Protein 9O40 (pdb70)

Secondary structure (P-SEA, 3-state):
caaaaaaaccaaaaaaaaaaaaaaaaaaaaaaaaaaaaaaaaaaaaaaaaaaaccccaaaaaaaaaaaccccccaaaaaaaaaaaaaaaaacccccaaaaaaaaaaaaaaaaaaaaaaaacccaaaaaaaacaaaaaaaaaaaaaaaaaaaaacccccccccaaaaaaaaaaaaaaaaaaccaaaaaaaaaaaaaaaaaaaaaaaaaaaaaaaaaaaac/caaaaaaaccaaaaaaaaaaaaaaaaaaaaaaaaaaaaaaaaaaaaaaaaaaaccccaaaaaaaaaccccccccaaaaaaaaaaaaaaaaccccccccaaaaaaaaaaaaaaaaaaaaaccccaaaaaaaaccaaaaaaaaaaaaaaaaaaaaaccccccccaaaaaaaaaaaaaaaaaacaaaaaaaaaaaaaaaaaaaaaaaaaaaaaaaaaaaaac/caaaaaaaccaaaaaaaaaaaaaaaaaaaaaaaaaaaaaaaaaaaaaaaaaaaccccaaaaaaaaaaaccccccaaaaaaaaaaaaaaaaaccccaaaaaaaaaaaaaaaaaaaaaaaaacccaaaaaaaaccaaaaaaaaaaaaaaaaaaaacccccccccaaaaaaaaaaaaaaaaaaccaaaaaaaaaaaaaaaaaaaaaaaaaaaaaaaaaaaac/caaaaaaaccaaaaaaaaaaaaaaaaaaaaaaaaaaaaaaaaaaaaaaaaaaaccccaaaaaaaaaaaccccccaaaaaaaaaaaaaaaaacccccaaaaaaaaaaacaaaaaaaaaaaccaaaaaaaaaaccaaaaaaaaaaaaaaaaaaaaaccccccccaaaaaaaaaaaaaaaaaacaaaaaaaaaaaaaaaaaaaaaaaaaaaaaaaaaaaacc/caaaaaaaccaaaaaaaaaaaaaaaaaaaaaaaaaaaaaaaaaaaaaaaaaaaccccaaaaaaaaaaaccccccaaaaaaaaaaaaaaaaacccccccaaaaaaaaaaaaaaaaaaaaaccaaaaaaaaaaccaaaaaaaaaaaaaaaaaaaaaccccccccaaaaaaaaaaaaaaaaaaccaaaaaaaaaaaaaaaaaaaaaaaaaaaaaaaaaaacc/ccccccaaaaaaaaaaaaaaaccc/cccccaaaaaaaaaaaaaaaaacc

Foldseek 3Di:
DVVVLQVPDDDVLVVLLVVLVVLLVVLVVVLVVQPVVLVVQVVVLVVVVCVVVVDDDVVVLQVVLCVVPQPDAALSNLSNQLVVQLVVCCVPVVPDLPVSLVRSLVRNVVVLVVRLVVNPPPQCSLVVLLVPLQVSLVVQLVVLVVVLVVVVVPDPDDDVPVSVSSVVSSVVSNVSSCVSNPVSVVSNVVSVVSSVVSSVSSVVVSVVVSVVSSVVSPD/DLVVLLVPADPLLVVLLVVLVVLLVVLVVVLVVLVVVLVVVVVVLVVVVCVVPVDDDVVVVLVVLCVVPQPDAAPSNLVNQLVVQLVVVCVPCLPDLCVSLVRSLVSSVVSRVVRLVVSDPPLVSLVVLLVPLQVSLVVQLVVQLVVLVVVVVVDPPDDCVSSVSSNVSSNVSNVSSVVSNPVSVVSNVVSVVSSVVSVVSRVVSSVVVSVVSSVVSVD/DLVVLVVPADDLLVVLLVVLVVLLVVLVVVLVVLVVVLVVQVVVLVVVVCVVPVDDDPVVLQVVLVVPPPPDAAVSQLSNQLVVQLVVVCVVPNDDLVVSLVSSLVRSVVVLVVRLCVSVDPQVSLVVLLVPLQVSLVVQLVVLVVCLVVQPVPDPPDDCVSSPSSVSRNPVSNVSSVVSNPPSVVSNVVSVVSSVVSSVSSVVVSVVVSVVSVVVRPD/DLVVLLVPFDPVLVVLVVVLVVLLVVLVVVLVVLVVVLVVQVVVLVVVVCVVPVDDPVVVVLVVLVVCPPNDDDVSVLVNQLVVQLVVVCVPDPPDLVVSLVRSLVSRVVRLVVNLVVSDPDLVSLVCLLVPLQVSLVVQLVVLVVVLVVVQVVDPDDDCPVSVSSNVSSNVSNVSSVVSNPVSVVSSVVSVVSSVVSSVSSVVVSVVVSVVVSVVSDD/DVVVLLVVDDPLLVVLLVVLVVLLVVLVVVLVVQPVVLVVQVVVLVVVVCVVVVDDDPVVVLVVVVVCVPPDAAVSQLVNQQVVQLVPVCVPDLPDLPPSLVSSLVSSVVRLVVRLVVSDDPLVSLVVLLVCLQVSLVVQLVVLQVVLVVVCVVDPDNDCVSSVSSNVSSCVSNVSSVVSNPVSVVSSVVVVVSSVVSVVSSVVVSVVVSVVSSVVSVD/DDDDPVCVVVVVVVVVVVCVPPHD/DDDDCVVVVVVVVVVVVVVVVVPD

Radius of gyration: 34.77 Å; Cα contacts (8 Å, |Δi|>4): 1020; chains: 7; bounding box: 71×73×99 Å

B-factor: mean 61.87, std 20.73, range [17.81, 142.49]

Organism: Escherichia coli (strain K12) (NCBI:txid83333)

Nearest PDB structures (foldseek):
  8odt-assembly1_E  TM=9.140E-01  e=1.100E-24  Escherichia coli K-12
  6ye4-assembly1_C  TM=8.495E-01  e=7.935E-09  Serratia marcescens
  6tyi-assembly1_D  TM=8.245E-01  e=1.891E-08  Escherichia coli K-12
  5sv0-assembly2_J  TM=8.328E-01  e=2.919E-08  Escherichia coli DH1
  5sv0-assembly1_B  TM=7.413E-01  e=1.559E-08  Escherichia coli DH1

Sequence (1143 aa):
NILDLFLKASLLVKLIMLILIGFSIASWAIIIQRTRILNAAAREAEAFEDKFWSGIELSRLYQESQGKRDNLTGSEQIFYSGFKEFVRLHRANSHAPEAVVEGASRAMRISMNRELENLETHIPFLGTVGSISPYIGLFGTVWGIMHAFIALGAVKQATLQMVAPGIAEALIATAIGLFAAIPAVMAYNRLNQRVNKLELNYDNFMEEFTAILHRQAFTNILDLFLKASLLVKLIMLILIGFSIASWAIIIQRTRILNAAAREAEAFEDKFWSGIELSRLYQESQGKRDNLTGSEQIFYSGFKEFVRLHRANSHAPEAVVEGASRAMRISMNRELENLETHIPFLGTVGSISPYIGLFGTVWGIMHAFIALGAVKQATLQMVAPGIAEALIATAIGLFAAIPAVMAYNRLNQRVNKLELNYDNFMEEFTAILHRQAFTNILDLFLKASLLVKLIMLILIGFSIASWAIIIQRTRILNAAAREAEAFEDKFWSGIELSRLYQESQGKRDNLTGSEQIFYSGFKEFVRLHRANSHAPEAVVEGASRAMRISMNRELENLETHIPFLGTVGSISPYIGLFGTVWGIMHAFIALGAVKQATLQMVAPGIAEALIATAIGLFAAIPAVMAYNRLNQRVNKLELNYDNFMEEFTAILHRQAFTNILDLFLKASLLVKLIMLILIGFSIASWAIIIQRTRILNAAAREAEAFEDKFWSGIELSRLYQESQGKRDNLTGSEQIFYSGFKEFVRLHRANSHAPEAVVEGASRAMRISMNRELENLETHIPFLGTVGSISPYIGLFGTVWGIMHAFIALGAVKQATLQMVAPGIAEALIATAIGLFAAIPAVMAYNRLNQRVNKLELNYDNFMEEFTAILHRQAFTNILDLFLKASLLVKLIMLILIGFSIASWAIIIQRTRILNAAAREAEAFEDKFWSGIELSRLYQESQGKRDNLTGSEQIFYSGFKEFVRLHRANSHAPEAVVEGASRAMRISMNRELENLETHIPFLGTVGSISPYIGLFGTVWGIMHAFIALGAVKQATLQMVAPGIAEALIATAIGLFAAIPAVMAYNRLNQRVNKLELNYDNFMEEFTAILHRQAFTSEINIVPLLDVLLVLLLIFMATAPSEINIVPLLDVLLVLLLIFMATAP

InterPro domains:
  IPR002898 MotA/TolQ/ExbB proton channel [PF01618] (79-207)
  IPR014163 Tol-Pal system, TolQ [MF_02202] (4-224)
  IPR014163 Tol-Pal system, TolQ [TIGR02796] (5-219)
  IPR050790 ExbB/TolQ Biopolymer Transport [PTHR30625] (3-225)

Solvent-accessible surface area: 56725 Å² total; per-residue (Å²): 102,78,136,70,31,79,131,154,14,63,138,73,26,67,110,20,8,98,70,1,77,36,58,16,117,37,7,123,58,25,29,105,94,14,56,165,74,1,62,62,22,33,175,58,4,118,63,10,31,107,105,15,154,72,70,85,124,59,68,144,9,50,116,110,8,73,59,144,164,119,126,29,96,9,0,37,43,2,0,30,21,0,38,99,32,25,69,81,12,112,191,61,6,80,127,33,57,124,12,5,18,86,6,2,26,40,20,0,121,18,11,24,63,130,31,24,51,111,18,75,63,104,10,62,72,0,22,59,3,8,73,11,0,11,30,26,2,6,38,11,0,6,73,23,4,12,98,24,10,50,60,30,27,91,88,174,130,6,58,17,47,114,21,18,77,14,3,8,65,4,0,17,4,6,8,44,1,3,132,3,0,36,39,2,28,81,13,73,37,95,9,52,70,91,17,74,134,16,60,65,58,6,50,62,7,32,40,47,1,14,24,56,10,16,102,116,26,26,111,102,68,138,83,30,71,118,164,16,51,141,64,11,69,88,17,13,115,70,0,86,34,52,19,114,35,6,128,57,27,26,93,92,18,45,172,75,5,53,59,20,43,173,61,6,91,63,14,70,92,94,20,154,74,73,65,100,67,69,128,9,35,103,89,1,73,55,143,171,80,134,33,86,3,8,33,19,1,0,23,13,0,42,98,22,30,59,158,9,94,187,77,14,63,132,17,66,80,10,5,15,87,7,0,19,41,22,0,98,12,1,18,64,115,31,30,59,102,21,80,54,105,11,43,52,0,7,5,1,0,25,5,0,8,7,22,0,1,39,3,0,0,89,15,1,9,110,27,13,66,59,18,27,77,76,150,155,17,71,37,29,110,8,0,60,12,0,1,47,5,10,10,0,7,2,43,0,3,117,3,0,15,30,1,19,78,16,61,59,102,8,46,66,85,6,81,134,16,70,78,61,8,39,17,17,27,53,39,2,12,26,51,13,24,95,122,31,27,106,122,47,130,74,64,53,119,180,27,43,127,60,0,51,86,8,10,113,86,1,93,36,46,21,115,38,6,127,58,27,18,102,80,14,33,147,68,4,65,50,20,50,158,66,7,116,62,14,50,95,99,20,140,81,70,88,120,75,68,136,8,35,83,96,4,72,63,148,140,120,93,28,82,2,3,35,50,0,1,23,24,0,38,94,30,23,62,150,9,76,193,52,41,78,114,40,46,115,17,9,17,109,4,1,19,59,22,0,110,20,16,13,60,113,28,32,69,108,16,94,58,93,11,43,57,0,19,36,3,9,81,13,0,26,48,17,2,8,22,0,1,10,38,0,9,2,50,2,0,51,28,17,15,69,83,139,154,9,73,59,138,75,8,36,79,4,10,15,14,0,8,20,1,27,9,35,1,8,116,5,6,24,24,0,45,84,3,77,56,97,0,45,70,71,4,78,117,11,71,59,82,6,47,21,10,25,52,55,8,12,26,64,12,15,70,101,30,42,106,113,104,119,74,11,63,115,138,20,52,142,60,13,67,99,10,22,117,76,1,85,37,47,19,117,34,2,132,59,27,12,102,85,21,36,163,71,6,78,63,17,27,152,69,13,93,66,14,49,106,104,19,145,84,57,101,109,48,48,161,17,41,118,92,13,66,66,97,124,137,113,24,78,11,9,34,56,0,3,23,25,0,33,94,20,29,79,120,11,100,218,76,21,82,162,32,52,110,12,11,21,74,6,2,19,31,22,0,106,28,10,17,58,128,26,29,58,112,21,90,54,89,7,46,74,0,27,32,3,6,59,4,0,5,52,24,0,4,36,1,5,7,67,14,2,14,69,17,32,61,70,26,43,92,83,202,108,72,54,16,99,85,9,0,39,17,4,1,31,8,14,19,3,2,6,38,0,0,130,3,0,29,31,0,29,92,4,84,42,103,1,38,73,76,11,74,110,13,62,61,76,6,43,34,10,25,39,61,3,14,22,77,16,11,74,114,28,41,133,97,82,121,80,13,59,111,135,21,52,145,75,20,69,98,15,10,107,84,0,81,37,50,15,115,34,2,120,58,27,28,108,83,17,60,163,68,5,63,50,19,17,153,100,12,110,71,15,54,104,95,15,146,76,66,64,111,56,68,140,8,35,98,102,13,67,59,104,160,122,109,19,82,9,6,48,50,0,2,27,20,0,37,93,49,25,70,174,20,91,176,82,32,61,165,29,60,121,10,7,28,99,3,2,22,34,18,0,99,26,14,15,66,127,36,35,63,107,21,77,47,111,12,56,74,0,8,23,2,0,30,4,0,11,24,23,1,4,40,3,12,1,57,16,6,21,88,10,8,53,51,17,22,89,56,179,93,55,46,45,94,70,3,13,42,19,6,4,27,5,27,17,1,20,8,37,1,20,106,2,0,18,16,0,28,71,10,59,86,135,8,50,64,81,1,63,104,8,51,72,76,8,60,21,5,29,62,30,2,17,26,49,13,21,84,108,25,44,103,77,123,21,67,19,4,4,8,10,1,1,10,7,0,4,7,7,8,6,15,6,88,24,40,58,128,31,78,31,32,6,28,10,20,15,27,7,20,14,1,6,4,12,1,10,15,15,100

Structure (mmCIF, N/CA/C/O backbone):
data_9O40
#
_entry.id   9O40
#
_cell.length_a   1.00
_cell.length_b   1.00
_cell.length_c   1.00
_cell.angle_alpha   90.00
_cell.angle_beta   90.00
_cell.angle_gamma   90.00
#
_symmetry.space_group_name_H-M   'P 1'
#
loop_
_entity.id
_entity.type
_entity.pdbx_description
1 polymer 'Tol-Pal system protein TolQ'
2 polymer 'Tol-Pal system protein TolR'
#
loop_
_atom_site.group_PDB
_atom_site.id
_atom_site.type_symbol
_atom_site.label_atom_id
_atom_site.label_alt_id
_atom_site.label_comp_id
_atom_site.label_asym_id
_atom_site.label_entity_id
_atom_site.label_seq_id
_atom_site.pdbx_PDB_ins_code
_atom_site.Cartn_x
_atom_site.Cartn_y
_atom_site.Cartn_z
_atom_site.occupancy
_atom_site.B_iso_or_equiv
_atom_site.auth_seq_id
_atom_site.auth_comp_id
_atom_site.auth_asym_id
_atom_site.auth_atom_id
_atom_site.pdbx_PDB_model_num
ATOM 1 N N . ASN A 1 5 ? 96.472 139.608 85.710 1.00 128.78 5 ASN A N 1
ATOM 2 C CA . ASN A 1 5 ? 97.837 139.099 85.667 1.00 130.71 5 ASN A CA 1
ATOM 3 C C . ASN A 1 5 ? 98.033 137.977 86.681 1.00 130.98 5 ASN A C 1
ATOM 4 O O . ASN A 1 5 ? 97.966 136.798 86.336 1.00 129.64 5 ASN A O 1
ATOM 9 N N . ILE A 1 6 ? 98.277 138.356 87.938 1.00 133.13 6 ILE A N 1
ATOM 10 C CA . ILE A 1 6 ? 98.471 137.364 88.991 1.00 133.65 6 ILE A CA 1
ATOM 11 C C . ILE A 1 6 ? 97.176 136.605 89.255 1.00 133.31 6 ILE A C 1
ATOM 12 O O . ILE A 1 6 ? 97.192 135.397 89.523 1.00 132.00 6 ILE A O 1
ATOM 17 N N . LEU A 1 7 ? 96.036 137.297 89.185 1.00 133.14 7 LEU A N 1
ATOM 18 C CA . LEU A 1 7 ? 94.753 136.642 89.417 1.00 132.10 7 LEU A CA 1
ATOM 19 C C . LEU A 1 7 ? 94.472 135.580 88.361 1.00 131.21 7 LEU A C 1
ATOM 20 O O . LEU A 1 7 ? 93.936 134.510 88.673 1.00 129.90 7 LEU A O 1
ATOM 25 N N . ASP A 1 8 ? 94.820 135.859 87.102 1.00 131.30 8 ASP A N 1
ATOM 26 C CA . ASP A 1 8 ? 94.635 134.867 86.049 1.00 131.02 8 ASP A CA 1
ATOM 27 C C . ASP A 1 8 ? 95.485 133.628 86.303 1.00 130.63 8 ASP A C 1
ATOM 28 O O . ASP A 1 8 ? 95.018 132.497 86.124 1.00 129.21 8 ASP A O 1
ATOM 33 N N . LEU A 1 9 ? 96.739 133.822 86.721 1.00 127.44 9 LEU A N 1
ATOM 34 C CA . LEU A 1 9 ? 97.599 132.687 87.043 1.00 125.44 9 LEU A CA 1
ATOM 35 C C . LEU A 1 9 ? 97.046 131.895 88.220 1.00 125.48 9 LEU A C 1
ATOM 36 O O . LEU A 1 9 ? 97.098 130.659 88.226 1.00 125.36 9 LEU A O 1
ATOM 41 N N . PHE A 1 10 ? 96.523 132.591 89.232 1.00 126.44 10 PHE A N 1
ATOM 42 C CA . PHE A 1 10 ? 95.920 131.906 90.371 1.00 126.69 10 PHE A CA 1
ATOM 43 C C . PHE A 1 10 ? 94.717 131.078 89.941 1.00 125.61 10 PHE A C 1
ATOM 44 O O . PHE A 1 10 ? 94.538 129.943 90.397 1.00 125.46 10 PHE A O 1
ATOM 52 N N . LEU A 1 11 ? 93.876 131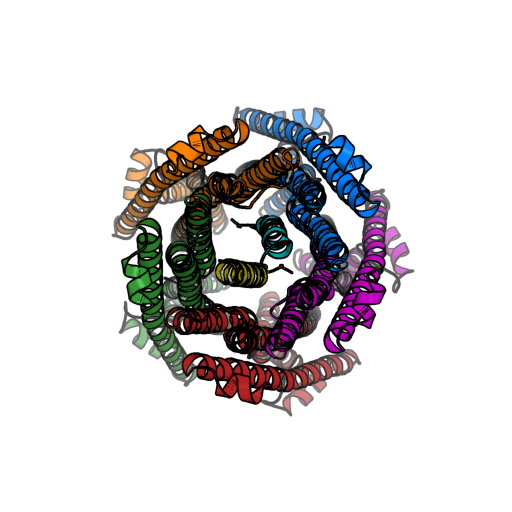.635 89.068 1.00 123.65 11 LEU A N 1
ATOM 53 C CA . LEU A 1 11 ? 92.713 130.898 88.584 1.00 124.74 11 LEU A CA 1
ATOM 54 C C . LEU A 1 11 ? 93.128 129.689 87.753 1.00 125.29 11 LEU A C 1
ATOM 55 O O . LEU A 1 11 ? 92.520 128.618 87.858 1.00 123.86 11 LEU A O 1
ATOM 60 N N . LYS A 1 12 ? 94.162 129.840 86.923 1.00 123.62 12 LYS A N 1
ATOM 61 C CA . LYS A 1 12 ? 94.597 128.759 86.046 1.00 122.39 12 LYS A CA 1
ATOM 62 C C . LYS A 1 12 ? 95.313 127.637 86.787 1.00 121.16 12 LYS A C 1
ATOM 63 O O . LYS A 1 12 ? 95.575 126.592 86.183 1.00 122.62 12 LYS A O 1
ATOM 69 N N . ALA A 1 13 ? 95.637 127.823 88.064 1.00 112.59 13 ALA A N 1
ATOM 70 C CA . ALA A 1 13 ? 96.384 126.817 88.802 1.00 113.58 13 ALA A CA 1
ATOM 71 C C . ALA A 1 13 ? 95.511 125.601 89.106 1.00 111.09 13 ALA A C 1
ATOM 72 O O . ALA A 1 13 ? 94.279 125.670 89.126 1.00 108.92 13 ALA A O 1
ATOM 74 N N . SER A 1 14 ? 96.175 124.473 89.344 1.00 105.15 14 SER A N 1
ATOM 75 C CA . SER A 1 14 ? 95.497 123.234 89.700 1.00 104.20 14 SER A CA 1
ATOM 76 C C . SER A 1 14 ? 95.117 123.268 91.180 1.00 105.90 14 SER A C 1
ATOM 77 O O . SER A 1 14 ? 95.282 124.280 91.868 1.00 109.51 14 SER A O 1
ATOM 80 N N . LEU A 1 15 ? 94.599 122.149 91.692 1.00 98.13 15 LEU A N 1
ATOM 81 C CA . LEU A 1 15 ? 94.111 122.123 93.067 1.00 100.30 15 LEU A CA 1
ATOM 82 C C . LEU A 1 15 ? 95.257 122.154 94.071 1.00 100.25 15 LEU A C 1
ATOM 83 O O . LEU A 1 15 ? 95.172 122.841 95.100 1.00 103.39 15 LEU A O 1
ATOM 88 N N . LEU A 1 16 ? 96.332 121.413 93.793 1.00 90.57 16 LEU A N 1
ATOM 89 C CA . LEU A 1 16 ? 97.443 121.334 94.736 1.00 96.68 16 LEU A CA 1
ATOM 90 C C . LEU A 1 16 ? 98.077 122.702 94.962 1.00 96.81 16 LEU A C 1
ATOM 91 O O . LEU A 1 16 ? 98.376 123.077 96.103 1.00 95.77 16 LEU A O 1
ATOM 96 N N . VAL A 1 17 ? 98.277 123.466 93.886 1.00 92.36 17 VAL A N 1
ATOM 97 C CA . VAL A 1 17 ? 98.889 124.785 94.012 1.00 90.90 17 VAL A CA 1
ATOM 98 C C . VAL A 1 17 ? 97.976 125.728 94.788 1.00 93.78 17 VAL A C 1
ATOM 99 O O . VAL A 1 17 ? 98.439 126.529 95.612 1.00 96.99 17 VAL A O 1
ATOM 103 N N . LYS A 1 18 ? 96.667 125.648 94.545 1.00 91.78 18 LYS A N 1
ATOM 104 C CA . LYS A 1 18 ? 95.738 126.499 95.280 1.00 92.74 18 LYS A CA 1
ATOM 105 C C . LYS A 1 18 ? 95.769 126.188 96.771 1.00 95.84 18 LYS A C 1
ATOM 106 O O . LYS A 1 18 ? 95.806 127.103 97.607 1.00 99.44 18 LYS A O 1
ATOM 112 N N . LEU A 1 19 ? 95.776 124.901 97.125 1.00 91.46 19 LEU A N 1
ATOM 113 C CA . LEU A 1 19 ? 95.842 124.524 98.534 1.00 94.32 19 LEU A CA 1
ATOM 114 C C . LEU A 1 19 ? 97.147 124.993 99.167 1.00 95.20 19 LEU A C 1
ATOM 115 O O . LEU A 1 19 ? 97.160 125.518 100.293 1.00 96.34 19 LEU A O 1
ATOM 120 N N . ILE A 1 20 ? 98.261 124.822 98.448 1.00 85.72 20 ILE A N 1
ATOM 121 C CA . ILE A 1 20 ? 99.561 125.147 99.015 1.00 84.32 20 ILE A CA 1
ATOM 122 C C . ILE A 1 20 ? 99.759 126.656 99.112 1.00 84.63 20 ILE A C 1
ATOM 123 O O . ILE A 1 20 ? 100.599 127.118 99.893 1.00 86.92 20 ILE A O 1
ATOM 128 N N . MET A 1 21 ? 98.999 127.444 98.346 1.00 78.06 21 MET A N 1
ATOM 129 C CA . MET A 1 21 ? 99.019 128.892 98.538 1.00 80.68 21 MET A CA 1
ATOM 130 C C . MET A 1 21 ? 98.125 129.322 99.698 1.00 85.15 21 MET A C 1
ATOM 131 O O . MET A 1 21 ? 98.491 130.222 100.473 1.00 87.20 21 MET A O 1
ATOM 136 N N . LEU A 1 22 ? 96.948 128.702 99.827 1.00 79.04 22 LEU A N 1
ATOM 137 C CA . LEU A 1 22 ? 96.051 129.057 100.923 1.00 78.23 22 LEU A CA 1
ATOM 138 C C . LEU A 1 22 ? 96.679 128.760 102.279 1.00 80.11 22 LEU A C 1
ATOM 139 O O . LEU A 1 22 ? 96.481 129.525 103.237 1.00 84.53 22 LEU A O 1
ATOM 144 N N . ILE A 1 23 ? 97.443 127.668 102.376 1.00 74.76 23 ILE A N 1
ATOM 145 C CA . ILE A 1 23 ? 98.123 127.352 103.631 1.00 74.32 23 ILE A CA 1
ATOM 146 C C . ILE A 1 23 ? 99.042 128.499 104.045 1.00 76.88 23 ILE A C 1
ATOM 147 O O . ILE A 1 23 ? 99.033 128.947 105.201 1.00 79.09 23 ILE A O 1
ATOM 152 N N . LEU A 1 24 ? 99.842 129.000 103.100 1.00 69.62 24 LEU A N 1
ATOM 153 C CA . LEU A 1 24 ? 100.790 130.066 103.413 1.00 65.53 24 LEU A CA 1
ATOM 154 C C . LEU A 1 24 ? 100.076 131.366 103.763 1.00 68.30 24 LEU A C 1
ATOM 155 O O . LEU A 1 24 ? 100.520 132.105 104.653 1.00 76.59 24 LEU A O 1
ATOM 160 N N . ILE A 1 25 ? 98.974 131.669 103.072 1.00 61.79 25 ILE A N 1
ATOM 161 C CA . ILE A 1 25 ? 98.222 132.880 103.405 1.00 62.54 25 ILE A CA 1
ATOM 162 C C . ILE A 1 25 ? 97.704 132.810 104.839 1.00 64.59 25 ILE A C 1
ATOM 163 O O . ILE A 1 25 ? 97.812 133.781 105.610 1.00 69.59 25 ILE A O 1
ATOM 168 N N . GLY A 1 26 ? 97.140 131.661 105.223 1.00 63.72 26 GLY A N 1
ATOM 169 C CA . GLY A 1 26 ? 96.684 131.502 106.595 1.00 64.14 26 GLY A CA 1
ATOM 170 C C . GLY A 1 26 ? 97.811 131.628 107.603 1.00 63.50 26 GLY A C 1
ATOM 171 O O . GLY A 1 26 ? 97.646 132.243 108.666 1.00 69.52 26 GLY A O 1
ATOM 172 N N . PHE A 1 27 ? 98.972 131.049 107.284 1.00 60.59 27 PHE A N 1
ATOM 173 C CA . PHE A 1 27 ? 100.126 131.170 108.169 1.00 64.11 27 PHE A CA 1
ATOM 174 C C . PHE A 1 27 ? 100.508 132.630 108.385 1.00 69.15 27 PHE A C 1
ATOM 175 O O . PHE A 1 27 ? 100.774 133.053 109.520 1.00 71.28 27 PHE A O 1
ATOM 183 N N . SER A 1 28 ? 100.538 133.414 107.305 1.00 61.41 28 SER A N 1
ATOM 184 C CA . SER A 1 28 ? 100.900 134.824 107.424 1.00 58.93 28 SER A CA 1
ATOM 185 C C . SER A 1 28 ? 99.905 135.583 108.294 1.00 58.65 28 SER A C 1
ATOM 186 O O . SER A 1 28 ? 100.300 136.397 109.146 1.00 64.17 28 SER A O 1
ATOM 189 N N . ILE A 1 29 ? 98.608 135.329 108.096 1.00 58.14 29 ILE A N 1
ATOM 190 C CA . ILE A 1 29 ? 97.600 136.021 108.900 1.00 57.75 29 ILE A CA 1
ATOM 191 C C . ILE A 1 29 ? 97.777 135.695 110.380 1.00 62.51 29 ILE A C 1
ATOM 192 O O . ILE A 1 29 ? 97.746 136.591 111.242 1.00 69.17 29 ILE A O 1
ATOM 197 N N . ALA A 1 30 ? 97.982 134.413 110.696 1.00 60.25 30 ALA A N 1
ATOM 198 C CA . ALA A 1 30 ? 98.165 134.021 112.091 1.00 61.19 30 ALA A CA 1
ATOM 199 C C . ALA A 1 30 ? 99.394 134.687 112.701 1.00 65.17 30 ALA A C 1
ATOM 200 O O . ALA A 1 30 ? 99.352 135.158 113.848 1.00 66.28 30 ALA A O 1
ATOM 202 N N . SER A 1 31 ? 100.499 134.733 111.951 1.00 64.92 31 SER A N 1
ATOM 203 C CA . SER A 1 31 ? 101.715 135.350 112.473 1.00 62.59 31 SER A CA 1
ATOM 204 C C . SER A 1 31 ? 101.499 136.826 112.789 1.00 62.72 31 SER A C 1
ATOM 205 O O . SER A 1 31 ? 101.915 137.312 113.854 1.00 66.64 31 SER A O 1
ATOM 208 N N . TRP A 1 32 ? 100.848 137.554 111.878 1.00 54.47 32 TRP A N 1
ATOM 209 C CA . TRP A 1 32 ? 100.611 138.974 112.125 1.00 52.08 32 TRP A CA 1
ATOM 210 C C . TRP A 1 32 ? 99.732 139.183 113.352 1.00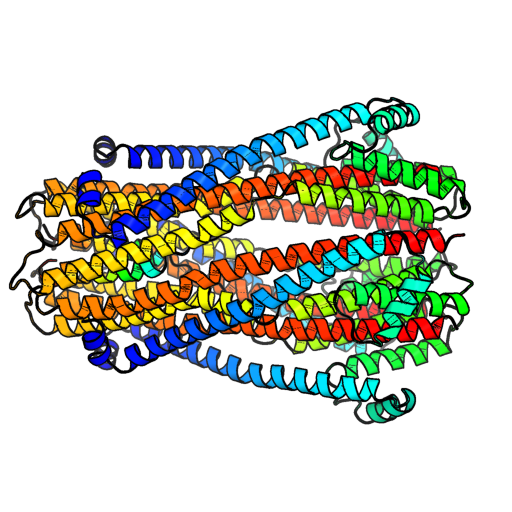 58.50 32 TRP A C 1
ATOM 211 O O . TRP A 1 32 ? 99.996 140.075 114.177 1.00 64.38 32 TRP A O 1
ATOM 222 N N . ALA A 1 33 ? 98.688 138.361 113.498 1.00 59.82 33 ALA A N 1
ATOM 223 C CA . ALA A 1 33 ? 97.823 138.485 114.667 1.00 56.01 33 ALA A CA 1
ATOM 224 C C . ALA A 1 33 ? 98.600 138.254 115.958 1.00 56.87 33 ALA A C 1
ATOM 225 O O . ALA A 1 33 ? 98.427 138.992 116.939 1.00 61.14 33 ALA A O 1
ATOM 227 N N . ILE A 1 34 ? 99.468 137.239 115.973 1.00 54.80 34 ILE A N 1
ATOM 228 C CA . ILE A 1 34 ? 100.241 136.944 117.179 1.00 53.76 34 ILE A CA 1
ATOM 229 C C . ILE A 1 34 ? 101.154 138.112 117.534 1.00 56.91 34 ILE A C 1
ATOM 230 O O . ILE A 1 34 ? 101.267 138.498 118.708 1.00 60.64 34 ILE A O 1
ATOM 235 N N . ILE A 1 35 ? 101.827 138.688 116.533 1.00 56.39 35 ILE A N 1
ATOM 236 C CA . ILE A 1 35 ? 102.726 139.814 116.796 1.00 51.67 35 ILE A CA 1
ATOM 237 C C . ILE A 1 35 ? 101.959 140.974 117.420 1.00 53.24 35 ILE A C 1
ATOM 238 O O . ILE A 1 35 ? 102.373 141.553 118.444 1.00 60.27 35 ILE A O 1
ATOM 243 N N . ILE A 1 36 ? 100.827 141.333 116.804 1.00 52.30 36 ILE A N 1
ATOM 244 C CA . ILE A 1 36 ? 100.047 142.466 117.289 1.00 50.92 36 ILE A CA 1
ATOM 245 C C . ILE A 1 36 ? 99.567 142.217 118.713 1.00 57.60 36 ILE A C 1
ATOM 246 O O . ILE A 1 36 ? 99.571 143.126 119.551 1.00 57.74 36 ILE A O 1
ATOM 251 N N . GLN A 1 37 ? 99.146 140.985 119.014 1.00 63.40 37 GLN A N 1
ATOM 252 C CA . GLN A 1 37 ? 98.694 140.686 120.369 1.00 58.56 37 GLN A CA 1
ATOM 253 C C . GLN A 1 37 ? 99.826 140.800 121.385 1.00 60.10 37 GLN A C 1
ATOM 254 O O . GLN A 1 37 ? 99.634 141.353 122.473 1.00 64.69 37 GLN A O 1
ATOM 260 N N . ARG A 1 38 ? 101.013 140.285 121.054 1.00 53.67 38 ARG A N 1
ATOM 261 C CA . ARG A 1 38 ? 102.060 140.151 122.065 1.00 47.69 38 ARG A CA 1
ATOM 262 C C . ARG A 1 38 ? 102.753 141.476 122.385 1.00 55.17 38 ARG A C 1
ATOM 263 O O . ARG A 1 38 ? 103.211 141.677 123.528 1.00 61.59 38 ARG A O 1
ATOM 271 N N . THR A 1 39 ? 102.849 142.379 121.401 1.00 54.21 39 THR A N 1
ATOM 272 C CA . THR A 1 39 ? 103.603 143.616 121.616 1.00 47.31 39 THR A CA 1
ATOM 273 C C . THR A 1 39 ? 103.038 144.434 122.778 1.00 53.82 39 THR A C 1
ATOM 274 O O . THR A 1 39 ? 103.790 144.923 123.636 1.00 61.85 39 THR A O 1
ATOM 278 N N . ARG A 1 40 ? 101.713 144.598 122.817 1.00 55.46 40 ARG A N 1
ATOM 279 C CA . ARG A 1 40 ? 101.094 145.434 123.843 1.00 53.82 40 ARG A CA 1
ATOM 280 C C . ARG A 1 40 ? 101.320 144.866 125.238 1.00 58.23 40 ARG A C 1
ATOM 281 O O . ARG A 1 40 ? 101.591 145.614 126.189 1.00 63.05 40 ARG A O 1
ATOM 289 N N . ILE A 1 41 ? 101.204 143.544 125.381 1.00 54.84 41 ILE A N 1
ATOM 290 C CA . ILE A 1 41 ? 101.432 142.909 126.674 1.00 52.30 41 ILE A CA 1
ATOM 291 C C . ILE A 1 41 ? 102.855 143.164 127.146 1.00 56.55 41 ILE A C 1
ATOM 292 O O . ILE A 1 41 ? 103.086 143.516 128.313 1.00 57.04 41 ILE A O 1
ATOM 297 N N . LEU A 1 42 ? 103.834 143.000 126.248 1.00 54.87 42 LEU A N 1
ATOM 298 C CA . LEU A 1 42 ? 105.219 143.222 126.661 1.00 47.21 42 LEU A CA 1
ATOM 299 C C . LEU A 1 42 ? 105.450 144.673 127.082 1.00 52.54 42 LEU A C 1
ATOM 300 O O . LEU A 1 42 ? 106.121 144.939 128.094 1.00 55.82 42 LEU A O 1
ATOM 305 N N . ASN A 1 43 ? 104.884 145.625 126.334 1.00 50.28 43 ASN A N 1
ATOM 306 C CA . ASN A 1 43 ? 105.057 147.036 126.680 1.00 50.75 43 ASN A CA 1
ATOM 307 C C . ASN A 1 43 ? 104.461 147.350 128.050 1.00 54.72 43 ASN A C 1
ATOM 308 O O . ASN A 1 43 ? 105.084 148.037 128.877 1.00 63.10 43 ASN A O 1
ATOM 313 N N . ALA A 1 44 ? 103.247 146.854 128.306 1.00 51.04 44 ALA A N 1
ATOM 314 C CA . ALA A 1 44 ? 102.602 147.110 129.589 1.00 52.44 44 ALA A CA 1
ATOM 315 C C . ALA A 1 44 ? 103.400 146.509 130.738 1.00 53.24 44 ALA A C 1
ATOM 316 O O . ALA A 1 44 ? 103.544 147.132 131.800 1.00 57.60 44 ALA A O 1
ATOM 318 N N . ALA A 1 45 ? 103.928 145.296 130.545 1.00 56.45 45 ALA A N 1
ATOM 319 C CA . ALA A 1 45 ? 104.736 144.678 131.589 1.00 57.46 45 ALA A CA 1
ATOM 320 C C . ALA A 1 45 ? 105.971 145.514 131.897 1.00 61.10 45 ALA A C 1
ATOM 321 O O . ALA A 1 45 ? 106.314 145.720 133.070 1.00 65.77 45 ALA A O 1
ATOM 323 N N . ALA A 1 46 ? 106.648 146.011 130.858 1.00 53.94 46 ALA A N 1
ATOM 324 C CA . ALA A 1 46 ? 107.841 146.825 131.085 1.00 51.83 46 ALA A CA 1
ATOM 325 C C . ALA A 1 46 ? 107.508 148.087 131.875 1.00 53.00 46 ALA A C 1
ATOM 326 O O . ALA A 1 46 ? 108.210 148.444 132.836 1.00 58.50 46 ALA A O 1
ATOM 328 N N . ARG A 1 47 ? 106.429 148.773 131.487 1.00 58.84 47 ARG A N 1
ATOM 329 C CA . ARG A 1 47 ? 106.065 150.006 132.182 1.00 55.25 47 ARG A CA 1
ATOM 330 C C . ARG A 1 47 ? 105.719 149.742 133.643 1.00 58.39 47 ARG A C 1
ATOM 331 O O . ARG A 1 47 ? 106.149 150.486 134.538 1.00 66.07 47 ARG A O 1
ATOM 339 N N . GLU A 1 48 ? 104.949 148.682 133.908 1.00 60.24 48 GLU A N 1
ATOM 340 C CA . GLU A 1 48 ? 104.582 148.371 135.287 1.00 59.76 48 GLU A CA 1
ATOM 341 C C . GLU A 1 48 ? 105.810 148.034 136.123 1.00 59.06 48 GLU A C 1
ATOM 342 O O . GLU A 1 48 ? 105.914 148.451 137.285 1.00 62.35 48 GLU A O 1
ATOM 348 N N . ALA A 1 49 ? 106.750 147.276 135.550 1.00 61.49 49 ALA A N 1
ATOM 349 C CA . ALA A 1 49 ? 107.961 146.926 136.285 1.00 62.30 49 ALA A CA 1
ATOM 350 C C . ALA A 1 49 ? 108.753 148.170 136.662 1.00 63.94 49 ALA A C 1
ATOM 351 O O . ALA A 1 49 ? 109.204 148.310 137.808 1.00 65.77 49 ALA A O 1
ATOM 353 N N . GLU A 1 50 ? 108.922 149.096 135.713 1.00 68.04 50 GLU A N 1
ATOM 354 C CA . GLU A 1 50 ? 109.666 150.316 136.022 1.00 63.92 50 GLU A CA 1
ATOM 355 C C . GLU A 1 50 ? 108.972 151.130 137.109 1.00 62.11 50 GLU A C 1
ATOM 356 O O . GLU A 1 50 ? 109.623 151.624 138.045 1.00 64.15 50 GLU A O 1
ATOM 362 N N . ALA A 1 51 ? 107.646 151.268 137.011 1.00 63.78 51 ALA A N 1
ATOM 363 C CA . ALA A 1 51 ? 106.913 152.048 138.002 1.00 61.53 51 ALA A CA 1
ATOM 364 C C . ALA A 1 51 ? 107.062 151.448 139.395 1.00 61.14 51 ALA A C 1
ATOM 365 O O . ALA A 1 51 ? 107.307 152.168 140.373 1.00 65.58 51 ALA A O 1
ATOM 367 N N . PHE A 1 52 ? 106.935 150.123 139.505 1.00 65.22 52 PHE A N 1
ATOM 368 C CA . PHE A 1 52 ? 107.037 149.509 140.824 1.00 64.93 52 PHE A CA 1
ATOM 369 C C . PHE A 1 52 ? 108.454 149.590 141.375 1.00 64.25 52 PHE A C 1
ATOM 370 O O . PHE A 1 52 ? 108.638 149.737 142.586 1.00 64.00 52 PHE A O 1
ATOM 378 N N . GLU A 1 53 ? 109.471 149.464 140.517 1.00 68.58 53 GLU A N 1
ATOM 379 C CA . GLU A 1 53 ? 110.838 149.604 141.011 1.00 67.57 53 GLU A CA 1
ATOM 380 C C . GLU A 1 53 ? 111.067 150.994 141.590 1.00 67.22 53 GLU A C 1
ATOM 381 O O . GLU A 1 53 ? 111.653 151.140 142.674 1.00 68.02 53 GLU A O 1
ATOM 387 N N . ASP A 1 54 ? 110.592 152.028 140.888 1.00 68.82 54 ASP A N 1
ATOM 388 C CA . ASP A 1 54 ? 110.719 153.382 141.420 1.00 65.59 54 ASP A CA 1
ATOM 389 C C . ASP A 1 54 ? 109.982 153.524 142.748 1.00 63.05 54 ASP A C 1
ATOM 390 O O . ASP A 1 54 ? 110.509 154.110 143.702 1.00 59.25 54 ASP A O 1
ATOM 395 N N . LYS A 1 55 ? 108.765 152.977 142.834 1.00 70.40 55 LYS A N 1
ATOM 396 C CA . LYS A 1 55 ? 108.000 153.087 144.073 1.00 66.74 55 LYS A CA 1
ATOM 397 C C . LYS A 1 55 ? 108.702 152.381 145.228 1.00 69.24 55 LYS A C 1
ATOM 398 O O . LYS A 1 55 ? 108.739 152.897 146.350 1.00 70.85 55 LYS A O 1
ATOM 404 N N . PHE A 1 56 ? 109.259 151.194 144.974 1.00 73.19 56 PHE A N 1
ATOM 405 C CA . PHE A 1 56 ? 109.940 150.448 146.028 1.00 67.26 56 PHE A CA 1
ATOM 406 C C . PHE A 1 56 ? 111.182 151.178 146.511 1.00 65.10 56 PHE A C 1
ATOM 407 O O . PHE A 1 56 ? 111.461 151.212 147.715 1.00 58.40 56 PHE A O 1
ATOM 415 N N . TRP A 1 57 ? 111.947 151.766 145.593 1.00 76.17 57 TRP A N 1
ATOM 416 C CA . TRP A 1 57 ? 113.144 152.484 146.012 1.00 68.32 57 TRP A CA 1
ATOM 417 C C . TRP A 1 57 ? 112.857 153.912 146.461 1.00 70.81 57 TRP A C 1
ATOM 418 O O . TRP A 1 57 ? 113.797 154.624 146.830 1.00 70.29 57 TRP A O 1
ATOM 429 N N . SER A 1 58 ? 111.592 154.344 146.438 1.00 76.63 58 SER A N 1
ATOM 430 C CA . SER A 1 58 ? 111.258 155.692 146.892 1.00 72.40 58 SER A CA 1
ATOM 431 C C . SER A 1 58 ? 111.661 155.915 148.346 1.00 71.00 58 SER A C 1
ATOM 432 O O . SER A 1 58 ? 112.204 156.972 148.689 1.00 72.16 58 SER A O 1
ATOM 435 N N . GLY A 1 59 ? 111.407 154.940 149.216 1.00 78.41 59 GLY A N 1
ATOM 436 C CA . GLY A 1 59 ? 111.803 155.075 150.606 1.00 79.05 59 GLY A CA 1
ATOM 437 C C . GLY A 1 59 ? 110.674 155.057 151.618 1.00 77.85 59 GLY A C 1
ATOM 438 O O . GLY A 1 59 ? 110.762 155.709 152.662 1.00 74.13 59 GLY A O 1
ATOM 439 N N . ILE A 1 60 ? 109.610 154.317 151.325 1.00 76.87 60 ILE A N 1
ATOM 440 C CA . ILE A 1 60 ? 108.487 154.152 152.240 1.00 72.15 60 ILE A CA 1
ATOM 441 C C . ILE A 1 60 ? 108.677 152.850 153.006 1.00 76.06 60 ILE A C 1
ATOM 442 O O . ILE A 1 60 ? 109.355 151.926 152.541 1.00 78.75 60 ILE A O 1
ATOM 447 N N . GLU A 1 61 ? 108.083 152.775 154.196 1.00 76.03 61 GLU A N 1
ATOM 448 C CA . GLU A 1 61 ? 108.202 151.582 155.022 1.00 73.46 61 GLU A CA 1
ATOM 449 C C . GLU A 1 61 ? 107.565 150.380 154.332 1.00 76.99 61 GLU A C 1
ATOM 450 O O . GLU A 1 61 ? 106.605 150.509 153.567 1.00 83.58 61 GLU A O 1
ATOM 456 N N . LEU A 1 62 ? 108.118 149.196 154.608 1.00 63.80 62 LEU A N 1
ATOM 457 C CA . LEU A 1 62 ? 107.656 147.985 153.936 1.00 64.66 62 LEU A CA 1
ATOM 458 C C . LEU A 1 62 ? 106.271 147.560 154.407 1.00 66.91 62 LEU A C 1
ATOM 459 O O . LEU A 1 62 ? 105.522 146.941 153.641 1.00 71.93 62 LEU A O 1
ATOM 464 N N . SER A 1 63 ? 105.913 147.875 155.654 1.00 66.00 63 SER A N 1
ATOM 465 C CA . SER A 1 63 ? 104.583 147.535 156.147 1.00 70.63 63 SER A CA 1
ATOM 466 C C . SER A 1 63 ? 103.500 148.259 155.356 1.00 74.53 63 SER A C 1
ATOM 467 O O . SER A 1 63 ? 102.455 147.676 155.038 1.00 77.01 63 SER A O 1
ATOM 470 N N . ARG A 1 64 ? 103.731 149.533 155.031 1.00 73.46 64 ARG A N 1
ATOM 471 C CA . ARG A 1 64 ? 102.771 150.276 154.222 1.00 73.47 64 ARG A CA 1
ATOM 472 C C . ARG A 1 64 ? 102.623 149.661 152.836 1.00 70.61 64 ARG A C 1
ATOM 473 O O . ARG A 1 64 ? 101.510 149.569 152.305 1.00 74.11 64 ARG A O 1
ATOM 481 N N . LEU A 1 65 ? 103.737 149.243 152.230 1.00 59.88 65 LEU A N 1
ATOM 482 C CA . LEU A 1 65 ? 103.664 148.600 150.923 1.00 63.36 65 LEU A CA 1
ATOM 483 C C . LEU A 1 65 ? 102.890 147.291 150.994 1.00 68.08 65 LEU A C 1
ATOM 484 O O . LEU A 1 65 ? 102.098 146.982 150.096 1.00 74.10 65 LEU A O 1
ATOM 489 N N . TYR A 1 66 ? 103.108 146.505 152.050 1.00 63.19 66 TYR A N 1
ATOM 490 C CA . TYR A 1 66 ? 102.353 145.265 152.203 1.00 62.54 66 TYR A CA 1
ATOM 491 C C . TYR A 1 66 ? 100.866 145.543 152.374 1.00 66.48 66 TYR A C 1
ATOM 492 O O . TYR A 1 66 ? 100.027 144.825 151.819 1.00 69.91 66 TYR A O 1
ATOM 501 N N . GLN A 1 67 ? 100.521 146.576 153.145 1.00 74.80 67 GLN A N 1
ATOM 502 C CA . GLN A 1 67 ? 99.116 146.937 153.308 1.00 73.76 67 GLN A CA 1
ATOM 503 C C . GLN A 1 67 ? 98.494 147.347 151.978 1.00 73.66 67 GLN A C 1
ATOM 504 O O . GLN A 1 67 ? 97.380 146.923 151.645 1.00 75.29 67 GLN A O 1
ATOM 510 N N . GLU A 1 68 ? 99.206 148.162 151.198 1.00 72.65 68 GLU A N 1
ATOM 511 C CA . GLU A 1 68 ? 98.688 148.581 149.900 1.00 68.72 68 GLU A CA 1
ATOM 512 C C . GLU A 1 68 ? 98.516 147.392 148.963 1.00 69.07 68 GLU A C 1
ATOM 513 O O . GLU A 1 68 ? 97.523 147.309 148.231 1.00 71.50 68 GLU A O 1
ATOM 519 N N . SER A 1 69 ? 99.475 146.464 148.967 1.00 72.05 69 SER A N 1
ATOM 520 C CA . SER A 1 69 ? 99.363 145.281 148.120 1.00 74.23 69 SER A CA 1
ATOM 521 C C . SER A 1 69 ? 98.187 144.407 148.539 1.00 76.77 69 SER A C 1
ATOM 522 O O . SER A 1 69 ? 97.452 143.897 147.687 1.00 80.30 69 SER A O 1
ATOM 525 N N . GLN A 1 70 ? 97.997 144.219 149.848 1.00 77.38 70 GLN A N 1
ATOM 526 C CA . GLN A 1 70 ? 96.864 143.435 150.326 1.00 77.91 70 GLN A CA 1
ATOM 527 C C . GLN A 1 70 ? 95.542 144.113 149.996 1.00 77.12 70 GLN A C 1
ATOM 528 O O . GLN A 1 70 ? 94.524 143.436 149.814 1.00 76.66 70 GLN A O 1
ATOM 534 N N . GLY A 1 71 ? 95.538 145.444 149.907 1.00 77.33 71 GLY A N 1
ATOM 535 C CA . GLY A 1 71 ? 94.337 146.154 149.504 1.00 74.53 71 GLY A CA 1
ATOM 536 C C . GLY A 1 71 ? 93.852 145.800 148.113 1.00 74.71 71 GLY A C 1
ATOM 537 O O . GLY A 1 71 ? 92.683 146.043 147.793 1.00 76.75 71 GLY A O 1
ATOM 538 N N . LYS A 1 72 ? 94.720 145.235 147.276 1.00 70.50 72 LYS A N 1
ATOM 539 C CA . LYS A 1 72 ? 94.350 144.767 145.948 1.00 70.50 72 LYS A CA 1
ATOM 540 C C . LYS A 1 72 ? 94.092 143.267 145.913 1.00 73.71 72 LYS A C 1
ATOM 541 O O . LYS A 1 72 ? 93.971 142.694 144.826 1.00 69.94 72 LYS A O 1
ATOM 547 N N . ARG A 1 73 ? 94.016 142.626 147.074 1.00 90.88 73 ARG A N 1
ATOM 548 C CA . ARG A 1 73 ? 93.752 141.183 147.217 1.00 92.76 73 ARG A CA 1
ATOM 549 C C . ARG A 1 73 ? 94.872 140.427 146.494 1.00 89.73 73 ARG A C 1
ATOM 550 O O . ARG A 1 73 ? 96.045 140.813 146.604 1.00 88.34 73 ARG A O 1
ATOM 558 N N . ASP A 1 74 ? 94.558 139.358 145.766 1.00 94.30 74 ASP A N 1
ATOM 559 C CA . ASP A 1 74 ? 95.561 138.531 145.111 1.00 96.96 74 ASP A CA 1
ATOM 560 C C . ASP A 1 74 ? 95.755 138.884 143.642 1.00 99.09 74 ASP A C 1
ATOM 561 O O . ASP A 1 74 ? 96.533 138.215 142.953 1.00 99.65 74 ASP A O 1
ATOM 566 N N . ASN A 1 75 ? 95.072 139.914 143.147 1.00 87.49 75 ASN A N 1
ATOM 567 C CA . ASN A 1 75 ? 95.164 140.306 141.741 1.00 86.27 75 ASN A CA 1
ATOM 568 C C . ASN A 1 75 ? 96.408 141.166 141.560 1.00 86.48 75 ASN A C 1
ATOM 569 O O . ASN A 1 75 ? 96.333 142.389 141.433 1.00 82.44 75 ASN A O 1
ATOM 574 N N . LEU A 1 76 ? 97.570 140.516 141.546 1.00 75.38 76 LEU A N 1
ATOM 575 C CA . LEU A 1 76 ? 98.849 141.194 141.398 1.00 72.41 76 LEU A CA 1
ATOM 576 C C . LEU A 1 76 ? 99.599 140.607 140.212 1.00 72.06 76 LEU A C 1
ATOM 577 O O . LEU A 1 76 ? 99.463 139.423 139.895 1.00 73.59 76 LEU A O 1
ATOM 582 N N . THR A 1 77 ? 100.394 141.450 139.556 1.00 70.66 77 THR A N 1
ATOM 583 C CA . THR A 1 77 ? 101.158 141.042 138.388 1.00 72.22 77 THR A CA 1
ATOM 584 C C . THR A 1 77 ? 102.581 141.567 138.497 1.00 72.70 77 THR A C 1
ATOM 585 O O . THR A 1 77 ? 102.828 142.620 139.089 1.00 74.56 77 THR A O 1
ATOM 589 N N . GLY A 1 78 ? 103.516 140.820 137.911 1.00 66.37 78 GLY A N 1
ATOM 590 C CA . GLY A 1 78 ? 104.894 141.263 137.861 1.00 64.18 78 GLY A CA 1
ATOM 591 C C . GLY A 1 78 ? 10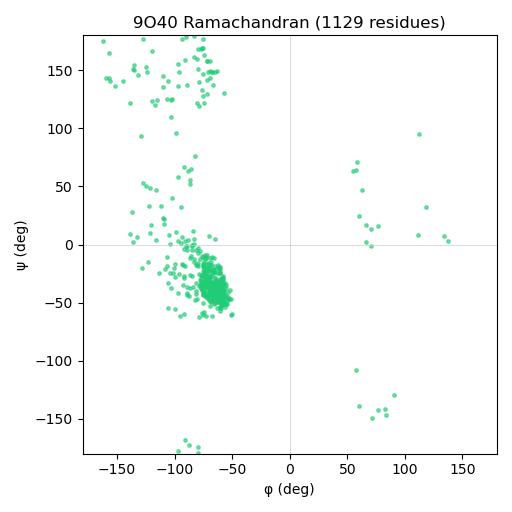5.587 141.203 139.213 1.00 65.76 78 GLY A C 1
ATOM 592 O O . GLY A 1 78 ? 105.290 140.359 140.065 1.00 72.57 78 GLY A O 1
ATOM 593 N N . SER A 1 79 ? 106.531 142.129 139.405 1.00 58.75 79 SER A N 1
ATOM 594 C CA . SER A 1 79 ? 107.338 142.141 140.621 1.00 60.83 79 SER A CA 1
ATOM 595 C C . SER A 1 79 ? 106.483 142.296 141.870 1.00 64.18 79 SER A C 1
ATOM 596 O O . SER A 1 79 ? 106.841 141.775 142.933 1.00 69.70 79 SER A O 1
ATOM 599 N N . GLU A 1 80 ? 105.352 143.000 141.762 1.00 58.15 80 GLU A N 1
ATOM 600 C CA . GLU A 1 80 ? 104.425 143.110 142.883 1.00 55.73 80 GLU A CA 1
ATOM 601 C C . GLU A 1 80 ? 104.065 141.747 143.453 1.00 57.66 80 GLU A C 1
ATOM 602 O O . GLU A 1 80 ? 103.936 141.602 144.673 1.00 61.17 80 GLU A O 1
ATOM 608 N N . GLN A 1 81 ? 103.887 140.744 142.593 1.00 51.95 81 GLN A N 1
ATOM 609 C CA . GLN A 1 81 ? 103.590 139.403 143.081 1.00 49.07 81 GLN A CA 1
ATOM 610 C C . GLN A 1 81 ? 104.744 138.858 143.912 1.00 55.40 81 GLN A C 1
ATOM 611 O O . GLN A 1 81 ? 104.535 138.317 145.005 1.00 63.71 81 GLN A O 1
ATOM 617 N N . ILE A 1 82 ? 105.976 139.024 143.423 1.00 53.78 82 ILE A N 1
ATOM 618 C CA . ILE A 1 82 ? 107.133 138.442 144.100 1.00 45.67 82 ILE A CA 1
ATOM 619 C C . ILE A 1 82 ? 107.274 139.021 145.501 1.00 45.44 82 ILE A C 1
ATOM 620 O O . ILE A 1 82 ? 107.392 138.284 146.488 1.00 54.11 82 ILE A O 1
ATOM 625 N N . PHE A 1 83 ? 107.222 140.350 145.611 1.00 40.95 83 PHE A N 1
ATOM 626 C CA . PHE A 1 83 ? 107.285 140.993 146.918 1.00 43.38 83 PHE A CA 1
ATOM 627 C C . PHE A 1 83 ? 106.159 140.523 147.826 1.00 48.74 83 PHE A C 1
ATOM 628 O O . PHE A 1 83 ? 106.320 140.496 149.051 1.00 55.49 83 PHE A O 1
ATOM 636 N N . TYR A 1 84 ? 105.018 140.146 147.250 1.00 46.80 84 TYR A N 1
ATOM 637 C CA . TYR A 1 84 ? 103.922 139.629 148.057 1.00 39.20 84 TYR A CA 1
ATOM 638 C C . TYR A 1 84 ? 104.167 138.192 148.491 1.00 40.10 84 TYR A C 1
ATOM 639 O O . TYR A 1 84 ? 103.738 137.797 149.579 1.00 46.37 84 TYR A O 1
ATOM 648 N N . SER A 1 85 ? 104.847 137.398 147.661 1.00 44.61 85 SER A N 1
ATOM 649 C CA . SER A 1 85 ? 105.021 135.985 147.977 1.00 49.26 85 SER A CA 1
ATOM 650 C C . SER A 1 85 ? 106.050 135.779 149.080 1.00 50.42 85 SER A C 1
ATOM 651 O O . SER A 1 85 ? 105.836 134.971 149.992 1.00 57.16 85 SER A O 1
ATOM 654 N N . GLY A 1 86 ? 107.175 136.492 149.015 1.00 44.68 86 GLY A N 1
ATOM 655 C CA . GLY A 1 86 ? 108.210 136.305 150.017 1.00 44.54 86 GLY A CA 1
ATOM 656 C C . GLY A 1 86 ? 107.799 136.817 151.384 1.00 45.67 86 GLY A C 1
ATOM 657 O O . GLY A 1 86 ? 107.846 136.083 152.376 1.00 58.42 86 GLY A O 1
ATOM 658 N N . PHE A 1 87 ? 107.366 138.077 151.448 1.00 32.57 87 PHE A N 1
ATOM 659 C CA . PHE A 1 87 ? 107.023 138.694 152.724 1.00 33.18 87 PHE A CA 1
ATOM 660 C C . PHE A 1 87 ? 105.933 137.921 153.452 1.00 44.14 87 PHE A C 1
ATOM 661 O O . PHE A 1 87 ? 105.925 137.875 154.687 1.00 47.22 87 PHE A O 1
ATOM 669 N N . LYS A 1 88 ? 105.004 137.314 152.712 1.00 49.04 88 LYS A N 1
ATOM 670 C CA . LYS A 1 88 ? 103.970 136.506 153.347 1.00 44.96 88 LYS A CA 1
ATOM 671 C C . LYS A 1 88 ? 104.563 135.278 154.024 1.00 48.85 88 LYS A C 1
ATOM 672 O O . LYS A 1 88 ? 104.170 134.931 155.144 1.00 54.96 88 LYS A O 1
ATOM 678 N N . GLU A 1 89 ? 105.509 134.607 153.365 1.00 50.91 89 GLU A N 1
ATOM 679 C CA . GLU A 1 89 ? 106.080 133.392 153.935 1.00 51.73 89 GLU A CA 1
ATOM 680 C C . GLU A 1 89 ? 106.998 133.713 155.105 1.00 55.01 89 GLU A C 1
ATOM 681 O O . GLU A 1 89 ? 106.922 133.073 156.161 1.00 61.61 89 GLU A O 1
ATOM 687 N N . PHE A 1 90 ? 107.862 134.717 154.934 1.00 49.46 90 PHE A N 1
ATOM 688 C CA . PHE A 1 90 ? 108.808 135.110 155.974 1.00 43.20 90 PHE A CA 1
ATOM 689 C C . PHE A 1 90 ? 108.107 135.300 157.313 1.00 42.44 90 PHE A C 1
ATOM 690 O O . PHE A 1 90 ? 108.391 134.588 158.285 1.00 54.23 90 PHE A O 1
ATOM 698 N N . VAL A 1 91 ? 107.141 136.220 157.361 1.00 37.56 91 VAL A N 1
ATOM 699 C CA . VAL A 1 91 ? 106.434 136.512 158.604 1.00 41.68 91 VAL A CA 1
ATOM 700 C C . VAL A 1 91 ? 105.762 135.264 159.157 1.00 44.92 91 VAL A C 1
ATOM 701 O O . VAL A 1 91 ? 105.629 135.108 160.377 1.00 44.03 91 VAL A O 1
ATOM 705 N N . ARG A 1 92 ? 105.341 134.349 158.282 1.00 57.36 92 ARG A N 1
ATOM 706 C CA . ARG A 1 92 ? 104.703 133.128 158.760 1.00 55.60 92 ARG A CA 1
ATOM 707 C C . ARG A 1 92 ? 105.696 132.233 159.492 1.00 56.08 92 ARG A C 1
ATOM 708 O O . ARG A 1 92 ? 105.364 131.651 160.531 1.00 60.40 92 ARG A O 1
ATOM 716 N N . LEU A 1 93 ? 106.920 132.115 158.975 1.00 53.57 93 LEU A N 1
ATOM 717 C CA . LEU A 1 93 ? 107.886 131.213 159.594 1.00 44.45 93 LEU A CA 1
ATOM 718 C C . LEU A 1 93 ? 108.468 131.805 160.870 1.00 48.72 93 LEU A C 1
ATOM 719 O O . LEU A 1 93 ? 108.657 131.088 161.860 1.00 57.04 93 LEU A O 1
ATOM 724 N N . HIS A 1 94 ? 108.730 133.114 160.870 1.00 46.33 94 HIS A N 1
ATOM 725 C CA . HIS A 1 94 ? 109.374 133.759 162.010 1.00 40.67 94 HIS A CA 1
ATOM 726 C C . HIS A 1 94 ? 108.590 133.564 163.299 1.00 45.17 94 HIS A C 1
ATOM 727 O O . HIS A 1 94 ? 109.180 133.555 164.386 1.00 57.16 94 HIS A O 1
ATOM 734 N N . ARG A 1 95 ? 107.268 133.415 163.209 1.00 59.42 95 ARG A N 1
ATOM 735 C CA . ARG A 1 95 ? 106.477 133.190 164.414 1.00 60.43 95 ARG A CA 1
ATOM 736 C C . ARG A 1 95 ? 106.760 131.821 165.022 1.00 61.38 95 ARG A C 1
ATOM 737 O O . ARG A 1 95 ? 106.861 131.692 166.247 1.00 62.73 95 ARG A O 1
ATOM 745 N N . ALA A 1 96 ? 106.893 130.788 164.189 1.00 60.71 96 ALA A N 1
ATOM 746 C CA . ALA A 1 96 ? 107.044 129.425 164.687 1.00 62.36 96 ALA A CA 1
ATOM 747 C C . ALA A 1 96 ? 108.505 128.997 164.789 1.00 63.96 96 ALA A C 1
ATOM 748 O O . ALA A 1 96 ? 108.995 128.701 165.882 1.00 55.05 96 ALA A O 1
ATOM 750 N N . ASN A 1 97 ? 109.217 128.974 163.664 1.00 83.00 97 ASN A N 1
ATOM 751 C CA . ASN A 1 97 ? 110.589 128.464 163.627 1.00 82.47 97 ASN A CA 1
ATOM 752 C C . ASN A 1 97 ? 111.564 129.581 163.999 1.00 82.19 97 ASN A C 1
ATOM 753 O O . ASN A 1 97 ? 112.395 130.029 163.207 1.00 83.94 97 ASN A O 1
ATOM 758 N N . SER A 1 98 ? 111.445 130.029 165.247 1.00 77.50 98 SER A N 1
ATOM 759 C CA . SER A 1 98 ? 112.342 131.051 165.768 1.00 81.99 98 SER A CA 1
ATOM 760 C C . SER A 1 98 ? 113.732 130.513 166.078 1.00 83.09 98 SER A C 1
ATOM 761 O O . SER A 1 98 ? 114.662 131.308 166.251 1.00 81.92 98 SER A O 1
ATOM 764 N N . HIS A 1 99 ? 113.893 129.190 166.151 1.00 90.43 99 HIS A N 1
ATOM 765 C CA . HIS A 1 99 ? 115.183 128.616 166.517 1.00 90.50 99 HIS A CA 1
ATOM 766 C C . HIS A 1 99 ? 116.200 128.756 165.391 1.00 88.08 99 HIS A C 1
ATOM 767 O O . HIS A 1 99 ? 117.355 129.123 165.635 1.00 91.61 99 HIS A O 1
ATOM 774 N N . ALA A 1 100 ? 115.794 128.471 164.157 1.00 67.24 100 ALA A N 1
ATOM 775 C CA . ALA A 1 100 ? 116.722 128.442 163.034 1.00 67.87 100 ALA A CA 1
ATOM 776 C C . ALA A 1 100 ? 116.572 129.702 162.198 1.00 69.21 100 ALA A C 1
ATOM 777 O O . ALA A 1 100 ? 115.550 129.867 161.514 1.00 75.07 100 ALA A O 1
ATOM 779 N N . PRO A 1 101 ? 117.548 130.612 162.213 1.00 55.61 101 PRO A N 1
ATOM 780 C CA . PRO A 1 1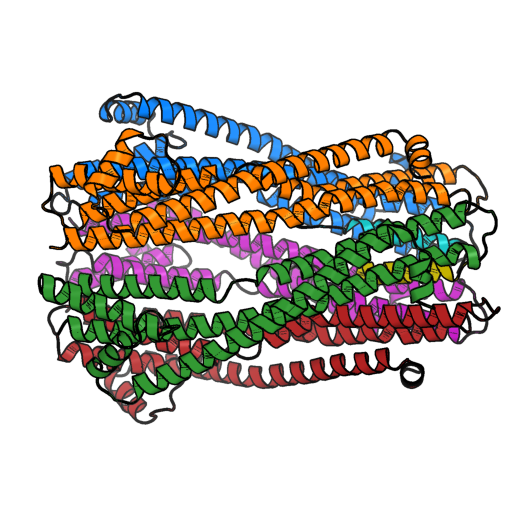01 ? 117.450 131.826 161.397 1.00 54.89 101 PRO A CA 1
ATOM 781 C C . PRO A 1 101 ? 117.807 131.626 159.935 1.00 55.62 101 PRO A C 1
ATOM 782 O O . PRO A 1 101 ? 117.700 132.579 159.157 1.00 63.87 101 PRO A O 1
ATOM 786 N N . GLU A 1 102 ? 118.229 130.428 159.536 1.00 56.90 102 GLU A N 1
ATOM 787 C CA . GLU A 1 102 ? 118.601 130.179 158.151 1.00 60.18 102 GLU A CA 1
ATOM 788 C C . GLU A 1 102 ? 117.473 129.576 157.326 1.00 65.85 102 GLU A C 1
ATOM 789 O O . GLU A 1 102 ? 117.459 129.752 156.102 1.00 72.43 102 GLU A O 1
ATOM 795 N N . ALA A 1 103 ? 116.530 128.875 157.960 1.00 68.46 103 ALA A N 1
ATOM 796 C CA . ALA A 1 103 ? 115.441 128.257 157.212 1.00 72.39 103 ALA A CA 1
ATOM 797 C C . ALA A 1 103 ? 114.484 129.295 156.639 1.00 75.35 103 ALA A C 1
ATOM 798 O O . ALA A 1 103 ? 113.860 129.054 155.597 1.00 78.98 103 ALA A O 1
ATOM 800 N N . VAL A 1 104 ? 114.355 130.449 157.298 1.00 54.41 104 VAL A N 1
ATOM 801 C CA . VAL A 1 104 ? 113.421 131.471 156.834 1.00 47.58 104 VAL A CA 1
ATOM 802 C C . VAL A 1 104 ? 113.851 132.016 155.476 1.00 55.36 104 VAL A C 1
ATOM 803 O O . VAL A 1 104 ? 113.015 132.272 154.598 1.00 63.77 104 VAL A O 1
ATOM 807 N N . VAL A 1 105 ? 115.158 132.192 155.276 1.00 49.06 105 VAL A N 1
ATOM 808 C CA . VAL A 1 105 ? 115.654 132.699 154.002 1.00 51.89 105 VAL A CA 1
ATOM 809 C C . VAL A 1 105 ? 115.398 131.689 152.892 1.00 55.77 105 VAL A C 1
ATOM 810 O O . VAL A 1 105 ? 115.006 132.055 151.775 1.00 66.62 105 VAL A O 1
ATOM 814 N N . GLU A 1 106 ? 115.609 130.403 153.181 1.00 54.43 106 GLU A N 1
ATOM 815 C CA . GLU A 1 106 ? 115.316 129.365 152.201 1.00 63.89 106 GLU A CA 1
ATOM 816 C C . GLU A 1 106 ? 113.837 129.357 151.840 1.00 67.98 106 GLU A C 1
ATOM 817 O O . GLU A 1 106 ? 113.478 129.234 150.662 1.00 71.26 106 GLU A O 1
ATOM 823 N N . GLY A 1 107 ? 112.963 129.496 152.839 1.00 59.48 107 GLY A N 1
ATOM 824 C CA . GLY A 1 107 ? 111.537 129.554 152.555 1.00 59.89 107 GLY A CA 1
ATOM 825 C C . GLY A 1 107 ? 111.161 130.736 151.681 1.00 62.58 107 GLY A C 1
ATOM 826 O O . GLY A 1 107 ? 110.388 130.597 150.728 1.00 69.01 107 GLY A O 1
ATOM 827 N N . ALA A 1 108 ? 111.710 131.915 151.988 1.00 51.42 108 ALA A N 1
ATOM 828 C CA . ALA A 1 108 ? 111.412 133.098 151.187 1.00 50.04 108 ALA A CA 1
ATOM 829 C C . ALA A 1 108 ? 111.891 132.933 149.749 1.00 55.34 108 ALA A C 1
ATOM 830 O O . ALA A 1 108 ? 111.166 133.263 148.801 1.00 63.05 108 ALA A O 1
ATOM 832 N N . SER A 1 109 ? 113.109 132.416 149.566 1.00 48.77 109 SER A N 1
ATOM 833 C CA . SER A 1 109 ? 113.630 132.228 148.215 1.00 56.07 109 SER A CA 1
ATOM 834 C C . SER A 1 109 ? 112.802 131.211 147.439 1.00 62.87 109 SER A C 1
ATOM 835 O O . SER A 1 109 ? 112.520 131.403 146.246 1.00 70.15 109 SER A O 1
ATOM 838 N N . ARG A 1 110 ? 112.404 130.121 148.100 1.00 60.48 110 ARG A N 1
ATOM 839 C CA . ARG A 1 110 ? 111.577 129.116 147.444 1.00 59.21 110 ARG A CA 1
ATOM 840 C C . ARG A 1 110 ? 110.231 129.696 147.035 1.00 61.10 110 ARG A C 1
ATOM 841 O O . ARG A 1 110 ? 109.711 129.377 145.960 1.00 61.23 110 ARG A O 1
ATOM 849 N N . ALA A 1 111 ? 109.647 130.544 147.884 1.00 55.04 111 ALA A N 1
ATOM 850 C CA . ALA A 1 111 ? 108.386 131.183 147.522 1.00 50.11 111 ALA A CA 1
ATOM 851 C C . ALA A 1 111 ? 108.557 132.107 146.323 1.00 58.63 111 ALA A C 1
ATOM 852 O O . ALA A 1 111 ? 107.699 132.143 145.433 1.00 63.50 111 ALA A O 1
ATOM 854 N N . MET A 1 112 ? 109.654 132.867 146.283 1.00 58.62 112 MET A N 1
ATOM 855 C CA . MET A 1 112 ? 109.854 133.812 145.185 1.00 50.83 112 MET A CA 1
ATOM 856 C C . MET A 1 112 ? 110.074 133.097 143.856 1.00 55.19 112 MET A C 1
ATOM 857 O O . MET A 1 112 ? 109.590 133.551 142.806 1.00 67.10 112 MET A O 1
ATOM 862 N N . ARG A 1 113 ? 110.818 131.986 143.877 1.00 54.61 113 ARG A N 1
ATOM 863 C CA . ARG A 1 113 ? 111.182 131.315 142.632 1.00 58.90 113 ARG A CA 1
ATOM 864 C C . ARG A 1 113 ? 109.957 130.804 141.881 1.00 65.45 113 ARG A C 1
ATOM 865 O O . ARG A 1 113 ? 109.874 130.934 140.652 1.00 69.58 113 ARG A O 1
ATOM 873 N N . ILE A 1 114 ? 109.001 130.207 142.598 1.00 62.41 114 ILE A N 1
ATOM 874 C CA . ILE A 1 114 ? 107.816 129.646 141.950 1.00 61.08 114 ILE A CA 1
ATOM 875 C C . ILE A 1 114 ? 107.013 130.746 141.268 1.00 67.59 114 ILE A C 1
ATOM 876 O O . ILE A 1 114 ? 106.587 130.610 140.112 1.00 72.52 114 ILE A O 1
ATOM 881 N N . SER A 1 115 ? 106.804 131.861 141.974 1.00 56.62 115 SER A N 1
ATOM 882 C CA . SER A 1 115 ? 106.094 132.983 141.374 1.00 50.08 115 SER A CA 1
ATOM 883 C C . SER A 1 115 ? 106.796 133.455 140.112 1.00 55.34 115 SER A C 1
ATOM 884 O O . SER A 1 115 ? 106.168 133.541 139.047 1.00 65.75 115 SER A O 1
ATOM 887 N N . MET A 1 116 ? 108.108 133.705 140.200 1.00 51.78 116 MET A N 1
ATOM 888 C CA . MET A 1 116 ? 108.850 134.204 139.045 1.00 53.63 116 MET A CA 1
ATOM 889 C C . MET A 1 116 ? 108.723 133.266 137.854 1.00 53.09 116 MET A C 1
ATOM 890 O O . MET A 1 116 ? 108.515 133.715 136.716 1.00 64.41 116 MET A O 1
ATOM 895 N N . ASN A 1 117 ? 108.854 131.960 138.095 1.00 56.65 117 ASN A N 1
ATOM 896 C CA . ASN A 1 117 ? 108.652 130.990 137.027 1.00 63.55 117 ASN A CA 1
ATOM 897 C C . ASN A 1 117 ? 107.262 131.127 136.424 1.00 66.00 117 ASN A C 1
ATOM 898 O O . ASN A 1 117 ? 107.092 131.021 135.204 1.00 70.61 117 ASN A O 1
ATOM 903 N N . ARG A 1 118 ? 106.255 131.382 137.263 1.00 65.91 118 ARG A N 1
ATOM 904 C CA . ARG A 1 118 ? 104.893 131.499 136.751 1.00 67.06 118 ARG A CA 1
ATOM 905 C C . ARG A 1 118 ? 104.732 132.706 135.827 1.00 69.32 118 ARG A C 1
ATOM 906 O O . ARG A 1 118 ? 104.164 132.581 134.734 1.00 73.35 118 ARG A O 1
ATOM 914 N N . GLU A 1 119 ? 105.226 133.884 136.233 1.00 60.86 119 GLU A N 1
ATOM 915 C CA . GLU A 1 119 ? 105.086 135.031 135.326 1.00 58.87 119 GLU A CA 1
ATOM 916 C C . GLU A 1 119 ? 105.891 134.832 134.047 1.00 59.97 119 GLU A C 1
ATOM 917 O O . GLU A 1 119 ? 105.428 135.192 132.955 1.00 67.27 119 GLU A O 1
ATOM 923 N N . LEU A 1 120 ? 107.101 134.276 134.152 1.00 56.66 120 LEU A N 1
ATOM 924 C CA . LEU A 1 120 ? 107.890 134.080 132.941 1.00 57.34 120 LEU A CA 1
ATOM 925 C C . LEU A 1 120 ? 107.241 133.073 132.000 1.00 60.30 120 LEU A C 1
ATOM 926 O O . LEU A 1 120 ? 107.356 133.211 130.777 1.00 63.20 120 LEU A O 1
ATOM 931 N N . GLU A 1 121 ? 106.562 132.058 132.539 1.00 65.62 121 GLU A N 1
ATOM 932 C CA . GLU A 1 121 ? 105.788 131.162 131.685 1.00 62.91 121 GLU A CA 1
ATOM 933 C C . GLU A 1 121 ? 104.613 131.892 131.050 1.00 65.44 121 GLU A C 1
ATOM 934 O O . GLU A 1 121 ? 104.273 131.645 129.888 1.00 69.30 121 GLU A O 1
ATOM 940 N N . ASN A 1 122 ? 103.972 132.786 131.806 1.00 59.66 122 ASN A N 1
ATOM 941 C CA . ASN A 1 122 ? 102.819 133.510 131.282 1.00 54.21 122 ASN A CA 1
ATOM 942 C C . ASN A 1 122 ? 103.206 134.405 130.109 1.00 57.32 122 ASN A C 1
ATOM 943 O O . ASN A 1 122 ? 102.474 134.488 129.116 1.00 63.91 122 ASN A O 1
ATOM 948 N N . LEU A 1 123 ? 104.353 135.081 130.203 1.00 60.88 123 LEU A N 1
ATOM 949 C CA . LEU A 1 123 ? 104.691 136.103 129.212 1.00 54.87 123 LEU A CA 1
ATOM 950 C C . LEU A 1 123 ? 104.955 135.511 127.829 1.00 49.99 123 LEU A C 1
ATOM 951 O O . LEU A 1 123 ? 104.571 136.106 126.816 1.00 53.69 123 LEU A O 1
ATOM 956 N N . GLU A 1 124 ? 105.600 134.347 127.760 1.00 57.14 124 GLU A N 1
ATOM 957 C CA . GLU A 1 124 ? 106.178 133.845 126.519 1.00 61.28 124 GLU A CA 1
ATOM 958 C C . GLU A 1 124 ? 105.255 132.899 125.750 1.00 67.03 124 GLU A C 1
ATOM 959 O O . GLU A 1 124 ? 105.745 131.982 125.081 1.00 69.40 124 GLU A O 1
ATOM 965 N N . THR A 1 125 ? 103.944 133.101 125.818 1.00 67.16 125 THR A N 1
ATOM 966 C CA . THR A 1 125 ? 103.017 132.248 125.087 1.00 64.94 125 THR A CA 1
ATOM 967 C C . THR A 1 125 ? 103.017 132.583 123.596 1.00 68.47 125 THR A C 1
ATOM 968 O O . THR A 1 125 ? 103.218 133.733 123.194 1.00 70.07 125 THR A O 1
ATOM 972 N N . HIS A 1 126 ? 102.809 131.550 122.775 1.00 63.34 126 HIS A N 1
ATOM 973 C CA . HIS A 1 126 ? 102.553 131.628 121.336 1.00 57.03 126 HIS A CA 1
ATOM 974 C C . HIS A 1 126 ? 103.761 132.051 120.513 1.00 55.61 126 HIS A C 1
ATOM 975 O O . HIS A 1 126 ? 103.604 132.384 119.334 1.00 61.99 126 HIS A O 1
ATOM 982 N N . ILE A 1 127 ? 104.959 132.051 121.085 1.00 51.41 127 ILE A N 1
ATOM 983 C CA . ILE A 1 127 ? 106.141 132.540 120.376 1.00 54.77 127 ILE A CA 1
ATOM 984 C C . ILE A 1 127 ? 106.724 131.500 119.417 1.00 61.18 127 ILE A C 1
ATOM 985 O O . ILE A 1 127 ? 107.011 131.851 118.263 1.00 71.43 127 ILE A O 1
ATOM 990 N N . PRO A 1 128 ? 106.921 130.233 119.810 1.00 58.78 128 PRO A N 1
ATOM 991 C CA . PRO A 1 128 ? 107.598 129.289 118.897 1.00 63.08 128 PRO A CA 1
ATOM 992 C C . PRO A 1 128 ? 106.859 129.032 117.590 1.00 65.61 128 PRO A C 1
ATOM 993 O O . PRO A 1 128 ? 107.475 128.532 116.635 1.00 66.68 128 PRO A O 1
ATOM 997 N N . PHE A 1 129 ? 105.564 129.347 117.516 1.00 56.44 129 PHE A N 1
ATOM 998 C CA . PHE A 1 129 ? 104.832 129.196 116.263 1.00 53.44 129 PHE A CA 1
ATOM 999 C C . PHE A 1 129 ? 105.458 130.038 115.156 1.00 61.93 129 PHE A C 1
ATOM 1000 O O . PHE A 1 129 ? 105.520 129.610 113.995 1.00 65.92 129 PHE A O 1
ATOM 1008 N N . LEU A 1 130 ? 105.926 131.240 115.498 1.00 57.76 130 LEU A N 1
ATOM 1009 C CA . LEU A 1 130 ? 106.586 132.090 114.514 1.00 54.57 130 LEU A CA 1
ATOM 1010 C C . LEU A 1 130 ? 107.862 131.441 113.993 1.00 56.47 130 LEU A C 1
ATOM 1011 O O . LEU A 1 130 ? 108.148 131.488 112.788 1.00 63.52 130 LEU A O 1
ATOM 1016 N N . GLY A 1 131 ? 108.642 130.828 114.885 1.00 47.90 131 GLY A N 1
ATOM 1017 C CA . GLY A 1 131 ? 109.830 130.116 114.447 1.00 53.93 131 GLY A CA 1
ATOM 1018 C C . GLY A 1 131 ? 109.503 128.949 113.537 1.00 59.31 131 GLY A C 1
ATOM 1019 O O . GLY A 1 131 ? 110.192 128.712 112.541 1.00 58.29 131 GLY A O 1
ATOM 1020 N N . THR A 1 132 ? 108.439 128.209 113.862 1.00 56.43 132 THR A N 1
ATOM 1021 C CA . THR A 1 132 ? 108.016 127.115 112.992 1.00 51.98 132 THR A CA 1
ATOM 1022 C C . THR A 1 132 ? 107.645 127.626 111.605 1.00 54.63 132 THR A C 1
ATOM 1023 O O . THR A 1 132 ? 108.048 127.042 110.591 1.00 59.15 132 THR A O 1
ATOM 1027 N N . VAL A 1 133 ? 106.882 128.720 111.542 1.00 51.07 133 VAL A N 1
ATOM 1028 C CA . VAL A 1 133 ? 106.500 129.290 110.251 1.00 50.63 133 VAL A CA 1
ATOM 1029 C C . VAL A 1 133 ? 107.740 129.679 109.456 1.00 52.56 133 VAL A C 1
ATOM 1030 O O . VAL A 1 133 ? 107.899 129.306 108.282 1.00 58.03 133 VAL A O 1
ATOM 1034 N N . GLY A 1 134 ? 108.647 130.422 110.094 1.00 46.52 134 GLY A N 1
ATOM 1035 C CA . GLY A 1 134 ? 109.839 130.900 109.420 1.00 45.69 134 GLY A CA 1
ATOM 1036 C C . GLY A 1 134 ? 110.800 129.807 109.011 1.00 52.23 134 GLY A C 1
ATOM 1037 O O . GLY A 1 134 ? 111.604 130.016 108.098 1.00 55.76 134 GLY A O 1
ATOM 1038 N N . SER A 1 135 ? 110.744 128.651 109.668 1.00 60.55 135 SER A N 1
ATOM 1039 C CA . SER A 1 135 ? 111.602 127.540 109.285 1.00 59.50 135 SER A CA 1
ATOM 1040 C C . SER A 1 135 ? 110.949 126.579 108.300 1.00 59.18 135 SER A C 1
ATOM 1041 O O . SER A 1 135 ? 111.662 125.788 107.672 1.00 58.98 135 SER A O 1
ATOM 1044 N N . ILE A 1 136 ? 109.629 126.618 108.144 1.00 51.60 136 ILE A N 1
ATOM 1045 C CA . ILE A 1 136 ? 108.932 125.640 107.318 1.00 47.44 136 ILE A CA 1
ATOM 1046 C C . ILE A 1 136 ? 108.523 126.208 105.962 1.00 53.67 136 ILE A C 1
ATOM 1047 O O . ILE A 1 136 ? 108.594 125.499 104.958 1.00 63.99 136 ILE A O 1
ATOM 1052 N N . SER A 1 137 ? 108.103 127.475 105.896 1.00 48.27 137 SER A N 1
ATOM 1053 C CA . SER A 1 137 ? 107.504 128.001 104.665 1.00 48.21 137 SER A CA 1
ATOM 1054 C C . SER A 1 137 ? 108.348 127.814 103.401 1.00 52.39 137 SER A C 1
ATOM 1055 O O . SER A 1 137 ? 107.788 127.393 102.370 1.00 55.04 137 SER A O 1
ATOM 1058 N N . PRO A 1 138 ? 109.658 128.110 103.390 1.00 47.22 138 PRO A N 1
ATOM 1059 C CA . PRO A 1 138 ? 110.414 127.974 102.132 1.00 49.81 138 PRO A CA 1
ATOM 1060 C C . PRO A 1 138 ? 110.402 126.574 101.544 1.00 58.68 138 PRO A C 1
ATOM 1061 O O . PRO A 1 138 ? 110.377 126.427 100.317 1.00 59.41 138 PRO A O 1
ATOM 1065 N N . TYR A 1 139 ? 110.424 125.535 102.382 1.00 56.11 139 TYR A N 1
ATOM 1066 C CA . TYR A 1 139 ? 110.390 124.172 101.860 1.00 47.71 139 TYR A CA 1
ATOM 1067 C C . TYR A 1 139 ? 109.061 123.877 101.180 1.00 50.21 139 TYR A C 1
ATOM 1068 O O . TYR A 1 139 ? 109.016 123.184 100.156 1.00 58.63 139 TYR A O 1
ATOM 1077 N N . ILE A 1 140 ? 107.969 124.396 101.739 1.00 39.87 140 ILE A N 1
ATOM 1078 C CA . ILE A 1 140 ? 106.657 124.252 101.117 1.00 39.77 140 ILE A CA 1
ATOM 1079 C C . ILE A 1 140 ? 106.649 124.910 99.741 1.00 50.65 140 ILE A C 1
ATOM 1080 O O . ILE A 1 140 ? 106.192 124.321 98.744 1.00 59.10 140 ILE A O 1
ATOM 1085 N N . GLY A 1 141 ? 107.171 126.136 99.661 1.00 48.16 141 GLY A N 1
ATOM 1086 C CA . GLY A 1 141 ? 107.250 126.798 98.367 1.00 46.44 141 GLY A CA 1
ATOM 1087 C C . GLY A 1 141 ? 108.100 126.032 97.369 1.00 47.94 141 GLY A C 1
ATOM 1088 O O . GLY A 1 141 ? 107.752 125.926 96.188 1.00 53.84 141 GLY A O 1
ATOM 1089 N N . LEU A 1 142 ? 109.227 125.488 97.833 1.00 46.54 142 LEU A N 1
ATOM 1090 C CA . LEU A 1 142 ? 110.112 124.725 96.959 1.00 43.43 142 LEU A CA 1
ATOM 1091 C C . LEU A 1 142 ? 109.423 123.475 96.429 1.00 50.83 142 LEU A C 1
ATOM 1092 O O . LEU A 1 142 ? 109.577 123.127 95.252 1.00 57.02 142 LEU A O 1
ATOM 1097 N N . PHE A 1 143 ? 108.665 122.783 97.282 1.00 51.38 143 PHE A N 1
ATOM 1098 C CA . PHE A 1 143 ? 107.938 121.602 96.827 1.00 48.59 143 PHE A CA 1
ATOM 1099 C C . PHE A 1 143 ? 106.914 121.966 95.758 1.00 45.48 143 PHE A C 1
ATOM 1100 O O . PHE A 1 143 ? 106.795 121.271 94.738 1.00 54.42 143 PHE A O 1
ATOM 1108 N N . GLY A 1 144 ? 106.169 123.053 95.970 1.00 43.43 144 GLY A N 1
ATOM 1109 C CA . GLY A 1 144 ? 105.216 123.477 94.953 1.00 45.63 144 GLY A CA 1
ATOM 1110 C C . GLY A 1 144 ? 105.883 123.803 93.628 1.00 46.57 144 GLY A C 1
ATOM 1111 O O . GLY A 1 144 ? 105.414 123.389 92.558 1.00 48.16 144 GLY A O 1
ATOM 1112 N N . THR A 1 145 ? 107.000 124.533 93.683 1.00 55.87 145 THR A N 1
ATOM 1113 C CA . THR A 1 145 ? 107.720 124.877 92.461 1.00 53.76 145 THR A CA 1
ATOM 1114 C C . THR A 1 145 ? 108.239 123.632 91.752 1.00 55.68 145 THR A C 1
ATOM 1115 O O . THR A 1 145 ? 108.174 123.540 90.521 1.00 56.99 145 THR A O 1
ATOM 1119 N N . VAL A 1 146 ? 108.766 122.667 92.510 1.00 59.46 146 VAL A N 1
ATOM 1120 C CA . VAL A 1 146 ? 109.293 121.447 91.904 1.00 56.28 146 VAL A CA 1
ATOM 1121 C C . VAL A 1 146 ? 108.183 120.677 91.205 1.00 52.72 146 VAL A C 1
ATOM 1122 O O . VAL A 1 146 ? 108.363 120.175 90.088 1.00 57.20 146 VAL A O 1
ATOM 1126 N N . TRP A 1 147 ? 107.020 120.567 91.850 1.00 56.02 147 TRP A N 1
ATOM 1127 C CA . TRP A 1 147 ? 105.882 119.913 91.210 1.00 53.88 147 TRP A CA 1
ATOM 1128 C C . TRP A 1 147 ? 105.532 120.593 89.891 1.00 59.67 147 TRP A C 1
ATOM 1129 O O . TRP A 1 147 ? 105.369 119.929 88.854 1.00 69.68 147 TRP A O 1
ATOM 1140 N N . GLY A 1 148 ? 105.425 121.924 89.908 1.00 57.17 148 GLY A N 1
ATOM 1141 C CA . GLY A 1 148 ? 105.077 122.638 88.688 1.00 56.12 148 GLY A CA 1
ATOM 1142 C C . GLY A 1 148 ? 106.092 122.444 87.575 1.00 57.99 148 GLY A C 1
ATOM 1143 O O . GLY A 1 148 ? 105.727 122.210 86.419 1.00 54.80 148 GLY A O 1
ATOM 1144 N N . ILE A 1 149 ? 107.381 122.528 87.908 1.00 65.32 149 ILE A N 1
ATOM 1145 C CA . ILE A 1 149 ? 108.422 122.414 86.890 1.00 57.49 149 ILE A CA 1
ATOM 1146 C C . ILE A 1 149 ? 108.482 120.997 86.331 1.00 62.60 149 ILE A C 1
ATOM 1147 O O . ILE A 1 149 ? 108.733 120.799 85.136 1.00 66.08 149 ILE A O 1
ATOM 1152 N N . MET A 1 150 ? 108.269 119.986 87.180 1.00 74.18 150 MET A N 1
ATOM 1153 C CA . MET A 1 150 ? 108.223 118.613 86.684 1.00 70.21 150 MET A CA 1
ATOM 1154 C C . MET A 1 150 ? 107.062 118.419 85.717 1.00 67.56 150 MET A C 1
ATOM 1155 O O . MET A 1 150 ? 107.216 117.779 84.666 1.00 72.26 150 MET A O 1
ATOM 1160 N N . HIS A 1 151 ? 105.892 118.971 86.051 1.00 62.92 151 HIS A N 1
ATOM 1161 C CA . HIS A 1 151 ? 104.772 118.914 85.117 1.00 64.57 151 HIS A CA 1
ATOM 1162 C C . HIS A 1 151 ? 105.119 119.603 83.802 1.00 71.11 151 HIS A C 1
ATOM 1163 O O . HIS A 1 151 ? 104.765 119.116 82.721 1.00 70.71 151 HIS A O 1
ATOM 1170 N N . ALA A 1 152 ? 105.810 120.744 83.878 1.00 73.34 152 ALA A N 1
ATOM 1171 C CA . ALA A 1 152 ? 106.200 121.455 82.664 1.00 68.29 152 ALA A CA 1
ATOM 1172 C C . ALA A 1 152 ? 107.143 120.620 81.805 1.00 64.08 152 ALA A C 1
ATOM 1173 O O . ALA A 1 152 ? 106.993 120.569 80.579 1.00 61.31 152 ALA A O 1
ATOM 1175 N N . PHE A 1 153 ? 108.125 119.964 82.430 1.00 72.06 153 PHE A N 1
ATOM 1176 C CA . PHE A 1 153 ? 109.034 119.094 81.686 1.00 66.63 153 PHE A CA 1
ATOM 1177 C C . PHE A 1 153 ? 108.282 117.959 81.007 1.00 70.09 153 PHE A C 1
ATOM 1178 O O . PHE A 1 153 ? 108.543 117.639 79.839 1.00 71.45 153 PHE A O 1
ATOM 1186 N N . ILE A 1 154 ? 107.352 117.328 81.730 1.00 80.88 154 ILE A N 1
ATOM 1187 C CA . ILE A 1 154 ? 106.596 116.220 81.150 1.00 74.31 154 ILE A CA 1
ATOM 1188 C C . ILE A 1 154 ? 105.776 116.700 79.961 1.00 70.13 154 ILE A C 1
ATOM 1189 O O . ILE A 1 154 ? 105.724 116.039 78.917 1.00 71.54 154 ILE A O 1
ATOM 1194 N N . ALA A 1 155 ? 105.128 117.858 80.096 1.00 74.67 155 ALA A N 1
ATOM 1195 C CA . ALA A 1 155 ? 104.333 118.389 78.993 1.00 75.43 155 ALA A CA 1
ATOM 1196 C C . ALA A 1 155 ? 105.207 118.743 77.795 1.00 74.53 155 ALA A C 1
ATOM 1197 O O . ALA A 1 155 ? 104.818 118.512 76.644 1.00 73.96 155 ALA A O 1
ATOM 1199 N N . LEU A 1 156 ? 106.390 119.310 78.044 1.00 87.14 156 LEU A N 1
ATOM 1200 C CA . LEU A 1 156 ? 107.269 119.710 76.949 1.00 85.76 156 LEU A CA 1
ATOM 1201 C C . LEU A 1 156 ? 107.851 118.508 76.217 1.00 85.68 156 LEU A C 1
ATOM 1202 O O . LEU A 1 156 ? 108.038 118.561 74.997 1.00 86.04 156 LEU A O 1
ATOM 1207 N N . GLY A 1 157 ? 108.133 117.419 76.934 1.00 89.90 157 GLY A N 1
ATOM 1208 C CA . GLY A 1 157 ? 108.770 116.268 76.314 1.00 87.58 157 GLY A CA 1
ATOM 1209 C C . GLY A 1 157 ? 107.930 115.564 75.265 1.00 91.59 157 GLY A C 1
ATOM 1210 O O . GLY A 1 157 ? 108.462 114.711 74.545 1.00 92.48 157 GLY A O 1
ATOM 1211 N N . ALA A 1 158 ? 106.640 115.892 75.160 1.00 102.56 158 ALA A N 1
ATOM 1212 C CA . ALA A 1 158 ? 105.773 115.208 74.205 1.00 101.33 158 ALA A CA 1
ATOM 1213 C C . ALA A 1 158 ? 106.142 115.555 72.766 1.00 103.06 158 ALA A C 1
ATOM 1214 O O . ALA A 1 158 ? 106.274 114.665 71.918 1.00 102.90 158 ALA A O 1
ATOM 1216 N N . VAL A 1 159 ? 106.311 116.841 72.470 1.00 109.80 159 VAL A N 1
ATOM 1217 C CA . VAL A 1 159 ? 106.597 117.281 71.112 1.00 109.16 159 VAL A CA 1
ATOM 1218 C C . VAL A 1 159 ? 108.105 117.333 70.902 1.00 110.83 159 VAL A C 1
ATOM 1219 O O . VAL A 1 159 ? 108.892 117.421 71.849 1.00 109.48 159 VAL A O 1
ATOM 1223 N N . LYS A 1 160 ? 108.514 117.278 69.634 1.00 118.92 160 LYS A N 1
ATOM 1224 C CA . LYS A 1 160 ? 109.928 117.286 69.284 1.00 119.73 160 LYS A CA 1
ATOM 1225 C C . LYS A 1 160 ? 110.529 118.684 69.233 1.00 118.26 160 LYS A C 1
ATOM 1226 O O . LYS A 1 160 ? 111.759 118.811 69.224 1.00 116.88 160 LYS A O 1
ATOM 1232 N N . GLN A 1 161 ? 109.705 119.729 69.200 1.00 109.43 161 GLN A N 1
ATOM 1233 C CA . GLN A 1 161 ? 110.220 121.088 69.128 1.00 107.07 161 GLN A CA 1
ATOM 1234 C C . GLN A 1 161 ? 109.184 122.052 69.686 1.00 108.81 161 GLN A C 1
ATOM 1235 O O . GLN A 1 161 ? 107.985 121.890 69.447 1.00 108.86 161 GLN A O 1
ATOM 1241 N N . ALA A 1 162 ? 109.660 123.050 70.428 1.00 101.50 162 ALA A N 1
ATOM 1242 C CA . ALA A 1 162 ? 108.803 124.081 70.994 1.00 98.30 162 ALA A CA 1
ATOM 1243 C C . ALA A 1 162 ? 109.661 125.292 71.326 1.00 95.19 162 ALA A C 1
ATOM 1244 O O . ALA A 1 162 ? 110.806 125.145 71.761 1.00 97.84 162 ALA A O 1
ATOM 1246 N N . THR A 1 163 ? 109.106 126.480 71.118 1.00 86.82 163 THR A N 1
ATOM 1247 C CA . THR A 1 163 ? 109.831 127.716 71.362 1.00 90.34 163 THR A CA 1
ATOM 1248 C C . THR A 1 163 ? 109.595 128.175 72.800 1.00 92.46 163 THR A C 1
ATOM 1249 O O . THR A 1 163 ? 109.070 127.434 73.636 1.00 93.89 163 THR A O 1
ATOM 1253 N N . LEU A 1 164 ? 109.995 129.408 73.108 1.00 87.91 164 LEU A N 1
ATOM 1254 C CA . LEU A 1 164 ? 109.776 129.955 74.439 1.00 87.54 164 LEU A CA 1
ATOM 1255 C C . LEU A 1 164 ? 108.327 130.359 74.677 1.00 88.83 164 LEU A C 1
ATOM 1256 O O . LEU A 1 164 ? 107.927 130.527 75.835 1.00 91.90 164 LEU A O 1
ATOM 1261 N N . GLN A 1 165 ? 107.537 130.509 73.611 1.00 89.91 165 GLN A N 1
ATOM 1262 C CA . GLN A 1 165 ? 106.166 130.985 73.760 1.00 92.53 165 GLN A CA 1
ATOM 1263 C C . GLN A 1 165 ? 105.321 130.015 74.576 1.00 92.38 165 GLN A C 1
ATOM 1264 O O . GLN A 1 165 ? 104.559 130.434 75.456 1.00 96.03 165 GLN A O 1
ATOM 1270 N N . MET A 1 166 ? 105.439 128.718 74.305 1.00 89.25 166 MET A N 1
ATOM 1271 C CA . MET A 1 166 ? 104.625 127.714 74.974 1.00 90.93 166 MET A CA 1
ATOM 1272 C C . MET A 1 166 ? 105.251 127.186 76.258 1.00 90.15 166 MET A C 1
ATOM 1273 O O . MET A 1 166 ? 104.640 126.349 76.928 1.00 93.10 166 MET A O 1
ATOM 1278 N N . VAL A 1 167 ? 106.451 127.646 76.618 1.00 86.57 167 VAL A N 1
ATOM 1279 C CA . VAL A 1 167 ? 107.023 127.334 77.925 1.00 87.36 167 VAL A CA 1
ATOM 1280 C C . VAL A 1 167 ? 107.003 128.531 78.863 1.00 89.68 167 VAL A C 1
ATOM 1281 O O . VAL A 1 167 ? 107.282 128.367 80.062 1.00 90.53 167 VAL A O 1
ATOM 1285 N N . ALA A 1 168 ? 106.693 129.726 78.360 1.00 86.73 168 ALA A N 1
ATOM 1286 C CA . ALA A 1 168 ? 106.594 130.903 79.221 1.00 83.16 168 ALA A CA 1
ATOM 1287 C C . ALA A 1 168 ? 105.556 130.772 80.331 1.00 83.98 168 ALA A C 1
ATOM 1288 O O . ALA A 1 168 ? 105.864 131.153 81.473 1.00 90.97 168 ALA A O 1
ATOM 1290 N N . PRO A 1 169 ? 104.332 130.279 80.090 1.00 83.61 169 PRO A N 1
ATOM 1291 C CA . PRO A 1 169 ? 103.322 130.302 81.164 1.00 86.35 169 PRO A CA 1
ATOM 1292 C C . PRO A 1 169 ? 103.708 129.523 82.411 1.00 85.01 169 PRO A C 1
ATOM 1293 O O . PRO A 1 169 ? 103.273 129.890 83.510 1.00 87.44 169 PRO A O 1
ATOM 1297 N N . GLY A 1 170 ? 104.501 128.460 82.281 1.00 72.56 170 GLY A N 1
ATOM 1298 C CA . GLY A 1 170 ? 104.855 127.671 83.451 1.00 72.81 170 GLY A CA 1
ATOM 1299 C C . GLY A 1 170 ? 105.696 128.436 84.457 1.00 75.64 170 GLY A C 1
ATOM 1300 O O . GLY A 1 170 ? 105.557 128.245 85.669 1.00 82.94 170 GLY A O 1
ATOM 1301 N N . ILE A 1 171 ? 106.572 129.317 83.970 1.00 70.84 171 ILE A N 1
ATOM 1302 C CA . ILE A 1 171 ? 107.547 129.972 84.839 1.00 74.55 171 ILE A CA 1
ATOM 1303 C C . ILE A 1 171 ? 106.857 130.866 85.864 1.00 80.74 171 ILE A C 1
ATOM 1304 O O . ILE A 1 171 ? 107.206 130.858 87.053 1.00 84.49 171 ILE A O 1
ATOM 1309 N N . ALA A 1 172 ? 105.879 131.660 85.423 1.00 77.69 172 ALA A N 1
ATOM 1310 C CA . ALA A 1 172 ? 105.234 132.608 86.326 1.00 82.12 172 ALA A CA 1
ATOM 1311 C C . ALA A 1 172 ? 104.459 131.888 87.422 1.00 79.73 172 ALA A C 1
ATOM 1312 O O . ALA A 1 172 ? 104.565 132.234 88.608 1.00 84.37 172 ALA A O 1
ATOM 1314 N N . GLU A 1 173 ? 103.665 130.885 87.041 1.00 65.64 173 GLU A N 1
ATOM 1315 C CA . GLU A 1 173 ? 102.917 130.125 88.030 1.00 67.74 173 GLU A CA 1
ATOM 1316 C C . GLU A 1 173 ? 103.828 129.284 88.911 1.00 66.28 173 GLU A C 1
ATOM 1317 O O . GLU A 1 173 ? 103.421 128.903 90.013 1.00 74.66 173 GLU A O 1
ATOM 1323 N N . ALA A 1 174 ? 105.046 128.985 88.456 1.00 52.66 174 ALA A N 1
ATOM 1324 C CA . ALA A 1 174 ? 106.000 128.321 89.335 1.00 58.04 174 ALA A CA 1
ATOM 1325 C C . ALA A 1 174 ? 106.569 129.286 90.367 1.00 60.93 174 ALA A C 1
ATOM 1326 O O . ALA A 1 174 ? 106.722 128.929 91.540 1.00 67.09 174 ALA A O 1
ATOM 1328 N N . LEU A 1 175 ? 106.889 130.512 89.951 1.00 54.37 175 LEU A N 1
ATOM 1329 C CA . LEU A 1 175 ? 107.549 131.454 90.848 1.00 57.84 175 LEU A CA 1
ATOM 1330 C C . LEU A 1 175 ? 106.588 132.163 91.799 1.00 62.29 175 LEU A C 1
ATOM 1331 O O . LEU A 1 175 ? 107.037 132.727 92.810 1.00 68.73 175 LEU A O 1
ATOM 1336 N N . ILE A 1 176 ? 105.285 132.156 91.503 1.00 56.38 176 ILE A N 1
ATOM 1337 C CA . ILE A 1 176 ? 104.325 132.783 92.413 1.00 49.17 176 ILE A CA 1
ATOM 1338 C C . ILE A 1 176 ? 104.389 132.136 93.793 1.00 52.12 176 ILE A C 1
ATOM 1339 O O . ILE A 1 176 ? 104.339 132.824 94.826 1.00 63.80 176 ILE A O 1
ATOM 1344 N N . ALA A 1 177 ? 104.501 130.808 93.834 1.00 40.02 177 ALA A N 1
ATOM 1345 C CA . ALA A 1 177 ? 104.499 130.098 95.109 1.00 46.88 177 ALA A CA 1
ATOM 1346 C C . ALA A 1 177 ? 105.684 130.507 95.975 1.00 52.50 177 ALA A C 1
ATOM 1347 O O . ALA A 1 177 ? 105.530 130.771 97.174 1.00 57.55 177 ALA A O 1
ATOM 1349 N N . THR A 1 178 ? 106.881 130.579 95.384 1.00 48.86 178 THR A N 1
ATOM 1350 C CA . THR A 1 178 ? 108.048 130.948 96.178 1.00 50.05 178 THR A CA 1
ATOM 1351 C C . THR A 1 178 ? 108.013 132.417 96.580 1.00 56.61 178 THR A C 1
ATOM 1352 O O . THR A 1 178 ? 108.480 132.768 97.673 1.00 58.23 178 THR A O 1
ATOM 1356 N N . ALA A 1 179 ? 107.444 133.286 95.737 1.00 43.13 179 ALA A N 1
ATOM 1357 C CA . ALA A 1 179 ? 107.272 134.678 96.144 1.00 40.82 179 ALA A CA 1
ATOM 1358 C C . ALA A 1 179 ? 106.385 134.779 97.379 1.00 45.65 179 ALA A C 1
ATOM 1359 O O . ALA A 1 179 ? 106.718 135.478 98.348 1.00 54.82 179 ALA A O 1
ATOM 1361 N N . ILE A 1 180 ? 105.257 134.064 97.371 1.00 41.79 180 ILE A N 1
ATOM 1362 C CA . ILE A 1 180 ? 104.353 134.090 98.519 1.00 37.53 180 ILE A CA 1
ATOM 1363 C C . ILE A 1 180 ? 105.032 133.497 99.749 1.00 39.77 180 ILE A C 1
ATOM 1364 O O . ILE A 1 180 ? 104.864 133.996 100.870 1.00 44.42 180 ILE A O 1
ATOM 1369 N N . GLY A 1 181 ? 105.812 132.432 99.560 1.00 47.24 181 GLY A N 1
ATOM 1370 C CA . GLY A 1 181 ? 106.515 131.837 100.685 1.00 45.98 181 GLY A CA 1
ATOM 1371 C C . GLY A 1 181 ? 107.481 132.800 101.346 1.00 49.57 181 GLY A C 1
ATOM 1372 O O . GLY A 1 181 ? 107.509 132.927 102.573 1.00 51.14 181 GLY A O 1
ATOM 1373 N N . LEU A 1 182 ? 108.284 133.500 100.541 1.00 51.54 182 LEU A N 1
ATOM 1374 C CA . LEU A 1 182 ? 109.216 134.474 101.106 1.00 46.22 182 LEU A CA 1
ATOM 1375 C C . LEU A 1 182 ? 108.476 135.611 101.800 1.00 44.88 182 LEU A C 1
ATOM 1376 O O . LEU A 1 182 ? 108.888 136.070 102.878 1.00 47.11 182 LEU A O 1
ATOM 1381 N N . PHE A 1 183 ? 107.383 136.085 101.191 1.00 48.85 183 PHE A N 1
ATOM 1382 C CA . PHE A 1 183 ? 106.613 137.166 101.798 1.00 43.86 183 PHE A CA 1
ATOM 1383 C C . PHE A 1 183 ? 106.076 136.754 103.161 1.00 48.01 183 PHE A C 1
ATOM 1384 O O . PHE A 1 183 ? 106.082 137.550 104.106 1.00 57.61 183 PHE A O 1
ATOM 1392 N N . ALA A 1 184 ? 105.600 135.514 103.281 1.00 50.56 184 ALA A N 1
ATOM 1393 C CA . ALA A 1 184 ? 105.114 135.042 104.573 1.00 47.74 184 ALA A CA 1
ATOM 1394 C C . ALA A 1 184 ? 106.257 134.844 105.562 1.00 45.92 184 ALA A C 1
ATOM 1395 O O . ALA A 1 184 ? 106.091 135.077 106.765 1.00 50.49 184 ALA A O 1
ATOM 1397 N N . ALA A 1 185 ? 107.424 134.414 105.077 1.00 41.36 185 ALA A N 1
ATOM 1398 C CA . ALA A 1 185 ? 108.510 134.035 105.973 1.00 39.55 185 ALA A CA 1
ATOM 1399 C C . ALA A 1 185 ? 109.259 135.225 106.562 1.00 40.81 185 ALA A C 1
ATOM 1400 O O . ALA A 1 185 ? 109.784 135.117 107.675 1.00 40.93 185 ALA A O 1
ATOM 1402 N N . ILE A 1 186 ? 109.345 136.346 105.848 1.00 50.56 186 ILE A N 1
ATOM 1403 C CA . ILE A 1 186 ? 110.269 137.412 106.255 1.00 46.48 186 ILE A CA 1
ATOM 1404 C C . ILE A 1 186 ? 109.999 137.986 107.649 1.00 49.26 186 ILE A C 1
ATOM 1405 O O . ILE A 1 186 ? 110.924 137.994 108.475 1.00 60.69 186 ILE A O 1
ATOM 1410 N N . PRO A 1 187 ? 108.792 138.469 107.984 1.00 40.57 187 PRO A N 1
ATOM 1411 C CA . PRO A 1 187 ? 108.631 139.187 109.266 1.00 39.02 187 PRO A CA 1
ATOM 1412 C C . PRO A 1 187 ? 108.740 138.308 110.506 1.00 49.85 187 PRO A C 1
ATOM 1413 O O . PRO A 1 187 ? 109.000 138.835 111.604 1.00 59.11 187 PRO A O 1
ATOM 1417 N N . ALA A 1 188 ? 108.540 136.996 110.367 1.00 50.07 188 ALA A N 1
ATOM 1418 C CA . ALA A 1 188 ? 108.494 136.117 111.530 1.00 48.25 188 ALA A CA 1
ATOM 1419 C C . ALA A 1 188 ? 109.824 136.092 112.270 1.00 58.65 188 ALA A C 1
ATOM 1420 O O . ALA A 1 188 ? 109.852 136.087 113.506 1.00 64.46 188 ALA A O 1
ATOM 1422 N N . VAL A 1 189 ? 110.938 136.070 111.534 1.00 54.73 189 VAL A N 1
ATOM 1423 C CA . VAL A 1 189 ? 112.253 136.001 112.170 1.00 50.29 189 VAL A CA 1
ATOM 1424 C C . VAL A 1 189 ? 112.511 137.254 113.001 1.00 58.70 189 VAL A C 1
ATOM 1425 O O . VAL A 1 189 ? 112.991 137.182 114.142 1.00 65.35 189 VAL A O 1
ATOM 1429 N N . MET A 1 190 ? 112.200 138.422 112.434 1.00 52.94 190 MET A N 1
ATOM 1430 C CA . MET A 1 190 ? 112.394 139.672 113.160 1.00 56.21 190 MET A CA 1
ATOM 1431 C C . MET A 1 190 ? 111.542 139.713 114.419 1.00 62.87 190 MET A C 1
ATOM 1432 O O . MET A 1 190 ? 112.027 140.092 115.497 1.00 68.09 190 MET A O 1
ATOM 1437 N N . ALA A 1 191 ? 110.269 139.322 114.306 1.00 54.71 191 ALA A N 1
ATOM 1438 C CA . ALA A 1 191 ? 109.405 139.313 115.482 1.00 54.29 191 ALA A CA 1
ATOM 1439 C C . ALA A 1 191 ? 109.948 138.371 116.548 1.00 59.26 191 ALA A C 1
ATOM 1440 O O . ALA A 1 191 ? 110.000 138.717 117.736 1.00 67.41 191 ALA A O 1
ATOM 1442 N N . TYR A 1 192 ? 110.367 137.175 116.132 1.00 51.70 192 TYR A N 1
ATOM 1443 C CA . TYR A 1 192 ? 110.929 136.194 117.053 1.00 53.86 192 TYR A CA 1
ATOM 1444 C C . TYR A 1 192 ? 112.097 136.783 117.833 1.00 60.94 192 TYR A C 1
ATOM 1445 O O . TYR A 1 192 ? 112.124 136.739 119.072 1.00 66.01 192 TYR A O 1
ATOM 1454 N N . ASN A 1 193 ? 113.059 137.373 117.116 1.00 57.26 193 ASN A N 1
ATOM 1455 C CA . ASN A 1 193 ? 114.252 137.899 117.772 1.00 55.94 193 ASN A CA 1
ATOM 1456 C C . ASN A 1 193 ? 113.913 139.030 118.737 1.00 62.34 193 ASN A C 1
ATOM 1457 O O . ASN A 1 193 ? 114.390 139.043 119.883 1.00 65.77 193 ASN A O 1
ATOM 1462 N N . ARG A 1 194 ? 113.087 139.986 118.300 1.00 57.01 194 ARG A N 1
ATOM 1463 C CA . ARG A 1 194 ? 112.784 141.129 119.158 1.00 54.81 194 ARG A CA 1
ATOM 1464 C C . ARG A 1 194 ? 112.042 140.699 120.419 1.00 61.48 194 ARG A C 1
ATOM 1465 O O . ARG A 1 194 ? 112.358 141.158 121.530 1.00 68.76 194 ARG A O 1
ATOM 1473 N N . LEU A 1 195 ? 111.052 139.813 120.273 1.00 52.06 195 LEU A N 1
ATOM 1474 C CA . LEU A 1 195 ? 110.292 139.379 121.439 1.00 50.25 195 LEU A CA 1
ATOM 1475 C C . LEU A 1 195 ? 111.171 138.600 122.411 1.00 52.00 195 LEU A C 1
ATOM 1476 O O . LEU A 1 195 ? 111.056 138.768 123.635 1.00 62.61 195 LEU A O 1
ATOM 1481 N N . ASN A 1 196 ? 112.066 137.753 121.889 1.00 45.77 196 ASN A N 1
ATOM 1482 C CA . ASN A 1 196 ? 112.977 137.030 122.771 1.00 48.32 196 ASN A CA 1
ATOM 1483 C C . ASN A 1 196 ? 113.876 137.986 123.547 1.00 51.55 196 ASN A C 1
ATOM 1484 O O . ASN A 1 196 ? 114.102 137.801 124.752 1.00 55.75 196 ASN A O 1
ATOM 1489 N N . GLN A 1 197 ? 114.395 139.021 122.878 1.00 52.30 197 GLN A N 1
ATOM 1490 C CA . GLN A 1 197 ? 115.245 139.984 123.574 1.00 52.45 197 GLN A CA 1
ATOM 1491 C C . GLN A 1 197 ? 114.482 140.705 124.682 1.00 56.33 197 GLN A C 1
ATOM 1492 O O . GLN A 1 197 ? 115.009 140.900 125.790 1.00 64.61 197 GLN A O 1
ATOM 1498 N N . ARG A 1 198 ? 113.240 141.112 124.404 1.00 47.27 198 ARG A N 1
ATOM 1499 C CA . ARG A 1 198 ? 112.456 141.800 125.429 1.00 47.50 198 ARG A CA 1
ATOM 1500 C C . ARG A 1 198 ? 112.197 140.894 126.632 1.00 51.40 198 ARG A C 1
ATOM 1501 O O . ARG A 1 198 ? 112.313 141.329 127.792 1.00 58.78 198 ARG A O 1
ATOM 1509 N N . VAL A 1 199 ? 111.859 139.627 126.376 1.00 48.80 199 VAL A N 1
ATOM 1510 C CA . VAL A 1 199 ? 111.633 138.687 127.471 1.00 47.58 199 VAL A CA 1
ATOM 1511 C C . VAL A 1 199 ? 112.900 138.518 128.301 1.00 52.42 199 VAL A C 1
ATOM 1512 O O . VAL A 1 199 ? 112.847 138.453 129.538 1.00 57.14 199 VAL A O 1
ATOM 1516 N N . ASN A 1 200 ? 114.059 138.444 127.639 1.00 51.27 200 ASN A N 1
ATOM 1517 C CA . ASN A 1 200 ? 115.313 138.303 128.376 1.00 45.94 200 ASN A CA 1
ATOM 1518 C C . ASN A 1 200 ? 115.567 139.505 129.278 1.00 46.33 200 ASN A C 1
ATOM 1519 O O . ASN A 1 200 ? 115.972 139.347 130.439 1.00 54.17 200 ASN A O 1
ATOM 1524 N N . LYS A 1 201 ? 115.335 140.715 128.764 1.00 40.82 201 LYS A N 1
ATOM 1525 C CA . LYS A 1 201 ? 115.530 141.902 129.594 1.00 42.02 201 LYS A CA 1
ATOM 1526 C C . LYS A 1 201 ? 114.638 141.865 130.831 1.00 52.38 201 LYS A C 1
ATOM 1527 O O . LYS A 1 201 ? 115.095 142.146 131.952 1.00 60.55 201 LYS A O 1
ATOM 1533 N N . LEU A 1 202 ? 113.364 141.500 130.649 1.00 44.24 202 LEU A N 1
ATOM 1534 C CA . LEU A 1 202 ? 112.464 141.412 131.798 1.00 33.46 202 LEU A CA 1
ATOM 1535 C C . LEU A 1 202 ? 112.947 140.372 132.805 1.00 36.61 202 LEU A C 1
ATOM 1536 O O . LEU A 1 202 ? 112.886 140.596 134.024 1.00 46.82 202 LEU A O 1
ATOM 1541 N N . GLU A 1 203 ? 113.426 139.226 132.314 1.00 40.96 203 GLU A N 1
ATOM 1542 C CA . GLU A 1 203 ? 113.901 138.175 133.209 1.00 43.44 203 GLU A CA 1
ATOM 1543 C C . GLU A 1 203 ? 115.074 138.651 134.058 1.00 52.89 203 GLU A C 1
ATOM 1544 O O . GLU A 1 203 ? 115.114 138.406 135.272 1.00 58.17 203 GLU A O 1
ATOM 1550 N N . LEU A 1 204 ? 116.042 139.329 133.437 1.00 51.26 204 LEU A N 1
ATOM 1551 C CA . LEU A 1 204 ? 117.184 139.826 134.203 1.00 48.79 204 LEU A CA 1
ATOM 1552 C C . LEU A 1 204 ? 116.765 140.874 135.229 1.00 47.68 204 LEU A C 1
ATOM 1553 O O . LEU A 1 204 ? 117.290 140.895 136.353 1.00 54.27 204 LEU A O 1
ATOM 1558 N N . ASN A 1 205 ? 115.818 141.748 134.874 1.00 43.50 205 ASN A N 1
ATOM 1559 C CA . ASN A 1 205 ? 115.334 142.716 135.857 1.00 45.30 205 ASN A CA 1
ATOM 1560 C C . ASN A 1 205 ? 114.710 142.018 137.065 1.00 47.33 205 ASN A C 1
ATOM 1561 O O . ASN A 1 205 ? 114.984 142.382 138.223 1.00 53.60 205 ASN A O 1
ATOM 1566 N N . TYR A 1 206 ? 113.879 141.001 136.814 1.00 52.11 206 TYR A N 1
ATOM 1567 C CA . TYR A 1 206 ? 113.263 140.263 137.915 1.00 49.53 206 TYR A CA 1
ATOM 1568 C C . TYR A 1 206 ? 114.316 139.594 138.792 1.00 50.40 206 TYR A C 1
ATOM 1569 O O . TYR A 1 206 ? 114.213 139.617 140.027 1.00 54.79 206 TYR A O 1
ATOM 1578 N N . ASP A 1 207 ? 115.333 138.987 138.172 1.00 53.14 207 ASP A N 1
ATOM 1579 C CA . ASP A 1 207 ? 116.385 138.330 138.946 1.00 49.81 207 ASP A CA 1
ATOM 1580 C C . ASP A 1 207 ? 117.112 139.321 139.847 1.00 52.99 207 ASP A C 1
ATOM 1581 O O . ASP A 1 207 ? 117.380 139.028 141.022 1.00 60.45 207 ASP A O 1
ATOM 1586 N N . ASN A 1 208 ? 117.446 140.497 139.311 1.00 48.66 208 ASN A N 1
ATOM 1587 C CA . ASN A 1 208 ? 118.145 141.497 140.112 1.00 48.31 208 ASN A CA 1
ATOM 1588 C C . ASN A 1 208 ? 117.310 141.918 141.315 1.00 52.68 208 ASN A C 1
ATOM 1589 O O . ASN A 1 208 ? 117.818 142.002 142.446 1.00 58.37 208 ASN A O 1
ATOM 1594 N N . PHE A 1 209 ? 116.017 142.181 141.095 1.00 50.60 209 PHE A N 1
ATOM 1595 C CA . PHE A 1 209 ? 115.172 142.594 142.213 1.00 47.51 209 PHE A CA 1
ATOM 1596 C C . PHE A 1 209 ? 115.076 141.500 143.270 1.00 48.92 209 PHE A C 1
ATOM 1597 O O . PHE A 1 209 ? 115.136 141.778 144.479 1.00 54.58 209 PHE A O 1
ATOM 1605 N N . MET A 1 210 ? 114.920 140.247 142.832 1.00 55.43 210 MET A N 1
ATOM 1606 C CA . MET A 1 210 ? 114.820 139.143 143.779 1.00 54.19 210 MET A CA 1
ATOM 1607 C C . MET A 1 210 ? 116.079 139.027 144.626 1.00 57.87 210 MET A C 1
ATOM 1608 O O . MET A 1 210 ? 116.000 138.835 145.846 1.00 57.70 210 MET A O 1
ATOM 1613 N N . GLU A 1 211 ? 117.253 139.150 143.998 1.00 59.35 211 GLU A N 1
ATOM 1614 C CA . GLU A 1 211 ? 118.498 139.045 144.755 1.00 51.41 211 GLU A CA 1
ATOM 1615 C C . GLU A 1 211 ? 118.637 140.182 145.763 1.00 54.15 211 GLU A C 1
ATOM 1616 O O . GLU A 1 211 ? 119.068 139.960 146.903 1.00 58.74 211 GLU A O 1
ATOM 1622 N N . GLU A 1 212 ? 118.268 141.405 145.370 1.00 49.58 212 GLU A N 1
ATOM 1623 C CA . GLU A 1 212 ? 118.348 142.524 146.309 1.00 44.10 212 GLU A CA 1
ATOM 1624 C C . GLU A 1 212 ? 117.456 142.294 147.527 1.00 50.01 212 GLU A C 1
ATOM 1625 O O . GLU A 1 212 ? 117.884 142.483 148.679 1.00 56.38 212 GLU A O 1
ATOM 1631 N N . PHE A 1 213 ? 116.208 141.879 147.294 1.00 46.56 213 PHE A N 1
ATOM 1632 C CA . PHE A 1 213 ? 115.301 141.667 148.420 1.00 38.72 213 PHE A CA 1
ATOM 1633 C C . PHE A 1 213 ? 115.769 140.517 149.305 1.00 37.80 213 PHE A C 1
ATOM 1634 O O . PHE A 1 213 ? 115.645 140.582 150.537 1.00 37.20 213 PHE A O 1
ATOM 1642 N N . THR A 1 214 ? 116.308 139.455 148.700 1.00 48.22 214 THR A N 1
ATOM 1643 C CA . THR A 1 214 ? 116.830 138.348 149.493 1.00 42.78 214 THR A CA 1
ATOM 1644 C C . THR A 1 214 ? 117.992 138.802 150.365 1.00 43.71 214 THR A C 1
ATOM 1645 O O . THR A 1 214 ? 118.116 138.374 151.517 1.00 45.16 214 THR A O 1
ATOM 1649 N N . ALA A 1 215 ? 118.856 139.670 149.832 1.00 47.59 215 ALA A N 1
ATOM 1650 C CA . ALA A 1 215 ? 119.953 140.199 150.638 1.00 42.21 215 ALA A CA 1
ATOM 1651 C C . ALA A 1 215 ? 119.431 141.001 151.824 1.00 34.45 215 ALA A C 1
ATOM 1652 O O . ALA A 1 215 ? 119.949 140.880 152.944 1.00 45.25 215 ALA A O 1
ATOM 1654 N N . ILE A 1 216 ? 118.406 141.828 151.599 1.00 37.93 216 ILE A N 1
ATOM 1655 C CA . ILE A 1 216 ? 117.838 142.607 152.702 1.00 38.74 216 ILE A CA 1
ATOM 1656 C C . ILE A 1 216 ? 117.286 141.680 153.781 1.00 38.05 216 ILE A C 1
ATOM 1657 O O . ILE A 1 216 ? 117.527 141.875 154.981 1.00 31.28 216 ILE A O 1
ATOM 1662 N N . LEU A 1 217 ? 116.542 140.650 153.368 1.00 54.89 217 LEU A N 1
ATOM 1663 C CA . LEU A 1 217 ? 115.977 139.716 154.339 1.00 44.39 217 LEU A CA 1
ATOM 1664 C C . LEU A 1 217 ? 117.069 138.972 155.099 1.00 45.89 217 LEU A C 1
ATOM 1665 O O . LEU A 1 217 ? 116.952 138.752 156.310 1.00 42.56 217 LEU A O 1
ATOM 1670 N N . HIS A 1 218 ? 118.132 138.564 154.401 1.00 55.88 218 HIS A N 1
ATOM 1671 C CA . HIS A 1 218 ? 119.224 137.850 155.055 1.00 43.74 218 HIS A CA 1
ATOM 1672 C C . HIS A 1 218 ? 119.910 138.725 156.092 1.00 36.19 218 HIS A C 1
ATOM 1673 O O . HIS A 1 218 ? 120.264 138.252 157.176 1.00 39.09 218 HIS A O 1
ATOM 1680 N N . ARG A 1 219 ? 120.121 140.003 155.772 1.00 39.04 219 ARG A N 1
ATOM 1681 C CA . ARG A 1 219 ? 120.696 140.909 156.760 1.00 37.03 219 ARG A CA 1
ATOM 1682 C C . ARG A 1 219 ? 119.772 141.070 157.958 1.00 44.93 219 ARG A C 1
ATOM 1683 O O . ARG A 1 219 ? 120.232 141.123 159.104 1.00 48.32 219 ARG A O 1
ATOM 1691 N N . GLN A 1 220 ? 118.461 141.155 157.715 1.00 60.12 220 GLN A N 1
ATOM 1692 C CA . GLN A 1 220 ? 117.528 141.368 158.818 1.00 52.57 220 GLN A CA 1
ATOM 1693 C C . GLN A 1 220 ? 117.401 140.142 159.717 1.00 45.02 220 GLN A C 1
ATOM 1694 O O . GLN A 1 220 ? 117.192 140.285 160.927 1.00 35.87 220 GLN A O 1
ATOM 1700 N N . ALA A 1 221 ? 117.516 138.937 159.155 1.00 58.41 221 ALA A N 1
ATOM 1701 C CA . ALA A 1 221 ? 117.259 137.730 159.936 1.00 51.14 221 ALA A CA 1
ATOM 1702 C C . ALA A 1 221 ? 118.326 137.501 161.000 1.00 46.38 221 ALA A C 1
ATOM 1703 O O . ALA A 1 221 ? 118.006 137.140 162.137 1.00 44.66 221 ALA A O 1
ATOM 1705 N N . PHE A 1 222 ? 119.594 137.700 160.653 1.00 53.96 222 PHE A N 1
ATOM 1706 C CA . PHE A 1 222 ? 120.715 137.355 161.530 1.00 41.80 222 PHE A CA 1
ATOM 1707 C C . PHE A 1 222 ? 121.057 138.485 162.496 1.00 45.32 222 PHE A C 1
ATOM 1708 O O . PHE A 1 222 ? 122.194 138.948 162.553 1.00 50.84 222 PHE A O 1
ATOM 1716 N N . THR A 1 223 ? 120.079 138.938 163.271 1.00 54.47 223 THR A N 1
ATOM 1717 C CA . THR A 1 223 ? 120.327 139.976 164.266 1.00 52.03 223 THR A CA 1
ATOM 1718 C C . THR A 1 223 ? 119.603 139.672 165.571 1.00 47.98 223 THR A C 1
ATOM 1722 N N . ASN B 1 5 ? 128.648 148.980 83.295 1.00 120.46 5 ASN B N 1
ATOM 1723 C CA . ASN B 1 5 ? 128.322 147.576 83.514 1.00 121.58 5 ASN B CA 1
ATOM 1724 C C . ASN B 1 5 ? 127.277 147.423 84.614 1.00 121.44 5 ASN B C 1
ATOM 1725 O O . ASN B 1 5 ? 126.078 147.380 84.341 1.00 120.05 5 ASN B O 1
ATOM 1730 N N . ILE B 1 6 ? 127.745 147.339 85.860 1.00 120.14 6 ILE B N 1
ATOM 1731 C CA . ILE B 1 6 ? 126.833 147.193 86.991 1.00 122.05 6 ILE B CA 1
ATOM 1732 C C . ILE B 1 6 ? 125.990 148.451 87.163 1.00 122.06 6 ILE B C 1
ATOM 1733 O O . ILE B 1 6 ? 124.794 148.375 87.474 1.00 120.11 6 ILE B O 1
ATOM 1738 N N . LEU B 1 7 ? 126.596 149.625 86.967 1.00 123.69 7 LEU B N 1
ATOM 1739 C CA . LEU B 1 7 ? 125.857 150.875 87.111 1.00 123.57 7 LEU B CA 1
ATOM 1740 C C . LEU B 1 7 ? 124.737 150.978 86.083 1.00 122.66 7 LEU B C 1
ATOM 1741 O O . LEU B 1 7 ? 123.628 151.421 86.406 1.00 121.87 7 LEU B O 1
ATOM 1746 N N . ASP B 1 8 ? 125.008 150.578 84.838 1.00 123.18 8 ASP B N 1
ATOM 1747 C CA . ASP B 1 8 ? 123.972 150.609 83.810 1.00 123.88 8 ASP B CA 1
ATOM 1748 C C . ASP B 1 8 ? 122.830 149.659 84.149 1.00 122.95 8 ASP B C 1
ATOM 1749 O O . ASP B 1 8 ? 121.654 150.000 83.969 1.00 123.03 8 ASP B O 1
ATOM 1754 N N . LEU B 1 9 ? 123.157 148.460 84.638 1.00 114.80 9 LEU B N 1
ATOM 1755 C CA . LEU B 1 9 ? 122.118 147.510 85.024 1.00 113.51 9 LEU B CA 1
ATOM 1756 C C . LEU B 1 9 ? 121.280 148.049 86.176 1.00 113.01 9 LEU B C 1
ATOM 1757 O O . LEU B 1 9 ? 120.055 147.882 86.194 1.00 111.28 9 LEU B O 1
ATOM 1762 N N . PHE B 1 10 ? 121.925 148.691 87.153 1.00 112.61 10 PHE B N 1
ATOM 1763 C CA . PHE B 1 10 ? 121.184 149.295 88.255 1.00 113.47 10 PHE B CA 1
ATOM 1764 C C . PHE B 1 10 ? 120.275 150.413 87.761 1.00 112.30 10 PHE B C 1
ATOM 1765 O O . PHE B 1 10 ? 119.133 150.544 88.218 1.00 111.17 10 PHE B O 1
ATOM 1773 N N . LEU B 1 11 ? 120.766 151.234 86.830 1.00 114.21 11 LEU B N 1
ATOM 1774 C CA . LEU B 1 11 ? 119.956 152.324 86.295 1.00 115.23 11 LEU B CA 1
ATOM 1775 C C . LEU B 1 11 ? 118.757 151.798 85.513 1.00 115.72 11 LEU B C 1
ATOM 1776 O O . LEU B 1 11 ? 117.662 152.365 85.591 1.00 115.12 11 LEU B O 1
ATOM 1781 N N . LYS B 1 12 ? 118.943 150.717 84.756 1.00 115.35 12 LYS B N 1
ATOM 1782 C CA . LYS B 1 12 ? 117.880 150.183 83.912 1.00 113.79 12 LYS B CA 1
ATOM 1783 C C . LYS B 1 12 ? 116.931 149.250 84.655 1.00 114.54 12 LYS B C 1
ATOM 1784 O O . LYS B 1 12 ? 115.982 148.749 84.043 1.00 113.02 12 LYS B O 1
ATOM 1790 N N . ALA B 1 13 ? 117.156 149.004 85.942 1.00 103.42 13 ALA B N 1
ATOM 1791 C CA . ALA B 1 13 ? 116.298 148.112 86.705 1.00 100.77 13 ALA B CA 1
ATOM 1792 C C . ALA B 1 13 ? 114.982 148.802 87.061 1.00 99.69 13 ALA B C 1
ATOM 1793 O O . ALA B 1 13 ? 114.811 150.012 86.888 1.00 98.97 13 ALA B O 1
ATOM 1795 N N . SER B 1 14 ? 114.040 148.009 87.565 1.00 84.77 14 SER B N 1
ATOM 1796 C CA . SER B 1 14 ? 112.739 148.520 87.967 1.00 84.06 14 SER B CA 1
ATOM 1797 C C . SER B 1 14 ? 112.852 149.273 89.291 1.00 83.73 14 SER B C 1
ATOM 1798 O O . SER B 1 14 ? 113.918 149.350 89.908 1.00 87.75 14 SER B O 1
ATOM 1801 N N . LEU B 1 15 ? 111.730 149.839 89.736 1.00 73.98 15 LEU B N 1
ATOM 1802 C CA . LEU B 1 15 ? 111.736 150.634 90.959 1.00 75.01 15 LEU B CA 1
ATOM 1803 C C . LEU B 1 15 ? 111.989 149.764 92.185 1.00 80.07 15 LEU B C 1
ATOM 1804 O O . LEU B 1 15 ? 112.804 150.113 93.048 1.00 86.33 15 LEU B O 1
ATOM 1809 N N . LEU B 1 16 ? 111.296 148.628 92.281 1.00 70.45 16 LEU B N 1
ATOM 1810 C CA . LEU B 1 16 ? 111.441 147.772 93.455 1.00 71.16 16 LEU B CA 1
ATOM 1811 C C . LEU B 1 16 ? 112.849 147.200 93.557 1.00 72.66 16 LEU B C 1
ATOM 1812 O O . LEU B 1 16 ? 113.424 147.139 94.650 1.00 75.69 16 LEU B O 1
ATOM 1817 N N . VAL B 1 17 ? 113.422 146.775 92.429 1.00 65.79 17 VAL B N 1
ATOM 1818 C CA . VAL B 1 17 ? 114.766 146.205 92.450 1.00 63.52 17 VAL B CA 1
ATOM 1819 C C . VAL B 1 17 ? 115.786 147.256 92.868 1.00 68.18 17 VAL B C 1
ATOM 1820 O O . VAL B 1 17 ? 116.716 146.971 93.632 1.00 72.02 17 VAL B O 1
ATOM 1824 N N . LYS B 1 18 ? 115.637 148.484 92.369 1.00 76.51 18 LYS B N 1
ATOM 1825 C CA . LYS B 1 18 ? 116.543 149.553 92.775 1.00 76.06 18 LYS B CA 1
ATOM 1826 C C . LYS B 1 18 ? 116.388 149.876 94.254 1.00 77.60 18 LYS B C 1
ATOM 1827 O O . LYS B 1 18 ? 117.377 150.130 94.950 1.00 83.00 18 LYS B O 1
ATOM 1833 N N . LEU B 1 19 ? 115.151 149.872 94.754 1.00 65.07 19 LEU B N 1
ATOM 1834 C CA . LEU B 1 19 ? 114.921 150.214 96.153 1.00 64.55 19 LEU B CA 1
ATOM 1835 C C . LEU B 1 19 ? 115.397 149.116 97.094 1.00 69.95 19 LEU B C 1
ATOM 1836 O O . LEU B 1 19 ? 115.738 149.398 98.248 1.00 73.85 19 LEU B O 1
ATOM 1841 N N . ILE B 1 20 ? 115.434 147.866 96.626 1.00 67.31 20 ILE B N 1
ATOM 1842 C CA . ILE B 1 20 ? 115.699 146.756 97.535 1.00 64.51 20 ILE B CA 1
ATOM 1843 C C . ILE B 1 20 ? 117.178 146.684 97.906 1.00 61.55 20 ILE B C 1
ATOM 1844 O O . ILE B 1 20 ? 117.562 145.927 98.804 1.00 62.17 20 ILE B O 1
ATOM 1849 N N . MET B 1 21 ? 118.031 147.460 97.233 1.00 54.03 21 MET B N 1
ATOM 1850 C CA . MET B 1 21 ? 119.465 147.403 97.501 1.00 58.18 21 MET B CA 1
ATOM 1851 C C . MET B 1 21 ? 119.904 148.410 98.559 1.00 64.61 21 MET B C 1
ATOM 1852 O O . MET B 1 21 ? 120.895 148.174 99.269 1.00 72.58 21 MET B O 1
ATOM 1857 N N . LEU B 1 22 ? 119.191 149.533 98.674 1.00 56.12 22 LEU B N 1
ATOM 1858 C CA . LEU B 1 22 ? 119.550 150.543 99.664 1.00 56.97 22 LEU B CA 1
ATOM 1859 C C . LEU B 1 22 ? 119.422 149.995 101.078 1.00 59.51 22 LEU B C 1
ATOM 1860 O O . LEU B 1 22 ? 120.225 150.328 101.959 1.00 66.66 22 LEU B O 1
ATOM 1865 N N . ILE B 1 23 ? 118.415 149.151 101.313 1.00 41.94 23 ILE B N 1
ATOM 1866 C CA . ILE B 1 23 ? 118.231 148.550 102.631 1.00 44.66 23 ILE B CA 1
ATOM 1867 C C . ILE B 1 23 ? 119.448 147.712 103.003 1.00 56.54 23 ILE B C 1
ATOM 1868 O O . ILE B 1 23 ? 119.965 147.792 104.125 1.00 62.68 23 ILE B O 1
ATOM 1873 N N . LEU B 1 24 ? 119.927 146.901 102.060 1.00 47.28 24 LEU B N 1
ATOM 1874 C CA . LEU B 1 24 ? 121.076 146.045 102.328 1.00 44.68 24 LEU B CA 1
ATOM 1875 C C . LEU B 1 24 ? 122.342 146.866 102.539 1.00 48.89 24 LEU B C 1
ATOM 1876 O O . LEU B 1 24 ? 123.168 146.537 103.404 1.00 55.82 24 LEU B O 1
ATOM 1881 N N . ILE B 1 25 ? 122.512 147.942 101.767 1.00 36.99 25 ILE B N 1
ATOM 1882 C CA . ILE B 1 25 ? 123.674 148.808 101.964 1.00 36.63 25 ILE B CA 1
ATOM 1883 C C . ILE B 1 25 ? 123.650 149.434 103.356 1.00 46.78 25 ILE B C 1
ATOM 1884 O O . ILE B 1 25 ? 124.672 149.471 104.061 1.00 55.18 25 ILE B O 1
ATOM 1889 N N . GLY B 1 26 ? 122.484 149.932 103.777 1.00 41.28 26 GLY B N 1
ATOM 1890 C CA . GLY B 1 26 ? 122.371 150.490 105.115 1.00 40.83 26 GLY B CA 1
ATOM 1891 C C . GLY B 1 26 ? 122.650 149.466 106.198 1.00 42.08 26 GLY B C 1
ATOM 1892 O O . GLY B 1 26 ? 123.298 149.771 107.206 1.00 49.69 26 GLY B O 1
ATOM 1893 N N . PHE B 1 27 ? 122.165 148.237 106.005 1.00 33.57 27 PHE B N 1
ATOM 1894 C CA . PHE B 1 27 ? 122.443 147.175 106.966 1.00 39.36 27 PHE B CA 1
ATOM 1895 C C . PHE B 1 27 ? 123.939 146.916 107.084 1.00 44.16 27 PHE B C 1
ATOM 1896 O O . PHE B 1 27 ? 124.465 146.763 108.195 1.00 52.96 27 PHE B O 1
ATOM 1904 N N . SER B 1 28 ? 124.641 146.863 105.949 1.00 32.02 28 SER B N 1
ATOM 1905 C CA . SER B 1 28 ? 126.083 146.635 105.990 1.00 34.19 28 SER B CA 1
ATOM 1906 C C . SER B 1 28 ? 126.802 147.762 106.724 1.00 42.62 28 SER B C 1
ATOM 1907 O O . SER B 1 28 ? 127.706 147.512 107.538 1.00 51.28 28 SER B O 1
ATOM 1910 N N . ILE B 1 29 ? 126.407 149.010 106.456 1.00 43.24 29 ILE B N 1
ATOM 1911 C CA . ILE B 1 29 ? 127.042 150.149 107.119 1.00 39.67 29 ILE B CA 1
ATOM 1912 C C . ILE B 1 29 ? 126.842 150.068 108.629 1.00 45.26 29 ILE B C 1
ATOM 1913 O O . ILE B 1 29 ? 127.787 150.248 109.415 1.00 58.56 29 ILE B O 1
ATOM 1918 N N . ALA B 1 30 ? 125.609 149.784 109.057 1.00 29.52 30 ALA B N 1
ATOM 1919 C CA . ALA B 1 30 ? 125.329 149.695 110.486 1.00 35.05 30 ALA B CA 1
ATOM 1920 C C . ALA B 1 30 ? 126.120 148.568 111.137 1.00 41.32 30 ALA B C 1
ATOM 1921 O O . ALA B 1 30 ? 126.645 148.727 112.250 1.00 49.27 30 ALA B O 1
ATOM 1923 N N . SER B 1 31 ? 126.217 147.422 110.460 1.00 37.14 31 SER B N 1
ATOM 1924 C CA . SER B 1 31 ? 126.963 146.297 111.013 1.00 36.67 31 SER B CA 1
ATOM 1925 C C . SER B 1 31 ? 128.428 146.659 111.217 1.00 37.54 31 SER B C 1
ATOM 1926 O O . SER B 1 31 ? 129.016 146.367 112.271 1.00 45.49 31 SER B O 1
ATOM 1929 N N . TRP B 1 32 ? 129.036 147.302 110.217 1.00 26.46 32 TRP B N 1
ATOM 1930 C CA . TRP B 1 32 ? 130.442 147.672 110.343 1.00 32.32 32 TRP B CA 1
ATOM 1931 C C . TRP B 1 32 ? 130.650 148.668 111.477 1.00 39.30 32 TRP B C 1
ATOM 1932 O O . TRP B 1 32 ? 131.612 148.550 112.254 1.00 49.58 32 TRP B O 1
ATOM 1943 N N . ALA B 1 33 ? 129.748 149.647 111.600 1.00 33.94 33 ALA B N 1
ATOM 1944 C CA . ALA B 1 33 ? 129.864 150.619 112.683 1.00 36.72 33 ALA B CA 1
ATOM 1945 C C . ALA B 1 33 ? 129.795 149.937 114.045 1.00 37.98 33 ALA B C 1
ATOM 1946 O O . ALA B 1 33 ? 130.596 150.231 114.945 1.00 39.85 33 ALA B O 1
ATOM 1948 N N . ILE B 1 34 ? 128.848 149.009 114.210 1.00 43.60 34 ILE B N 1
ATOM 1949 C CA . ILE B 1 34 ? 128.695 148.328 115.494 1.00 37.77 34 ILE B CA 1
ATOM 1950 C C . ILE B 1 34 ? 129.938 147.513 115.827 1.00 43.85 34 ILE B C 1
ATOM 1951 O O . ILE B 1 34 ? 130.406 147.509 116.975 1.00 49.91 34 ILE B O 1
ATOM 1956 N N . ILE B 1 35 ? 130.489 146.802 114.839 1.00 41.78 35 ILE B N 1
ATOM 1957 C CA . ILE B 1 35 ? 131.679 145.988 115.091 1.00 35.34 35 ILE B CA 1
ATOM 1958 C C . ILE B 1 35 ? 132.840 146.866 115.545 1.00 39.54 35 ILE B C 1
ATOM 1959 O O . ILE B 1 35 ? 133.525 146.572 116.544 1.00 52.28 35 ILE B O 1
ATOM 1964 N N . ILE B 1 36 ? 133.073 147.965 114.819 1.00 37.41 36 ILE B N 1
ATOM 1965 C CA . ILE B 1 36 ? 134.181 148.854 115.156 1.00 38.01 36 ILE B CA 1
ATOM 1966 C C . ILE B 1 36 ? 133.999 149.427 116.555 1.00 45.53 36 ILE B C 1
ATOM 1967 O O . ILE B 1 36 ? 134.964 149.561 117.317 1.00 49.66 36 ILE B O 1
ATOM 1972 N N . GLN B 1 37 ? 132.760 149.761 116.925 1.00 51.27 37 GLN B N 1
ATOM 1973 C CA . GLN B 1 37 ? 132.531 150.330 118.250 1.00 45.36 37 GLN B CA 1
ATOM 1974 C C . GLN B 1 37 ? 132.757 149.302 119.356 1.00 47.03 37 GLN B C 1
ATOM 1975 O O . GLN B 1 37 ? 133.337 149.627 120.398 1.00 56.82 37 GLN B O 1
ATOM 1981 N N . ARG B 1 38 ? 132.304 148.061 119.156 1.00 38.28 38 ARG B N 1
ATOM 1982 C CA . ARG B 1 38 ? 132.400 147.062 120.222 1.00 40.13 38 ARG B CA 1
ATOM 1983 C C . ARG B 1 38 ? 133.840 146.624 120.479 1.00 50.22 38 ARG B C 1
ATOM 1984 O O . ARG B 1 38 ? 134.213 146.348 121.635 1.00 56.80 38 ARG B O 1
ATOM 1992 N N . THR B 1 39 ? 134.653 146.517 119.421 1.00 47.44 39 THR B N 1
ATOM 1993 C CA . THR B 1 39 ? 135.993 145.956 119.600 1.00 42.67 39 THR B CA 1
ATOM 1994 C C . THR B 1 39 ? 136.833 146.781 120.574 1.00 47.73 39 THR B C 1
ATOM 1995 O O . THR B 1 39 ? 137.517 146.222 121.445 1.00 60.25 39 THR B O 1
ATOM 1999 N N . ARG B 1 40 ? 136.795 148.109 120.442 1.00 43.18 40 ARG B N 1
ATOM 2000 C CA . ARG B 1 40 ? 137.616 148.962 121.298 1.00 48.29 40 ARG B CA 1
ATOM 2001 C C . ARG B 1 40 ? 137.224 148.825 122.763 1.00 56.27 40 ARG B C 1
ATOM 2002 O O . ARG B 1 40 ? 138.092 148.752 123.644 1.00 64.31 40 ARG B O 1
ATOM 2010 N N . ILE B 1 41 ? 135.919 148.798 123.044 1.00 46.71 41 ILE B N 1
ATOM 2011 C CA . ILE B 1 41 ? 135.456 148.684 124.423 1.00 43.32 41 ILE B CA 1
ATOM 2012 C C . ILE B 1 41 ? 135.894 147.358 125.026 1.00 47.45 41 ILE B C 1
ATOM 2013 O O . ILE B 1 41 ? 136.355 147.303 126.176 1.00 56.26 41 ILE B O 1
ATOM 2018 N N . LEU B 1 42 ? 135.767 146.268 124.264 1.00 40.71 42 LEU B N 1
ATOM 2019 C CA . LEU B 1 42 ? 136.190 144.975 124.799 1.00 42.03 42 LEU B CA 1
ATOM 2020 C C . LEU B 1 42 ? 137.692 144.952 125.080 1.00 47.31 42 LEU B C 1
ATOM 2021 O O . LEU B 1 42 ? 138.132 144.437 126.122 1.00 53.51 42 LEU B O 1
ATOM 2026 N N . ASN B 1 43 ? 138.495 145.521 124.175 1.00 44.92 43 ASN B N 1
ATOM 2027 C CA . ASN B 1 43 ? 139.939 145.569 124.403 1.00 42.63 43 ASN B CA 1
ATOM 2028 C C . ASN B 1 43 ? 140.281 146.373 125.653 1.00 48.29 43 ASN B C 1
ATOM 2029 O O . ASN B 1 43 ? 141.135 145.964 126.456 1.00 55.51 43 ASN B O 1
ATOM 2034 N N . ALA B 1 44 ? 139.627 147.523 125.833 1.00 39.72 44 ALA B N 1
ATOM 2035 C CA . ALA B 1 44 ? 139.891 148.347 127.009 1.00 38.21 44 ALA B CA 1
ATOM 2036 C C . ALA B 1 44 ? 139.524 147.612 128.291 1.00 40.63 44 ALA B C 1
ATOM 2037 O O . ALA B 1 44 ? 140.251 147.688 129.291 1.00 50.23 44 ALA B O 1
ATOM 2039 N N . ALA B 1 45 ? 138.397 146.896 128.282 1.00 44.65 45 ALA B N 1
ATOM 2040 C CA . ALA B 1 45 ? 138.006 146.129 129.460 1.00 49.57 45 ALA B CA 1
ATOM 2041 C C . ALA B 1 45 ? 139.045 145.068 129.798 1.00 49.21 45 ALA B C 1
ATOM 2042 O O . ALA B 1 45 ? 139.403 144.887 130.971 1.00 51.52 45 ALA B O 1
ATOM 2044 N N . ALA B 1 46 ? 139.546 144.360 128.781 1.00 47.62 46 ALA B N 1
ATOM 2045 C CA . ALA B 1 46 ? 140.559 143.337 129.031 1.00 46.89 46 ALA B CA 1
ATOM 2046 C C . ALA B 1 46 ? 141.820 143.945 129.639 1.00 48.89 46 ALA B C 1
ATOM 2047 O O . ALA B 1 46 ? 142.380 143.413 130.611 1.00 53.72 46 ALA B O 1
ATOM 2049 N N . ARG B 1 47 ? 142.278 145.070 129.081 1.00 50.18 47 ARG B N 1
ATOM 2050 C CA . ARG B 1 47 ? 143.487 145.703 129.603 1.00 49.72 47 ARG B CA 1
ATOM 2051 C C . ARG B 1 47 ? 143.300 146.151 131.047 1.00 50.89 47 ARG B C 1
ATOM 2052 O O . ARG B 1 47 ? 144.191 145.957 131.887 1.00 54.15 47 ARG B O 1
ATOM 2060 N N . GLU B 1 48 ? 142.148 146.753 131.356 1.00 56.20 48 GLU B N 1
ATOM 2061 C CA . GLU B 1 48 ? 141.899 147.210 132.720 1.00 54.21 48 GLU B CA 1
ATOM 2062 C C . GLU B 1 48 ? 141.871 146.041 133.696 1.00 54.02 48 GLU B C 1
ATOM 2063 O O . GLU B 1 48 ? 142.422 146.132 134.802 1.00 56.25 48 GLU B O 1
ATOM 2069 N N . ALA B 1 49 ? 141.231 144.934 133.308 1.00 54.48 49 ALA B N 1
ATOM 2070 C CA . ALA B 1 49 ? 141.178 143.771 134.188 1.00 54.72 49 ALA B CA 1
ATOM 2071 C C . ALA B 1 49 ? 142.575 143.234 134.474 1.00 58.13 49 ALA B C 1
ATOM 2072 O O . ALA B 1 49 ? 142.915 142.932 135.628 1.00 60.70 49 ALA B O 1
ATOM 2074 N N . GLU B 1 50 ? 143.405 143.118 133.433 1.00 66.56 50 GLU B N 1
ATOM 2075 C CA . GLU B 1 50 ? 144.761 142.612 133.639 1.00 63.10 50 GLU B CA 1
ATOM 2076 C C . GLU B 1 50 ? 145.565 143.533 134.551 1.00 62.47 50 GLU B C 1
ATOM 2077 O O . GLU B 1 50 ? 146.265 143.065 135.462 1.00 63.58 50 GLU B O 1
ATOM 2083 N N . ALA B 1 51 ? 145.470 144.847 134.328 1.00 58.85 51 ALA B N 1
ATOM 2084 C CA . ALA B 1 51 ? 146.220 145.787 135.156 1.00 56.00 51 ALA B CA 1
ATOM 2085 C C . ALA B 1 51 ? 145.782 145.716 136.613 1.00 58.42 51 ALA B C 1
ATOM 2086 O O . ALA B 1 51 ? 146.622 145.730 137.524 1.00 61.85 51 ALA B O 1
ATOM 2088 N N . PHE B 1 52 ? 144.470 145.636 136.859 1.00 60.47 52 PHE B N 1
ATOM 2089 C CA . PHE B 1 52 ? 144.007 145.572 138.241 1.00 57.89 52 PHE B CA 1
ATOM 2090 C C . PHE B 1 52 ? 144.435 144.279 138.917 1.00 54.25 52 PHE B C 1
ATOM 2091 O O . PHE B 1 52 ? 144.783 144.287 140.101 1.00 57.39 52 PHE B O 1
ATOM 2099 N N . GLU B 1 53 ? 144.389 143.152 138.202 1.00 62.67 53 GLU B N 1
ATOM 2100 C CA . GLU B 1 53 ? 144.849 141.905 138.807 1.00 63.33 53 GLU B CA 1
ATOM 2101 C C . GLU B 1 53 ? 146.325 141.990 139.177 1.00 66.56 53 GLU B C 1
ATOM 2102 O O . GLU B 1 53 ? 146.728 141.585 140.280 1.00 67.88 53 GLU B O 1
ATOM 2108 N N . ASP B 1 54 ? 147.142 142.543 138.273 1.00 74.78 54 ASP B N 1
ATOM 2109 C CA . ASP B 1 54 ? 148.565 142.690 138.557 1.00 72.18 54 ASP B CA 1
ATOM 2110 C C . ASP B 1 54 ? 148.796 143.575 139.775 1.00 68.74 54 ASP B C 1
ATOM 2111 O O . ASP B 1 54 ? 149.664 143.284 140.607 1.00 67.07 54 ASP B O 1
ATOM 2116 N N . LYS B 1 55 ? 148.035 144.665 139.896 1.00 68.70 55 LYS B N 1
ATOM 2117 C CA . LYS B 1 55 ? 148.174 145.525 141.069 1.00 65.85 55 LYS B CA 1
ATOM 2118 C C . LYS B 1 55 ? 147.727 144.814 142.342 1.00 63.96 55 LYS B C 1
ATOM 2119 O O . LYS B 1 55 ? 148.359 144.959 143.394 1.00 65.54 55 LYS B O 1
ATOM 2125 N N . PHE B 1 56 ? 146.636 144.049 142.267 1.00 66.83 56 PHE B N 1
ATOM 2126 C CA . PHE B 1 56 ? 146.073 143.421 143.458 1.00 64.83 56 PHE B CA 1
ATOM 2127 C C . PHE B 1 56 ? 147.004 142.362 144.028 1.00 65.80 56 PHE B C 1
ATOM 2128 O O . PHE B 1 56 ? 147.183 142.282 145.248 1.00 63.67 56 PHE B O 1
ATOM 2136 N N . TRP B 1 57 ? 147.607 141.541 143.170 1.00 71.75 57 TRP B N 1
ATOM 2137 C CA . TRP B 1 57 ? 148.459 140.472 143.679 1.00 64.23 57 TRP B CA 1
ATOM 2138 C C . TRP B 1 57 ? 149.885 140.929 143.979 1.00 65.86 57 TRP B C 1
ATOM 2139 O O . TRP B 1 57 ? 150.753 140.081 144.204 1.00 67.13 57 TRP B O 1
ATOM 2150 N N . SER B 1 58 ? 150.146 142.239 143.989 1.00 75.15 58 SER B N 1
ATOM 2151 C CA . SER B 1 58 ? 151.513 142.723 144.161 1.00 73.42 58 SER B CA 1
ATOM 2152 C C . SER B 1 58 ? 152.020 142.492 145.579 1.00 73.63 58 SER B C 1
ATOM 2153 O O . SER B 1 58 ? 153.138 142.000 145.770 1.00 78.68 58 SER B O 1
ATOM 2156 N N . GLY B 1 59 ? 151.221 142.840 146.584 1.00 72.46 59 GLY B N 1
ATOM 2157 C CA . GLY B 1 59 ? 151.649 142.702 147.962 1.00 73.18 59 GLY B CA 1
ATOM 2158 C C . GLY B 1 59 ? 151.276 143.879 148.839 1.00 75.67 59 GLY B C 1
ATOM 2159 O O . GLY B 1 59 ? 151.626 143.915 150.022 1.00 76.87 59 GLY B O 1
ATOM 2160 N N . ILE B 1 60 ? 150.564 144.851 148.268 1.00 81.98 60 ILE B N 1
ATOM 2161 C CA . ILE B 1 60 ? 150.073 145.982 149.045 1.00 79.94 60 ILE B CA 1
ATOM 2162 C C . ILE B 1 60 ? 148.941 145.517 149.951 1.00 80.97 60 ILE B C 1
ATOM 2163 O O . ILE B 1 60 ? 148.116 144.679 149.564 1.00 82.99 60 ILE B O 1
ATOM 2168 N N . GLU B 1 61 ? 148.901 146.053 151.169 1.00 79.55 61 GLU B N 1
ATOM 2169 C CA . GLU B 1 61 ? 147.862 145.669 152.115 1.00 80.46 61 GLU B CA 1
ATOM 2170 C C . GLU B 1 61 ? 146.488 146.094 151.606 1.00 83.37 61 GLU B C 1
ATOM 2171 O O . GLU B 1 61 ? 146.342 147.096 150.900 1.00 84.57 61 GLU B O 1
ATOM 2177 N N . LEU B 1 62 ? 145.472 145.308 151.969 1.00 77.22 62 LEU B N 1
ATOM 2178 C CA . LEU B 1 62 ? 144.140 145.499 151.403 1.00 77.03 62 LEU B CA 1
ATOM 2179 C C . LEU B 1 62 ? 143.483 146.788 151.881 1.00 77.19 62 LEU B C 1
ATOM 2180 O O . LEU B 1 62 ? 142.633 147.342 151.174 1.00 82.89 62 LEU B O 1
ATOM 2185 N N . SER B 1 63 ? 143.847 147.276 153.068 1.00 71.26 63 SER B N 1
ATOM 2186 C CA . SER B 1 63 ? 143.223 148.490 153.586 1.00 73.15 63 SER B CA 1
ATOM 2187 C C . SER B 1 63 ? 143.542 149.699 152.714 1.00 76.47 63 SER B C 1
ATOM 2188 O O . SER B 1 63 ? 142.653 150.500 152.399 1.00 79.57 63 SER B O 1
ATOM 2191 N N . ARG B 1 64 ? 144.807 149.849 152.315 1.00 74.24 64 ARG B N 1
ATOM 2192 C CA . ARG B 1 64 ? 145.182 150.973 151.463 1.00 76.48 64 ARG B CA 1
ATOM 2193 C C . ARG B 1 64 ? 144.506 150.882 150.102 1.00 79.57 64 ARG B C 1
ATOM 2194 O O . ARG B 1 64 ? 144.065 151.898 149.547 1.00 83.31 64 ARG B O 1
ATOM 2202 N N . LEU B 1 65 ? 144.417 149.672 149.549 1.00 69.33 65 LEU B N 1
ATOM 2203 C CA . LEU B 1 65 ? 143.745 149.493 148.269 1.00 69.01 65 LEU B CA 1
ATOM 2204 C C . LEU B 1 65 ? 142.268 149.853 148.373 1.00 71.05 65 LEU B C 1
ATOM 2205 O O . LEU B 1 65 ? 141.711 150.490 147.470 1.00 74.67 65 LEU B O 1
ATOM 2210 N N . TYR B 1 66 ? 141.618 149.466 149.473 1.00 75.03 66 TYR B N 1
ATOM 2211 C CA . TYR B 1 66 ? 140.218 149.830 149.665 1.00 75.90 66 TYR B CA 1
ATOM 2212 C C . TYR B 1 66 ? 140.049 151.336 149.812 1.00 75.13 66 TYR B C 1
ATOM 2213 O O . TYR B 1 66 ? 139.076 151.907 149.309 1.00 81.08 66 TYR B O 1
ATOM 2222 N N . GLN B 1 67 ? 140.967 151.992 150.523 1.00 77.19 67 GLN B N 1
ATOM 2223 C CA . GLN B 1 67 ? 140.897 153.446 150.644 1.00 80.40 67 GLN B CA 1
ATOM 2224 C C . GLN B 1 67 ? 141.017 154.110 149.277 1.00 81.96 67 GLN B C 1
ATOM 2225 O O . GLN B 1 67 ? 140.254 155.027 148.943 1.00 84.85 67 GLN B O 1
ATOM 2231 N N . GLU B 1 68 ? 141.965 153.641 148.463 1.00 81.34 68 GLU B N 1
ATOM 2232 C CA . GLU B 1 68 ? 142.122 154.191 147.121 1.00 83.38 68 GLU B CA 1
ATOM 2233 C C . GLU B 1 68 ? 140.866 153.974 146.287 1.00 84.96 68 GLU B C 1
ATOM 2234 O O . GLU B 1 68 ? 140.432 154.875 145.559 1.00 87.13 68 GLU B O 1
ATOM 2240 N N . SER B 1 69 ? 140.269 152.783 146.375 1.00 83.02 69 SER B N 1
ATOM 2241 C CA . SER B 1 69 ? 139.056 152.507 145.611 1.00 80.59 69 SER B CA 1
ATOM 2242 C C . SER B 1 69 ? 137.897 153.386 146.064 1.00 82.90 69 SER B C 1
ATOM 2243 O O . SER B 1 69 ? 137.150 153.913 145.231 1.00 86.44 69 SER B O 1
ATOM 2246 N N . GLN B 1 70 ? 137.727 153.557 147.377 1.00 84.37 70 GLN B N 1
ATOM 2247 C CA . GLN B 1 70 ? 136.643 154.391 147.884 1.00 83.82 70 GLN B CA 1
ATOM 2248 C C . GLN B 1 70 ? 136.885 155.867 147.617 1.00 84.65 70 GLN B C 1
ATOM 2249 O O . GLN B 1 70 ? 135.946 156.664 147.720 1.00 86.30 70 GLN B O 1
ATOM 2255 N N . GLY B 1 71 ? 138.121 156.248 147.292 1.00 82.71 71 GLY B N 1
ATOM 2256 C CA . GLY B 1 71 ? 138.366 157.618 146.869 1.00 83.82 71 GLY B CA 1
ATOM 2257 C C . GLY B 1 71 ? 137.529 158.017 145.668 1.00 85.69 71 GLY B C 1
ATOM 2258 O O . GLY B 1 71 ? 137.044 159.148 145.586 1.00 85.60 71 GLY B O 1
ATOM 2259 N N . LYS B 1 72 ? 137.349 157.098 144.721 1.00 89.44 72 LYS B N 1
ATOM 2260 C CA . LYS B 1 72 ? 136.540 157.337 143.533 1.00 90.41 72 LYS B CA 1
ATOM 2261 C C . LYS B 1 72 ? 135.096 156.872 143.695 1.00 89.91 72 LYS B C 1
ATOM 2262 O O . LYS B 1 72 ? 134.338 156.896 142.720 1.00 87.03 72 LYS B O 1
ATOM 2268 N N . ARG B 1 73 ? 134.711 156.443 144.898 1.00 102.50 73 ARG B N 1
ATOM 2269 C CA . ARG B 1 73 ? 133.353 156.012 145.217 1.00 102.93 73 ARG B CA 1
ATOM 2270 C C . ARG B 1 73 ? 132.894 154.872 144.311 1.00 104.05 73 ARG B C 1
ATOM 2271 O O . ARG B 1 73 ? 133.371 153.741 144.447 1.00 103.08 73 ARG B O 1
ATOM 2279 N N . ASP B 1 74 ? 131.974 155.152 143.388 1.00 103.88 74 ASP B N 1
ATOM 2280 C CA . ASP B 1 74 ? 131.318 154.115 142.601 1.00 101.97 74 ASP B CA 1
ATOM 2281 C C . ASP B 1 74 ? 131.511 154.285 141.099 1.00 103.05 74 ASP B C 1
ATOM 2282 O O . ASP B 1 74 ? 130.851 153.589 140.320 1.00 102.25 74 ASP B O 1
ATOM 2287 N N . ASN B 1 75 ? 132.391 155.185 140.670 1.00 97.28 75 ASN B N 1
ATOM 2288 C CA . ASN B 1 75 ? 132.656 155.375 139.244 1.00 92.88 75 ASN B CA 1
ATOM 2289 C C . ASN B 1 75 ? 133.734 154.417 138.748 1.00 91.02 75 ASN B C 1
ATOM 2290 O O . ASN B 1 75 ? 134.720 154.816 138.131 1.00 89.14 75 ASN B O 1
ATOM 2295 N N . LEU B 1 76 ? 133.539 153.130 139.019 1.00 80.39 76 LEU B N 1
ATOM 2296 C CA . LEU B 1 76 ? 134.501 152.089 138.698 1.00 78.12 76 LEU B CA 1
ATOM 2297 C C . LEU B 1 76 ? 133.877 151.081 137.743 1.00 78.06 76 LEU B C 1
ATOM 2298 O O . LEU B 1 76 ? 132.662 151.058 137.529 1.00 78.22 76 LEU B O 1
ATOM 2303 N N . THR B 1 77 ? 134.727 150.236 137.162 1.00 66.52 77 THR B N 1
ATOM 2304 C CA . THR B 1 77 ? 134.290 149.246 136.186 1.00 65.35 77 THR B CA 1
ATOM 2305 C C . THR B 1 77 ? 134.994 147.920 136.428 1.00 65.47 77 THR B C 1
ATOM 2306 O O . THR B 1 77 ? 136.226 147.854 136.403 1.00 66.32 77 THR B O 1
ATOM 2310 N N . GLY B 1 78 ? 134.211 146.873 136.657 1.00 63.60 78 GLY B N 1
ATOM 2311 C CA . GLY B 1 78 ? 134.750 145.522 136.610 1.00 59.09 78 GLY B CA 1
ATOM 2312 C C . GLY B 1 78 ? 135.253 145.031 137.951 1.00 62.93 78 GLY B C 1
ATOM 2313 O O . GLY B 1 78 ? 134.543 145.087 138.971 1.00 70.47 78 GLY B O 1
ATOM 2314 N N . SER B 1 79 ? 136.491 144.529 137.943 1.00 52.99 79 SER B N 1
ATOM 2315 C CA . SER B 1 79 ? 137.029 143.833 139.106 1.00 54.52 79 SER B CA 1
ATOM 2316 C C . SER B 1 79 ? 137.147 144.749 140.315 1.00 58.13 79 SER B C 1
ATOM 2317 O O . SER B 1 79 ? 136.922 144.309 141.449 1.00 68.21 79 SER B O 1
ATOM 2320 N N . GLU B 1 80 ? 137.500 146.018 140.104 1.00 54.41 80 GLU B N 1
ATOM 2321 C CA . GLU B 1 80 ? 137.592 146.936 141.232 1.00 54.47 80 GLU B CA 1
ATOM 2322 C C . GLU B 1 80 ? 136.221 147.189 141.845 1.00 60.47 80 GLU B C 1
ATOM 2323 O O . GLU B 1 80 ? 136.090 147.285 143.071 1.00 65.24 80 GLU B O 1
ATOM 2329 N N . GLN B 1 81 ? 135.184 147.282 141.009 1.00 56.89 81 GLN B N 1
ATOM 2330 C CA . GLN B 1 81 ? 133.825 147.400 141.527 1.00 56.73 81 GLN B CA 1
ATOM 2331 C C . GLN B 1 81 ? 133.440 146.173 142.344 1.00 59.21 81 GLN B C 1
ATOM 2332 O O . GLN B 1 81 ? 132.837 146.295 143.421 1.00 66.30 81 GLN B O 1
ATOM 2338 N N . ILE B 1 82 ? 133.784 144.982 141.848 1.00 49.15 82 ILE B N 1
ATOM 2339 C CA . ILE B 1 82 ? 133.469 143.753 142.576 1.00 48.60 82 ILE B CA 1
ATOM 2340 C C . ILE B 1 82 ? 134.158 143.750 143.935 1.00 51.14 82 ILE B C 1
ATOM 2341 O O . ILE B 1 82 ? 133.544 143.445 144.968 1.00 62.84 82 ILE B O 1
ATOM 2346 N N . PHE B 1 83 ? 135.446 144.100 143.953 1.00 38.25 83 PHE B N 1
ATOM 2347 C CA . PHE B 1 83 ? 136.202 144.114 145.200 1.00 37.20 83 PHE B CA 1
ATOM 2348 C C . PHE B 1 83 ? 135.633 145.134 146.177 1.00 47.50 83 PHE B C 1
ATOM 2349 O O . PHE B 1 83 ? 135.513 144.856 147.377 1.00 58.17 83 PHE B O 1
ATOM 2357 N N . TYR B 1 84 ? 135.265 146.317 145.678 1.00 47.47 84 TYR B N 1
ATOM 2358 C CA . TYR B 1 84 ? 134.696 147.351 146.535 1.00 47.22 84 TYR B CA 1
ATOM 2359 C C . TYR B 1 84 ? 133.397 146.881 147.176 1.00 56.11 84 TYR B C 1
ATOM 2360 O O . TYR B 1 84 ? 133.206 147.012 148.393 1.00 66.38 84 TYR B O 1
ATOM 2369 N N . SER B 1 85 ? 132.494 146.317 146.369 1.00 48.85 85 SER B N 1
ATOM 2370 C CA . SER B 1 85 ? 131.219 145.847 146.903 1.00 47.20 85 SER B CA 1
ATOM 2371 C C . SER B 1 85 ? 131.431 144.754 147.942 1.00 55.31 85 SER B C 1
ATOM 2372 O O . SER B 1 85 ? 130.829 144.782 149.026 1.00 59.94 85 SER B O 1
ATOM 2375 N N . GLY B 1 86 ? 132.298 143.787 147.632 1.00 52.13 86 GLY B N 1
ATOM 2376 C CA . GLY B 1 86 ? 132.536 142.699 148.565 1.00 39.79 86 GLY B CA 1
ATOM 2377 C C . GLY B 1 86 ? 133.103 143.179 149.886 1.00 45.06 86 GLY B C 1
ATOM 2378 O O . GLY B 1 86 ? 132.645 142.773 150.957 1.00 55.08 86 GLY B O 1
ATOM 2379 N N . PHE B 1 87 ? 134.107 144.059 149.829 1.00 45.14 87 PHE B N 1
ATOM 2380 C CA . PHE B 1 87 ? 134.726 144.551 151.055 1.00 47.00 87 PHE B CA 1
ATOM 2381 C C . PHE B 1 87 ? 133.741 145.354 151.894 1.00 55.45 87 PHE B C 1
ATOM 2382 O O . PHE B 1 87 ? 133.695 145.206 153.125 1.00 63.31 87 PHE B O 1
ATOM 2390 N N . LYS B 1 88 ? 132.950 146.220 151.251 1.00 57.77 88 LYS B N 1
ATOM 2391 C CA . LYS B 1 88 ? 131.997 147.030 152.001 1.00 51.65 88 LYS B CA 1
ATOM 2392 C C . LYS B 1 88 ? 130.956 146.153 152.683 1.00 51.50 88 LYS B C 1
ATOM 2393 O O . LYS B 1 88 ? 130.641 146.346 153.866 1.00 58.22 88 LYS B O 1
ATOM 2399 N N . GLU B 1 89 ? 130.423 145.164 151.959 1.00 52.56 89 GLU B N 1
ATOM 2400 C CA . GLU B 1 89 ? 129.461 144.260 152.579 1.00 54.19 89 GLU B CA 1
ATOM 2401 C C . GLU B 1 89 ? 130.088 143.483 153.727 1.00 54.86 89 GLU B C 1
ATOM 2402 O O . GLU B 1 89 ? 129.457 143.322 154.780 1.00 56.74 89 GLU B O 1
ATOM 2408 N N . PHE B 1 90 ? 131.324 143.008 153.549 1.00 57.11 90 PHE B N 1
ATOM 2409 C CA . PHE B 1 90 ? 131.995 142.250 154.600 1.00 53.82 90 PHE B CA 1
ATOM 2410 C C . PHE B 1 90 ? 132.121 143.072 155.873 1.00 47.99 90 PHE B C 1
ATOM 2411 O O . PHE B 1 90 ? 131.744 142.615 156.959 1.00 56.24 90 PHE B O 1
ATOM 2419 N N . VAL B 1 91 ? 132.655 144.291 155.763 1.00 47.81 91 VAL B N 1
ATOM 2420 C CA . VAL B 1 91 ? 132.870 145.095 156.964 1.00 50.82 91 VAL B CA 1
ATOM 2421 C C . VAL B 1 91 ? 131.537 145.460 157.610 1.00 60.17 91 VAL B C 1
ATOM 2422 O O . VAL B 1 91 ? 131.380 145.364 158.837 1.00 64.18 91 VAL B O 1
ATOM 2426 N N . ARG B 1 92 ? 130.545 145.847 156.799 1.00 70.09 92 ARG B N 1
ATOM 2427 C CA . ARG B 1 92 ? 129.257 146.247 157.356 1.00 65.42 92 ARG B CA 1
ATOM 2428 C C . ARG B 1 92 ? 128.599 145.096 158.107 1.00 62.95 92 ARG B C 1
ATOM 2429 O O . ARG B 1 92 ? 128.054 145.285 159.200 1.00 61.65 92 ARG B O 1
ATOM 2437 N N . LEU B 1 93 ? 128.645 143.889 157.540 1.00 64.83 93 LEU B N 1
ATOM 2438 C CA . LEU B 1 93 ? 127.975 142.764 158.183 1.00 63.01 93 LEU B CA 1
ATOM 2439 C C . LEU B 1 93 ? 128.748 142.278 159.403 1.00 62.44 93 LEU B C 1
ATOM 2440 O O . LEU B 1 93 ? 128.143 141.889 160.408 1.00 65.42 93 LEU B O 1
ATOM 2445 N N . HIS B 1 94 ? 130.082 142.295 159.344 1.00 69.10 94 HIS B N 1
ATOM 2446 C CA . HIS B 1 94 ? 130.877 141.860 160.486 1.00 66.21 94 HIS B CA 1
ATOM 2447 C C . HIS B 1 94 ? 130.832 142.853 161.639 1.00 64.24 94 HIS B C 1
ATOM 2448 O O . HIS B 1 94 ? 131.142 142.478 162.774 1.00 63.10 94 HIS B O 1
ATOM 2455 N N . ARG B 1 95 ? 130.455 144.108 161.378 1.00 66.26 95 ARG B N 1
ATOM 2456 C CA . ARG B 1 95 ? 130.412 145.094 162.453 1.00 68.86 95 ARG B CA 1
ATOM 2457 C C . ARG B 1 95 ? 129.365 144.756 163.512 1.00 72.87 95 ARG B C 1
ATOM 2458 O O . ARG B 1 95 ? 129.536 145.112 164.683 1.00 72.72 95 ARG B O 1
ATOM 2466 N N . ALA B 1 96 ? 128.288 144.065 163.135 1.00 75.39 96 ALA B N 1
ATOM 2467 C CA . ALA B 1 96 ? 127.126 143.917 164.009 1.00 68.88 96 ALA B CA 1
ATOM 2468 C C . ALA B 1 96 ? 126.987 142.530 164.630 1.00 65.04 96 ALA B C 1
ATOM 2469 O O . ALA B 1 96 ? 126.900 142.411 165.855 1.00 62.45 96 ALA B O 1
ATOM 2471 N N . ASN B 1 97 ? 126.969 141.477 163.816 1.00 74.18 97 ASN B N 1
ATOM 2472 C CA . ASN B 1 97 ? 126.554 140.157 164.282 1.00 76.51 97 ASN B CA 1
ATOM 2473 C C . ASN B 1 97 ? 127.611 139.092 164.014 1.00 76.01 97 ASN B C 1
ATOM 2474 O O . ASN B 1 97 ? 127.303 138.028 163.467 1.00 70.59 97 ASN B O 1
ATOM 2479 N N . SER B 1 98 ? 128.855 139.364 164.407 1.00 88.04 98 SER B N 1
ATOM 2480 C CA . SER B 1 98 ? 130.010 138.546 164.049 1.00 89.20 98 SER B CA 1
ATOM 2481 C C . SER B 1 98 ? 129.971 137.132 164.620 1.00 86.79 98 SER B C 1
ATOM 2482 O O . SER B 1 98 ? 130.952 136.400 164.451 1.00 83.71 98 SER B O 1
ATOM 2485 N N . HIS B 1 99 ? 128.890 136.728 165.290 1.00 96.54 99 HIS B N 1
ATOM 2486 C CA . HIS B 1 99 ? 128.820 135.375 165.833 1.00 98.25 99 HIS B CA 1
ATOM 2487 C C . HIS B 1 99 ? 128.864 134.323 164.728 1.00 95.52 99 HIS B C 1
ATOM 2488 O O . HIS B 1 99 ? 129.550 133.303 164.859 1.00 95.00 99 HIS B O 1
ATOM 2495 N N . ALA B 1 100 ? 128.143 134.550 163.637 1.00 87.49 100 ALA B N 1
ATOM 2496 C CA . ALA B 1 100 ? 128.061 133.561 162.568 1.00 85.79 100 ALA B CA 1
ATOM 2497 C C . ALA B 1 100 ? 129.343 133.564 161.742 1.00 85.40 100 ALA B C 1
ATOM 2498 O O . ALA B 1 100 ? 129.829 134.635 161.366 1.00 86.26 100 ALA B O 1
ATOM 2500 N N . PRO B 1 101 ? 129.925 132.398 161.454 1.00 82.04 101 PRO B N 1
ATOM 2501 C CA . PRO B 1 101 ? 131.120 132.358 160.604 1.00 78.64 101 PRO B CA 1
ATOM 2502 C C . PRO B 1 101 ? 130.812 132.291 159.115 1.00 80.26 101 PRO B C 1
ATOM 2503 O O . PRO B 1 101 ? 131.625 132.724 158.293 1.00 85.55 101 PRO B O 1
ATOM 2507 N N . GLU B 1 102 ? 129.647 131.751 158.752 1.00 79.30 102 GLU B N 1
ATOM 2508 C CA . GLU B 1 102 ? 129.314 131.514 157.352 1.00 82.39 102 GLU B CA 1
ATOM 2509 C C . GLU B 1 102 ? 128.380 132.559 156.758 1.00 84.41 102 GLU B C 1
ATOM 2510 O O . GLU B 1 102 ? 128.373 132.735 155.531 1.00 87.08 102 GLU B O 1
ATOM 2516 N N . ALA B 1 103 ? 127.592 133.243 157.590 1.00 81.87 103 ALA B N 1
ATOM 2517 C CA . ALA B 1 103 ? 126.663 134.243 157.076 1.00 85.68 103 ALA B CA 1
ATOM 2518 C C . ALA B 1 103 ? 127.404 135.383 156.392 1.00 86.74 103 ALA B C 1
ATOM 2519 O O . ALA B 1 103 ? 126.961 135.891 155.354 1.00 86.81 103 ALA B O 1
ATOM 2521 N N . VAL B 1 104 ? 128.537 135.798 156.962 1.00 66.73 104 VAL B N 1
ATOM 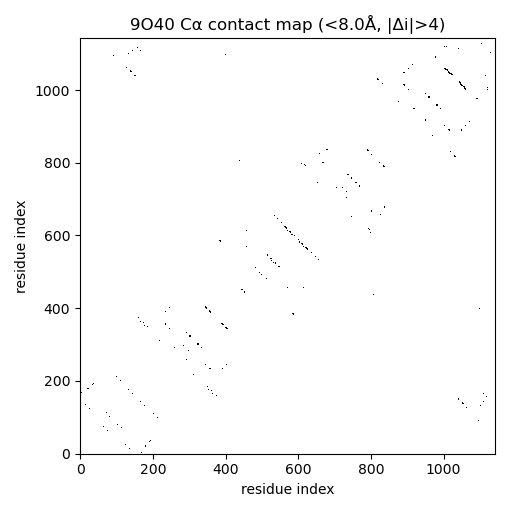2522 C CA . VAL B 1 104 ? 129.314 136.885 156.375 1.00 66.51 104 VAL B CA 1
ATOM 2523 C C . VAL B 1 104 ? 129.831 136.489 154.998 1.00 70.96 104 VAL B C 1
ATOM 2524 O O . VAL B 1 104 ? 129.759 137.270 154.038 1.00 78.01 104 VAL B O 1
ATOM 2528 N N . VAL B 1 105 ? 130.351 135.266 154.878 1.00 64.74 105 VAL B N 1
ATOM 2529 C CA . VAL B 1 105 ? 130.860 134.787 153.596 1.00 69.11 105 VAL B CA 1
ATOM 2530 C C . VAL B 1 105 ? 129.736 134.725 152.568 1.00 75.23 105 VAL B C 1
ATOM 2531 O O . VAL B 1 105 ? 129.905 135.127 151.408 1.00 79.87 105 VAL B O 1
ATOM 2535 N N . GLU B 1 106 ? 128.570 134.217 152.980 1.00 73.48 106 GLU B N 1
ATOM 2536 C CA . GLU B 1 106 ? 127.443 134.126 152.055 1.00 75.15 106 GLU B CA 1
ATOM 2537 C C . GLU B 1 106 ? 127.001 135.505 151.578 1.00 76.54 106 GLU B C 1
ATOM 2538 O O . GLU B 1 106 ? 126.735 135.703 150.384 1.00 81.00 106 GLU B O 1
ATOM 2544 N N . GLY B 1 107 ? 126.923 136.473 152.495 1.00 57.37 107 GLY B N 1
ATOM 2545 C CA . GLY B 1 107 ? 126.544 137.820 152.099 1.00 61.38 107 GLY B CA 1
ATOM 2546 C C . GLY B 1 107 ? 127.537 138.449 151.142 1.00 66.46 107 GLY B C 1
ATOM 2547 O O . GLY B 1 107 ? 127.150 139.093 150.159 1.00 70.69 107 GLY B O 1
ATOM 2548 N N . ALA B 1 108 ? 128.834 138.268 151.410 1.00 52.94 108 ALA B N 1
ATOM 2549 C CA . ALA B 1 108 ? 129.849 138.803 150.510 1.00 48.73 108 ALA B CA 1
ATOM 2550 C C . ALA B 1 108 ? 129.734 138.190 149.120 1.00 54.27 108 ALA B C 1
ATOM 2551 O O . ALA B 1 108 ? 129.801 138.904 148.109 1.00 66.56 108 ALA B O 1
ATOM 2553 N N . SER B 1 109 ? 129.546 136.870 149.049 1.00 48.14 109 SER B N 1
ATOM 2554 C CA . SER B 1 109 ? 129.417 136.218 147.749 1.00 51.57 109 SER B CA 1
ATOM 2555 C C . SER B 1 109 ? 128.189 136.717 146.997 1.00 61.47 109 SER B C 1
ATOM 2556 O O . SER B 1 109 ? 128.244 136.943 145.779 1.00 67.24 109 SER B O 1
ATOM 2559 N N . ARG B 1 110 ? 127.068 136.893 147.703 1.00 59.09 110 ARG B N 1
ATOM 2560 C CA . ARG B 1 110 ? 125.859 137.388 147.052 1.00 55.88 110 ARG B CA 1
ATOM 2561 C C . ARG B 1 110 ? 126.064 138.794 146.500 1.00 58.86 110 ARG B C 1
ATOM 2562 O O . ARG B 1 110 ? 125.659 139.093 145.366 1.00 64.60 110 ARG B O 1
ATOM 2570 N N . ALA B 1 111 ? 126.703 139.669 147.281 1.00 43.73 111 ALA B N 1
ATOM 2571 C CA . ALA B 1 111 ? 126.970 141.020 146.799 1.00 40.81 111 ALA B CA 1
ATOM 2572 C C . ALA B 1 111 ? 127.867 141.000 145.566 1.00 48.30 111 ALA B C 1
ATOM 2573 O O . ALA B 1 111 ? 127.640 141.753 144.608 1.00 55.76 111 ALA B O 1
ATOM 2575 N N . MET B 1 112 ? 128.891 140.143 145.569 1.00 51.09 112 MET B N 1
ATOM 2576 C CA . MET B 1 112 ? 129.792 140.072 144.422 1.00 47.98 112 MET B CA 1
ATOM 2577 C C . MET B 1 112 ? 129.062 139.592 143.173 1.00 52.32 112 MET B C 1
ATOM 2578 O O . MET B 1 112 ? 129.286 140.113 142.074 1.00 61.03 112 MET B O 1
ATOM 2583 N N . ARG B 1 113 ? 128.193 138.588 143.318 1.00 47.70 113 ARG B N 1
ATOM 2584 C CA . ARG B 1 113 ? 127.426 138.122 142.163 1.00 48.01 113 ARG B CA 1
ATOM 2585 C C . ARG B 1 113 ? 126.525 139.225 141.622 1.00 55.08 113 ARG B C 1
ATOM 2586 O O . ARG B 1 113 ? 126.427 139.419 140.399 1.00 61.64 113 ARG B O 1
ATOM 2594 N N . ILE B 1 114 ? 125.865 139.962 142.520 1.00 48.64 114 ILE B N 1
ATOM 2595 C CA . ILE B 1 114 ? 125.005 141.061 142.089 1.00 45.25 114 ILE B CA 1
ATOM 2596 C C . ILE B 1 114 ? 125.808 142.090 141.306 1.00 49.05 114 ILE B C 1
ATOM 2597 O O . ILE B 1 114 ? 125.374 142.567 140.251 1.00 57.40 114 ILE B O 1
ATOM 2602 N N . SER B 1 115 ? 126.998 142.441 141.801 1.00 51.02 115 SER B N 1
ATOM 2603 C CA . SER B 1 115 ? 127.789 143.468 141.127 1.00 43.19 115 SER B CA 1
ATOM 2604 C C . SER B 1 115 ? 128.385 142.967 139.814 1.00 42.31 115 SER B C 1
ATOM 2605 O O . SER B 1 115 ? 128.620 143.767 138.903 1.00 47.66 115 SER B O 1
ATOM 2608 N N . MET B 1 116 ? 128.646 141.664 139.697 1.00 41.47 116 MET B N 1
ATOM 2609 C CA . MET B 1 116 ? 129.196 141.129 138.453 1.00 41.93 116 MET B CA 1
ATOM 2610 C C . MET B 1 116 ? 128.137 141.053 137.360 1.00 50.28 116 MET B C 1
ATOM 2611 O O . MET B 1 116 ? 128.441 141.247 136.170 1.00 58.76 116 MET B O 1
ATOM 2616 N N . ASN B 1 117 ? 126.894 140.746 137.741 1.00 53.75 117 ASN B N 1
ATOM 2617 C CA . ASN B 1 117 ? 125.838 140.608 136.743 1.00 47.55 117 ASN B CA 1
ATOM 2618 C C . ASN B 1 117 ? 125.594 141.919 136.005 1.00 50.36 117 ASN B C 1
ATOM 2619 O O . ASN B 1 117 ? 125.411 141.926 134.782 1.00 55.47 117 ASN B O 1
ATOM 2624 N N . ARG B 1 118 ? 125.602 143.043 136.725 1.00 49.28 118 ARG B N 1
ATOM 2625 C CA . ARG B 1 118 ? 125.333 144.331 136.098 1.00 49.61 118 ARG B CA 1
ATOM 2626 C C . ARG B 1 118 ? 126.486 144.832 135.237 1.00 57.87 118 ARG B C 1
ATOM 2627 O O . ARG B 1 118 ? 126.293 145.789 134.481 1.00 59.55 118 ARG B O 1
ATOM 2635 N N . GLU B 1 119 ? 127.669 144.225 135.329 1.00 57.00 119 GLU B N 1
ATOM 2636 C CA . GLU B 1 119 ? 128.753 144.540 134.406 1.00 45.86 119 GLU B CA 1
ATOM 2637 C C . GLU B 1 119 ? 128.700 143.661 133.166 1.00 42.81 119 GLU B C 1
ATOM 2638 O O . GLU B 1 119 ? 128.866 144.153 132.038 1.00 51.53 119 GLU B O 1
ATOM 2644 N N . LEU B 1 120 ? 128.457 142.362 133.361 1.00 44.41 120 LEU B N 1
ATOM 2645 C CA . LEU B 1 120 ? 128.281 141.479 132.214 1.00 45.41 120 LEU B CA 1
ATOM 2646 C C . LEU B 1 120 ? 127.088 141.902 131.365 1.00 48.33 120 LEU B C 1
ATOM 2647 O O . LEU B 1 120 ? 127.092 141.696 130.147 1.00 56.00 120 LEU B O 1
ATOM 2652 N N . GLU B 1 121 ? 126.059 142.486 131.986 1.00 52.98 121 GLU B N 1
ATOM 2653 C CA . GLU B 1 121 ? 124.950 143.042 131.215 1.00 51.99 121 GLU B CA 1
ATOM 2654 C C . GLU B 1 121 ? 125.402 144.223 130.367 1.00 52.42 121 GLU B C 1
ATOM 2655 O O . GLU B 1 121 ? 124.987 144.361 129.212 1.00 54.89 121 GLU B O 1
ATOM 2661 N N . ASN B 1 122 ? 126.246 145.089 130.930 1.00 50.55 122 ASN B N 1
ATOM 2662 C CA . ASN B 1 122 ? 126.682 146.284 130.216 1.00 46.01 122 ASN B CA 1
ATOM 2663 C C . ASN B 1 122 ? 127.570 145.934 129.030 1.00 49.74 122 ASN B C 1
ATOM 2664 O O . ASN B 1 122 ? 127.515 146.599 127.990 1.00 55.65 122 ASN B O 1
ATOM 2669 N N . LEU B 1 123 ? 128.396 144.894 129.160 1.00 52.17 123 LEU B N 1
ATOM 2670 C CA . LEU B 1 123 ? 129.350 144.594 128.094 1.00 47.45 123 LEU B CA 1
ATOM 2671 C C . LEU B 1 123 ? 128.712 144.017 126.832 1.00 44.89 123 LEU B C 1
ATOM 2672 O O . LEU B 1 123 ? 129.406 143.904 125.817 1.00 54.79 123 LEU B O 1
ATOM 2677 N N . GLU B 1 124 ? 127.430 143.659 126.854 1.00 50.33 124 GLU B N 1
ATOM 2678 C CA . GLU B 1 124 ? 126.812 142.871 125.790 1.00 50.93 124 GLU B CA 1
ATOM 2679 C C . GLU B 1 124 ? 125.715 143.625 125.041 1.00 56.64 124 GLU B C 1
ATOM 2680 O O . GLU B 1 124 ? 124.630 143.091 124.809 1.00 62.42 124 GLU B O 1
ATOM 2686 N N . THR B 1 125 ? 125.973 144.868 124.649 1.00 52.89 125 THR B N 1
ATOM 2687 C CA . THR B 1 125 ? 124.978 145.656 123.938 1.00 52.70 125 THR B CA 1
ATOM 2688 C C . THR B 1 125 ? 125.181 145.580 122.428 1.00 56.49 125 THR B C 1
ATOM 2689 O O . THR B 1 125 ? 126.302 145.427 121.936 1.00 60.63 125 THR B O 1
ATOM 2693 N N . HIS B 1 126 ? 124.068 145.673 121.698 1.00 50.11 126 HIS B N 1
ATOM 2694 C CA . HIS B 1 126 ? 123.973 145.798 120.244 1.00 45.92 126 HIS B CA 1
ATOM 2695 C C . HIS B 1 126 ? 124.359 144.537 119.482 1.00 45.72 126 HIS B C 1
ATOM 2696 O O . HIS B 1 126 ? 124.298 144.543 118.248 1.00 51.99 126 HIS B O 1
ATOM 2703 N N . ILE B 1 127 ? 124.757 143.466 120.157 1.00 46.48 127 ILE B N 1
ATOM 2704 C CA . ILE B 1 127 ? 125.190 142.240 119.488 1.00 51.27 127 ILE B CA 1
ATOM 2705 C C . ILE B 1 127 ? 124.064 141.556 118.708 1.00 57.98 127 ILE B C 1
ATOM 2706 O O . ILE B 1 127 ? 124.291 141.168 117.553 1.00 64.61 127 ILE B O 1
ATOM 2711 N N . PRO B 1 128 ? 122.853 141.374 119.258 1.00 53.60 128 PRO B N 1
ATOM 2712 C CA . PRO B 1 128 ? 121.830 140.601 118.523 1.00 54.60 128 PRO B CA 1
ATOM 2713 C C . PRO B 1 128 ? 121.404 141.210 117.193 1.00 55.06 128 PRO B C 1
ATOM 2714 O O . PRO B 1 128 ? 120.838 140.494 116.350 1.00 61.28 128 PRO B O 1
ATOM 2718 N N . PHE B 1 129 ? 121.640 142.506 116.981 1.00 47.24 129 PHE B N 1
ATOM 2719 C CA . PHE B 1 129 ? 121.328 143.113 115.693 1.00 45.57 129 PHE B CA 1
ATOM 2720 C C . PHE B 1 129 ? 122.121 142.453 114.571 1.00 51.81 129 PHE B C 1
ATOM 2721 O O . PHE B 1 129 ? 121.617 142.292 113.452 1.00 59.06 129 PHE B O 1
ATOM 2729 N N . LEU B 1 130 ? 123.363 142.055 114.857 1.00 44.27 130 LEU B N 1
ATOM 2730 C CA . LEU B 1 130 ? 124.174 141.368 113.858 1.00 45.02 130 LEU B CA 1
ATOM 2731 C C . LEU B 1 130 ? 123.553 140.033 113.465 1.00 51.28 130 LEU B C 1
ATOM 2732 O O . LEU B 1 130 ? 123.497 139.691 112.276 1.00 55.72 130 LEU B O 1
ATOM 2737 N N . GLY B 1 131 ? 123.078 139.269 114.449 1.00 46.02 131 GLY B N 1
ATOM 2738 C CA . GLY B 1 131 ? 122.405 138.019 114.139 1.00 50.93 131 GLY B CA 1
ATOM 2739 C C . GLY B 1 131 ? 121.137 138.228 113.335 1.00 57.02 131 GLY B C 1
ATOM 2740 O O . GLY B 1 131 ? 120.851 137.474 112.399 1.00 64.23 131 GLY B O 1
ATOM 2741 N N . THR B 1 132 ? 120.364 139.260 113.682 1.00 51.34 132 THR B N 1
ATOM 2742 C CA . THR B 1 132 ? 119.159 139.561 112.914 1.00 46.89 132 THR B CA 1
ATOM 2743 C C . THR B 1 132 ? 119.495 139.883 111.462 1.00 49.40 132 THR B C 1
ATOM 2744 O O . THR B 1 132 ? 118.839 139.384 110.537 1.00 54.12 132 THR B O 1
ATOM 2748 N N . VAL B 1 133 ? 120.525 140.704 111.243 1.00 45.43 133 VAL B N 1
ATOM 2749 C CA . VAL B 1 133 ? 120.929 141.057 109.884 1.00 41.50 133 VAL B CA 1
ATOM 2750 C C . VAL B 1 133 ? 121.351 139.811 109.115 1.00 42.83 133 VAL B C 1
ATOM 2751 O O . VAL B 1 133 ? 120.923 139.580 107.972 1.00 51.55 133 VAL B O 1
ATOM 2755 N N . GLY B 1 134 ? 122.193 138.983 109.738 1.00 37.53 134 GLY B N 1
ATOM 2756 C CA . GLY B 1 134 ? 122.698 137.794 109.080 1.00 44.72 134 GLY B CA 1
ATOM 2757 C C . GLY B 1 134 ? 121.645 136.746 108.814 1.00 47.80 134 GLY B C 1
ATOM 2758 O O . GLY B 1 134 ? 121.829 135.911 107.923 1.00 53.32 134 GLY B O 1
ATOM 2759 N N . SER B 1 135 ? 120.547 136.764 109.566 1.00 46.67 135 SER B N 1
ATOM 2760 C CA . SER B 1 135 ? 119.451 135.845 109.302 1.00 50.40 135 SER B CA 1
ATOM 2761 C C . SER B 1 135 ? 118.409 136.406 108.343 1.00 49.52 135 SER B C 1
ATOM 2762 O O . SER B 1 135 ? 117.635 135.628 107.776 1.00 47.90 135 SER B O 1
ATOM 2765 N N . ILE B 1 136 ? 118.361 137.724 108.145 1.00 44.11 136 ILE B N 1
ATOM 2766 C CA . ILE B 1 136 ? 117.301 138.305 107.327 1.00 40.13 136 ILE B CA 1
ATOM 2767 C C . ILE B 1 136 ? 117.740 138.720 105.921 1.00 46.63 136 ILE B C 1
ATOM 2768 O O . ILE B 1 136 ? 116.888 138.788 105.022 1.00 56.96 136 ILE B O 1
ATOM 2773 N N . SER B 1 137 ? 119.029 138.998 105.697 1.00 40.50 137 SER B N 1
ATOM 2774 C CA . SER B 1 137 ? 119.440 139.551 104.403 1.00 41.60 137 SER B CA 1
ATOM 2775 C C . SER B 1 137 ? 119.187 138.632 103.203 1.00 47.60 137 SER B C 1
ATOM 2776 O O . SER B 1 137 ? 118.625 139.108 102.193 1.00 56.70 137 SER B O 1
ATOM 2779 N N . PRO B 1 138 ? 119.576 137.348 103.219 1.00 38.45 138 PRO B N 1
ATOM 2780 C CA . PRO B 1 138 ? 119.412 136.527 102.006 1.00 36.34 138 PRO B CA 1
ATOM 2781 C C . PRO B 1 138 ? 117.976 136.401 101.529 1.00 46.94 138 PRO B C 1
ATOM 2782 O O . PRO B 1 138 ? 117.748 136.305 100.317 1.00 55.76 138 PRO B O 1
ATOM 2786 N N . TYR B 1 139 ? 117.001 136.386 102.441 1.00 39.78 139 TYR B N 1
ATOM 2787 C CA . TYR B 1 139 ? 115.606 136.300 102.022 1.00 37.62 139 TYR B CA 1
ATOM 2788 C C . TYR B 1 139 ? 115.207 137.513 101.193 1.00 46.04 139 TYR B C 1
ATOM 2789 O O . TYR B 1 139 ? 114.535 137.378 100.162 1.00 50.50 139 TYR B O 1
ATOM 2798 N N . ILE B 1 140 ? 115.618 138.705 101.625 1.00 33.95 140 ILE B N 1
ATOM 2799 C CA . ILE B 1 140 ? 115.322 139.920 100.873 1.00 34.37 140 ILE B CA 1
ATOM 2800 C C . ILE B 1 140 ? 115.989 139.875 99.504 1.00 40.08 140 ILE B C 1
ATOM 2801 O O . ILE B 1 140 ? 115.372 140.212 98.479 1.00 51.88 140 ILE B O 1
ATOM 2806 N N . GLY B 1 141 ? 117.256 139.453 99.462 1.00 34.76 141 GLY B N 1
ATOM 2807 C CA . GLY B 1 141 ? 117.931 139.350 98.175 1.00 37.21 141 GLY B CA 1
ATOM 2808 C C . GLY B 1 141 ? 117.224 138.408 97.217 1.00 40.95 141 GLY B C 1
ATOM 2809 O O . GLY B 1 141 ? 117.016 138.727 96.039 1.00 43.68 141 GLY B O 1
ATOM 2810 N N . LEU B 1 142 ? 116.829 137.235 97.715 1.00 40.98 142 LEU B N 1
ATOM 2811 C CA . LEU B 1 142 ? 116.163 136.257 96.863 1.00 41.12 142 LEU B CA 1
ATOM 2812 C C . LEU B 1 142 ? 114.788 136.737 96.420 1.00 46.39 142 LEU B C 1
ATOM 2813 O O . LEU B 1 142 ? 114.365 136.437 95.297 1.00 49.73 142 LEU B O 1
ATOM 2818 N N . PHE B 1 143 ? 114.074 137.470 97.277 1.00 42.20 143 PHE B N 1
ATOM 2819 C CA . PHE B 1 143 ? 112.794 138.034 96.863 1.00 38.24 143 PHE B CA 1
ATOM 2820 C C . PHE B 1 143 ? 112.977 139.016 95.715 1.00 35.42 143 PHE B C 1
ATOM 2821 O O . PHE B 1 143 ? 112.217 138.992 94.735 1.00 46.29 143 PHE B O 1
ATOM 2829 N N . GLY B 1 144 ? 113.987 139.882 95.814 1.00 35.26 144 GLY B N 1
ATOM 2830 C CA . GLY B 1 144 ? 114.274 140.781 94.706 1.00 33.50 144 GLY B CA 1
ATOM 2831 C C . GLY B 1 144 ? 114.592 140.036 93.424 1.00 39.03 144 GLY B C 1
ATOM 2832 O O . GLY B 1 144 ? 114.097 140.387 92.346 1.00 43.59 144 GLY B O 1
ATOM 2833 N N . THR B 1 145 ? 115.409 138.983 93.526 1.00 44.21 145 THR B N 1
ATOM 2834 C CA . THR B 1 145 ? 115.759 138.199 92.343 1.00 37.71 145 THR B CA 1
ATOM 2835 C C . THR B 1 145 ? 114.531 137.553 91.709 1.00 40.26 145 THR B C 1
ATOM 2836 O O . THR B 1 145 ? 114.374 137.568 90.480 1.00 44.17 145 THR B O 1
ATOM 2840 N N . VAL B 1 146 ? 113.654 136.971 92.532 1.00 42.58 146 VAL B N 1
ATOM 2841 C CA . VAL B 1 146 ? 112.466 136.299 92.008 1.00 39.38 146 VAL B CA 1
ATOM 2842 C C . VAL B 1 146 ? 111.556 137.299 91.308 1.00 37.84 146 VAL B C 1
ATOM 2843 O O . VAL B 1 146 ? 111.043 137.038 90.212 1.00 43.24 146 VAL B O 1
ATOM 2847 N N . TRP B 1 147 ? 111.343 138.461 91.931 1.00 42.18 147 TRP B N 1
ATOM 2848 C CA . TRP B 1 147 ? 110.520 139.485 91.297 1.00 36.32 147 TRP B CA 1
ATOM 2849 C C . TRP B 1 147 ? 111.102 139.903 89.954 1.00 44.45 147 TRP B C 1
ATOM 2850 O O . TRP B 1 147 ? 110.371 140.026 88.962 1.00 51.47 147 TRP B O 1
ATOM 2861 N N . GLY B 1 148 ? 112.421 140.111 89.898 1.00 50.65 148 GLY B N 1
ATOM 2862 C CA . GLY B 1 148 ? 113.035 140.529 88.647 1.00 44.89 148 GLY B CA 1
ATOM 2863 C C . GLY B 1 148 ? 112.883 139.499 87.544 1.00 40.60 148 GLY B C 1
ATOM 2864 O O . GLY B 1 148 ? 112.521 139.830 86.411 1.00 47.78 148 GLY B O 1
ATOM 2865 N N . ILE B 1 149 ? 113.155 138.231 87.863 1.00 46.49 149 ILE B N 1
ATOM 2866 C CA . ILE B 1 149 ? 113.048 137.175 86.857 1.00 46.49 149 ILE B CA 1
ATOM 2867 C C . ILE B 1 149 ? 111.613 137.047 86.363 1.00 50.02 149 ILE B C 1
ATOM 2868 O O . ILE B 1 149 ? 111.361 136.927 85.154 1.00 52.37 149 ILE B O 1
ATOM 2873 N N . MET B 1 150 ? 110.648 137.068 87.288 1.00 63.11 150 MET B N 1
ATOM 2874 C CA . MET B 1 150 ? 109.249 136.947 86.895 1.00 57.70 150 MET B CA 1
ATOM 2875 C C . MET B 1 150 ? 108.831 138.092 85.986 1.00 51.07 150 MET B C 1
ATOM 2876 O O . MET B 1 150 ? 108.166 137.873 84.967 1.00 51.64 150 MET B O 1
ATOM 2881 N N . HIS B 1 151 ? 109.212 139.323 86.337 1.00 62.76 151 HIS B N 1
ATOM 2882 C CA . HIS B 1 151 ? 108.851 140.465 85.506 1.00 61.05 151 HIS B CA 1
ATOM 2883 C C . HIS B 1 151 ? 109.484 140.362 84.126 1.00 63.65 151 HIS B C 1
ATOM 2884 O O . HIS B 1 151 ? 108.840 140.669 83.115 1.00 69.41 151 HIS B O 1
ATOM 2891 N N . ALA B 1 152 ? 110.747 139.931 84.065 1.00 71.50 152 ALA B N 1
ATOM 2892 C CA . ALA B 1 152 ? 111.415 139.798 82.775 1.00 71.04 152 ALA B CA 1
ATOM 2893 C C . ALA B 1 152 ? 110.705 138.789 81.884 1.00 67.58 152 ALA B C 1
ATOM 2894 O O . ALA B 1 152 ? 110.469 139.054 80.700 1.00 68.12 152 ALA B O 1
ATOM 2896 N N . PHE B 1 153 ? 110.332 137.633 82.439 1.00 73.35 153 PHE B N 1
ATOM 2897 C CA . PHE B 1 153 ? 109.664 136.625 81.617 1.00 70.56 153 PHE B CA 1
ATOM 2898 C C . PHE B 1 153 ? 108.256 137.057 81.224 1.00 74.56 153 PHE B C 1
ATOM 2899 O O . PHE B 1 153 ? 107.798 136.756 80.115 1.00 68.16 153 PHE B O 1
ATOM 2907 N N . ILE B 1 154 ? 107.549 137.755 82.116 1.00 89.98 154 ILE B N 1
ATOM 2908 C CA . ILE B 1 154 ? 106.216 138.242 81.772 1.00 85.79 154 ILE B CA 1
ATOM 2909 C C . ILE B 1 154 ? 106.297 139.245 80.629 1.00 84.93 154 ILE B C 1
ATOM 2910 O O . ILE B 1 154 ? 105.506 139.191 79.679 1.00 85.39 154 ILE B O 1
ATOM 2915 N N . ALA B 1 155 ? 107.260 140.167 80.694 1.00 89.65 155 ALA B N 1
ATOM 2916 C CA . ALA B 1 155 ? 107.446 141.115 79.600 1.00 87.91 155 ALA B CA 1
ATOM 2917 C C . ALA B 1 155 ? 107.856 140.403 78.317 1.00 87.89 155 ALA B C 1
ATOM 2918 O O . ALA B 1 155 ? 107.448 140.800 77.220 1.00 90.34 155 ALA B O 1
ATOM 2920 N N . LEU B 1 156 ? 108.674 139.353 78.436 1.00 95.69 156 LEU B N 1
ATOM 2921 C CA . LEU B 1 156 ? 109.081 138.584 77.264 1.00 96.62 156 LEU B CA 1
ATOM 2922 C C . LEU B 1 156 ? 107.904 137.883 76.600 1.00 93.69 156 LEU B C 1
ATOM 2923 O O . LEU B 1 156 ? 107.848 137.805 75.368 1.00 92.92 156 LEU B O 1
ATOM 2928 N N . GLY B 1 157 ? 106.969 137.361 77.396 1.00 95.86 157 GLY B N 1
ATOM 2929 C CA . GLY B 1 157 ? 105.886 136.568 76.837 1.00 98.36 157 GLY B CA 1
ATOM 2930 C C . GLY B 1 157 ? 105.046 137.309 75.815 1.00 99.96 157 GLY B C 1
ATOM 2931 O O . GLY B 1 157 ? 104.461 136.689 74.923 1.00 100.79 157 GLY B O 1
ATOM 2932 N N . ALA B 1 158 ? 104.969 138.637 75.928 1.00 102.43 158 ALA B N 1
ATOM 2933 C CA . ALA B 1 158 ? 104.211 139.416 74.954 1.00 100.95 158 ALA B CA 1
ATOM 2934 C C . ALA B 1 158 ? 104.835 139.327 73.567 1.00 100.36 158 ALA B C 1
ATOM 2935 O O . ALA B 1 158 ? 104.123 139.194 72.565 1.00 97.88 158 ALA B O 1
ATOM 2937 N N . VAL B 1 159 ? 106.163 139.396 73.489 1.00 112.02 159 VAL B N 1
ATOM 2938 C CA . VAL B 1 159 ? 106.844 139.335 72.201 1.00 113.42 159 VAL B CA 1
ATOM 2939 C C . VAL B 1 159 ? 106.763 137.918 71.652 1.00 112.46 159 VAL B C 1
ATOM 2940 O O . VAL B 1 159 ? 107.082 136.945 72.347 1.00 113.82 159 VAL B O 1
ATOM 2944 N N . LYS B 1 160 ? 106.334 137.796 70.399 1.00 107.57 160 LYS B N 1
ATOM 2945 C CA . LYS B 1 160 ? 106.181 136.500 69.756 1.00 110.78 160 LYS B CA 1
ATOM 2946 C C . LYS B 1 160 ? 107.473 136.093 69.058 1.00 109.80 160 LYS B C 1
ATOM 2947 O O . LYS B 1 160 ? 108.119 136.911 68.397 1.00 107.34 160 LYS B O 1
ATOM 2953 N N . GLN B 1 161 ? 107.841 134.820 69.215 1.00 114.08 161 GLN B N 1
ATOM 2954 C CA . GLN B 1 161 ? 109.016 134.235 68.569 1.00 113.70 161 GLN B CA 1
ATOM 2955 C C . GLN B 1 161 ? 110.291 134.994 68.946 1.00 115.21 161 GLN B C 1
ATOM 2956 O O . GLN B 1 161 ? 110.959 135.605 68.111 1.00 114.51 161 GLN B O 1
ATOM 2962 N N . ALA B 1 162 ? 110.616 134.941 70.235 1.00 100.65 162 ALA B N 1
ATOM 2963 C CA . ALA B 1 162 ? 111.777 135.630 70.770 1.00 97.60 162 ALA B CA 1
ATOM 2964 C C . ALA B 1 162 ? 112.990 134.701 70.796 1.00 94.25 162 ALA B C 1
ATOM 2965 O O . ALA B 1 162 ? 112.913 133.520 70.453 1.00 94.58 162 ALA B O 1
ATOM 2967 N N . THR B 1 163 ? 114.133 135.249 71.204 1.00 77.50 163 THR B N 1
ATOM 2968 C CA . THR B 1 163 ? 115.376 134.502 71.339 1.00 75.70 163 THR B CA 1
ATOM 2969 C C . THR B 1 163 ? 115.939 134.719 72.740 1.00 77.36 163 THR B C 1
ATOM 2970 O O . THR B 1 163 ? 115.392 135.478 73.544 1.00 84.07 163 THR B O 1
ATOM 2974 N N . LEU B 1 164 ? 117.052 134.044 73.027 1.00 63.88 164 LEU B N 1
ATOM 2975 C CA . LEU B 1 164 ? 117.694 134.146 74.331 1.00 62.13 164 LEU B CA 1
ATOM 2976 C C . LEU B 1 164 ? 118.443 135.460 74.522 1.00 66.52 164 LEU B C 1
ATOM 2977 O O . LEU B 1 164 ? 118.671 135.871 75.669 1.00 70.20 164 LEU B O 1
ATOM 2982 N N . GLN B 1 165 ? 118.828 136.122 73.429 1.00 68.71 165 GLN B N 1
ATOM 2983 C CA . GLN B 1 165 ? 119.629 137.336 73.538 1.00 71.47 165 GLN B CA 1
ATOM 2984 C C . GLN B 1 165 ? 118.863 138.446 74.244 1.00 76.13 165 GLN B C 1
ATOM 2985 O O . GLN B 1 165 ? 119.433 139.181 75.060 1.00 83.85 165 GLN B O 1
ATOM 2991 N N . MET B 1 166 ? 117.572 138.591 73.941 1.00 69.40 166 MET B N 1
ATOM 2992 C CA . MET B 1 166 ? 116.766 139.595 74.626 1.00 72.09 166 MET B CA 1
ATOM 2993 C C . MET B 1 166 ? 116.522 139.225 76.083 1.00 69.24 166 MET B C 1
ATOM 2994 O O . MET B 1 166 ? 116.259 140.105 76.909 1.00 71.43 166 MET B O 1
ATOM 2999 N N . VAL B 1 167 ? 116.600 137.937 76.415 1.00 53.31 167 VAL B N 1
ATOM 3000 C CA . VAL B 1 167 ? 116.269 137.489 77.762 1.00 51.90 167 VAL B CA 1
ATOM 3001 C C . VAL B 1 167 ? 117.459 137.645 78.699 1.00 64.01 167 VAL B C 1
ATOM 3002 O O . VAL B 1 167 ? 117.290 137.970 79.879 1.00 73.08 167 VAL B O 1
ATOM 3006 N N . ALA B 1 168 ? 118.672 137.414 78.195 1.00 55.27 168 ALA B N 1
ATOM 3007 C CA . ALA B 1 168 ? 119.860 137.358 79.051 1.00 53.98 168 ALA B CA 1
ATOM 3008 C C . ALA B 1 168 ? 120.055 138.580 79.947 1.00 62.00 168 ALA B C 1
ATOM 3009 O O . ALA B 1 168 ? 120.377 138.396 81.136 1.00 71.88 168 ALA B O 1
ATOM 3011 N N . PRO B 1 169 ? 119.901 139.823 79.472 1.00 49.44 169 PRO B N 1
ATOM 3012 C CA . PRO B 1 169 ? 120.112 140.968 80.373 1.00 56.63 169 PRO B CA 1
ATOM 3013 C C . PRO B 1 169 ? 119.206 140.974 81.593 1.00 59.28 169 PRO B C 1
ATOM 3014 O O . PRO B 1 169 ? 119.616 141.476 82.648 1.00 61.90 169 PRO B O 1
ATOM 3018 N N . GLY B 1 170 ? 117.992 140.431 81.490 1.00 50.12 170 GLY B N 1
ATOM 3019 C CA . GLY B 1 170 ? 117.114 140.399 82.648 1.00 45.28 170 GLY B CA 1
ATOM 3020 C C . GLY B 1 170 ? 117.696 139.598 83.798 1.00 51.53 170 GLY B C 1
ATOM 3021 O O . GLY B 1 170 ? 117.763 140.075 84.933 1.00 60.01 170 GLY B O 1
ATOM 3022 N N . ILE B 1 171 ? 118.159 138.380 83.513 1.00 38.93 171 ILE B N 1
ATOM 3023 C CA . ILE B 1 171 ? 118.765 137.561 84.559 1.00 43.92 171 ILE B CA 1
ATOM 3024 C C . ILE B 1 171 ? 120.080 138.178 85.018 1.00 48.91 171 ILE B C 1
ATOM 3025 O O . ILE B 1 171 ? 120.424 138.144 86.214 1.00 58.23 171 ILE B O 1
ATOM 3030 N N . ALA B 1 172 ? 120.832 138.760 84.077 1.00 42.50 172 ALA B N 1
ATOM 3031 C CA . ALA B 1 172 ? 122.100 139.388 84.428 1.00 45.86 172 ALA B CA 1
ATOM 3032 C C . ALA B 1 172 ? 121.905 140.493 85.456 1.00 48.44 172 ALA B C 1
ATOM 3033 O O . ALA B 1 172 ? 122.661 140.585 86.430 1.00 53.50 172 ALA B O 1
ATOM 3035 N N . GLU B 1 173 ? 120.896 141.341 85.263 1.00 52.99 173 GLU B N 1
ATOM 3036 C CA . GLU B 1 173 ? 120.624 142.395 86.230 1.00 50.86 173 GLU B CA 1
ATOM 3037 C C . GLU B 1 173 ? 119.867 141.893 87.451 1.00 53.65 173 GLU B C 1
ATOM 3038 O O . GLU B 1 173 ? 119.867 142.572 88.483 1.00 62.43 173 GLU B O 1
ATOM 3044 N N . ALA B 1 174 ? 119.224 140.727 87.363 1.00 40.91 174 ALA B N 1
ATOM 3045 C CA . ALA B 1 174 ? 118.488 140.203 88.508 1.00 35.99 174 ALA B CA 1
ATOM 3046 C C . ALA B 1 174 ? 119.406 139.593 89.562 1.00 39.01 174 ALA B C 1
ATOM 3047 O O . ALA B 1 174 ? 119.140 139.723 90.761 1.00 46.59 174 ALA B O 1
ATOM 3049 N N . LEU B 1 175 ? 120.484 138.919 89.146 1.00 34.30 175 LEU B N 1
ATOM 3050 C CA . LEU B 1 175 ? 121.318 138.206 90.121 1.00 35.83 175 LEU B CA 1
ATOM 3051 C C . LEU B 1 175 ? 122.100 139.131 91.061 1.00 41.59 175 LEU B C 1
ATOM 3052 O O . LEU B 1 175 ? 122.654 138.657 92.072 1.00 47.81 175 LEU B O 1
ATOM 3057 N N . ILE B 1 176 ? 122.142 140.432 90.763 1.00 35.26 176 ILE B N 1
ATOM 3058 C CA . ILE B 1 176 ? 122.860 141.384 91.607 1.00 22.11 176 ILE B CA 1
ATOM 3059 C C . ILE B 1 176 ? 122.279 141.396 93.015 1.00 31.51 176 ILE B C 1
ATOM 3060 O O . ILE B 1 176 ? 123.008 141.553 94.004 1.00 47.95 176 ILE B O 1
ATOM 3065 N N . ALA B 1 177 ? 120.959 141.238 93.128 1.00 29.19 177 ALA B N 1
ATOM 3066 C CA . ALA B 1 177 ? 120.312 141.291 94.435 1.00 35.44 177 ALA B CA 1
ATOM 3067 C C . ALA B 1 177 ? 120.828 140.189 95.351 1.00 37.62 177 ALA B C 1
ATOM 3068 O O . ALA B 1 177 ? 121.183 140.446 96.508 1.00 41.00 177 ALA B O 1
ATOM 3070 N N . THR B 1 178 ? 120.893 138.954 94.850 1.00 33.50 178 THR B N 1
ATOM 3071 C CA . THR B 1 178 ? 121.360 137.864 95.700 1.00 34.52 178 THR B CA 1
ATOM 3072 C C . THR B 1 178 ? 122.854 137.975 95.973 1.00 40.55 178 THR B C 1
ATOM 3073 O O . THR B 1 178 ? 123.308 137.632 97.078 1.00 44.34 178 THR B O 1
ATOM 3077 N N . ALA B 1 179 ? 123.630 138.487 95.009 1.00 33.24 179 ALA B N 1
ATOM 3078 C CA . ALA B 1 179 ? 125.045 138.729 95.283 1.00 27.11 179 ALA B CA 1
ATOM 3079 C C . ALA B 1 179 ? 125.220 139.700 96.449 1.00 28.65 179 ALA B C 1
ATOM 3080 O O . ALA B 1 179 ? 125.973 139.431 97.398 1.00 37.54 179 ALA B O 1
ATOM 3082 N N . ILE B 1 180 ? 124.502 140.826 96.408 1.00 31.20 180 ILE B N 1
ATOM 3083 C CA . ILE B 1 180 ? 124.617 141.829 97.463 1.00 28.27 180 ILE B CA 1
ATOM 3084 C C . ILE B 1 180 ? 124.101 141.279 98.787 1.00 30.54 180 ILE B C 1
ATOM 3085 O O . ILE B 1 180 ? 124.639 141.593 99.856 1.00 41.14 180 ILE B O 1
ATOM 3090 N N . GLY B 1 181 ? 123.056 140.451 98.743 1.00 27.91 181 GLY B N 1
ATOM 3091 C CA . GLY B 1 181 ? 122.548 139.859 99.970 1.00 32.05 181 GLY B CA 1
ATOM 3092 C C . GLY B 1 181 ? 123.574 138.986 100.664 1.00 35.97 181 GLY B C 1
ATOM 3093 O O . GLY B 1 181 ? 123.795 139.105 101.873 1.00 38.02 181 GLY B O 1
ATOM 3094 N N . LEU B 1 182 ? 124.233 138.107 99.905 1.00 38.18 182 LEU B N 1
ATOM 3095 C CA . LEU B 1 182 ? 125.277 137.276 100.503 1.00 29.91 182 LEU B CA 1
ATOM 3096 C C . LEU B 1 182 ? 126.428 138.129 101.026 1.00 26.90 182 LEU B C 1
ATOM 3097 O O . LEU B 1 182 ? 126.983 137.856 102.106 1.00 32.25 182 LEU B O 1
ATOM 3102 N N . PHE B 1 183 ? 126.803 139.165 100.267 1.00 23.79 183 PHE B N 1
ATOM 3103 C CA . PHE B 1 183 ? 127.894 140.036 100.690 1.00 22.83 183 PHE B CA 1
ATOM 3104 C C . PHE B 1 183 ? 127.580 140.719 102.013 1.00 30.36 183 PHE B C 1
ATOM 3105 O O . PHE B 1 183 ? 128.446 140.821 102.889 1.00 37.62 183 PHE B O 1
ATOM 3113 N N . ALA B 1 184 ? 126.347 141.200 102.177 1.00 43.57 184 ALA B N 1
ATOM 3114 C CA . ALA B 1 184 ? 125.952 141.837 103.427 1.00 32.98 184 ALA B CA 1
ATOM 3115 C C . ALA B 1 184 ? 125.708 140.837 104.548 1.00 32.19 184 ALA B C 1
ATOM 3116 O O . ALA B 1 184 ? 125.720 141.228 105.719 1.00 36.66 184 ALA B O 1
ATOM 3118 N N . ALA B 1 185 ? 125.487 139.564 104.224 1.00 36.82 185 ALA B N 1
ATOM 3119 C CA . ALA B 1 185 ? 125.177 138.582 105.256 1.00 30.22 185 ALA B CA 1
ATOM 3120 C C . ALA B 1 185 ? 126.410 137.951 105.894 1.00 34.90 185 ALA B C 1
ATOM 3121 O O . ALA B 1 185 ? 126.399 137.681 107.099 1.00 38.42 185 ALA B O 1
ATOM 3123 N N . ILE B 1 186 ? 127.470 137.690 105.121 1.00 44.79 186 ILE B N 1
ATOM 3124 C CA . ILE B 1 186 ? 128.586 136.890 105.651 1.00 33.26 186 ILE B CA 1
ATOM 3125 C C . ILE B 1 186 ? 129.301 137.543 106.836 1.00 32.19 186 ILE B C 1
ATOM 3126 O O . ILE B 1 186 ? 129.425 136.892 107.890 1.00 45.69 186 ILE B O 1
ATOM 3131 N N . PRO B 1 187 ? 129.801 138.785 106.745 1.00 28.64 187 PRO B N 1
ATOM 3132 C CA . PRO B 1 187 ? 130.583 139.333 107.872 1.00 29.99 187 PRO B CA 1
ATOM 3133 C C . PRO B 1 187 ? 129.800 139.476 109.169 1.00 39.07 187 PRO B C 1
ATOM 3134 O O . PRO B 1 187 ? 130.384 139.339 110.257 1.00 48.73 187 PRO B O 1
ATOM 3138 N N . ALA B 1 188 ? 128.499 139.762 109.090 1.00 39.96 188 ALA B N 1
ATOM 3139 C CA . ALA B 1 188 ? 127.689 139.856 110.300 1.00 36.95 188 ALA B CA 1
ATOM 3140 C C . ALA B 1 188 ? 127.633 138.519 111.021 1.00 40.44 188 ALA B C 1
ATOM 3141 O O . ALA B 1 188 ? 127.638 138.468 112.257 1.00 49.05 188 ALA B O 1
ATOM 3143 N N . VAL B 1 189 ? 127.574 137.423 110.265 1.00 43.00 189 VAL B N 1
ATOM 3144 C CA . VAL B 1 189 ? 127.618 136.100 110.875 1.00 37.10 189 VAL B CA 1
ATOM 3145 C C . VAL B 1 189 ? 128.996 135.829 111.463 1.00 39.94 189 VAL B C 1
ATOM 3146 O O . VAL B 1 189 ? 129.118 135.212 112.527 1.00 47.05 189 VAL B O 1
ATOM 3150 N N . MET B 1 190 ? 130.057 136.284 110.788 1.00 45.28 190 MET B N 1
ATOM 3151 C CA . MET B 1 190 ? 131.400 136.028 111.312 1.00 38.63 190 MET B CA 1
ATOM 3152 C C . MET B 1 190 ? 131.648 136.739 112.643 1.00 46.85 190 MET B C 1
ATOM 3153 O O . MET B 1 190 ? 132.245 136.156 113.555 1.00 55.55 190 MET B O 1
ATOM 3158 N N . ALA B 1 191 ? 131.205 137.993 112.779 1.00 48.69 191 ALA B N 1
ATOM 3159 C CA . ALA B 1 191 ? 131.577 138.779 113.960 1.00 45.69 191 ALA B CA 1
ATOM 3160 C C . ALA B 1 191 ? 130.860 138.317 115.229 1.00 46.05 191 ALA B C 1
ATOM 3161 O O . ALA B 1 191 ? 131.380 138.503 116.345 1.00 55.64 191 ALA B O 1
ATOM 3163 N N . TYR B 1 192 ? 129.671 137.731 115.073 1.00 41.08 192 TYR B N 1
ATOM 3164 C CA . TYR B 1 192 ? 128.845 137.324 116.206 1.00 41.92 192 TYR B CA 1
ATOM 3165 C C . TYR B 1 192 ? 129.598 136.372 117.130 1.00 54.94 192 TYR B C 1
ATOM 3166 O O . TYR B 1 192 ? 129.679 136.592 118.349 1.00 62.72 192 TYR B O 1
ATOM 3175 N N . ASN B 1 193 ? 130.173 135.313 116.556 1.00 50.53 193 ASN B N 1
ATOM 3176 C CA . ASN B 1 193 ? 130.839 134.289 117.352 1.00 48.37 193 ASN B CA 1
ATOM 3177 C C . ASN B 1 193 ? 132.071 134.840 118.059 1.00 52.30 193 ASN B C 1
ATOM 3178 O O . ASN B 1 193 ? 132.330 134.498 119.219 1.00 60.21 193 ASN B O 1
ATOM 3183 N N . ARG B 1 194 ? 132.847 135.685 117.377 1.00 46.41 194 ARG B N 1
ATOM 3184 C CA . ARG B 1 194 ? 134.038 136.256 117.997 1.00 49.14 194 ARG B CA 1
ATOM 3185 C C . ARG B 1 194 ? 133.671 137.111 119.203 1.00 58.26 194 ARG B C 1
ATOM 3186 O O . ARG B 1 194 ? 134.290 137.001 120.274 1.00 67.96 194 ARG B O 1
ATOM 3194 N N . LEU B 1 195 ? 132.654 137.965 119.054 1.00 50.18 195 LEU B N 1
ATOM 3195 C CA . LEU B 1 195 ? 132.254 138.802 120.181 1.00 43.54 195 LEU B CA 1
ATOM 3196 C C . LEU B 1 195 ? 131.744 137.954 121.343 1.00 46.78 195 LEU B C 1
ATOM 3197 O O . LEU B 1 195 ? 132.069 138.220 122.513 1.00 58.11 195 LEU B O 1
ATOM 3202 N N . ASN B 1 196 ? 130.964 136.911 121.040 1.00 39.59 196 ASN B N 1
ATOM 3203 C CA . ASN B 1 196 ? 130.478 136.031 122.100 1.00 40.90 196 ASN B CA 1
ATOM 3204 C C . ASN B 1 196 ? 131.630 135.348 122.833 1.00 51.58 196 ASN B C 1
ATOM 3205 O O . ASN B 1 196 ? 131.615 135.241 124.068 1.00 55.65 196 ASN B O 1
ATOM 3210 N N . GLN B 1 197 ? 132.638 134.880 122.092 1.00 54.49 197 GLN B N 1
ATOM 3211 C CA . GLN B 1 197 ? 133.778 134.220 122.722 1.00 54.09 197 GLN B CA 1
ATOM 3212 C C . GLN B 1 197 ? 134.541 135.175 123.633 1.00 53.96 197 GLN B C 1
ATOM 3213 O O . GLN B 1 197 ? 134.976 134.789 124.729 1.00 61.34 197 GLN B O 1
ATOM 3219 N N . ARG B 1 198 ? 134.730 136.421 123.192 1.00 44.61 198 ARG B N 1
ATOM 3220 C CA . ARG B 1 198 ? 135.412 137.392 124.044 1.00 41.21 198 ARG B CA 1
ATOM 3221 C C . ARG B 1 198 ? 134.639 137.634 125.337 1.00 50.53 198 ARG B C 1
ATOM 3222 O O . ARG B 1 198 ? 135.231 137.698 126.429 1.00 62.16 198 ARG B O 1
ATOM 3230 N N . VAL B 1 199 ? 133.312 137.764 125.238 1.00 49.84 199 VAL B N 1
ATOM 3231 C CA . VAL B 1 199 ? 132.509 137.958 126.444 1.00 45.44 199 VAL B CA 1
ATOM 3232 C C . VAL B 1 199 ? 132.645 136.757 127.375 1.00 50.60 199 VAL B C 1
ATOM 3233 O O . VAL B 1 199 ? 132.733 136.908 128.602 1.00 56.69 199 VAL B O 1
ATOM 3237 N N . ASN B 1 200 ? 132.673 135.547 126.808 1.00 55.41 200 ASN B N 1
ATOM 3238 C CA . ASN B 1 200 ? 132.820 134.350 127.634 1.00 50.87 200 ASN B CA 1
ATOM 3239 C C . ASN B 1 200 ? 134.156 134.339 128.371 1.00 54.90 200 ASN B C 1
ATOM 3240 O O . ASN B 1 200 ? 134.222 133.973 129.554 1.00 58.51 200 ASN B O 1
ATOM 3245 N N . LYS B 1 201 ? 135.233 134.732 127.687 1.00 53.84 201 LYS B N 1
ATOM 3246 C CA . LYS B 1 201 ? 136.537 134.793 128.347 1.00 49.23 201 LYS B CA 1
ATOM 3247 C C . LYS B 1 201 ? 136.527 135.785 129.506 1.00 53.09 201 LYS B C 1
ATOM 3248 O O . LYS B 1 201 ? 137.049 135.493 130.595 1.00 56.96 201 LYS B O 1
ATOM 3254 N N . LEU B 1 202 ? 135.936 136.964 129.292 1.00 48.62 202 LEU B N 1
ATOM 3255 C CA . LEU B 1 202 ? 135.870 137.945 130.373 1.00 40.80 202 LEU B CA 1
ATOM 3256 C C . LEU B 1 202 ? 135.063 137.414 131.554 1.00 46.77 202 LEU B C 1
ATOM 3257 O O . LEU B 1 202 ? 135.427 137.632 132.720 1.00 56.83 202 LEU B O 1
ATOM 3262 N N . GLU B 1 203 ? 133.963 136.710 131.271 1.00 43.69 203 GLU B N 1
ATOM 3263 C CA . GLU B 1 203 ? 133.161 136.131 132.344 1.00 43.24 203 GLU B CA 1
ATOM 3264 C C . GLU B 1 203 ? 133.964 135.119 133.150 1.00 54.40 203 GLU B C 1
ATOM 3265 O O . GLU B 1 203 ? 133.883 135.090 134.387 1.00 58.16 203 GLU B O 1
ATOM 3271 N N . LEU B 1 204 ? 134.742 134.274 132.468 1.00 55.34 204 LEU B N 1
ATOM 3272 C CA . LEU B 1 204 ? 135.571 133.302 133.179 1.00 49.70 204 LEU B CA 1
ATOM 3273 C C . LEU B 1 204 ? 136.586 133.996 134.080 1.00 50.48 204 LEU B C 1
ATOM 3274 O O . LEU B 1 204 ? 136.806 133.574 135.226 1.00 53.29 204 LEU B O 1
ATOM 3279 N N . ASN B 1 205 ? 137.218 135.061 133.579 1.00 47.80 205 ASN B N 1
ATOM 3280 C CA . ASN B 1 205 ? 138.168 135.810 134.401 1.00 46.67 205 ASN B CA 1
ATOM 3281 C C . ASN B 1 205 ? 137.500 136.352 135.662 1.00 51.67 205 ASN B C 1
ATOM 3282 O O . ASN B 1 205 ? 138.037 136.225 136.776 1.00 61.52 205 ASN B O 1
ATOM 3287 N N . TYR B 1 206 ? 136.322 136.962 135.503 1.00 47.71 206 TYR B N 1
ATOM 3288 C CA . TYR B 1 206 ? 135.623 137.516 136.660 1.00 40.96 206 TYR B CA 1
ATOM 3289 C C . TYR B 1 206 ? 135.270 136.428 137.667 1.00 44.57 206 TYR B C 1
ATOM 3290 O O . TYR B 1 206 ? 135.410 136.626 138.883 1.00 55.19 206 TYR B O 1
ATOM 3299 N N . ASP B 1 207 ? 134.809 135.272 137.182 1.00 45.22 207 ASP B N 1
ATOM 3300 C CA . ASP B 1 207 ? 134.450 134.184 138.088 1.00 45.52 207 ASP B CA 1
ATOM 3301 C C . ASP B 1 207 ? 135.658 133.696 138.879 1.00 51.60 207 ASP B C 1
ATOM 3302 O O . ASP B 1 207 ? 135.558 133.443 140.089 1.00 55.94 207 ASP B O 1
ATOM 3307 N N . ASN B 1 208 ? 136.808 133.552 138.215 1.00 50.17 208 ASN B N 1
ATOM 3308 C CA . ASN B 1 208 ? 138.003 133.102 138.925 1.00 49.47 208 ASN B CA 1
ATOM 3309 C C . ASN B 1 208 ? 138.419 134.099 140.002 1.00 48.11 208 ASN B C 1
ATOM 3310 O O . ASN B 1 208 ? 138.763 133.703 141.127 1.00 55.30 208 ASN B O 1
ATOM 3315 N N . PHE B 1 209 ? 138.390 135.399 139.683 1.00 43.28 209 PHE B N 1
ATOM 3316 C CA . PHE B 1 209 ? 138.742 136.392 140.698 1.00 39.81 209 PHE B CA 1
ATOM 3317 C C . PHE B 1 209 ? 137.787 136.337 141.883 1.00 43.38 209 PHE B C 1
ATOM 3318 O O . PHE B 1 209 ? 138.216 136.408 143.046 1.00 54.00 209 PHE B O 1
ATOM 3326 N N . MET B 1 210 ? 136.487 136.217 141.607 1.00 52.37 210 MET B N 1
ATOM 3327 C CA . MET B 1 210 ? 135.508 136.169 142.686 1.00 54.65 210 MET B CA 1
ATOM 3328 C C . MET B 1 210 ? 135.742 134.962 143.587 1.00 56.07 210 MET B C 1
ATOM 3329 O O . MET B 1 210 ? 135.685 135.078 144.817 1.00 54.11 210 MET B O 1
ATOM 3334 N N . GLU B 1 211 ? 136.023 133.797 142.994 1.00 58.17 211 GLU B N 1
ATOM 3335 C CA . GLU B 1 211 ? 136.283 132.609 143.805 1.00 53.17 211 GLU B CA 1
ATOM 3336 C C . GLU B 1 211 ? 137.535 132.764 144.662 1.00 53.01 211 GLU B C 1
ATOM 3337 O O . GLU B 1 211 ? 137.524 132.394 145.846 1.00 60.98 211 GLU B O 1
ATOM 3343 N N . GLU B 1 212 ? 138.614 133.309 144.095 1.00 42.95 212 GLU B N 1
ATOM 3344 C CA . GLU B 1 212 ? 139.833 133.494 144.880 1.00 38.97 212 GLU B CA 1
ATOM 3345 C C . GLU B 1 212 ? 139.594 134.427 146.062 1.00 44.25 212 GLU B C 1
ATOM 3346 O O . GLU B 1 212 ? 140.035 134.152 147.187 1.00 49.18 212 GLU B O 1
ATOM 3352 N N . PHE B 1 213 ? 138.880 135.532 145.834 1.00 48.73 213 PHE B N 1
ATOM 3353 C CA . PHE B 1 213 ? 138.662 136.472 146.929 1.00 38.72 213 PHE B CA 1
ATOM 3354 C C . PHE B 1 213 ? 137.706 135.908 147.975 1.00 44.18 213 PHE B C 1
ATOM 3355 O O . PHE B 1 213 ? 137.869 136.183 149.172 1.00 46.54 213 PHE B O 1
ATOM 3363 N N . THR B 1 214 ? 136.721 135.107 147.559 1.00 51.16 214 THR B N 1
ATOM 3364 C CA . THR B 1 214 ? 135.862 134.447 148.537 1.00 48.23 214 THR B CA 1
ATOM 3365 C C . THR B 1 214 ? 136.662 133.483 149.403 1.00 54.07 214 THR B C 1
ATOM 3366 O O . THR B 1 214 ? 136.431 133.392 150.614 1.00 57.05 214 THR B O 1
ATOM 3370 N N . ALA B 1 215 ? 137.603 132.750 148.802 1.00 55.22 215 ALA B N 1
ATOM 3371 C CA . ALA B 1 215 ? 138.458 131.870 149.599 1.00 51.48 215 ALA B CA 1
ATOM 3372 C C . ALA B 1 215 ? 139.306 132.663 150.588 1.00 47.94 215 ALA B C 1
ATOM 3373 O O . ALA B 1 215 ? 139.476 132.250 151.746 1.00 52.15 215 ALA B O 1
ATOM 3375 N N . ILE B 1 216 ? 139.850 133.801 150.148 1.00 48.01 216 ILE B N 1
ATOM 3376 C CA . ILE B 1 216 ? 140.657 134.625 151.046 1.00 42.42 216 ILE B CA 1
ATOM 3377 C C . ILE B 1 216 ? 139.822 135.106 152.226 1.00 40.66 216 ILE B C 1
ATOM 3378 O O . ILE B 1 216 ? 140.280 135.093 153.375 1.00 44.05 216 ILE B O 1
ATOM 3383 N N . LEU B 1 217 ? 138.587 135.544 151.965 1.00 48.35 217 LEU B N 1
ATOM 3384 C CA . LEU B 1 217 ? 137.714 135.963 153.061 1.00 49.54 217 LEU B CA 1
ATOM 3385 C C . LEU B 1 217 ? 137.376 134.795 153.982 1.00 50.52 217 LEU B C 1
ATOM 3386 O O . LEU B 1 217 ? 137.338 134.954 155.210 1.00 53.68 217 LEU B O 1
ATOM 3391 N N . HIS B 1 218 ? 137.121 133.618 153.404 1.00 62.43 218 HIS B N 1
ATOM 3392 C CA . HIS B 1 218 ? 136.757 132.450 154.199 1.00 60.67 218 HIS B CA 1
ATOM 3393 C C . HIS B 1 218 ? 137.869 132.068 155.162 1.00 55.58 218 HIS B C 1
ATOM 3394 O O . HIS B 1 218 ? 137.603 131.679 156.305 1.00 57.52 218 HIS B O 1
ATOM 3401 N N . ARG B 1 219 ? 139.124 132.164 154.718 1.00 61.47 219 ARG B N 1
ATOM 3402 C CA . ARG B 1 219 ? 140.232 131.835 155.612 1.00 61.49 219 ARG B CA 1
ATOM 3403 C C . ARG B 1 219 ? 140.243 132.742 156.838 1.00 57.38 219 ARG B C 1
ATOM 3404 O O . ARG B 1 219 ? 140.472 132.278 157.961 1.00 54.94 219 ARG B O 1
ATOM 3412 N N . GLN B 1 220 ? 140.002 134.040 156.643 1.00 63.78 220 GLN B N 1
ATOM 3413 C CA . GLN B 1 220 ? 139.996 134.978 157.763 1.00 58.77 220 GLN B CA 1
ATOM 3414 C C . GLN B 1 220 ? 138.801 134.751 158.680 1.00 60.91 220 GLN B C 1
ATOM 3415 O O . GLN B 1 220 ? 138.931 134.798 159.908 1.00 58.95 220 GLN B O 1
ATOM 3421 N N . ALA B 1 221 ? 137.621 134.515 158.101 1.00 75.71 221 ALA B N 1
ATOM 3422 C CA . ALA B 1 221 ? 136.416 134.408 158.919 1.00 74.87 221 ALA B CA 1
ATOM 3423 C C . ALA B 1 221 ? 136.400 133.130 159.748 1.00 72.45 221 ALA B C 1
ATOM 3424 O O . ALA B 1 221 ? 135.878 133.123 160.868 1.00 71.11 221 ALA B O 1
ATOM 3426 N N . PHE B 1 222 ? 136.972 132.050 159.228 1.00 83.44 222 PHE B N 1
ATOM 3427 C CA . PHE B 1 222 ? 136.883 130.734 159.849 1.00 80.87 222 PHE B CA 1
ATOM 3428 C C . PHE B 1 222 ? 137.731 130.604 161.111 1.00 78.81 222 PHE B C 1
ATOM 3429 O O . PHE B 1 222 ? 137.583 129.615 161.836 1.00 77.30 222 PHE B O 1
ATOM 3437 N N . THR B 1 223 ? 138.601 131.566 161.396 1.00 82.17 223 THR B N 1
ATOM 3438 C CA . THR B 1 223 ? 139.423 131.514 162.599 1.00 83.20 223 THR B CA 1
ATOM 3439 C C . THR B 1 223 ? 138.794 132.328 163.724 1.00 82.03 223 THR B C 1
ATOM 3443 N N . ASN C 1 5 ? 146.869 125.331 82.081 1.00 140.53 5 ASN C N 1
ATOM 3444 C CA . ASN C 1 5 ? 145.538 125.550 81.525 1.00 141.73 5 ASN C CA 1
ATOM 3445 C C . ASN C 1 5 ? 144.581 126.074 82.590 1.00 142.49 5 ASN C C 1
ATOM 3446 O O . ASN C 1 5 ? 143.929 127.101 82.400 1.00 142.28 5 ASN C O 1
ATOM 3451 N N . ILE C 1 6 ? 144.498 125.355 83.712 1.00 138.54 6 ILE C N 1
ATOM 3452 C CA . ILE C 1 6 ? 143.622 125.773 84.803 1.00 137.82 6 ILE C CA 1
ATOM 3453 C C . ILE C 1 6 ? 144.100 127.093 85.396 1.00 136.47 6 ILE C C 1
ATOM 3454 O O . ILE C 1 6 ? 143.299 127.996 85.666 1.00 133.92 6 ILE C O 1
ATOM 3459 N N . LEU C 1 7 ? 145.412 127.228 85.605 1.00 137.08 7 LEU C N 1
ATOM 3460 C CA . LEU C 1 7 ? 145.950 128.462 86.168 1.00 137.26 7 LEU C CA 1
ATOM 3461 C C . LEU C 1 7 ? 145.830 129.628 85.194 1.00 136.34 7 LEU C C 1
ATOM 3462 O O . LEU C 1 7 ? 145.661 130.776 85.623 1.00 135.69 7 LEU C O 1
ATOM 3467 N N . ASP C 1 8 ? 145.919 129.358 83.889 1.00 136.12 8 ASP C N 1
ATOM 3468 C CA . ASP C 1 8 ? 145.725 130.414 82.902 1.00 136.36 8 ASP C CA 1
ATOM 3469 C C . ASP C 1 8 ? 144.318 130.990 82.979 1.00 135.67 8 ASP C C 1
ATOM 3470 O O . ASP C 1 8 ? 144.124 132.192 82.766 1.00 134.15 8 ASP C O 1
ATOM 3475 N N . LEU C 1 9 ? 143.328 130.146 83.277 1.00 130.50 9 LEU C N 1
ATOM 3476 C CA . LEU C 1 9 ? 141.967 130.630 83.474 1.00 129.93 9 LEU C CA 1
ATOM 3477 C C . LEU C 1 9 ? 141.890 131.565 84.675 1.00 129.35 9 LEU C C 1
ATOM 3478 O O . LEU C 1 9 ? 141.176 132.575 84.642 1.00 127.21 9 LEU C O 1
ATOM 3483 N N . PHE C 1 10 ? 142.616 131.239 85.747 1.00 123.49 10 PHE C N 1
ATOM 3484 C CA . PHE C 1 10 ? 142.673 132.119 86.910 1.00 122.15 10 PHE C CA 1
ATOM 3485 C C . PHE C 1 10 ? 143.339 133.446 86.568 1.00 121.57 10 PHE C C 1
ATOM 3486 O O . PHE C 1 10 ? 142.886 134.509 87.011 1.00 120.93 10 PHE C O 1
ATOM 3494 N N . LEU C 1 11 ? 144.413 133.406 85.776 1.00 120.89 11 LEU C N 1
ATOM 3495 C CA . LEU C 1 11 ? 145.177 134.616 85.489 1.00 119.19 11 LEU C CA 1
ATOM 3496 C C . LEU C 1 11 ? 144.378 135.647 84.700 1.00 118.31 11 LEU C C 1
ATOM 3497 O O . LEU C 1 11 ? 144.758 136.822 84.681 1.00 117.03 11 LEU C O 1
ATOM 3502 N N . LYS C 1 12 ? 143.284 135.243 84.053 1.00 122.40 12 LYS C N 1
ATOM 3503 C CA . LYS C 1 12 ? 142.490 136.141 83.223 1.00 124.79 12 LYS C CA 1
ATOM 3504 C C . LYS C 1 12 ? 141.134 136.470 83.842 1.00 124.40 12 LYS C C 1
ATOM 3505 O O . LYS C 1 12 ? 140.232 136.933 83.137 1.00 124.60 12 LYS C O 1
ATOM 3511 N N . ALA C 1 13 ? 140.971 136.245 85.143 1.00 99.85 13 ALA C N 1
ATOM 3512 C CA . ALA C 1 13 ? 139.701 136.479 85.809 1.00 94.83 13 ALA C CA 1
ATOM 3513 C C . ALA C 1 13 ? 139.603 137.927 86.291 1.00 94.20 13 ALA C C 1
ATOM 3514 O O . ALA C 1 13 ? 140.446 138.773 85.986 1.00 94.38 13 ALA C O 1
ATOM 3516 N N . SER C 1 14 ? 138.552 138.214 87.055 1.00 86.81 14 SER C N 1
ATOM 3517 C CA . SER C 1 14 ? 138.325 139.538 87.608 1.00 86.55 14 SER C CA 1
ATOM 3518 C C . SER C 1 14 ? 138.987 139.663 88.980 1.00 87.47 14 SER C C 1
ATOM 3519 O O . SER C 1 14 ? 139.594 138.722 89.497 1.00 91.18 14 SER C O 1
ATOM 3522 N N . LEU C 1 15 ? 138.867 140.848 89.581 1.00 77.74 15 LEU C N 1
ATOM 3523 C CA . LEU C 1 15 ? 139.548 141.126 90.841 1.00 81.28 15 LEU C CA 1
ATOM 3524 C C . LEU C 1 15 ? 138.846 140.483 92.034 1.00 86.40 15 LEU C C 1
ATOM 3525 O O . LEU C 1 15 ? 139.509 140.010 92.967 1.00 90.84 15 LEU C O 1
ATOM 3530 N N . LEU C 1 16 ? 137.510 140.464 92.026 1.00 73.03 16 LEU C N 1
ATOM 3531 C CA . LEU C 1 16 ? 136.766 139.976 93.184 1.00 76.00 16 LEU C CA 1
ATOM 3532 C C . LEU C 1 16 ? 137.043 138.500 93.442 1.00 80.07 16 LEU C C 1
ATOM 3533 O O . LEU C 1 16 ? 137.239 138.084 94.593 1.00 81.37 16 LEU C O 1
ATOM 3538 N N . VAL C 1 17 ? 137.070 137.692 92.382 1.00 73.27 17 VAL C N 1
ATOM 3539 C CA . VAL C 1 17 ? 137.349 136.271 92.546 1.00 75.61 17 VAL C CA 1
ATOM 3540 C C . VAL C 1 17 ? 138.784 136.054 93.013 1.00 82.13 17 VAL C C 1
ATOM 3541 O O . VAL C 1 17 ? 139.058 135.135 93.796 1.00 82.83 17 VAL C O 1
ATOM 3545 N N . LYS C 1 18 ? 139.717 136.893 92.556 1.00 80.52 18 LYS C N 1
ATOM 3546 C CA . LYS C 1 18 ? 141.086 136.812 93.054 1.00 78.13 18 LYS C CA 1
ATOM 3547 C C . LYS C 1 18 ? 141.144 137.084 94.553 1.00 80.97 18 LYS C C 1
ATOM 3548 O O . LYS C 1 18 ? 141.846 136.382 95.295 1.00 86.48 18 LYS C O 1
ATOM 3554 N N . LEU C 1 19 ? 140.409 138.097 95.019 1.00 67.32 19 LEU C N 1
ATOM 3555 C CA . LEU C 1 19 ? 140.369 138.373 96.452 1.00 68.98 19 LEU C CA 1
ATOM 3556 C C . LEU C 1 19 ? 139.772 137.201 97.222 1.00 72.60 19 LEU C C 1
ATOM 3557 O O . LEU C 1 19 ? 140.264 136.837 98.300 1.00 79.15 19 LEU C O 1
ATOM 3562 N N . ILE C 1 20 ? 138.714 136.597 96.679 1.00 62.91 20 ILE C N 1
ATOM 3563 C CA . ILE C 1 20 ? 138.094 135.443 97.330 1.00 66.38 20 ILE C CA 1
ATOM 3564 C C . ILE C 1 20 ? 139.099 134.301 97.458 1.00 71.50 20 ILE C C 1
ATOM 3565 O O . ILE C 1 20 ? 139.222 133.665 98.517 1.00 77.40 20 ILE C O 1
ATOM 3570 N N . MET C 1 21 ? 139.838 134.033 96.379 1.00 59.36 21 MET C N 1
ATOM 3571 C CA . MET C 1 21 ? 140.830 132.964 96.407 1.00 61.41 21 MET C CA 1
ATOM 3572 C C . MET C 1 21 ? 141.921 133.242 97.433 1.00 66.41 21 MET C C 1
ATOM 3573 O O . MET C 1 21 ? 142.349 132.332 98.157 1.00 68.41 21 MET C O 1
ATOM 3578 N N . LEU C 1 22 ? 142.392 134.490 97.504 1.00 60.31 22 LEU C N 1
ATOM 3579 C CA . LEU C 1 22 ? 143.413 134.831 98.491 1.00 55.61 22 LEU C CA 1
ATOM 3580 C C . LEU C 1 22 ? 142.904 134.613 99.911 1.00 56.18 22 LEU C C 1
ATOM 3581 O O . LEU C 1 22 ? 143.624 134.070 100.765 1.00 66.72 22 LEU C O 1
ATOM 3586 N N . ILE C 1 23 ? 141.661 135.018 100.179 1.00 43.60 23 ILE C N 1
ATOM 3587 C CA . ILE C 1 23 ? 141.089 134.833 101.511 1.00 46.26 23 ILE C CA 1
ATOM 3588 C C . ILE C 1 23 ? 141.041 133.352 101.869 1.00 54.89 23 ILE C C 1
ATOM 3589 O O . ILE C 1 23 ? 141.423 132.942 102.976 1.00 61.47 23 ILE C O 1
ATOM 3594 N N . LEU C 1 24 ? 140.582 132.523 100.929 1.00 48.68 24 LEU C N 1
ATOM 3595 C CA . LEU C 1 24 ? 140.455 131.097 101.216 1.00 46.56 24 LEU C CA 1
ATOM 3596 C C . LEU C 1 24 ? 141.820 130.442 101.422 1.00 52.54 24 LEU C C 1
ATOM 3597 O O . LEU C 1 24 ? 141.972 129.563 102.285 1.00 59.52 24 LEU C O 1
ATOM 3602 N N . ILE C 1 25 ? 142.828 130.863 100.654 1.00 40.64 25 ILE C N 1
ATOM 3603 C CA . ILE C 1 25 ? 144.174 130.323 100.837 1.00 35.22 25 ILE C CA 1
ATOM 3604 C C . ILE C 1 25 ? 144.712 130.674 102.221 1.00 46.41 25 ILE C C 1
ATOM 3605 O O . ILE C 1 25 ? 145.308 129.828 102.911 1.00 53.20 25 ILE C O 1
ATOM 3610 N N . GLY C 1 26 ? 144.519 131.924 102.648 1.00 38.73 26 GLY C N 1
ATOM 3611 C CA . GLY C 1 26 ? 144.940 132.300 103.989 1.00 35.48 26 GLY C CA 1
ATOM 3612 C C . GLY C 1 26 ? 144.257 131.474 105.063 1.00 40.21 26 GLY C C 1
ATOM 3613 O O . GLY C 1 26 ? 144.894 131.041 106.035 1.00 48.01 26 GLY C O 1
ATOM 3614 N N . PHE C 1 27 ? 142.953 131.238 104.898 1.00 41.45 27 PHE C N 1
ATOM 3615 C CA . PHE C 1 27 ? 142.229 130.409 105.856 1.00 46.79 27 PHE C CA 1
ATOM 3616 C C . PHE C 1 27 ? 142.826 129.008 105.935 1.00 43.09 27 PHE C C 1
ATOM 3617 O O . PHE C 1 27 ? 143.017 128.463 107.033 1.00 51.14 27 PHE C O 1
ATOM 3625 N N . SER C 1 28 ? 143.131 128.411 104.779 1.00 38.59 28 SER C N 1
ATOM 3626 C CA . SER C 1 28 ? 143.706 127.067 104.771 1.00 42.68 28 SER C CA 1
ATOM 3627 C C . SER C 1 28 ? 145.047 127.027 105.499 1.00 51.59 28 SER C C 1
ATOM 3628 O O . SER C 1 28 ? 145.310 126.107 106.292 1.00 56.04 28 SER C O 1
ATOM 3631 N N . ILE C 1 29 ? 145.907 128.017 105.245 1.00 46.16 29 ILE C N 1
ATOM 3632 C CA . ILE C 1 29 ? 147.226 128.033 105.881 1.00 38.46 29 ILE C CA 1
ATOM 3633 C C . ILE C 1 29 ? 147.088 128.131 107.397 1.00 39.64 29 ILE C C 1
ATOM 3634 O O . ILE C 1 29 ? 147.753 127.403 108.156 1.00 48.84 29 ILE C O 1
ATOM 3639 N N . ALA C 1 30 ? 146.217 129.032 107.863 1.00 30.62 30 ALA C N 1
ATOM 3640 C CA . ALA C 1 30 ? 146.026 129.185 109.303 1.00 35.73 30 ALA C CA 1
ATOM 3641 C C . ALA C 1 30 ? 145.508 127.898 109.933 1.00 41.81 30 ALA C C 1
ATOM 3642 O O . ALA C 1 30 ? 145.963 127.495 111.017 1.00 51.11 30 ALA C O 1
ATOM 3644 N N . SER C 1 31 ? 144.556 127.236 109.267 1.00 44.19 31 SER C N 1
ATOM 3645 C CA . SER C 1 31 ? 144.021 125.988 109.800 1.00 43.08 31 SER C CA 1
ATOM 3646 C C . SER C 1 31 ? 145.114 124.937 109.942 1.00 46.59 31 SER C C 1
ATOM 3647 O O . SER C 1 31 ? 145.194 124.243 110.968 1.00 50.25 31 SER C O 1
ATOM 3650 N N . TRP C 1 32 ? 145.968 124.806 108.924 1.00 40.09 32 TRP C N 1
ATOM 3651 C CA . TRP C 1 32 ? 147.031 123.808 108.994 1.00 43.05 32 TRP C CA 1
ATOM 3652 C C . TRP C 1 32 ? 147.988 124.093 110.147 1.00 45.64 32 TRP C C 1
ATOM 3653 O O . TRP C 1 32 ? 148.381 123.174 110.883 1.00 49.88 32 TRP C O 1
ATOM 3664 N N . ALA C 1 33 ? 148.366 125.362 110.330 1.00 39.21 33 ALA C N 1
ATOM 3665 C CA . ALA C 1 33 ? 149.276 125.695 111.426 1.00 36.55 33 ALA C CA 1
ATOM 3666 C C . ALA C 1 33 ? 148.667 125.357 112.785 1.00 37.09 33 ALA C C 1
ATOM 3667 O O . ALA C 1 33 ? 149.340 124.776 113.657 1.00 46.42 33 ALA C O 1
ATOM 3669 N N . ILE C 1 34 ? 147.391 125.706 112.983 1.00 36.93 34 ILE C N 1
ATOM 3670 C CA . ILE C 1 34 ? 146.744 125.427 114.264 1.00 32.96 34 ILE C CA 1
ATOM 3671 C C . ILE C 1 34 ? 146.693 123.926 114.522 1.00 39.61 34 ILE C C 1
ATOM 3672 O O . ILE C 1 34 ? 146.961 123.463 115.642 1.00 47.09 34 ILE C O 1
ATOM 3677 N N . ILE C 1 35 ? 146.353 123.143 113.493 1.00 43.05 35 ILE C N 1
ATOM 3678 C CA . ILE C 1 35 ? 146.300 121.690 113.652 1.00 41.64 35 ILE C CA 1
ATOM 3679 C C . ILE C 1 35 ? 147.658 121.155 114.089 1.00 43.57 35 ILE C C 1
ATOM 3680 O O . ILE C 1 35 ? 147.759 120.349 115.027 1.00 49.31 35 ILE C O 1
ATOM 3685 N N . ILE C 1 36 ? 148.724 121.605 113.420 1.00 43.43 36 ILE C N 1
ATOM 3686 C CA . ILE C 1 36 ? 150.055 121.076 113.713 1.00 37.52 36 ILE C CA 1
ATOM 3687 C C . ILE C 1 36 ? 150.454 121.370 115.155 1.00 43.06 36 ILE C C 1
ATOM 3688 O O . ILE C 1 36 ? 150.990 120.500 115.851 1.00 50.16 36 ILE C O 1
ATOM 3693 N N . GLN C 1 37 ? 150.200 122.592 115.633 1.00 49.83 37 GLN C N 1
ATOM 3694 C CA . GLN C 1 37 ? 150.608 122.920 117.004 1.00 48.45 37 GLN C CA 1
ATOM 3695 C C . GLN C 1 37 ? 149.776 122.164 118.045 1.00 54.30 37 GLN C C 1
ATOM 3696 O O . GLN C 1 37 ? 150.317 121.647 119.046 1.00 61.47 37 GLN C O 1
ATOM 3702 N N . ARG C 1 38 ? 148.458 122.095 117.834 1.00 46.20 38 ARG C N 1
ATOM 3703 C CA . ARG C 1 38 ? 147.595 121.440 118.810 1.00 41.55 38 ARG C CA 1
ATOM 3704 C C . ARG C 1 38 ? 147.911 119.954 118.921 1.00 50.36 38 ARG C C 1
ATOM 3705 O O . ARG C 1 38 ? 147.870 119.382 120.021 1.00 56.32 38 ARG C O 1
ATOM 3713 N N . THR C 1 39 ? 148.219 119.305 117.792 1.00 50.25 39 THR C N 1
ATOM 3714 C CA . THR C 1 39 ? 148.498 117.874 117.825 1.00 46.12 39 THR C CA 1
ATOM 3715 C C . THR C 1 39 ? 149.736 117.540 118.645 1.00 48.31 39 THR C C 1
ATOM 3716 O O . THR C 1 39 ? 149.881 116.395 119.085 1.00 56.38 39 THR C O 1
ATOM 3720 N N . ARG C 1 40 ? 150.632 118.502 118.861 1.00 52.26 40 ARG C N 1
ATOM 3721 C CA . ARG C 1 40 ? 151.790 118.273 119.716 1.00 49.77 40 ARG C CA 1
ATOM 3722 C C . ARG C 1 40 ? 151.489 118.564 121.179 1.00 55.08 40 ARG C C 1
ATOM 3723 O O . ARG C 1 40 ? 151.869 117.776 122.062 1.00 62.66 40 ARG C O 1
ATOM 3731 N N . ILE C 1 41 ? 150.811 119.682 121.457 1.00 50.35 41 ILE C N 1
ATOM 3732 C CA . ILE C 1 41 ? 150.516 120.008 122.854 1.00 43.10 41 ILE C CA 1
ATOM 3733 C C . ILE C 1 41 ? 149.646 118.923 123.487 1.00 46.19 41 ILE C C 1
ATOM 3734 O O . ILE C 1 41 ? 149.935 118.422 124.590 1.00 52.39 41 ILE C O 1
ATOM 3739 N N . LEU C 1 42 ? 148.577 118.526 122.789 1.00 43.75 42 LEU C N 1
ATOM 3740 C CA . LEU C 1 42 ? 147.661 117.544 123.354 1.00 39.97 42 LEU C CA 1
ATOM 3741 C C . LEU C 1 42 ? 148.279 116.154 123.437 1.00 47.15 42 LEU C C 1
ATOM 3742 O O . LEU C 1 42 ? 147.817 115.334 124.237 1.00 52.44 42 LEU C O 1
ATOM 3747 N N . ASN C 1 43 ? 149.305 115.867 122.635 1.00 48.07 43 ASN C N 1
ATOM 3748 C CA . ASN C 1 43 ? 150.006 114.594 122.766 1.00 44.65 43 ASN C CA 1
ATOM 3749 C C . ASN C 1 43 ? 150.931 114.584 123.975 1.00 50.60 43 ASN C C 1
ATOM 3750 O O . ASN C 1 43 ? 151.034 113.567 124.669 1.00 57.98 43 ASN C O 1
ATOM 3755 N N . ALA C 1 44 ? 151.618 115.698 124.241 1.00 45.08 44 ALA C N 1
ATOM 3756 C CA . ALA C 1 44 ? 152.486 115.748 125.418 1.00 43.69 44 ALA C CA 1
ATOM 3757 C C . ALA C 1 44 ? 151.681 115.649 126.713 1.00 49.84 44 ALA C C 1
ATOM 3758 O O . ALA C 1 44 ? 152.114 114.994 127.681 1.00 60.11 44 ALA C O 1
ATOM 3760 N N . ALA C 1 45 ? 150.512 116.301 126.749 1.00 47.90 45 ALA C N 1
ATOM 3761 C CA . ALA C 1 45 ? 149.729 116.335 127.983 1.00 43.63 45 ALA C CA 1
ATOM 3762 C C . ALA C 1 45 ? 149.350 114.933 128.457 1.00 52.96 45 ALA C C 1
ATOM 3763 O O . ALA C 1 45 ? 149.423 114.633 129.657 1.00 59.61 45 ALA C O 1
ATOM 3765 N N . ALA C 1 46 ? 148.935 114.064 127.531 1.00 52.71 46 ALA C N 1
ATOM 3766 C CA . ALA C 1 46 ? 148.469 112.733 127.911 1.00 53.48 46 ALA C CA 1
ATOM 3767 C C . ALA C 1 46 ? 149.586 111.899 128.525 1.00 53.64 46 ALA C C 1
ATOM 3768 O O . ALA C 1 46 ? 149.372 111.201 129.527 1.00 56.01 46 ALA C O 1
ATOM 3770 N N . ARG C 1 47 ? 150.779 111.942 127.930 1.00 50.55 47 ARG C N 1
ATOM 3771 C CA . ARG C 1 47 ? 151.903 111.199 128.488 1.00 47.17 47 ARG C CA 1
ATOM 3772 C C . ARG C 1 47 ? 152.251 111.703 129.879 1.00 50.99 47 ARG C C 1
ATOM 3773 O O . ARG C 1 47 ? 152.511 110.904 130.791 1.00 61.23 47 ARG C O 1
ATOM 3781 N N . GLU C 1 48 ? 152.255 113.029 130.066 1.00 55.59 48 GLU C N 1
ATOM 3782 C CA . GLU C 1 48 ? 152.538 113.559 131.398 1.00 54.27 48 GLU C CA 1
ATOM 3783 C C . GLU C 1 48 ? 151.518 113.059 132.418 1.00 54.80 48 GLU C C 1
ATOM 3784 O O . GLU C 1 48 ? 151.886 112.628 133.522 1.00 57.82 48 GLU C O 1
ATOM 3790 N N . ALA C 1 49 ? 150.233 113.088 132.055 1.00 50.67 49 ALA C N 1
ATOM 3791 C CA . ALA C 1 49 ? 149.187 112.659 132.980 1.00 48.96 49 ALA C CA 1
ATOM 3792 C C . ALA C 1 49 ? 149.332 111.185 133.342 1.00 54.47 49 ALA C C 1
ATOM 3793 O O . ALA C 1 49 ? 149.218 110.806 134.516 1.00 58.56 49 ALA C O 1
ATOM 3795 N N . GLU C 1 50 ? 149.578 110.333 132.342 1.00 55.51 50 GLU C N 1
ATOM 3796 C CA . GLU C 1 50 ? 149.699 108.903 132.611 1.00 49.87 50 GLU C CA 1
ATOM 3797 C C . GLU C 1 50 ? 150.902 108.605 133.498 1.00 51.06 50 GLU C C 1
ATOM 3798 O O . GLU C 1 50 ? 150.813 107.791 134.430 1.00 53.84 50 GLU C O 1
ATOM 3804 N N . ALA C 1 51 ? 152.037 109.255 133.226 1.00 56.00 51 ALA C N 1
ATOM 3805 C CA . ALA C 1 51 ? 153.214 109.041 134.059 1.00 50.92 51 ALA C CA 1
ATOM 3806 C C . ALA C 1 51 ? 152.953 109.457 135.500 1.00 49.71 51 ALA C C 1
ATOM 3807 O O . ALA C 1 51 ? 153.330 108.741 136.440 1.00 51.38 51 ALA C O 1
ATOM 3809 N N . PHE C 1 52 ? 152.302 110.608 135.701 1.00 50.46 52 PHE C N 1
ATOM 3810 C CA . PHE C 1 52 ? 152.030 111.028 137.072 1.00 50.28 52 PHE C CA 1
ATOM 3811 C C . PHE C 1 52 ? 151.069 110.076 137.771 1.00 50.75 52 PHE C C 1
ATOM 3812 O O . PHE C 1 52 ? 151.221 109.812 138.967 1.00 53.45 52 PHE C O 1
ATOM 3820 N N . GLU C 1 53 ? 150.054 109.579 137.060 1.00 58.11 53 GLU C N 1
ATOM 3821 C CA . GLU C 1 53 ? 149.124 108.645 137.689 1.00 55.11 53 GLU C CA 1
ATOM 3822 C C . GLU C 1 53 ? 149.839 107.373 138.124 1.00 57.96 53 GLU C C 1
ATOM 3823 O O . GLU C 1 53 ? 149.611 106.865 139.233 1.00 60.11 53 GLU C O 1
ATOM 3829 N N . ASP C 1 54 ? 150.719 106.848 137.265 1.00 59.59 54 ASP C N 1
ATOM 3830 C CA . ASP C 1 54 ? 151.488 105.664 137.636 1.00 55.88 54 ASP C CA 1
ATOM 3831 C C . ASP C 1 54 ? 152.355 105.931 138.860 1.00 56.12 54 ASP C C 1
ATOM 3832 O O . ASP C 1 54 ? 152.411 105.109 139.783 1.00 55.83 54 ASP C O 1
ATOM 3837 N N . LYS C 1 55 ? 153.031 107.084 138.894 1.00 64.61 55 LYS C N 1
ATOM 3838 C CA . LYS C 1 55 ? 153.869 107.402 140.048 1.00 59.78 55 LYS C CA 1
ATOM 3839 C C . LYS C 1 55 ? 153.039 107.538 141.319 1.00 58.38 55 LYS C C 1
ATOM 3840 O O . LYS C 1 55 ? 153.453 107.083 142.391 1.00 58.61 55 LYS C O 1
ATOM 3846 N N . PHE C 1 56 ? 151.868 108.171 141.220 1.00 61.73 56 PHE C N 1
ATOM 3847 C CA . PHE C 1 56 ? 151.026 108.382 142.393 1.00 57.79 56 PHE C CA 1
ATOM 3848 C C . PHE C 1 56 ? 150.521 107.065 142.959 1.00 55.92 56 PHE C C 1
ATOM 3849 O O . PHE C 1 56 ? 150.501 106.874 144.180 1.00 48.19 56 PHE C O 1
ATOM 3857 N N . TRP C 1 57 ? 150.110 106.141 142.093 1.00 65.87 57 TRP C N 1
ATOM 3858 C CA . TRP C 1 57 ? 149.613 104.855 142.566 1.00 60.71 57 TRP C CA 1
ATOM 3859 C C . TRP C 1 57 ? 150.713 103.817 142.740 1.00 62.01 57 TRP C C 1
ATOM 3860 O O . TRP C 1 57 ? 150.407 102.665 143.063 1.00 60.65 57 TRP C O 1
ATOM 3871 N N . SER C 1 58 ? 151.979 104.192 142.532 1.00 71.05 58 SER C N 1
ATOM 3872 C CA . SER C 1 58 ? 153.076 103.242 142.694 1.00 67.22 58 SER C CA 1
ATOM 3873 C C . SER C 1 58 ? 153.123 102.677 144.110 1.00 61.12 58 SER C C 1
ATOM 3874 O O . SER C 1 58 ? 153.258 101.463 144.299 1.00 64.43 58 SER C O 1
ATOM 3877 N N . GLY C 1 59 ? 153.014 103.537 145.118 1.00 58.68 59 GLY C N 1
ATOM 3878 C CA . GLY C 1 59 ? 153.051 103.066 146.489 1.00 61.65 59 GLY C CA 1
ATOM 3879 C C . GLY C 1 59 ? 153.936 103.869 147.420 1.00 64.27 59 GLY C C 1
ATOM 3880 O O . GLY C 1 59 ? 154.151 103.475 148.570 1.00 64.86 59 GLY C O 1
ATOM 3881 N N . ILE C 1 60 ? 154.458 104.995 146.940 1.00 73.50 60 ILE C N 1
ATOM 3882 C CA . ILE C 1 60 ? 155.304 105.842 147.770 1.00 72.29 60 ILE C CA 1
ATOM 3883 C C . ILE C 1 60 ? 154.434 106.704 148.682 1.00 75.43 60 ILE C C 1
ATOM 3884 O O . ILE C 1 60 ? 153.245 106.918 148.434 1.00 76.94 60 ILE C O 1
ATOM 3889 N N . GLU C 1 61 ? 155.039 107.196 149.760 1.00 77.87 61 GLU C N 1
ATOM 3890 C CA . GLU C 1 61 ? 154.319 108.016 150.722 1.00 76.02 61 GLU C CA 1
ATOM 3891 C C . GLU C 1 61 ? 153.952 109.368 150.117 1.00 81.64 61 GLU C C 1
ATOM 3892 O O . GLU C 1 61 ? 154.565 109.840 149.155 1.00 88.03 61 GLU C O 1
ATOM 3898 N N . LEU C 1 62 ? 152.927 109.995 150.700 1.00 70.55 62 LEU C N 1
ATOM 3899 C CA . LEU C 1 62 ? 152.437 111.265 150.172 1.00 70.26 62 LEU C CA 1
ATOM 3900 C C . LEU C 1 62 ? 153.371 112.422 150.509 1.00 70.83 62 LEU C C 1
ATOM 3901 O O . LEU C 1 62 ? 153.483 113.374 149.725 1.00 75.27 62 LEU C O 1
ATOM 3906 N N . SER C 1 63 ? 154.041 112.365 151.662 1.00 66.32 63 SER C N 1
ATOM 3907 C CA . SER C 1 63 ? 154.929 113.454 152.055 1.00 70.68 63 SER C CA 1
ATOM 3908 C C . SER C 1 63 ? 156.106 113.588 151.096 1.00 76.43 63 SER C C 1
ATOM 3909 O O . SER C 1 63 ? 156.522 114.706 150.764 1.00 78.51 63 SER C O 1
ATOM 3912 N N . ARG C 1 64 ? 156.662 112.461 150.648 1.00 76.07 64 ARG C N 1
ATOM 3913 C CA . ARG C 1 64 ? 157.756 112.513 149.683 1.00 76.40 64 ARG C CA 1
ATOM 3914 C C . ARG C 1 64 ? 157.299 113.135 148.370 1.00 78.18 64 ARG C C 1
ATOM 3915 O O . ARG C 1 64 ? 158.026 113.934 147.764 1.00 84.48 64 ARG C O 1
ATOM 3923 N N . LEU C 1 65 ? 156.095 112.778 147.916 1.00 66.51 65 LEU C N 1
ATOM 3924 C CA . LEU C 1 65 ? 155.551 113.389 146.709 1.00 66.75 65 LEU C CA 1
ATOM 3925 C C . LEU C 1 65 ? 155.376 114.889 146.886 1.00 70.81 65 LEU C C 1
ATOM 3926 O O . LEU C 1 65 ? 155.665 115.665 145.969 1.00 72.15 65 LEU C O 1
ATOM 3931 N N . TYR C 1 66 ? 154.903 115.320 148.058 1.00 71.97 66 TYR C N 1
ATOM 3932 C CA . TYR C 1 66 ? 154.738 116.752 148.293 1.00 71.68 66 TYR C CA 1
ATOM 3933 C C . TYR C 1 66 ? 156.078 117.477 148.281 1.00 74.37 66 TYR C C 1
ATOM 3934 O O . TYR C 1 66 ? 156.190 118.578 147.730 1.00 78.69 66 TYR C O 1
ATOM 3943 N N . GLN C 1 67 ? 157.103 116.881 148.895 1.00 78.74 67 GLN C N 1
ATOM 3944 C CA . GLN C 1 67 ? 158.427 117.498 148.886 1.00 79.37 67 GLN C CA 1
ATOM 3945 C C . GLN C 1 67 ? 158.962 117.625 147.464 1.00 79.84 67 GLN C C 1
ATOM 3946 O O . GLN C 1 67 ? 159.460 118.686 147.063 1.00 82.40 67 GLN C O 1
ATOM 3952 N N . GLU C 1 68 ? 158.853 116.550 146.680 1.00 77.45 68 GLU C N 1
ATOM 3953 C CA . GLU C 1 68 ? 159.333 116.596 145.303 1.00 78.95 68 GLU C CA 1
ATOM 3954 C C . GLU C 1 68 ? 158.551 117.610 144.477 1.00 82.46 68 GLU C C 1
ATOM 3955 O O . GLU C 1 68 ? 159.120 118.293 143.617 1.00 83.25 68 GLU C O 1
ATOM 3961 N N . SER C 1 69 ? 157.242 117.720 144.718 1.00 79.68 69 SER C N 1
ATOM 3962 C CA . SER C 1 69 ? 156.432 118.683 143.982 1.00 77.09 69 SER C CA 1
ATOM 3963 C C . SER C 1 69 ? 156.817 120.114 144.328 1.00 78.87 69 SER C C 1
ATOM 3964 O O . SER C 1 69 ? 156.950 120.958 143.435 1.00 79.80 69 SER C O 1
ATOM 3967 N N . GLN C 1 70 ? 157.001 120.411 145.617 1.00 84.05 70 GLN C N 1
ATOM 3968 C CA . GLN C 1 70 ? 157.371 121.767 145.999 1.00 84.24 70 GLN C CA 1
ATOM 3969 C C . GLN C 1 70 ? 158.799 122.102 145.600 1.00 84.90 70 GLN C C 1
ATOM 3970 O O . GLN C 1 70 ? 159.147 123.285 145.531 1.00 86.08 70 GLN C O 1
ATOM 3976 N N . GLY C 1 71 ? 159.635 121.093 145.344 1.00 80.44 71 GLY C N 1
ATOM 3977 C CA . GLY C 1 71 ? 160.964 121.377 144.827 1.00 78.25 71 GLY C CA 1
ATOM 3978 C C . GLY C 1 71 ? 160.925 122.053 143.469 1.00 80.25 71 GLY C C 1
ATOM 3979 O O . GLY C 1 71 ? 161.611 123.052 143.237 1.00 84.56 71 GLY C O 1
ATOM 3980 N N . LYS C 1 72 ? 160.119 121.521 142.555 1.00 80.20 72 LYS C N 1
ATOM 3981 C CA . LYS C 1 72 ? 159.989 122.072 141.206 1.00 79.31 72 LYS C CA 1
ATOM 3982 C C . LYS C 1 72 ? 158.771 122.989 141.111 1.00 81.76 72 LYS C C 1
ATOM 3983 O O . LYS C 1 72 ? 157.864 122.787 140.305 1.00 85.51 72 LYS C O 1
ATOM 3989 N N . ARG C 1 73 ? 158.762 124.016 141.954 1.00 85.89 73 ARG C N 1
ATOM 3990 C CA . ARG C 1 73 ? 157.644 124.946 141.990 1.00 85.36 73 ARG C CA 1
ATOM 3991 C C . ARG C 1 73 ? 157.635 125.828 140.742 1.00 85.81 73 ARG C C 1
ATOM 3992 O O . ARG C 1 73 ? 158.652 126.005 140.064 1.00 88.65 73 ARG C O 1
ATOM 4000 N N . ASP C 1 74 ? 156.453 126.366 140.433 1.00 86.55 74 ASP C N 1
ATOM 4001 C CA . ASP C 1 74 ? 156.231 127.319 139.348 1.00 90.79 74 ASP C CA 1
ATOM 4002 C C . ASP C 1 74 ? 156.448 126.716 137.964 1.00 88.67 74 ASP C C 1
ATOM 4003 O O . ASP C 1 74 ? 156.608 127.453 136.987 1.00 87.03 74 ASP C O 1
ATOM 4008 N N . ASN C 1 75 ? 156.459 125.387 137.853 1.00 82.55 75 ASN C N 1
ATOM 4009 C CA . ASN C 1 75 ? 156.528 124.743 136.548 1.00 79.19 75 ASN C CA 1
ATOM 4010 C C . ASN C 1 75 ? 155.613 123.528 136.454 1.00 83.17 75 ASN C C 1
ATOM 4011 O O . ASN C 1 75 ? 155.699 122.784 135.469 1.00 85.55 75 ASN C O 1
ATOM 4016 N N . LEU C 1 76 ? 154.749 123.303 137.440 1.00 70.40 76 LEU C N 1
ATOM 4017 C CA . LEU C 1 76 ? 153.859 122.154 137.423 1.00 63.36 76 LEU C CA 1
ATOM 4018 C C . LEU C 1 76 ? 152.799 122.307 136.340 1.00 69.16 76 LEU C C 1
ATOM 4019 O O . LEU C 1 76 ? 152.383 123.415 135.996 1.00 72.27 76 LEU C O 1
ATOM 4024 N N . THR C 1 77 ? 152.362 121.172 135.801 1.00 66.13 77 THR C N 1
ATOM 4025 C CA . THR C 1 77 ? 151.344 121.144 134.763 1.00 63.54 77 THR C CA 1
ATOM 4026 C C . THR C 1 77 ? 150.474 119.911 134.950 1.00 62.24 77 THR C C 1
ATOM 4027 O O . THR C 1 77 ? 150.973 118.839 135.300 1.00 67.77 77 THR C O 1
ATOM 4031 N N . GLY C 1 78 ? 149.173 120.071 134.724 1.00 48.94 78 GLY C N 1
ATOM 4032 C CA . GLY C 1 78 ? 148.257 118.950 134.766 1.00 50.96 78 GLY C CA 1
ATOM 4033 C C . GLY C 1 78 ? 147.902 118.491 136.162 1.00 54.92 78 GLY C C 1
ATOM 4034 O O . GLY C 1 78 ? 147.740 119.310 137.073 1.00 62.04 78 GLY C O 1
ATOM 4035 N N . SER C 1 79 ? 147.780 117.173 136.338 1.00 49.56 79 SER C N 1
ATOM 4036 C CA . SER C 1 79 ? 147.371 116.624 137.627 1.00 44.68 79 SER C CA 1
ATOM 4037 C C . SER C 1 79 ? 148.341 117.002 138.737 1.00 47.90 79 SER C C 1
ATOM 4038 O O . SER C 1 79 ? 147.926 117.168 139.890 1.00 54.75 79 SER C O 1
ATOM 4041 N N . GLU C 1 80 ? 149.626 117.160 138.408 1.00 53.09 80 GLU C N 1
ATOM 4042 C CA . GLU C 1 80 ? 150.605 117.593 139.398 1.00 51.27 80 GLU C CA 1
ATOM 4043 C C . GLU C 1 80 ? 150.193 118.902 140.056 1.00 54.31 80 GLU C C 1
ATOM 4044 O O . GLU C 1 80 ? 150.452 119.106 141.247 1.00 53.53 80 GLU C O 1
ATOM 4050 N N . GLN C 1 81 ? 149.556 119.797 139.301 1.00 52.13 81 GLN C N 1
ATOM 4051 C CA . GLN C 1 81 ? 149.035 121.025 139.890 1.00 47.46 81 GLN C CA 1
ATOM 4052 C C . GLN C 1 81 ? 147.898 120.727 140.858 1.00 50.49 81 GLN C C 1
ATOM 4053 O O . GLN C 1 81 ? 147.880 121.234 141.987 1.00 57.71 81 GLN C O 1
ATOM 4059 N N . ILE C 1 82 ? 146.955 119.877 140.443 1.00 42.54 82 ILE C N 1
ATOM 4060 C CA . ILE C 1 82 ? 145.758 119.633 141.243 1.00 33.97 82 ILE C CA 1
ATOM 4061 C C . ILE C 1 82 ? 146.127 119.023 142.588 1.00 39.16 82 ILE C C 1
ATOM 4062 O O . ILE C 1 82 ? 145.570 119.392 143.628 1.00 49.10 82 ILE C O 1
ATOM 4067 N N . PHE C 1 83 ? 147.075 118.087 142.591 1.00 36.18 83 PHE C N 1
ATOM 4068 C CA . PHE C 1 83 ? 147.545 117.520 143.849 1.00 30.80 83 PHE C CA 1
ATOM 4069 C C . PHE C 1 83 ? 148.211 118.579 144.717 1.00 40.62 83 PHE C C 1
ATOM 4070 O O . PHE C 1 83 ? 148.065 118.566 145.944 1.00 56.20 83 PHE C O 1
ATOM 4078 N N . TYR C 1 84 ? 148.947 119.504 144.100 1.00 47.85 84 TYR C N 1
ATOM 4079 C CA . TYR C 1 84 ? 149.694 120.485 144.879 1.00 43.89 84 TYR C CA 1
ATOM 4080 C C . TYR C 1 84 ? 148.782 121.551 145.471 1.00 46.66 84 TYR C C 1
ATOM 4081 O O . TYR C 1 84 ? 148.992 121.988 146.607 1.00 47.96 84 TYR C O 1
ATOM 4090 N N . SER C 1 85 ? 147.770 121.984 144.718 1.00 44.54 85 SER C N 1
ATOM 4091 C CA . SER C 1 85 ? 146.898 123.048 145.200 1.00 40.45 85 SER C CA 1
ATOM 4092 C C . SER C 1 85 ? 146.013 122.571 146.344 1.00 48.03 85 SER C C 1
ATOM 4093 O O . SER C 1 85 ? 145.884 123.259 147.362 1.00 55.89 85 SER C O 1
ATOM 4096 N N . GLY C 1 86 ? 145.389 121.402 146.194 1.00 42.37 86 GLY C N 1
ATOM 4097 C CA . GLY C 1 86 ? 144.491 120.920 147.230 1.00 39.50 86 GLY C CA 1
ATOM 4098 C C . GLY C 1 86 ? 145.211 120.579 148.521 1.00 40.77 86 GLY C C 1
ATOM 4099 O O . GLY C 1 86 ? 144.815 121.022 149.603 1.00 53.87 86 GLY C O 1
ATOM 4100 N N . PHE C 1 87 ? 146.300 119.814 148.418 1.00 35.23 87 PHE C N 1
ATOM 4101 C CA . PHE C 1 87 ? 146.981 119.311 149.606 1.00 36.14 87 PHE C CA 1
ATOM 4102 C C . PHE C 1 87 ? 147.459 120.450 150.496 1.00 43.90 87 PHE C C 1
ATOM 4103 O O . PHE C 1 87 ? 147.236 120.437 151.712 1.00 54.97 87 PHE C O 1
ATOM 4111 N N . LYS C 1 88 ? 148.103 121.457 149.902 1.00 50.83 88 LYS C N 1
ATOM 4112 C CA . LYS C 1 88 ? 148.578 122.594 150.684 1.00 47.52 88 LYS C CA 1
ATOM 4113 C C . LYS C 1 88 ? 147.430 123.285 151.401 1.00 47.92 88 LYS C C 1
ATOM 4114 O O . LYS C 1 88 ? 147.604 123.813 152.505 1.00 54.18 88 LYS C O 1
ATOM 4120 N N . GLU C 1 89 ? 146.247 123.300 150.787 1.00 50.27 89 GLU C N 1
ATOM 4121 C CA . GLU C 1 89 ? 145.087 123.874 151.455 1.00 44.61 89 GLU C CA 1
ATOM 4122 C C . GLU C 1 89 ? 144.685 123.034 152.660 1.00 42.72 89 GLU C C 1
ATOM 4123 O O . GLU C 1 89 ? 144.388 123.575 153.732 1.00 50.92 89 GLU C O 1
ATOM 4129 N N . PHE C 1 90 ? 144.721 121.706 152.511 1.00 42.46 90 PHE C N 1
ATOM 4130 C CA . PHE C 1 90 ? 144.244 120.812 153.561 1.00 36.09 90 PHE C CA 1
ATOM 4131 C C . PHE C 1 90 ? 145.036 120.993 154.848 1.00 36.97 90 PHE C C 1
ATOM 4132 O O . PHE C 1 90 ? 144.459 121.026 155.940 1.00 51.60 90 PHE C O 1
ATOM 4140 N N . VAL C 1 91 ? 146.360 121.111 154.744 1.00 33.75 91 VAL C N 1
ATOM 4141 C CA . VAL C 1 91 ? 147.173 121.303 155.938 1.00 38.59 91 VAL C CA 1
ATOM 4142 C C . VAL C 1 91 ? 147.069 122.718 156.485 1.00 49.71 91 VAL C C 1
ATOM 4143 O O . VAL C 1 91 ? 147.425 122.950 157.646 1.00 53.46 91 VAL C O 1
ATOM 4147 N N . ARG C 1 92 ? 146.592 123.677 155.686 1.00 61.09 92 ARG C N 1
ATOM 4148 C CA . ARG C 1 92 ? 146.499 125.048 156.177 1.00 52.89 92 ARG C CA 1
ATOM 4149 C C . ARG C 1 92 ? 145.338 125.207 157.148 1.00 56.24 92 ARG C C 1
ATOM 4150 O O . ARG C 1 92 ? 145.476 125.858 158.190 1.00 60.39 92 ARG C O 1
ATOM 4158 N N . LEU C 1 93 ? 144.187 124.616 156.828 1.00 46.78 93 LEU C N 1
ATOM 4159 C CA . LEU C 1 93 ? 143.019 124.738 157.691 1.00 40.37 93 LEU C CA 1
ATOM 4160 C C . LEU C 1 93 ? 143.095 123.801 158.889 1.00 45.96 93 LEU C C 1
ATOM 4161 O O . LEU C 1 93 ? 142.650 124.158 159.985 1.00 58.78 93 LEU C O 1
ATOM 4166 N N . HIS C 1 94 ? 143.659 122.606 158.703 1.00 50.10 94 HIS C N 1
ATOM 4167 C CA . HIS C 1 94 ? 143.671 121.616 159.776 1.00 49.67 94 HIS C CA 1
ATOM 4168 C C . HIS C 1 94 ? 144.465 122.107 160.977 1.00 48.30 94 HIS C C 1
ATOM 4169 O O . HIS C 1 94 ? 144.099 121.836 162.126 1.00 56.26 94 HIS C O 1
ATOM 4176 N N . ARG C 1 95 ? 145.557 122.828 160.735 1.00 50.65 95 ARG C N 1
ATOM 4177 C CA . ARG C 1 95 ? 146.344 123.383 161.826 1.00 55.69 95 ARG C CA 1
ATOM 4178 C C . ARG C 1 95 ? 145.762 124.676 162.379 1.00 62.52 95 ARG C C 1
ATOM 4179 O O . ARG C 1 95 ? 146.286 125.196 163.369 1.00 65.04 95 ARG C O 1
ATOM 4187 N N . ALA C 1 96 ? 144.700 125.206 161.770 1.00 67.46 96 ALA C N 1
ATOM 4188 C CA . ALA C 1 96 ? 144.125 126.462 162.239 1.00 62.09 96 ALA C CA 1
ATOM 4189 C C . ALA C 1 96 ? 143.328 126.268 163.522 1.00 60.72 96 ALA C C 1
ATOM 4190 O O . ALA C 1 96 ? 143.655 126.854 164.559 1.00 64.85 96 ALA C O 1
ATOM 4192 N N . ASN C 1 97 ? 142.280 125.447 163.473 1.00 66.28 97 ASN C N 1
ATOM 4193 C CA . ASN C 1 97 ? 141.418 125.227 164.627 1.00 70.03 97 ASN C CA 1
ATOM 4194 C C . ASN C 1 97 ? 141.205 123.764 164.984 1.00 72.37 97 ASN C C 1
ATOM 4195 O O . ASN C 1 97 ? 140.808 123.487 166.123 1.00 73.73 97 ASN C O 1
ATOM 4200 N N . SER C 1 98 ? 141.433 122.830 164.060 1.00 76.36 98 SER C N 1
ATOM 4201 C CA . SER C 1 98 ? 141.310 121.396 164.325 1.00 79.35 98 SER C CA 1
ATOM 4202 C C . SER C 1 98 ? 139.880 121.009 164.702 1.00 80.63 98 SER C C 1
ATOM 4203 O O . SER C 1 98 ? 139.651 120.280 165.670 1.00 81.24 98 SER C O 1
ATOM 4206 N N . HIS C 1 99 ? 138.912 121.498 163.931 1.00 86.48 99 HIS C N 1
ATOM 4207 C CA . HIS C 1 99 ? 137.523 121.072 164.060 1.00 86.67 99 HIS C CA 1
ATOM 4208 C C . HIS C 1 99 ? 136.786 121.474 162.788 1.00 83.72 99 HIS C C 1
ATOM 4209 O O . HIS C 1 99 ? 137.343 122.137 161.909 1.00 87.01 99 HIS C O 1
ATOM 4216 N N . ALA C 1 100 ? 135.520 121.061 162.697 1.00 69.45 100 ALA C N 1
ATOM 4217 C CA . ALA C 1 100 ? 134.675 121.272 161.526 1.00 69.18 100 ALA C CA 1
ATOM 4218 C C . ALA C 1 100 ? 135.299 120.640 160.285 1.00 76.06 100 ALA C C 1
ATOM 4219 O O . ALA C 1 100 ? 135.781 121.357 159.399 1.00 83.45 100 ALA C O 1
ATOM 4221 N N . PRO C 1 101 ? 135.321 119.307 160.193 1.00 58.14 101 PRO C N 1
ATOM 4222 C CA . PRO C 1 101 ? 135.961 118.657 159.035 1.00 66.15 101 PRO C CA 1
ATOM 4223 C C . PRO C 1 101 ? 135.328 118.999 157.695 1.00 64.21 101 PRO C C 1
ATOM 4224 O O . PRO C 1 101 ? 136.030 119.009 156.671 1.00 71.47 101 PRO C O 1
ATOM 4228 N N . GLU C 1 102 ? 134.020 119.264 157.666 1.00 59.16 102 GLU C N 1
ATOM 4229 C CA . GLU C 1 102 ? 133.357 119.572 156.403 1.00 62.90 102 GLU C CA 1
ATOM 4230 C C . GLU C 1 102 ? 133.945 120.824 155.765 1.00 67.71 102 GLU C C 1
ATOM 4231 O O . GLU C 1 102 ? 134.087 120.898 154.538 1.00 70.43 102 GLU C O 1
ATOM 4237 N N . ALA C 1 103 ? 134.294 121.817 156.584 1.00 65.68 103 ALA C N 1
ATOM 4238 C CA . ALA C 1 103 ? 134.937 123.016 156.058 1.00 70.50 103 ALA C CA 1
ATOM 4239 C C . ALA C 1 103 ? 136.278 122.684 155.420 1.00 75.40 103 ALA C C 1
ATOM 4240 O O . ALA C 1 103 ? 136.616 123.218 154.357 1.00 76.29 103 ALA C O 1
ATOM 4242 N N . VAL C 1 104 ? 137.054 121.800 156.052 1.00 59.39 104 VAL C N 1
ATOM 4243 C CA . VAL C 1 104 ? 138.343 121.401 155.494 1.00 52.17 104 VAL C CA 1
ATOM 4244 C C . VAL C 1 104 ? 138.151 120.728 154.142 1.00 52.42 104 VAL C C 1
ATOM 4245 O O . VAL C 1 104 ? 138.860 121.026 153.171 1.00 59.87 104 VAL C O 1
ATOM 4249 N N . VAL C 1 105 ? 137.178 119.819 154.055 1.00 46.78 105 VAL C N 1
ATOM 4250 C CA . VAL C 1 105 ? 136.941 119.108 152.799 1.00 49.74 105 VAL C CA 1
ATOM 4251 C C . VAL C 1 105 ? 136.497 120.074 151.705 1.00 60.21 105 VAL C C 1
ATOM 4252 O O . VAL C 1 105 ? 136.970 120.002 150.561 1.00 68.30 105 VAL C O 1
ATOM 4256 N N . GLU C 1 106 ? 135.583 120.993 152.032 1.00 59.20 106 GLU C N 1
ATOM 4257 C CA . GLU C 1 106 ? 135.105 121.945 151.032 1.00 65.71 106 GLU C CA 1
ATOM 4258 C C . GLU C 1 106 ? 136.224 122.865 150.559 1.00 71.09 106 GLU C C 1
ATOM 4259 O O . GLU C 1 106 ? 136.334 123.159 149.359 1.00 75.37 106 GLU C O 1
ATOM 4265 N N . GLY C 1 107 ? 137.061 123.336 151.486 1.00 57.98 107 GLY C N 1
ATOM 4266 C CA . GLY C 1 107 ? 138.188 124.165 151.096 1.00 55.73 107 GLY C CA 1
ATOM 4267 C C . GLY C 1 107 ? 139.177 123.424 150.220 1.00 60.78 107 GLY C C 1
ATOM 4268 O O . GLY C 1 107 ? 139.753 123.999 149.293 1.00 64.38 107 GLY C O 1
ATOM 4269 N N . ALA C 1 108 ? 139.394 122.137 150.504 1.00 55.22 108 ALA C N 1
ATOM 4270 C CA . ALA C 1 108 ? 140.269 121.338 149.654 1.00 50.76 108 ALA C CA 1
ATOM 4271 C C . ALA C 1 108 ? 139.686 121.174 148.256 1.00 55.96 108 ALA C C 1
ATOM 4272 O O . ALA C 1 108 ? 140.419 121.208 147.262 1.00 67.21 108 ALA C O 1
ATOM 4274 N N . SER C 1 109 ? 138.367 120.993 148.159 1.00 39.63 109 SER C N 1
ATOM 4275 C CA . SER C 1 109 ? 137.753 120.753 146.855 1.00 45.20 109 SER C CA 1
ATOM 4276 C C . SER C 1 109 ? 137.718 122.019 146.000 1.00 52.15 109 SER C C 1
ATOM 4277 O O . SER C 1 109 ? 137.875 121.953 144.770 1.00 60.43 109 SER C O 1
ATOM 4280 N N . ARG C 1 110 ? 137.497 123.176 146.630 1.00 52.21 110 ARG C N 1
ATOM 4281 C CA . ARG C 1 110 ? 137.378 124.420 145.872 1.00 55.25 110 ARG C CA 1
ATOM 4282 C C . ARG C 1 110 ? 138.668 124.744 145.125 1.00 62.90 110 ARG C C 1
ATOM 4283 O O . ARG C 1 110 ? 138.642 125.130 143.947 1.00 65.15 110 ARG C O 1
ATOM 4291 N N . ALA C 1 111 ? 139.811 124.590 145.798 1.00 50.70 111 ALA C N 1
ATOM 4292 C CA . ALA C 1 111 ? 141.090 124.868 145.156 1.00 43.85 111 ALA C CA 1
ATOM 4293 C C . ALA C 1 111 ? 141.341 123.931 143.984 1.00 46.59 111 ALA C C 1
ATOM 4294 O O . ALA C 1 111 ? 141.879 124.355 142.954 1.00 55.90 111 ALA C O 1
ATOM 4296 N N . MET C 1 112 ? 140.963 122.659 144.121 1.00 39.73 112 MET C N 1
ATOM 4297 C CA . MET C 1 112 ? 141.141 121.716 143.024 1.00 40.59 112 MET C CA 1
ATOM 4298 C C . MET C 1 112 ? 140.292 122.100 141.820 1.00 48.90 112 MET C C 1
ATOM 4299 O O . MET C 1 112 ? 140.761 122.025 140.677 1.00 57.98 112 MET C O 1
ATOM 4304 N N . ARG C 1 113 ? 139.045 122.522 142.048 1.00 50.57 113 ARG C N 1
ATOM 4305 C CA . ARG C 1 113 ? 138.224 122.971 140.923 1.00 45.25 113 ARG C CA 1
ATOM 4306 C C . ARG C 1 113 ? 138.827 124.202 140.252 1.00 52.64 113 ARG C C 1
ATOM 4307 O O . ARG C 1 113 ? 138.867 124.295 139.013 1.00 61.87 113 ARG C O 1
ATOM 4315 N N . ILE C 1 114 ? 139.310 125.154 141.055 1.00 48.90 114 ILE C N 1
ATOM 4316 C CA . ILE C 1 114 ? 139.918 126.360 140.496 1.00 50.68 114 ILE C CA 1
ATOM 4317 C C . ILE C 1 114 ? 141.129 126.001 139.643 1.00 55.67 114 ILE C C 1
ATOM 4318 O O . ILE C 1 114 ? 141.316 126.542 138.546 1.00 64.13 114 ILE C O 1
ATOM 4323 N N . SER C 1 115 ? 141.967 125.081 140.128 1.00 48.62 115 SER C N 1
ATOM 4324 C CA . SER C 1 115 ? 143.148 124.684 139.367 1.00 41.80 115 SER C CA 1
ATOM 4325 C C . SER C 1 115 ? 142.772 123.940 138.091 1.00 45.47 115 SER C C 1
ATOM 4326 O O . SER C 1 115 ? 143.431 124.101 137.057 1.00 55.82 115 SER C O 1
ATOM 4329 N N . MET C 1 116 ? 141.724 123.114 138.142 1.00 42.27 116 MET C N 1
ATOM 4330 C CA . MET C 1 116 ? 141.299 122.379 136.953 1.00 43.81 116 MET C CA 1
ATOM 4331 C C . MET C 1 116 ? 140.809 123.321 135.859 1.00 50.43 116 MET C C 1
ATOM 4332 O O . MET C 1 116 ? 141.049 123.083 134.663 1.00 60.94 116 MET C O 1
ATOM 4337 N N . ASN C 1 117 ? 140.101 124.385 136.251 1.00 51.53 117 ASN C N 1
ATOM 4338 C CA . ASN C 1 117 ? 139.569 125.315 135.257 1.00 49.51 117 ASN C CA 1
ATOM 4339 C C . ASN C 1 117 ? 140.683 125.952 134.431 1.00 55.22 117 ASN C C 1
ATOM 4340 O O . ASN C 1 117 ? 140.561 126.078 133.205 1.00 61.92 117 ASN C O 1
ATOM 4345 N N . ARG C 1 118 ? 141.776 126.357 135.084 1.00 54.30 118 ARG C N 1
ATOM 4346 C CA . ARG C 1 118 ? 142.887 126.981 134.370 1.00 56.88 118 ARG C CA 1
ATOM 4347 C C . ARG C 1 118 ? 143.479 126.035 133.333 1.00 63.26 118 ARG C C 1
ATOM 4348 O O . ARG C 1 118 ? 143.763 126.436 132.197 1.00 67.01 118 ARG C O 1
ATOM 4356 N N . GLU C 1 119 ? 143.683 124.771 133.712 1.00 58.31 119 GLU C N 1
ATOM 4357 C CA . GLU C 1 119 ? 144.281 123.807 132.796 1.00 51.03 119 GLU C CA 1
ATOM 4358 C C . GLU C 1 119 ? 143.377 123.545 131.599 1.00 52.55 119 GLU C C 1
ATOM 4359 O O . GLU C 1 119 ? 143.853 123.474 130.458 1.00 64.71 119 GLU C O 1
ATOM 4365 N N . LEU C 1 120 ? 142.070 123.403 131.833 1.00 48.57 120 LEU C N 1
ATOM 4366 C CA . LEU C 1 120 ? 141.159 123.206 130.708 1.00 49.38 120 LEU C CA 1
ATOM 4367 C C . LEU C 1 120 ? 141.162 124.415 129.776 1.00 56.24 120 LEU C C 1
ATOM 4368 O O . LEU C 1 120 ? 141.199 124.264 128.543 1.00 60.45 120 LEU C O 1
ATOM 4373 N N . GLU C 1 121 ? 141.142 125.625 130.345 1.00 59.71 121 GLU C N 1
ATOM 4374 C CA . GLU C 1 121 ? 141.177 126.830 129.521 1.00 57.54 121 GLU C CA 1
ATOM 4375 C C . GLU C 1 121 ? 142.452 126.893 128.693 1.00 58.54 121 GLU C C 1
ATOM 4376 O O . GLU C 1 121 ? 142.422 127.287 127.521 1.00 59.12 121 GLU C O 1
ATOM 4382 N N . ASN C 1 122 ? 143.584 126.516 129.288 1.00 54.40 122 ASN C N 1
ATOM 4383 C CA . ASN C 1 122 ? 144.837 126.491 128.544 1.00 50.97 122 ASN C CA 1
ATOM 4384 C C . ASN C 1 122 ? 144.800 125.466 127.417 1.00 50.69 122 ASN C C 1
ATOM 4385 O O . ASN C 1 122 ? 145.344 125.715 126.337 1.00 54.84 122 ASN C O 1
ATOM 4390 N N . LEU C 1 123 ? 144.167 124.314 127.645 1.00 53.09 123 LEU C N 1
ATOM 4391 C CA . LEU C 1 123 ? 144.126 123.275 126.621 1.00 50.47 123 LEU C CA 1
ATOM 4392 C C . LEU C 1 123 ? 143.165 123.583 125.478 1.00 52.42 123 LEU C C 1
ATOM 4393 O O . LEU C 1 123 ? 143.350 123.050 124.379 1.00 51.82 123 LEU C O 1
ATOM 4398 N N . GLU C 1 124 ? 142.154 124.423 125.695 1.00 62.82 124 GLU C N 1
ATOM 4399 C CA . GLU C 1 124 ? 141.101 124.646 124.700 1.00 59.11 124 GLU C CA 1
ATOM 4400 C C . GLU C 1 124 ? 141.268 125.956 123.933 1.00 63.50 124 GLU C C 1
ATOM 4401 O O . GLU C 1 124 ? 140.283 126.647 123.664 1.00 68.13 124 GLU C O 1
ATOM 4407 N N . THR C 1 125 ? 142.493 126.324 123.557 1.00 61.80 125 THR C N 1
ATOM 4408 C CA . THR C 1 125 ? 142.784 127.692 123.133 1.00 60.16 125 THR C CA 1
ATOM 4409 C C . THR C 1 125 ? 142.240 128.089 121.760 1.00 60.41 125 THR C C 1
ATOM 4410 O O . THR C 1 125 ? 141.421 129.009 121.668 1.00 64.11 125 THR C O 1
ATOM 4414 N N . HIS C 1 126 ? 142.678 127.423 120.688 1.00 60.47 126 HIS C N 1
ATOM 4415 C CA . HIS C 1 126 ? 142.461 127.909 119.326 1.00 59.81 126 HIS C CA 1
ATOM 4416 C C . HIS C 1 126 ? 141.494 127.044 118.519 1.00 57.87 126 HIS C C 1
ATOM 4417 O O . HIS C 1 126 ? 141.644 126.918 117.303 1.00 57.46 126 HIS C O 1
ATOM 4424 N N . ILE C 1 127 ? 140.500 126.449 119.166 1.00 51.82 127 ILE C N 1
ATOM 4425 C CA . ILE C 1 127 ? 139.619 125.492 118.496 1.00 53.04 127 ILE C CA 1
ATOM 4426 C C . ILE C 1 127 ? 138.494 126.150 117.694 1.00 58.63 127 ILE C C 1
ATOM 4427 O O . ILE C 1 127 ? 138.286 125.760 116.535 1.00 66.80 127 ILE C O 1
ATOM 4432 N N . PRO C 1 128 ? 137.741 127.125 118.227 1.00 53.09 128 PRO C N 1
ATOM 4433 C CA . PRO C 1 128 ? 136.549 127.605 117.496 1.00 54.56 128 PRO C CA 1
ATOM 4434 C C . PRO C 1 128 ? 136.835 128.222 116.131 1.00 56.79 128 PRO C C 1
ATOM 4435 O O . PRO C 1 128 ? 135.918 128.296 115.296 1.00 58.87 128 PRO C O 1
ATOM 4439 N N . PHE C 1 129 ? 138.064 128.679 115.882 1.00 49.56 129 PHE C N 1
ATOM 4440 C CA . PHE C 1 129 ? 138.392 129.263 114.585 1.00 46.67 129 PHE C CA 1
ATOM 4441 C C . PHE C 1 129 ? 138.211 128.246 113.464 1.00 51.42 129 PHE C C 1
ATOM 4442 O O . PHE C 1 129 ? 137.705 128.579 112.383 1.00 59.77 129 PHE C O 1
ATOM 4450 N N . LEU C 1 130 ? 138.617 126.997 113.709 1.00 44.63 130 LEU C N 1
ATOM 4451 C CA . LEU C 1 130 ? 138.457 125.950 112.707 1.00 45.25 130 LEU C CA 1
ATOM 4452 C C . LEU C 1 130 ? 136.987 125.715 112.387 1.00 51.12 130 LEU C C 1
ATOM 4453 O O . LEU C 1 130 ? 136.611 125.571 111.216 1.00 56.77 130 LEU C O 1
ATOM 4458 N N . GLY C 1 131 ? 136.141 125.676 113.417 1.00 44.49 131 GLY C N 1
ATOM 4459 C CA . GLY C 1 131 ? 134.717 125.506 113.185 1.00 46.08 131 GLY C CA 1
ATOM 4460 C C . GLY C 1 131 ? 134.119 126.646 112.386 1.00 49.30 131 GLY C C 1
ATOM 4461 O O . GLY C 1 131 ? 133.315 126.425 111.477 1.00 52.33 131 GLY C O 1
ATOM 4462 N N . THR C 1 132 ? 134.509 127.883 112.708 1.00 43.41 132 THR C N 1
ATOM 4463 C CA . THR C 1 132 ? 134.005 129.026 111.951 1.00 36.21 132 THR C CA 1
ATOM 4464 C C . THR C 1 132 ? 134.415 128.946 110.484 1.00 40.77 132 THR C C 1
ATOM 4465 O O . THR C 1 132 ? 133.591 129.169 109.587 1.00 50.49 132 THR C O 1
ATOM 4469 N N . VAL C 1 133 ? 135.683 128.618 110.221 1.00 37.80 133 VAL C N 1
ATOM 4470 C CA . VAL C 1 133 ? 136.157 128.522 108.840 1.00 40.74 133 VAL C CA 1
ATOM 4471 C C . VAL C 1 133 ? 135.388 127.445 108.085 1.00 44.93 133 VAL C C 1
ATOM 4472 O O . VAL C 1 133 ? 134.920 127.656 106.952 1.00 49.02 133 VAL C O 1
ATOM 4476 N N . GLY C 1 134 ? 135.247 126.270 108.704 1.00 40.03 134 GLY C N 1
ATOM 4477 C CA . GLY C 1 134 ? 134.554 125.174 108.052 1.00 38.76 134 GLY C CA 1
ATOM 4478 C C . GLY C 1 134 ? 133.090 125.461 107.800 1.00 44.81 134 GLY C C 1
ATOM 4479 O O . GLY C 1 134 ? 132.523 124.989 106.811 1.00 55.47 134 GLY C O 1
ATOM 4480 N N . SER C 1 135 ? 132.454 126.226 108.686 1.00 40.08 135 SER C N 1
ATOM 4481 C CA . SER C 1 135 ? 131.061 126.590 108.469 1.00 35.45 135 SER C CA 1
ATOM 4482 C C . SER C 1 135 ? 130.899 127.693 107.429 1.00 38.73 135 SER C C 1
ATOM 4483 O O . SER C 1 135 ? 129.847 127.774 106.787 1.00 42.16 135 SER C O 1
ATOM 4486 N N . ILE C 1 136 ? 131.908 128.546 107.242 1.00 39.14 136 ILE C N 1
ATOM 4487 C CA . ILE C 1 136 ? 131.716 129.746 106.434 1.00 35.99 136 ILE C CA 1
ATOM 4488 C C . ILE C 1 136 ? 132.253 129.656 105.002 1.00 45.16 136 ILE C C 1
ATOM 4489 O O . ILE C 1 136 ? 131.816 130.442 104.147 1.00 52.66 136 ILE C O 1
ATOM 4494 N N . SER C 1 137 ? 133.177 128.735 104.712 1.00 39.23 137 SER C N 1
ATOM 4495 C CA . SER C 1 137 ? 133.789 128.712 103.379 1.00 38.34 137 SER C CA 1
ATOM 4496 C C . SER C 1 137 ? 132.808 128.492 102.220 1.00 46.61 137 SER C C 1
ATOM 4497 O O . SER C 1 137 ? 132.904 129.219 101.206 1.00 56.74 137 SER C O 1
ATOM 4500 N N . PRO C 1 138 ? 131.880 127.524 102.273 1.00 34.77 138 PRO C N 1
ATOM 4501 C CA . PRO C 1 138 ? 131.050 127.251 101.085 1.00 38.07 138 PRO C CA 1
ATOM 4502 C C . PRO C 1 138 ? 130.233 128.436 100.605 1.00 44.29 138 PRO C C 1
ATOM 4503 O O . PRO C 1 138 ? 129.954 128.538 99.404 1.00 39.43 138 PRO C O 1
ATOM 4507 N N . TYR C 1 139 ? 129.839 129.342 101.497 1.00 41.78 139 TYR C N 1
ATOM 4508 C CA . TYR C 1 139 ? 129.034 130.478 101.067 1.00 40.51 139 TYR C CA 1
ATOM 4509 C C . TYR C 1 139 ? 129.860 131.490 100.280 1.00 48.65 139 TYR C C 1
ATOM 4510 O O . TYR C 1 139 ? 129.353 132.099 99.328 1.00 57.87 139 TYR C O 1
ATOM 4519 N N . ILE C 1 140 ? 131.132 131.668 100.638 1.00 30.62 140 ILE C N 1
ATOM 4520 C CA . ILE C 1 140 ? 132.021 132.474 99.808 1.00 32.32 140 ILE C CA 1
ATOM 4521 C C . ILE C 1 140 ? 132.198 131.822 98.442 1.00 38.02 140 ILE C C 1
ATOM 4522 O O . ILE C 1 140 ? 132.206 132.502 97.399 1.00 48.25 140 ILE C O 1
ATOM 4527 N N . GLY C 1 141 ? 132.334 130.491 98.421 1.00 25.35 141 GLY C N 1
ATOM 4528 C CA . GLY C 1 141 ? 132.363 129.800 97.138 1.00 29.52 141 GLY C CA 1
ATOM 4529 C C . GLY C 1 141 ? 131.120 130.064 96.304 1.00 34.63 141 GLY C C 1
ATOM 4530 O O . GLY C 1 141 ? 131.201 130.277 95.088 1.00 41.98 141 GLY C O 1
ATOM 4531 N N . LEU C 1 142 ? 129.954 130.065 96.951 1.00 35.70 142 LEU C N 1
ATOM 4532 C CA . LEU C 1 142 ? 128.700 130.331 96.251 1.00 33.28 142 LEU C CA 1
ATOM 4533 C C . LEU C 1 142 ? 128.658 131.749 95.695 1.00 36.18 142 LEU C C 1
ATOM 4534 O O . LEU C 1 142 ? 128.143 131.978 94.593 1.00 43.82 142 LEU C O 1
ATOM 4539 N N . PHE C 1 143 ? 129.165 132.717 96.459 1.00 30.86 143 PHE C N 1
ATOM 4540 C CA . PHE C 1 143 ? 129.234 134.093 95.972 1.00 32.90 143 PHE C CA 1
ATOM 4541 C C . PHE C 1 143 ? 130.068 134.176 94.698 1.00 34.49 143 PHE C C 1
ATOM 4542 O O . PHE C 1 143 ? 129.666 134.811 93.707 1.00 46.03 143 PHE C O 1
ATOM 4550 N N . GLY C 1 144 ? 131.226 133.512 94.699 1.00 29.07 144 GLY C N 1
ATOM 4551 C CA . GLY C 1 144 ? 132.042 133.480 93.493 1.00 27.43 144 GLY C CA 1
ATOM 4552 C C . GLY C 1 144 ? 131.326 132.845 92.314 1.00 29.56 144 GLY C C 1
ATOM 4553 O O . GLY C 1 144 ? 131.396 133.343 91.184 1.00 36.86 144 GLY C O 1
ATOM 4554 N N . THR C 1 145 ? 130.620 131.738 92.563 1.00 33.37 145 THR C N 1
ATOM 4555 C CA . THR C 1 145 ? 129.892 131.067 91.488 1.00 26.45 145 THR C CA 1
ATOM 4556 C C . THR C 1 145 ? 128.806 131.964 90.903 1.00 32.27 145 THR C C 1
ATOM 4557 O O . THR C 1 145 ? 128.604 131.995 89.680 1.00 35.27 145 THR C O 1
ATOM 4561 N N . VAL C 1 146 ? 128.086 132.689 91.762 1.00 35.69 146 VAL C N 1
ATOM 4562 C CA . VAL C 1 146 ? 127.034 133.583 91.283 1.00 29.15 146 VAL C CA 1
ATOM 4563 C C . VAL C 1 146 ? 127.626 134.678 90.408 1.00 31.72 146 VAL C C 1
ATOM 4564 O O . VAL C 1 146 ? 127.083 135.004 89.342 1.00 44.37 146 VAL C O 1
ATOM 4568 N N . TRP C 1 147 ? 128.754 135.254 90.833 1.00 29.49 147 TRP C N 1
ATOM 4569 C CA . TRP C 1 147 ? 129.398 136.272 90.005 1.00 29.31 147 TRP C CA 1
ATOM 4570 C C . TRP C 1 147 ? 129.800 135.709 88.644 1.00 37.56 147 TRP C C 1
ATOM 4571 O O . TRP C 1 147 ? 129.615 136.366 87.605 1.00 49.88 147 TRP C O 1
ATOM 4582 N N . GLY C 1 148 ? 130.353 134.495 88.628 1.00 32.70 148 GLY C N 1
ATOM 4583 C CA . GLY C 1 148 ? 130.746 133.896 87.362 1.00 32.39 148 GLY C CA 1
ATOM 4584 C C . GLY C 1 148 ? 129.574 133.669 86.425 1.00 31.17 148 GLY C C 1
ATOM 4585 O O . GLY C 1 148 ? 129.657 133.955 85.225 1.00 30.97 148 GLY C O 1
ATOM 4586 N N . ILE C 1 149 ? 128.466 133.150 86.958 1.00 29.93 149 ILE C N 1
ATOM 4587 C CA . ILE C 1 149 ? 127.280 132.932 86.132 1.00 22.30 149 ILE C CA 1
ATOM 4588 C C . ILE C 1 149 ? 126.757 134.257 85.590 1.00 27.08 149 ILE C C 1
ATOM 4589 O O . ILE C 1 149 ? 126.299 134.341 84.442 1.00 33.86 149 ILE C O 1
ATOM 4594 N N . MET C 1 150 ? 126.819 135.313 86.405 1.00 40.91 150 MET C N 1
ATOM 4595 C CA . MET C 1 150 ? 126.387 136.628 85.940 1.00 32.55 150 MET C CA 1
ATOM 4596 C C . MET C 1 150 ? 127.220 137.103 84.756 1.00 30.08 150 MET C C 1
ATOM 4597 O O . MET C 1 150 ? 126.674 137.596 83.758 1.00 44.01 150 MET C O 1
ATOM 4602 N N . HIS C 1 151 ? 128.546 136.969 84.850 1.00 35.32 151 HIS C N 1
ATOM 4603 C CA . HIS C 1 151 ? 129.394 137.370 83.728 1.00 32.37 151 HIS C CA 1
ATOM 4604 C C . HIS C 1 151 ? 129.106 136.533 82.488 1.00 38.98 151 HIS C C 1
ATOM 4605 O O . HIS C 1 151 ? 129.107 137.053 81.365 1.00 41.06 151 HIS C O 1
ATOM 4612 N N . ALA C 1 152 ? 128.858 135.234 82.667 1.00 44.52 152 ALA C N 1
ATOM 4613 C CA . ALA C 1 152 ? 128.539 134.388 81.519 1.00 34.42 152 ALA C CA 1
ATOM 4614 C C . ALA C 1 152 ? 127.254 134.841 80.835 1.00 32.01 152 ALA C C 1
ATOM 4615 O O . ALA C 1 152 ? 127.181 134.893 79.600 1.00 37.90 152 ALA C O 1
ATOM 4617 N N . PHE C 1 153 ? 126.227 135.171 81.622 1.00 41.24 153 PHE C N 1
ATOM 4618 C CA . PHE C 1 153 ? 124.970 135.628 81.036 1.00 32.87 153 PHE C CA 1
ATOM 4619 C C . PHE C 1 153 ? 125.146 136.956 80.311 1.00 32.02 153 PHE C C 1
ATOM 4620 O O . PHE C 1 153 ? 124.578 137.161 79.231 1.00 34.91 153 PHE C O 1
ATOM 4628 N N . ILE C 1 154 ? 125.922 137.875 80.892 1.00 39.63 154 ILE C N 1
ATOM 4629 C CA . ILE C 1 154 ? 126.190 139.141 80.210 1.00 27.04 154 ILE C CA 1
ATOM 4630 C C . ILE C 1 154 ? 126.890 138.889 78.882 1.00 31.15 154 ILE C C 1
ATOM 4631 O O . ILE C 1 154 ? 126.561 139.508 77.862 1.00 40.11 154 ILE C O 1
ATOM 4636 N N . ALA C 1 155 ? 127.863 137.974 78.873 1.00 44.88 155 ALA C N 1
ATOM 4637 C CA . ALA C 1 155 ? 128.575 137.661 77.637 1.00 45.86 155 ALA C CA 1
ATOM 4638 C C . ALA C 1 155 ? 127.636 137.088 76.584 1.00 41.24 155 ALA C C 1
ATOM 4639 O O . ALA C 1 155 ? 127.728 137.443 75.404 1.00 42.82 155 ALA C O 1
ATOM 4641 N N . LEU C 1 156 ? 126.732 136.192 76.987 1.00 42.23 156 LEU C N 1
ATOM 4642 C CA . LEU C 1 156 ? 125.762 135.654 76.035 1.00 37.42 156 LEU C CA 1
ATOM 4643 C C . LEU C 1 156 ? 124.859 136.749 75.489 1.00 39.61 156 LEU C C 1
ATOM 4644 O O . LEU C 1 156 ? 124.549 136.771 74.293 1.00 39.68 156 LEU C O 1
ATOM 4649 N N . GLY C 1 157 ? 124.419 137.666 76.351 1.00 58.89 157 GLY C N 1
ATOM 4650 C CA . GLY C 1 157 ? 123.532 138.725 75.904 1.00 58.54 157 GLY C CA 1
ATOM 4651 C C . GLY C 1 157 ? 124.211 139.806 75.091 1.00 54.45 157 GLY C C 1
ATOM 4652 O O . GLY C 1 157 ? 123.526 140.577 74.411 1.00 55.25 157 GLY C O 1
ATOM 4653 N N . ALA C 1 158 ? 125.541 139.885 75.147 1.00 64.43 158 ALA C N 1
ATOM 4654 C CA . ALA C 1 158 ? 126.247 140.961 74.459 1.00 67.02 158 ALA C CA 1
ATOM 4655 C C . ALA C 1 158 ? 126.137 140.825 72.943 1.00 70.26 158 ALA C C 1
ATOM 4656 O O . ALA C 1 158 ? 125.586 141.701 72.267 1.00 69.81 158 ALA C O 1
ATOM 4658 N N . VAL C 1 159 ? 126.650 139.729 72.391 1.00 82.84 159 VAL C N 1
ATOM 4659 C CA . VAL C 1 159 ? 126.787 139.553 70.949 1.00 81.76 159 VAL C CA 1
ATOM 4660 C C . VAL C 1 159 ? 125.793 138.499 70.485 1.00 81.54 159 VAL C C 1
ATOM 4661 O O . VAL C 1 159 ? 125.645 137.451 71.124 1.00 85.49 159 VAL C O 1
ATOM 4665 N N . LYS C 1 160 ? 125.112 138.781 69.376 1.00 80.22 160 LYS C N 1
ATOM 4666 C CA . LYS C 1 160 ? 124.174 137.824 68.806 1.00 83.72 160 LYS C CA 1
ATOM 4667 C C . LYS C 1 160 ? 124.912 136.594 68.293 1.00 84.01 160 LYS C C 1
ATOM 4668 O O . LYS C 1 160 ? 125.969 136.702 67.665 1.00 81.38 160 LYS C O 1
ATOM 4674 N N . GLN C 1 161 ? 124.341 135.421 68.562 1.00 85.71 161 GLN C N 1
ATOM 4675 C CA . GLN C 1 161 ? 124.923 134.137 68.176 1.00 85.73 161 GLN C CA 1
ATOM 4676 C C . GLN C 1 161 ? 126.347 134.000 68.715 1.00 86.44 161 GLN C C 1
ATOM 4677 O O . GLN C 1 161 ? 127.324 133.902 67.971 1.00 89.83 161 GLN C O 1
ATOM 4683 N N . ALA C 1 162 ? 126.442 134.000 70.041 1.00 74.55 162 ALA C N 1
ATOM 4684 C CA . ALA C 1 162 ? 127.731 133.901 70.707 1.00 72.61 162 ALA C CA 1
ATOM 4685 C C . ALA C 1 162 ? 128.361 132.532 70.479 1.00 71.70 162 ALA C C 1
ATOM 4686 O O . ALA C 1 162 ? 127.673 131.516 70.353 1.00 69.98 162 ALA C O 1
ATOM 4688 N N . THR C 1 163 ? 129.689 132.516 70.432 1.00 67.86 163 THR C N 1
ATOM 4689 C CA . THR C 1 163 ? 130.458 131.294 70.273 1.00 67.42 163 THR C CA 1
ATOM 4690 C C . THR C 1 163 ? 130.935 130.796 71.636 1.00 68.77 163 THR C C 1
ATOM 4691 O O . THR C 1 163 ? 130.632 131.372 72.682 1.00 74.17 163 THR C O 1
ATOM 4695 N N . LEU C 1 164 ? 131.698 129.702 71.618 1.00 58.65 164 LEU C N 1
ATOM 4696 C CA . LEU C 1 164 ? 132.164 129.098 72.861 1.00 61.86 164 LEU C CA 1
ATOM 4697 C C . LEU C 1 164 ? 133.320 129.878 73.475 1.00 61.07 164 LEU C C 1
ATOM 4698 O O . LEU C 1 164 ? 133.432 129.962 74.705 1.00 66.71 164 LEU C O 1
ATOM 4703 N N . GLN C 1 165 ? 134.187 130.452 72.639 1.00 65.26 165 GLN C N 1
ATOM 4704 C CA . GLN C 1 165 ? 135.381 131.120 73.145 1.00 70.28 165 GLN C CA 1
ATOM 4705 C C . GLN C 1 165 ? 135.063 132.391 73.920 1.00 71.20 165 GLN C C 1
ATOM 4706 O O . GLN C 1 165 ? 135.923 132.876 74.662 1.00 74.80 165 GLN C O 1
ATOM 4712 N N . MET C 1 166 ? 133.860 132.943 73.769 1.00 57.43 166 MET C N 1
ATOM 4713 C CA . MET C 1 166 ? 133.471 134.128 74.520 1.00 53.94 166 MET C CA 1
ATOM 4714 C C . MET C 1 166 ? 132.608 133.818 75.735 1.00 52.72 166 MET C C 1
ATOM 4715 O O . MET C 1 166 ? 132.482 134.673 76.617 1.00 59.35 166 MET C O 1
ATOM 4720 N N . VAL C 1 167 ? 132.020 132.624 75.806 1.00 38.12 167 VAL C N 1
ATOM 4721 C CA . VAL C 1 167 ? 131.300 132.201 77.001 1.00 38.42 167 VAL C CA 1
ATOM 4722 C C . VAL C 1 167 ? 132.199 131.423 77.958 1.00 42.01 167 VAL C C 1
ATOM 4723 O O . VAL C 1 167 ? 131.872 131.304 79.147 1.00 42.61 167 VAL C O 1
ATOM 4727 N N . ALA C 1 168 ? 133.338 130.922 77.481 1.00 45.81 168 ALA C N 1
ATOM 4728 C CA . ALA C 1 168 ? 134.241 130.119 78.307 1.00 38.74 168 ALA C CA 1
ATOM 4729 C C . ALA C 1 168 ? 134.709 130.789 79.597 1.00 39.56 168 ALA C C 1
ATOM 4730 O O . ALA C 1 168 ? 134.760 130.098 80.628 1.00 49.41 168 ALA C O 1
ATOM 4732 N N . PRO C 1 169 ? 135.099 132.075 79.621 1.00 34.81 169 PRO C N 1
ATOM 4733 C CA . PRO C 1 169 ? 135.670 132.628 80.866 1.00 32.79 169 PRO C CA 1
ATOM 4734 C C . PRO C 1 169 ? 134.766 132.526 82.084 1.00 42.63 169 PRO C C 1
ATOM 4735 O O . PRO C 1 169 ? 135.260 132.230 83.178 1.00 48.96 169 PRO C O 1
ATOM 4739 N N . GLY C 1 170 ? 133.460 132.751 81.937 1.00 41.72 170 GLY C N 1
ATOM 4740 C CA . GLY C 1 170 ? 132.578 132.661 83.090 1.00 35.97 170 GLY C CA 1
ATOM 4741 C C . GLY C 1 170 ? 132.471 131.251 83.641 1.00 43.30 170 GLY C C 1
ATOM 4742 O O . GLY C 1 170 ? 132.518 131.040 84.858 1.00 47.37 170 GLY C O 1
ATOM 4743 N N . ILE C 1 171 ? 132.331 130.267 82.752 1.00 38.77 171 ILE C N 1
ATOM 4744 C CA . ILE C 1 171 ? 132.264 128.877 83.186 1.00 36.49 171 ILE C CA 1
ATOM 4745 C C . ILE C 1 171 ? 133.568 128.464 83.852 1.00 37.53 171 ILE C C 1
ATOM 4746 O O . ILE C 1 171 ? 133.568 127.744 84.857 1.00 43.72 171 ILE C O 1
ATOM 4751 N N . ALA C 1 172 ? 134.700 128.910 83.305 1.00 32.92 172 ALA C N 1
ATOM 4752 C CA . ALA C 1 172 ? 135.989 128.615 83.921 1.00 24.80 172 ALA C CA 1
ATOM 4753 C C . ALA C 1 172 ? 136.117 129.255 85.295 1.00 26.07 172 ALA C C 1
ATOM 4754 O O . ALA C 1 172 ? 136.668 128.644 86.216 1.00 41.91 172 ALA C O 1
ATOM 4756 N N . GLU C 1 173 ? 135.619 130.479 85.447 1.00 39.94 173 GLU C N 1
ATOM 4757 C CA . GLU C 1 173 ? 135.692 131.207 86.704 1.00 39.07 173 GLU C CA 1
ATOM 4758 C C . GLU C 1 173 ? 134.746 130.652 87.759 1.00 39.13 173 GLU C C 1
ATOM 4759 O O . GLU C 1 173 ? 134.982 130.856 88.953 1.00 44.88 173 GLU C O 1
ATOM 4765 N N . ALA C 1 174 ? 133.682 129.961 87.346 1.00 31.83 174 ALA C N 1
ATOM 4766 C CA . ALA C 1 174 ? 132.702 129.463 88.307 1.00 28.82 174 ALA C CA 1
ATOM 4767 C C . ALA C 1 174 ? 133.206 128.259 89.100 1.00 38.84 174 ALA C C 1
ATOM 4768 O O . ALA C 1 174 ? 132.970 128.173 90.310 1.00 46.41 174 ALA C O 1
ATOM 4770 N N . LEU C 1 175 ? 133.895 127.320 88.445 1.00 35.09 175 LEU C N 1
ATOM 4771 C CA . LEU C 1 175 ? 134.194 126.036 89.078 1.00 30.21 175 LEU C CA 1
ATOM 4772 C C . LEU C 1 175 ? 135.305 126.152 90.118 1.00 41.44 175 LEU C C 1
ATOM 4773 O O . LEU C 1 175 ? 135.293 125.439 91.137 1.00 53.25 175 LEU C O 1
ATOM 4778 N N . ILE C 1 176 ? 136.281 127.029 89.872 1.00 28.51 176 ILE C N 1
ATOM 4779 C CA . ILE C 1 176 ? 137.438 127.130 90.757 1.00 30.65 176 ILE C CA 1
ATOM 4780 C C . ILE C 1 176 ? 137.013 127.587 92.145 1.00 40.26 176 ILE C C 1
ATOM 4781 O O . ILE C 1 176 ? 137.565 127.138 93.159 1.00 49.04 176 ILE C O 1
ATOM 4786 N N . ALA C 1 177 ? 136.030 128.487 92.216 1.00 26.74 177 ALA C N 1
ATOM 4787 C CA . ALA C 1 177 ? 135.560 128.970 93.509 1.00 28.25 177 ALA C CA 1
ATOM 4788 C C . ALA C 1 177 ? 134.999 127.831 94.352 1.00 37.30 177 ALA C C 1
ATOM 4789 O O . ALA C 1 177 ? 135.337 127.694 95.534 1.00 46.28 177 ALA C O 1
ATOM 4791 N N . THR C 1 178 ? 134.149 126.992 93.754 1.00 25.18 178 THR C N 1
ATOM 4792 C CA . THR C 1 178 ? 133.585 125.863 94.489 1.00 26.04 178 THR C CA 1
ATOM 4793 C C . THR C 1 178 ? 134.670 124.884 94.915 1.00 37.34 178 THR C C 1
ATOM 4794 O O . THR C 1 178 ? 134.658 124.381 96.050 1.00 43.90 178 THR C O 1
ATOM 4798 N N . ALA C 1 179 ? 135.617 124.598 94.016 1.00 26.86 179 ALA C N 1
ATOM 4799 C CA . ALA C 1 179 ? 136.682 123.661 94.355 1.00 23.82 179 ALA C CA 1
ATOM 4800 C C . ALA C 1 179 ? 137.493 124.160 95.544 1.00 29.85 179 ALA C C 1
ATOM 4801 O O . ALA C 1 179 ? 137.749 123.411 96.498 1.00 46.37 179 ALA C O 1
ATOM 4803 N N . ILE C 1 180 ? 137.881 125.437 95.519 1.00 24.13 180 ILE C N 1
ATOM 4804 C CA . ILE C 1 180 ? 138.688 125.986 96.604 1.00 28.28 180 ILE C CA 1
ATOM 4805 C C . ILE C 1 180 ? 137.884 126.039 97.897 1.00 33.08 180 ILE C C 1
ATOM 4806 O O . ILE C 1 180 ? 138.416 125.777 98.984 1.00 36.74 180 ILE C O 1
ATOM 4811 N N . GLY C 1 181 ? 136.590 126.356 97.805 1.00 32.93 181 GLY C N 1
ATOM 4812 C CA . GLY C 1 181 ? 135.763 126.375 99.000 1.00 33.15 181 GLY C CA 1
ATOM 4813 C C . GLY C 1 181 ? 135.701 125.025 99.688 1.00 39.06 181 GLY C C 1
ATOM 4814 O O . GLY C 1 181 ? 135.907 124.921 100.900 1.00 47.86 181 GLY C O 1
ATOM 4815 N N . LEU C 1 182 ? 135.441 123.964 98.918 1.00 35.99 182 LEU C N 1
ATOM 4816 C CA . LEU C 1 182 ? 135.380 122.630 99.517 1.00 30.60 182 LEU C CA 1
ATOM 4817 C C . LEU C 1 182 ? 136.740 122.199 100.065 1.00 32.15 182 LEU C C 1
ATOM 4818 O O . LEU C 1 182 ? 136.825 121.600 101.154 1.00 36.80 182 LEU C O 1
ATOM 4823 N N . PHE C 1 183 ? 137.810 122.494 99.319 1.00 31.25 183 PHE C N 1
ATOM 4824 C CA . PHE C 1 183 ? 139.152 122.117 99.749 1.00 31.02 183 PHE C CA 1
ATOM 4825 C C . PHE C 1 183 ? 139.521 122.790 101.063 1.00 37.16 183 PHE C C 1
ATOM 4826 O O . PHE C 1 183 ? 140.156 122.174 101.927 1.00 46.43 183 PHE C O 1
ATOM 4834 N N . ALA C 1 184 ? 139.136 124.055 101.234 1.00 38.90 184 ALA C N 1
ATOM 4835 C CA . ALA C 1 184 ? 139.389 124.733 102.499 1.00 35.27 184 ALA C CA 1
ATOM 4836 C C . ALA C 1 184 ? 138.445 124.268 103.600 1.00 34.16 184 ALA C C 1
ATOM 4837 O O . ALA C 1 184 ? 138.804 124.328 104.780 1.00 43.88 184 ALA C O 1
ATOM 4839 N N . ALA C 1 185 ? 137.246 123.804 103.244 1.00 34.14 185 ALA C N 1
ATOM 4840 C CA . ALA C 1 185 ? 136.262 123.438 104.257 1.00 33.85 185 ALA C CA 1
ATOM 4841 C C . ALA C 1 185 ? 136.577 122.110 104.939 1.00 36.81 185 ALA C C 1
ATOM 4842 O O . ALA C 1 185 ? 136.406 121.990 106.156 1.00 46.42 185 ALA C O 1
ATOM 4844 N N . ILE C 1 186 ? 137.021 121.105 104.187 1.00 40.51 186 ILE C N 1
ATOM 4845 C CA . ILE C 1 186 ? 137.077 119.737 104.727 1.00 35.27 186 ILE C CA 1
ATOM 4846 C C . ILE C 1 186 ? 137.988 119.561 105.949 1.00 38.50 186 ILE C C 1
ATOM 4847 O O . ILE C 1 186 ? 137.517 119.085 107.007 1.00 50.49 186 ILE C O 1
ATOM 4852 N N . PRO C 1 187 ? 139.285 119.901 105.873 1.00 35.73 187 PRO C N 1
ATOM 4853 C CA . PRO C 1 187 ? 140.187 119.554 106.986 1.00 34.32 187 PRO C CA 1
ATOM 4854 C C . PRO C 1 187 ? 139.830 120.209 108.307 1.00 39.89 187 PRO C C 1
ATOM 4855 O O . PRO C 1 187 ? 140.047 119.602 109.364 1.00 53.45 187 PRO C O 1
ATOM 4859 N N . ALA C 1 188 ? 139.302 121.434 108.286 1.00 32.11 188 ALA C N 1
ATOM 4860 C CA . ALA C 1 188 ? 138.894 122.078 109.528 1.00 31.76 188 ALA C CA 1
ATOM 4861 C C . ALA C 1 188 ? 137.769 121.304 110.201 1.00 41.06 188 ALA C C 1
ATOM 4862 O O . ALA C 1 188 ? 137.775 121.115 111.426 1.00 54.72 188 ALA C O 1
ATOM 4864 N N . VAL C 1 189 ? 136.798 120.843 109.411 1.00 31.44 189 VAL C N 1
ATOM 4865 C CA . VAL C 1 189 ? 135.686 120.073 109.957 1.00 33.32 189 VAL C CA 1
ATOM 4866 C C . VAL C 1 189 ? 136.188 118.771 110.565 1.00 40.66 189 VAL C C 1
ATOM 4867 O O . VAL C 1 189 ? 135.685 118.323 111.602 1.00 47.97 189 VAL C O 1
ATOM 4871 N N . MET C 1 190 ? 137.187 118.142 109.940 1.00 43.91 190 MET C N 1
ATOM 4872 C CA . MET C 1 190 ? 137.760 116.940 110.550 1.00 41.16 190 MET C CA 1
ATOM 4873 C C . MET C 1 190 ? 138.460 117.259 111.874 1.00 49.55 190 MET C C 1
ATOM 4874 O O . MET C 1 190 ? 138.201 116.622 112.912 1.00 60.03 190 MET C O 1
ATOM 4879 N N . ALA C 1 191 ? 139.345 118.260 111.856 1.00 43.86 191 ALA C N 1
ATOM 4880 C CA . ALA C 1 191 ? 140.193 118.541 113.010 1.00 40.65 191 ALA C CA 1
ATOM 4881 C C . ALA C 1 191 ? 139.389 119.003 114.216 1.00 43.53 191 ALA C C 1
ATOM 4882 O O . ALA C 1 191 ? 139.783 118.730 115.357 1.00 55.49 191 ALA C O 1
ATOM 4884 N N . TYR C 1 192 ? 138.283 119.714 113.990 1.00 41.92 192 TYR C N 1
ATOM 4885 C CA . TYR C 1 192 ? 137.417 120.141 115.084 1.00 46.81 192 TYR C CA 1
ATOM 4886 C C . TYR C 1 192 ? 137.058 118.969 115.995 1.00 52.30 192 TYR C C 1
ATOM 4887 O O . TYR C 1 192 ? 137.387 118.956 117.191 1.00 59.10 192 TYR C O 1
ATOM 4896 N N . ASN C 1 193 ? 136.397 117.957 115.426 1.00 48.44 193 ASN C N 1
ATOM 4897 C CA . ASN C 1 193 ? 135.990 116.793 116.205 1.00 50.23 193 ASN C CA 1
ATOM 4898 C C . ASN C 1 193 ? 137.196 116.025 116.727 1.00 54.79 193 ASN C C 1
ATOM 4899 O O . ASN C 1 193 ? 137.189 115.541 117.873 1.00 59.25 193 ASN C O 1
ATOM 4904 N N . ARG C 1 194 ? 138.245 115.900 115.902 1.00 50.37 194 ARG C N 1
ATOM 4905 C CA . ARG C 1 194 ? 139.410 115.133 116.332 1.00 49.01 194 ARG C CA 1
ATOM 4906 C C . ARG C 1 194 ? 140.014 115.706 117.610 1.00 56.50 194 ARG C C 1
ATOM 4907 O O . ARG C 1 194 ? 140.407 114.954 118.509 1.00 61.18 194 ARG C O 1
ATOM 4915 N N . LEU C 1 195 ? 140.096 117.035 117.714 1.00 51.85 195 LEU C N 1
ATOM 4916 C CA . LEU C 1 195 ? 140.662 117.654 118.910 1.00 47.21 195 LEU C CA 1
ATOM 4917 C C . LEU C 1 195 ? 139.674 117.662 120.075 1.00 47.76 195 LEU C C 1
ATOM 4918 O O . LEU C 1 195 ? 140.079 117.526 121.244 1.00 57.89 195 LEU C O 1
ATOM 4923 N N . ASN C 1 196 ? 138.379 117.826 119.781 1.00 43.17 196 ASN C N 1
ATOM 4924 C CA . ASN C 1 196 ? 137.388 117.836 120.852 1.00 48.03 196 ASN C CA 1
ATOM 4925 C C . ASN C 1 196 ? 137.369 116.510 121.601 1.00 50.06 196 ASN C C 1
ATOM 4926 O O . ASN C 1 196 ? 137.188 116.482 122.827 1.00 50.88 196 ASN C O 1
ATOM 4931 N N . GLN C 1 197 ? 137.556 115.398 120.884 1.00 55.97 197 GLN C N 1
ATOM 4932 C CA . GLN C 1 197 ? 137.575 114.097 121.552 1.00 56.68 197 GLN C CA 1
ATOM 4933 C C . GLN C 1 197 ? 138.706 114.012 122.577 1.00 58.04 197 GLN C C 1
ATOM 4934 O O . GLN C 1 197 ? 138.505 113.545 123.710 1.00 64.63 197 GLN C O 1
ATOM 4940 N N . ARG C 1 198 ? 139.905 114.462 122.197 1.00 47.02 198 ARG C N 1
ATOM 4941 C CA . ARG C 1 198 ? 141.037 114.429 123.119 1.00 48.08 198 ARG C CA 1
ATOM 4942 C C . ARG C 1 198 ? 140.789 115.315 124.332 1.00 49.10 198 ARG C C 1
ATOM 4943 O O . ARG C 1 198 ? 141.110 114.934 125.470 1.00 55.87 198 ARG C O 1
ATOM 4951 N N . VAL C 1 199 ? 140.223 116.504 124.110 1.00 48.28 199 VAL C N 1
ATOM 4952 C CA . VAL C 1 199 ? 139.932 117.389 125.236 1.00 43.85 199 VAL C CA 1
ATOM 4953 C C . VAL C 1 199 ? 138.958 116.722 126.201 1.00 50.68 199 VAL C C 1
ATOM 4954 O O . VAL C 1 199 ? 139.133 116.783 127.428 1.00 58.91 199 VAL C O 1
ATOM 4958 N N . ASN C 1 200 ? 137.924 116.067 125.666 1.00 53.46 200 ASN C N 1
ATOM 4959 C CA . ASN C 1 200 ? 136.953 115.396 126.528 1.00 50.40 200 ASN C CA 1
ATOM 4960 C C . ASN C 1 200 ? 137.602 114.281 127.342 1.00 54.56 200 ASN C C 1
ATOM 4961 O O . ASN C 1 200 ? 137.321 114.130 128.540 1.00 53.54 200 ASN C O 1
ATOM 4966 N N . LYS C 1 201 ? 138.470 113.485 126.709 1.00 50.60 201 LYS C N 1
ATOM 4967 C CA . LYS C 1 201 ? 139.135 112.408 127.441 1.00 46.98 201 LYS C CA 1
ATOM 4968 C C . LYS C 1 201 ? 139.993 112.954 128.579 1.00 56.72 201 LYS C C 1
ATOM 4969 O O . LYS C 1 201 ? 139.975 112.420 129.701 1.00 63.44 201 LYS C O 1
ATOM 4975 N N . LEU C 1 202 ? 140.753 114.021 128.310 1.00 51.18 202 LEU C N 1
ATOM 4976 C CA . LEU C 1 202 ? 141.584 114.605 129.360 1.00 44.01 202 LEU C CA 1
ATOM 4977 C C . LEU C 1 202 ? 140.733 115.139 130.506 1.00 47.18 202 LEU C C 1
ATOM 4978 O O . LEU C 1 202 ? 141.087 114.973 131.685 1.00 56.65 202 LEU C O 1
ATOM 4983 N N . GLU C 1 203 ? 139.605 115.777 130.183 1.00 43.49 203 GLU C N 1
ATOM 4984 C CA . GLU C 1 203 ? 138.719 116.275 131.230 1.00 41.58 203 GLU C CA 1
ATOM 4985 C C . GLU C 1 203 ? 138.196 115.137 132.099 1.00 50.39 203 GLU C C 1
ATOM 4986 O O . GLU C 1 203 ? 138.128 115.263 133.331 1.00 57.89 203 GLU C O 1
ATOM 4992 N N . LEU C 1 204 ? 137.823 114.017 131.476 1.00 51.93 204 LEU C N 1
ATOM 4993 C CA . LEU C 1 204 ? 137.324 112.881 132.248 1.00 47.88 204 LEU C CA 1
ATOM 4994 C C . LEU C 1 204 ? 138.394 112.332 133.186 1.00 51.93 204 LEU C C 1
ATOM 4995 O O . LEU C 1 204 ? 138.109 112.011 134.351 1.00 57.21 204 LEU C O 1
ATOM 5000 N N . ASN C 1 205 ? 139.634 112.218 132.699 1.00 46.41 205 ASN C N 1
ATOM 5001 C CA . ASN C 1 205 ? 140.712 111.739 133.565 1.00 47.40 205 ASN C CA 1
ATOM 5002 C C . ASN C 1 205 ? 140.923 112.669 134.756 1.00 52.83 205 ASN C C 1
ATOM 5003 O O . ASN C 1 205 ? 141.091 112.209 135.898 1.00 61.70 205 ASN C O 1
ATOM 5008 N N . TYR C 1 206 ? 140.917 113.984 134.508 1.00 48.51 206 TYR C N 1
ATOM 5009 C CA . TYR C 1 206 ? 141.093 114.935 135.602 1.00 39.84 206 TYR C CA 1
ATOM 5010 C C . TYR C 1 206 ? 139.979 114.804 136.633 1.00 43.17 206 TYR C C 1
ATOM 5011 O O . TYR C 1 206 ? 140.234 114.832 137.846 1.00 53.08 206 TYR C O 1
ATOM 5020 N N . ASP C 1 207 ? 138.734 114.659 136.169 1.00 46.23 207 ASP C N 1
ATOM 5021 C CA . ASP C 1 207 ? 137.613 114.521 137.096 1.00 47.54 207 ASP C CA 1
ATOM 5022 C C . ASP C 1 207 ? 137.751 113.268 137.951 1.00 47.61 207 ASP C C 1
ATOM 5023 O O . ASP C 1 207 ? 137.500 113.303 139.164 1.00 52.64 207 ASP C O 1
ATOM 5028 N N . ASN C 1 208 ? 138.148 112.149 137.338 1.00 42.96 208 ASN C N 1
ATOM 5029 C CA . ASN C 1 208 ? 138.314 110.919 138.109 1.00 43.25 208 ASN C CA 1
ATOM 5030 C C . ASN C 1 208 ? 139.385 111.074 139.183 1.00 46.76 208 ASN C C 1
ATOM 5031 O O . ASN C 1 208 ? 139.184 110.664 140.339 1.00 55.27 208 ASN C O 1
ATOM 5036 N N . PHE C 1 209 ? 140.531 111.664 138.826 1.00 43.38 209 PHE C N 1
ATOM 5037 C CA . PHE C 1 209 ? 141.584 111.848 139.823 1.00 42.39 209 PHE C CA 1
ATOM 5038 C C . PHE C 1 209 ? 141.117 112.744 140.963 1.00 46.88 209 PHE C C 1
ATOM 5039 O O . PHE C 1 209 ? 141.391 112.463 142.141 1.00 55.21 209 PHE C O 1
ATOM 5047 N N . MET C 1 210 ? 140.419 113.833 140.632 1.00 49.15 210 MET C N 1
ATOM 5048 C CA . MET C 1 210 ? 139.934 114.743 141.663 1.00 45.85 210 MET C CA 1
ATOM 5049 C C . MET C 1 210 ? 138.987 114.029 142.617 1.00 53.45 210 MET C C 1
ATOM 5050 O O . MET C 1 210 ? 139.086 114.181 143.842 1.00 56.54 210 MET C O 1
ATOM 5055 N N . GLU C 1 211 ? 138.070 113.225 142.071 1.00 56.34 211 GLU C N 1
ATOM 5056 C CA . GLU C 1 211 ? 137.124 112.506 142.920 1.00 48.43 211 GLU C CA 1
ATOM 5057 C C . GLU C 1 211 ? 137.834 111.526 143.845 1.00 49.91 211 GLU C C 1
ATOM 5058 O O . GLU C 1 211 ? 137.498 111.428 145.032 1.00 54.59 211 GLU C O 1
ATOM 5064 N N . GLU C 1 212 ? 138.823 110.792 143.328 1.00 41.39 212 GLU C N 1
ATOM 5065 C CA . GLU C 1 212 ? 139.497 109.807 144.172 1.00 36.83 212 GLU C CA 1
ATOM 5066 C C . GLU C 1 212 ? 140.297 110.476 145.289 1.00 44.11 212 GLU C C 1
ATOM 5067 O O . GLU C 1 212 ? 140.276 110.017 146.445 1.00 54.15 212 GLU C O 1
ATOM 5073 N N . PHE C 1 213 ? 140.997 111.571 144.975 1.00 39.55 213 PHE C N 1
ATOM 5074 C CA . PHE C 1 213 ? 141.735 112.277 146.019 1.00 31.57 213 PHE C CA 1
ATOM 5075 C C . PHE C 1 213 ? 140.791 112.859 147.065 1.00 37.63 213 PHE C C 1
ATOM 5076 O O . PHE C 1 213 ? 141.088 112.832 148.269 1.00 39.77 213 PHE C O 1
ATOM 5084 N N . THR C 1 214 ? 139.645 113.391 146.626 1.00 42.30 214 THR C N 1
ATOM 5085 C CA . THR C 1 214 ? 138.666 113.904 147.577 1.00 38.52 214 THR C CA 1
ATOM 5086 C C . THR C 1 214 ? 138.153 112.793 148.482 1.00 37.40 214 THR C C 1
ATOM 5087 O O . THR C 1 214 ? 137.934 113.010 149.678 1.00 41.51 214 THR C O 1
ATOM 5091 N N . ALA C 1 215 ? 137.947 111.597 147.925 1.00 38.73 215 ALA C N 1
ATOM 5092 C CA . ALA C 1 215 ? 137.510 110.469 148.742 1.00 36.42 215 ALA C CA 1
ATOM 5093 C C . ALA C 1 215 ? 138.540 110.125 149.810 1.00 29.04 215 ALA C C 1
ATOM 5094 O O . ALA C 1 215 ? 138.184 109.871 150.969 1.00 35.53 215 ALA C O 1
ATOM 5096 N N . ILE C 1 216 ? 139.823 110.116 149.442 1.00 36.00 216 ILE C N 1
ATOM 5097 C CA . ILE C 1 216 ? 140.864 109.813 150.428 1.00 38.55 216 ILE C CA 1
ATOM 5098 C C . ILE C 1 216 ? 140.872 110.862 151.537 1.00 33.00 216 ILE C C 1
ATOM 5099 O O . ILE C 1 216 ? 140.941 110.536 152.733 1.00 28.82 216 ILE C O 1
ATOM 5104 N N . LEU C 1 217 ? 140.794 112.141 151.156 1.00 44.94 217 LEU C N 1
ATOM 5105 C CA . LEU C 1 217 ? 140.791 113.207 152.157 1.00 38.82 217 LEU C CA 1
ATOM 5106 C C . LEU C 1 217 ? 139.579 113.103 153.075 1.00 42.30 217 LEU C C 1
ATOM 5107 O O . LEU C 1 217 ? 139.693 113.295 154.292 1.00 43.37 217 LEU C O 1
ATOM 5112 N N . HIS C 1 218 ? 138.407 112.805 152.508 1.00 49.39 218 HIS C N 1
ATOM 5113 C CA . HIS C 1 218 ? 137.198 112.671 153.313 1.00 38.38 218 HIS C CA 1
ATOM 5114 C C . HIS C 1 218 ? 137.318 111.520 154.299 1.00 31.85 218 HIS C C 1
ATOM 5115 O O . HIS C 1 218 ? 136.909 111.643 155.459 1.00 41.46 218 HIS C O 1
ATOM 5122 N N . ARG C 1 219 ? 137.872 110.390 153.858 1.00 42.40 219 ARG C N 1
ATOM 5123 C CA . ARG C 1 219 ? 138.063 109.272 154.776 1.00 43.36 219 ARG C CA 1
ATOM 5124 C C . ARG C 1 219 ? 139.003 109.647 155.912 1.00 38.28 219 ARG C C 1
ATOM 5125 O O . ARG C 1 219 ? 138.764 109.286 157.069 1.00 37.42 219 ARG C O 1
ATOM 5133 N N . GLN C 1 220 ? 140.082 110.369 155.603 1.00 54.06 220 GLN C N 1
ATOM 5134 C CA . GLN C 1 220 ? 141.045 110.689 156.653 1.00 51.76 220 GLN C CA 1
ATOM 5135 C C . GLN C 1 220 ? 140.519 111.754 157.611 1.00 42.47 220 GLN C C 1
ATOM 5136 O O . GLN C 1 220 ? 140.906 111.771 158.784 1.00 34.46 220 GLN C O 1
ATOM 5142 N N . ALA C 1 221 ? 139.641 112.643 157.140 1.00 51.42 221 ALA C N 1
ATOM 5143 C CA . ALA C 1 221 ? 139.233 113.782 157.960 1.00 51.76 221 ALA C CA 1
ATOM 5144 C C . ALA C 1 221 ? 138.363 113.363 159.141 1.00 50.02 221 ALA C C 1
ATOM 5145 O O . ALA C 1 221 ? 138.544 113.864 160.256 1.00 46.60 221 ALA C O 1
ATOM 5147 N N . PHE C 1 222 ? 137.410 112.455 158.922 1.00 56.06 222 PHE C N 1
ATOM 5148 C CA . PHE C 1 222 ? 136.404 112.155 159.935 1.00 45.95 222 PHE C CA 1
ATOM 5149 C C . PHE C 1 222 ? 136.852 111.125 160.962 1.00 43.41 222 PHE C C 1
ATOM 5150 O O . PHE C 1 222 ? 136.109 110.871 161.915 1.00 51.06 222 PHE C O 1
ATOM 5158 N N . THR C 1 223 ? 138.028 110.528 160.804 1.00 51.31 223 THR C N 1
ATOM 5159 C CA . THR C 1 223 ? 138.508 109.544 161.770 1.00 50.00 223 THR C CA 1
ATOM 5160 C C . THR C 1 223 ? 138.838 110.196 163.107 1.00 45.74 223 THR C C 1
ATOM 5164 N N . ASN D 1 5 ? 130.767 98.769 81.505 1.00 128.05 5 ASN D N 1
ATOM 5165 C CA . ASN D 1 5 ? 130.214 100.106 81.689 1.00 129.96 5 ASN D CA 1
ATOM 5166 C C . ASN D 1 5 ? 130.934 100.848 82.810 1.00 130.09 5 ASN D C 1
ATOM 5167 O O . ASN D 1 5 ? 131.712 101.767 82.557 1.00 128.55 5 ASN D O 1
ATOM 5172 N N . ILE D 1 6 ? 130.666 100.437 84.052 1.00 131.21 6 ILE D N 1
ATOM 5173 C CA . ILE D 1 6 ? 131.282 101.088 85.206 1.00 131.17 6 ILE D CA 1
ATOM 5174 C C . ILE D 1 6 ? 132.793 100.894 85.186 1.00 132.20 6 ILE D C 1
ATOM 5175 O O . ILE D 1 6 ? 133.556 101.803 85.538 1.00 130.78 6 ILE D O 1
ATOM 5180 N N . LEU D 1 7 ? 133.250 99.707 84.778 1.00 130.80 7 LEU D N 1
ATOM 5181 C CA . LEU D 1 7 ? 134.684 99.444 84.721 1.00 130.05 7 LEU D CA 1
ATOM 5182 C C . LEU D 1 7 ? 135.378 100.366 83.726 1.00 127.96 7 LEU D C 1
ATOM 5183 O O . LEU D 1 7 ? 136.463 100.890 84.006 1.00 126.13 7 LEU D O 1
ATOM 5188 N N . ASP D 1 8 ? 134.768 100.577 82.557 1.00 126.53 8 ASP D N 1
ATOM 5189 C CA . ASP D 1 8 ? 135.345 101.492 81.576 1.00 126.88 8 ASP D CA 1
ATOM 5190 C C . ASP D 1 8 ? 135.389 102.918 82.111 1.00 125.69 8 ASP D C 1
ATOM 5191 O O . ASP D 1 8 ? 136.372 103.639 81.901 1.00 124.51 8 ASP D O 1
ATOM 5196 N N . LEU D 1 9 ? 134.328 103.342 82.803 1.00 120.30 9 LEU D N 1
ATOM 5197 C CA . LEU D 1 9 ? 134.306 104.682 83.380 1.00 119.68 9 LEU D CA 1
ATOM 5198 C C . LEU D 1 9 ? 135.404 104.853 84.422 1.00 117.26 9 LEU D C 1
ATOM 5199 O O . LEU D 1 9 ? 136.062 105.899 84.477 1.00 116.51 9 LEU D O 1
ATOM 5204 N N . PHE D 1 10 ? 135.613 103.836 85.261 1.00 118.19 10 PHE D N 1
ATOM 5205 C CA . PHE D 1 10 ? 136.691 103.896 86.244 1.00 119.23 10 PHE D CA 1
ATOM 5206 C C . PHE D 1 10 ? 138.056 103.922 85.567 1.00 119.62 10 PHE D C 1
ATOM 5207 O O . PHE D 1 10 ? 138.958 104.648 86.003 1.00 116.49 10 PHE D O 1
ATOM 5215 N N . LEU D 1 11 ? 138.228 103.133 84.503 1.00 126.67 11 LEU D N 1
ATOM 5216 C CA . LEU D 1 11 ? 139.507 103.097 83.801 1.00 127.06 11 LEU D CA 1
ATOM 5217 C C . LEU D 1 11 ? 139.815 104.433 83.134 1.00 126.27 11 LEU D C 1
ATOM 5218 O O . LEU D 1 11 ? 140.974 104.863 83.100 1.00 125.15 11 LEU D O 1
ATOM 5223 N N . LYS D 1 12 ? 138.795 105.102 82.599 1.00 119.13 12 LYS D N 1
ATOM 5224 C CA . LYS D 1 12 ? 138.995 106.365 81.898 1.00 117.73 12 LYS D CA 1
ATOM 5225 C C . LYS D 1 12 ? 139.189 107.549 82.836 1.00 116.52 12 LYS D C 1
ATOM 5226 O O . LYS D 1 12 ? 139.472 108.653 82.359 1.00 115.57 12 LYS D O 1
ATOM 5232 N N . ALA D 1 13 ? 139.045 107.355 84.145 1.00 105.55 13 ALA D N 1
ATOM 5233 C CA . ALA D 1 13 ? 139.215 108.448 85.089 1.00 104.56 13 ALA D CA 1
ATOM 5234 C C . ALA D 1 13 ? 140.693 108.794 85.260 1.00 104.11 13 ALA D C 1
ATOM 5235 O O . ALA D 1 13 ? 141.589 108.024 84.901 1.00 101.76 13 ALA D O 1
ATOM 5237 N N . SER D 1 14 ? 140.940 109.977 85.818 1.00 88.60 14 SER D N 1
ATOM 5238 C CA . SER D 1 14 ? 142.294 110.447 86.056 1.00 83.90 14 SER D CA 1
ATOM 5239 C C . SER D 1 14 ? 142.835 109.867 87.361 1.00 84.08 14 SER D C 1
ATOM 5240 O O . SER D 1 14 ? 142.158 109.120 88.072 1.00 87.00 14 SER D O 1
ATOM 5243 N N . LEU D 1 15 ? 144.083 110.218 87.679 1.00 72.75 15 LEU D N 1
ATOM 5244 C CA . LEU D 1 15 ? 144.726 109.678 88.873 1.00 70.78 15 LEU D CA 1
ATOM 5245 C C . LEU D 1 15 ? 144.051 110.171 90.148 1.00 72.21 15 LEU D C 1
ATOM 5246 O O . LEU D 1 15 ? 143.828 109.388 91.080 1.00 78.96 15 LEU D O 1
ATOM 5251 N N . LEU D 1 16 ? 143.721 111.462 90.209 1.00 60.45 16 LEU D N 1
ATOM 5252 C CA . LEU D 1 16 ? 143.155 112.021 91.433 1.00 62.35 16 LEU D CA 1
ATOM 5253 C C . LEU D 1 16 ? 141.781 111.435 91.733 1.00 67.34 16 LEU D C 1
ATOM 5254 O O . LEU D 1 16 ? 141.467 111.141 92.892 1.00 74.05 16 LEU D O 1
ATOM 5259 N N . VAL D 1 17 ? 140.947 111.260 90.706 1.00 64.36 17 VAL D N 1
ATOM 5260 C CA . VAL D 1 17 ? 139.620 110.689 90.918 1.00 65.03 17 VAL D CA 1
ATOM 5261 C C . VAL D 1 17 ? 139.731 109.248 91.398 1.00 71.97 17 VAL D C 1
ATOM 5262 O O . VAL D 1 17 ? 138.991 108.813 92.291 1.00 73.17 17 VAL D O 1
ATOM 5266 N N . LYS D 1 18 ? 140.656 108.482 90.812 1.00 78.30 18 LYS D N 1
ATOM 5267 C CA . LYS D 1 18 ? 140.863 107.106 91.249 1.00 74.34 18 LYS D CA 1
ATOM 5268 C C . LYS D 1 18 ? 141.336 107.053 92.695 1.00 71.86 18 LYS D C 1
ATOM 5269 O O . LYS D 1 18 ? 140.901 106.191 93.467 1.00 78.34 18 LYS D O 1
ATOM 5275 N N . LEU D 1 19 ? 142.234 107.961 93.079 1.00 58.60 19 LEU D N 1
ATOM 5276 C CA . LEU D 1 19 ? 142.693 108.001 94.463 1.00 58.64 19 LEU D CA 1
ATOM 5277 C C . LEU D 1 19 ? 141.558 108.373 95.410 1.00 64.42 19 LEU D C 1
ATOM 5278 O O . LEU D 1 19 ? 141.468 107.840 96.522 1.00 70.55 19 LEU D O 1
ATOM 5283 N N . ILE D 1 20 ? 140.689 109.295 94.991 1.00 64.25 20 ILE D N 1
ATOM 5284 C CA . ILE D 1 20 ? 139.545 109.672 95.818 1.00 64.19 20 ILE D CA 1
ATOM 5285 C C . ILE D 1 20 ? 138.600 108.491 95.997 1.00 65.63 20 ILE D C 1
ATOM 5286 O O . ILE D 1 20 ? 138.073 108.259 97.092 1.00 68.21 20 ILE D O 1
ATOM 5291 N N . MET D 1 21 ? 138.384 107.720 94.938 1.00 60.40 21 MET D N 1
ATOM 5292 C CA . MET D 1 21 ? 137.433 106.609 95.014 1.00 59.28 21 MET D CA 1
ATOM 5293 C C . MET D 1 21 ? 137.909 105.438 95.896 1.00 62.65 21 MET D C 1
ATOM 5294 O O . MET D 1 21 ? 137.220 104.411 95.891 1.00 66.98 21 MET D O 1
ATOM 5299 N N . LEU D 1 22 ? 139.018 105.516 96.633 1.00 56.46 22 LEU D N 1
ATOM 5300 C CA . LEU D 1 22 ? 139.417 104.462 97.558 1.00 54.36 22 LEU D CA 1
ATOM 5301 C C . LEU D 1 22 ? 139.199 104.822 99.019 1.00 56.77 22 LEU D C 1
ATOM 5302 O O . LEU D 1 22 ? 138.898 103.935 99.831 1.00 65.10 22 LEU D O 1
ATOM 5307 N N . ILE D 1 23 ? 139.351 106.101 99.369 1.00 48.14 23 ILE D N 1
ATOM 5308 C CA . ILE D 1 23 ? 139.052 106.551 100.723 1.00 53.99 23 ILE D CA 1
ATOM 5309 C C . ILE D 1 23 ? 137.592 106.277 101.059 1.00 60.44 23 ILE D C 1
ATOM 5310 O O . ILE D 1 23 ? 137.258 105.871 102.180 1.00 66.61 23 ILE D O 1
ATOM 5315 N N . LEU D 1 24 ? 136.702 106.490 100.089 1.00 48.05 24 LEU D N 1
ATOM 5316 C CA . LEU D 1 24 ? 135.276 106.290 100.295 1.00 46.99 24 LEU D CA 1
ATOM 5317 C C . LEU D 1 24 ? 134.894 104.821 100.429 1.00 49.25 24 LEU D C 1
ATOM 5318 O O . LEU D 1 24 ? 133.791 104.530 100.902 1.00 56.67 24 LEU D O 1
ATOM 5323 N N . ILE D 1 25 ? 135.764 103.900 100.028 1.00 44.64 25 ILE D N 1
ATOM 5324 C CA . ILE D 1 25 ? 135.535 102.478 100.265 1.00 49.02 25 ILE D CA 1
ATOM 5325 C C . ILE D 1 25 ? 136.104 102.050 101.612 1.00 52.11 25 ILE D C 1
ATOM 5326 O O . ILE D 1 25 ? 135.476 101.274 102.348 1.00 58.82 25 ILE D O 1
ATOM 5331 N N . GLY D 1 26 ? 137.295 102.553 101.944 1.00 45.24 26 GLY D N 1
ATOM 5332 C CA . GLY D 1 26 ? 137.846 102.300 103.265 1.00 44.34 26 GLY D CA 1
ATOM 5333 C C . GLY D 1 26 ? 136.931 102.780 104.375 1.00 46.89 26 GLY D C 1
ATOM 5334 O O . GLY D 1 26 ? 136.759 102.100 105.393 1.00 53.89 26 GLY D O 1
ATOM 5335 N N . PHE D 1 27 ? 136.319 103.953 104.186 1.00 42.94 27 PHE D N 1
ATOM 5336 C CA . PHE D 1 27 ? 135.394 104.482 105.183 1.00 46.72 27 PHE D CA 1
ATOM 5337 C C . PHE D 1 27 ? 134.215 103.540 105.393 1.00 53.75 27 PHE D C 1
ATOM 5338 O O . PHE D 1 27 ? 133.816 103.267 106.532 1.00 59.68 27 PHE D O 1
ATOM 5346 N N . SER D 1 28 ? 133.642 103.035 104.298 1.00 39.53 28 SER D N 1
ATOM 5347 C CA . SER D 1 28 ? 132.501 102.132 104.407 1.00 41.56 28 SER D CA 1
ATOM 5348 C C . SER D 1 28 ? 132.876 100.849 105.134 1.00 52.71 28 SER D C 1
ATOM 5349 O O . SER D 1 28 ? 132.131 100.376 106.006 1.00 57.61 28 SER D O 1
ATOM 5352 N N . ILE D 1 29 ? 134.028 100.270 104.788 1.00 45.84 29 ILE D N 1
ATOM 5353 C CA . ILE D 1 29 ? 134.450 99.029 105.435 1.00 36.08 29 ILE D CA 1
ATOM 5354 C C . ILE D 1 29 ? 134.638 99.249 106.932 1.00 40.70 29 ILE D C 1
ATOM 5355 O O . ILE D 1 29 ? 134.171 98.453 107.763 1.00 55.73 29 ILE D O 1
ATOM 5360 N N . ALA D 1 30 ? 135.306 100.346 107.301 1.00 28.56 30 ALA D N 1
ATOM 5361 C CA . ALA D 1 30 ? 135.534 100.628 108.714 1.00 39.34 30 ALA D CA 1
ATOM 5362 C C . ALA D 1 30 ? 134.223 100.835 109.462 1.00 45.69 30 ALA D C 1
ATOM 5363 O O . ALA D 1 30 ? 134.052 100.336 110.584 1.00 50.92 30 ALA D O 1
ATOM 5365 N N . SER D 1 31 ? 133.284 101.573 108.862 1.00 34.32 31 SER D N 1
ATOM 5366 C CA . SER D 1 31 ? 132.012 101.825 109.528 1.00 33.53 31 SER D CA 1
ATOM 5367 C C . SER D 1 31 ? 131.236 100.533 109.752 1.00 40.71 31 SER D C 1
ATOM 5368 O O . SER D 1 31 ? 130.679 100.313 110.838 1.00 50.41 31 SER D O 1
ATOM 5371 N N . TRP D 1 32 ? 131.194 99.661 108.741 1.00 35.33 32 TRP D N 1
ATOM 5372 C CA . TRP D 1 32 ? 130.484 98.396 108.904 1.00 35.02 32 TRP D CA 1
ATOM 5373 C C . TRP D 1 32 ? 131.123 97.542 109.992 1.00 40.84 32 TRP D C 1
ATOM 5374 O O . TRP D 1 32 ? 130.418 96.935 110.814 1.00 50.63 32 TRP D O 1
ATOM 5385 N N . ALA D 1 33 ? 132.458 97.494 110.023 1.00 33.59 33 ALA D N 1
ATOM 5386 C CA . ALA D 1 33 ? 133.136 96.723 111.061 1.00 29.04 33 ALA D CA 1
ATOM 5387 C C . ALA D 1 33 ? 132.810 97.257 112.450 1.00 36.50 33 ALA D C 1
ATOM 5388 O O . ALA D 1 33 ? 132.542 96.479 113.376 1.00 44.90 33 ALA D O 1
ATOM 5390 N N . ILE D 1 34 ? 132.815 98.582 112.612 1.00 37.59 34 ILE D N 1
ATOM 5391 C CA . ILE D 1 34 ? 132.527 99.170 113.918 1.00 36.79 34 ILE D CA 1
ATOM 5392 C C . ILE D 1 34 ? 131.102 98.849 114.353 1.00 37.55 34 ILE D C 1
ATOM 5393 O O . ILE D 1 34 ? 130.857 98.508 115.518 1.00 47.72 34 ILE D O 1
ATOM 5398 N N . ILE D 1 35 ? 130.140 98.953 113.430 1.00 36.76 35 ILE D N 1
ATOM 5399 C CA . ILE D 1 35 ? 128.748 98.661 113.778 1.00 38.90 35 ILE D CA 1
ATOM 5400 C C . ILE D 1 35 ? 128.605 97.215 114.240 1.00 46.33 35 ILE D C 1
ATOM 5401 O O . ILE D 1 35 ? 127.992 96.926 115.283 1.00 56.24 35 ILE D O 1
ATOM 5406 N N . ILE D 1 36 ? 129.169 96.283 113.463 1.00 40.10 36 ILE D N 1
ATOM 5407 C CA . ILE D 1 36 ? 129.059 94.867 113.802 1.00 33.14 36 ILE D CA 1
ATOM 5408 C C . ILE D 1 36 ? 129.701 94.588 115.154 1.00 39.25 36 ILE D C 1
ATOM 5409 O O . ILE D 1 36 ? 129.167 93.820 115.963 1.00 45.14 36 ILE D O 1
ATOM 5414 N N . GLN D 1 37 ? 130.851 95.206 115.425 1.00 40.64 37 GLN D N 1
ATOM 5415 C CA . GLN D 1 37 ? 131.515 94.979 116.705 1.00 37.40 37 GLN D CA 1
ATOM 5416 C C . GLN D 1 37 ? 130.701 95.533 117.870 1.00 43.34 37 GLN D C 1
ATOM 5417 O O . GLN D 1 37 ? 130.613 94.896 118.926 1.00 53.56 37 GLN D O 1
ATOM 5423 N N . ARG D 1 38 ? 130.099 96.714 117.705 1.00 37.51 38 ARG D N 1
ATOM 5424 C CA . ARG D 1 38 ? 129.445 97.371 118.834 1.00 35.23 38 ARG D CA 1
ATOM 5425 C C . ARG D 1 38 ? 128.103 96.743 119.195 1.00 41.88 38 ARG D C 1
ATOM 5426 O O . ARG D 1 38 ? 127.721 96.746 120.380 1.00 50.59 38 ARG D O 1
ATOM 5434 N N . THR D 1 39 ? 127.368 96.224 118.204 1.00 39.76 39 THR D N 1
ATOM 5435 C CA . THR D 1 39 ? 126.032 95.704 118.497 1.00 39.10 39 THR D CA 1
ATOM 5436 C C . THR D 1 39 ? 126.075 94.553 119.499 1.00 47.38 39 THR D C 1
ATOM 5437 O O . THR D 1 39 ? 125.248 94.492 120.420 1.00 54.33 39 THR D O 1
ATOM 5441 N N . ARG D 1 40 ? 127.025 93.628 119.336 1.00 43.35 40 ARG D N 1
ATOM 5442 C CA . ARG D 1 40 ? 127.097 92.472 120.226 1.00 39.74 40 ARG D CA 1
ATOM 5443 C C . ARG D 1 40 ? 127.394 92.888 121.662 1.00 45.26 40 ARG D C 1
ATOM 5444 O O . ARG D 1 40 ? 126.788 92.365 122.608 1.00 58.71 40 ARG D O 1
ATOM 5452 N N . ILE D 1 41 ? 128.326 93.824 121.844 1.00 30.70 41 ILE D N 1
ATOM 5453 C CA . ILE D 1 41 ? 128.670 94.287 123.186 1.00 27.12 41 ILE D CA 1
ATOM 5454 C C . ILE D 1 41 ? 127.463 94.937 123.845 1.00 37.56 41 ILE D C 1
ATOM 5455 O O . ILE D 1 41 ? 127.157 94.678 125.018 1.00 48.96 41 ILE D O 1
ATOM 5460 N N . LEU D 1 42 ? 126.752 95.790 123.101 1.00 35.37 42 LEU D N 1
ATOM 5461 C CA . LEU D 1 42 ? 125.587 96.441 123.692 1.00 36.71 42 LEU D CA 1
ATOM 5462 C C . LEU D 1 42 ? 124.498 95.434 124.052 1.00 40.08 42 LEU D C 1
ATOM 5463 O O . LEU D 1 42 ? 123.868 95.554 125.114 1.00 48.05 42 LEU D O 1
ATOM 5468 N N . ASN D 1 43 ? 124.272 94.430 123.200 1.00 38.98 43 ASN D N 1
ATOM 5469 C CA . ASN D 1 43 ? 123.272 93.411 123.511 1.00 34.50 43 ASN D CA 1
ATOM 5470 C C . ASN D 1 43 ? 123.644 92.622 124.762 1.00 40.24 43 ASN D C 1
ATOM 5471 O O . ASN D 1 43 ? 122.783 92.350 125.611 1.00 53.78 43 ASN D O 1
ATOM 5476 N N . ALA D 1 44 ? 124.918 92.242 124.891 1.00 36.29 44 ALA D N 1
ATOM 5477 C CA . ALA D 1 44 ? 125.348 91.507 126.077 1.00 35.82 44 ALA D CA 1
ATOM 5478 C C . ALA D 1 44 ? 125.176 92.345 127.337 1.00 35.40 44 ALA D C 1
ATOM 5479 O O . ALA D 1 44 ? 124.731 91.838 128.378 1.00 44.33 44 ALA D O 1
ATOM 5481 N N . ALA D 1 45 ? 125.519 93.633 127.261 1.00 33.29 45 ALA D N 1
ATOM 5482 C CA . ALA D 1 45 ? 125.336 94.510 128.411 1.00 36.40 45 ALA D CA 1
ATOM 5483 C C . ALA D 1 45 ? 123.869 94.600 128.805 1.00 40.58 45 ALA D C 1
ATOM 5484 O O . ALA D 1 45 ? 123.534 94.551 129.996 1.00 47.68 45 ALA D O 1
ATOM 5486 N N . ALA D 1 46 ? 122.976 94.727 127.819 1.00 40.65 46 ALA D N 1
ATOM 5487 C CA . ALA D 1 46 ? 121.550 94.806 128.127 1.00 40.83 46 ALA D CA 1
ATOM 5488 C C . ALA D 1 46 ? 121.048 93.525 128.784 1.00 39.27 46 ALA D C 1
ATOM 5489 O O . ALA D 1 46 ? 120.284 93.577 129.758 1.00 45.63 46 ALA D O 1
ATOM 5491 N N . ARG D 1 47 ? 121.468 92.367 128.269 1.00 41.26 47 ARG D N 1
ATOM 5492 C CA . ARG D 1 47 ? 121.033 91.103 128.859 1.00 39.66 47 ARG D CA 1
ATOM 5493 C C . ARG D 1 47 ? 121.503 90.975 130.303 1.00 44.21 47 ARG D C 1
ATOM 5494 O O . ARG D 1 47 ? 120.726 90.585 131.184 1.00 51.51 47 ARG D O 1
ATOM 5502 N N . GLU D 1 48 ? 122.769 91.307 130.572 1.00 48.32 48 GLU D N 1
ATOM 5503 C CA . GLU D 1 48 ? 123.275 91.201 131.939 1.00 41.62 48 GLU D CA 1
ATOM 5504 C C . GLU D 1 48 ? 122.574 92.182 132.873 1.00 42.70 48 GLU D C 1
ATOM 5505 O O . GLU D 1 48 ? 122.278 91.848 134.030 1.00 46.63 48 GLU D O 1
ATOM 5511 N N . ALA D 1 49 ? 122.311 93.401 132.394 1.00 43.73 49 ALA D N 1
ATOM 5512 C CA . ALA D 1 49 ? 121.619 94.383 133.219 1.00 44.37 49 ALA D CA 1
ATOM 5513 C C . ALA D 1 49 ? 120.217 93.913 133.574 1.00 49.15 49 ALA D C 1
ATOM 5514 O O . ALA D 1 49 ? 119.771 94.076 134.715 1.00 48.66 49 ALA D O 1
ATOM 5516 N N . GLU D 1 50 ? 119.504 93.326 132.611 1.00 58.12 50 GLU D N 1
ATOM 5517 C CA . GLU D 1 50 ? 118.174 92.812 132.917 1.00 51.42 50 GLU D CA 1
ATOM 5518 C C . GLU D 1 50 ? 118.208 91.545 133.761 1.00 49.12 50 GLU D C 1
ATOM 5519 O O . GLU D 1 50 ? 117.222 91.254 134.444 1.00 51.02 50 GLU D O 1
ATOM 5525 N N . ALA D 1 51 ? 119.307 90.790 133.736 1.00 52.63 51 ALA D N 1
ATOM 5526 C CA . ALA D 1 51 ? 119.394 89.556 134.504 1.00 47.76 51 ALA D CA 1
ATOM 5527 C C . ALA D 1 51 ? 119.834 89.752 135.949 1.00 49.00 51 ALA D C 1
ATOM 5528 O O . ALA D 1 51 ? 119.491 88.923 136.797 1.00 54.10 51 ALA D O 1
ATOM 5530 N N . PHE D 1 52 ? 120.592 90.809 136.256 1.00 51.94 52 PHE D N 1
ATOM 5531 C CA . PHE D 1 52 ? 121.057 90.980 137.633 1.00 49.62 52 PHE D CA 1
ATOM 5532 C C . PHE D 1 52 ? 119.952 91.491 138.554 1.00 53.45 52 PHE D C 1
ATOM 5533 O O . PHE D 1 52 ? 119.906 91.130 139.738 1.00 54.60 52 PHE D O 1
ATOM 5541 N N . GLU D 1 53 ? 119.069 92.350 138.038 1.00 58.95 53 GLU D N 1
ATOM 5542 C CA . GLU D 1 53 ? 118.056 92.974 138.885 1.00 58.84 53 GLU D CA 1
ATOM 5543 C C . GLU D 1 53 ? 117.085 91.944 139.447 1.00 60.47 53 GLU D C 1
ATOM 5544 O O . GLU D 1 53 ? 116.655 92.050 140.603 1.00 66.64 53 GLU D O 1
ATOM 5550 N N . ASP D 1 54 ? 116.715 90.948 138.639 1.00 54.43 54 ASP D N 1
ATOM 5551 C CA . ASP D 1 54 ? 115.806 89.911 139.116 1.00 52.22 54 ASP D CA 1
ATOM 5552 C C . ASP D 1 54 ? 116.410 89.147 140.286 1.00 55.76 54 ASP D C 1
ATOM 5553 O O . ASP D 1 54 ? 115.713 88.835 141.259 1.00 60.51 54 ASP D O 1
ATOM 5558 N N . LYS D 1 55 ? 117.703 88.833 140.209 1.00 56.75 55 LYS D N 1
ATOM 5559 C CA . LYS D 1 55 ? 118.365 88.167 141.325 1.00 60.79 55 LYS D CA 1
ATOM 5560 C C . LYS D 1 55 ? 118.453 89.081 142.539 1.00 55.53 55 LYS D C 1
ATOM 5561 O O . LYS D 1 55 ? 118.311 88.624 143.679 1.00 53.22 55 LYS D O 1
ATOM 5567 N N . PHE D 1 56 ? 118.695 90.374 142.317 1.00 58.00 56 PHE D N 1
ATOM 5568 C CA . PHE D 1 56 ? 118.809 91.301 143.441 1.00 55.75 56 PHE D CA 1
ATOM 5569 C C . PHE D 1 56 ? 117.489 91.445 144.188 1.00 55.79 56 PHE D C 1
ATOM 5570 O O . PHE D 1 56 ? 117.473 91.483 145.424 1.00 54.70 56 PHE D O 1
ATOM 5578 N N . TRP D 1 57 ? 116.376 91.528 143.465 1.00 63.05 57 TRP D N 1
ATOM 5579 C CA . TRP D 1 57 ? 115.077 91.790 144.075 1.00 54.27 57 TRP D CA 1
ATOM 5580 C C . TRP D 1 57 ? 114.283 90.528 144.389 1.00 60.07 57 TRP D C 1
ATOM 5581 O O . TRP D 1 57 ? 113.157 90.637 144.886 1.00 59.12 57 TRP D O 1
ATOM 5592 N N . SER D 1 58 ? 114.828 89.341 144.113 1.00 66.94 58 SER D N 1
ATOM 5593 C CA . SER D 1 58 ? 114.093 88.110 144.392 1.00 63.47 58 SER D CA 1
ATOM 5594 C C . SER D 1 58 ? 113.839 87.947 145.884 1.00 63.98 58 SER D C 1
ATOM 5595 O O . SER D 1 58 ? 112.794 87.430 146.294 1.00 68.10 58 SER D O 1
ATOM 5598 N N . GLY D 1 59 ? 114.784 88.383 146.707 1.00 65.26 59 GLY D N 1
ATOM 5599 C CA . GLY D 1 59 ? 114.682 88.289 148.148 1.00 67.12 59 GLY D CA 1
ATOM 5600 C C . GLY D 1 59 ? 115.685 87.309 148.716 1.00 68.38 59 GLY D C 1
ATOM 5601 O O . GLY D 1 59 ? 115.422 86.107 148.808 1.00 70.04 59 GLY D O 1
ATOM 5602 N N . ILE D 1 60 ? 116.824 87.845 149.141 1.00 73.32 60 ILE D N 1
ATOM 5603 C CA . ILE D 1 60 ? 117.957 87.079 149.650 1.00 73.30 60 ILE D CA 1
ATOM 5604 C C . ILE D 1 60 ? 118.765 88.027 150.523 1.00 77.57 60 ILE D C 1
ATOM 5605 O O . ILE D 1 60 ? 118.868 89.220 150.225 1.00 75.84 60 ILE D O 1
ATOM 5610 N N . GLU D 1 61 ? 119.319 87.501 151.613 1.00 80.62 61 GLU D N 1
ATOM 5611 C CA . GLU D 1 61 ? 120.185 88.313 152.456 1.00 79.36 61 GLU D CA 1
ATOM 5612 C C . GLU D 1 61 ? 121.333 88.873 151.626 1.00 81.75 61 GLU D C 1
ATOM 5613 O O . GLU D 1 61 ? 121.998 88.139 150.889 1.00 82.66 61 GLU D O 1
ATOM 5619 N N . LEU D 1 62 ? 121.557 90.185 151.740 1.00 73.15 62 LEU D N 1
ATOM 5620 C CA . LEU D 1 62 ? 122.564 90.836 150.908 1.00 70.41 62 LEU D CA 1
ATOM 5621 C C . LEU D 1 62 ? 123.968 90.343 151.229 1.00 73.05 62 LEU D C 1
ATOM 5622 O O . LEU D 1 62 ? 124.860 90.410 150.374 1.00 78.20 62 LEU D O 1
ATOM 5627 N N . SER D 1 63 ? 124.185 89.845 152.448 1.00 67.30 63 SER D N 1
ATOM 5628 C CA . SER D 1 63 ? 125.499 89.328 152.810 1.00 70.73 63 SER D CA 1
ATOM 5629 C C . SER D 1 63 ? 125.874 88.128 151.951 1.00 71.15 63 SER D C 1
ATOM 5630 O O . SER D 1 63 ? 127.023 88.006 151.509 1.00 77.34 63 SER D O 1
ATOM 5633 N N . ARG D 1 64 ? 124.920 87.230 151.704 1.00 71.53 64 ARG D N 1
ATOM 5634 C CA . ARG D 1 64 ? 125.200 86.068 150.869 1.00 75.87 64 ARG D CA 1
ATOM 5635 C C . ARG D 1 64 ? 125.523 86.482 149.439 1.00 78.39 64 ARG D C 1
ATOM 5636 O O . ARG D 1 64 ? 126.435 85.925 148.814 1.00 81.29 64 ARG D O 1
ATOM 5644 N N . LEU D 1 65 ? 124.786 87.457 148.904 1.00 71.18 65 LEU D N 1
ATOM 5645 C CA . LEU D 1 65 ? 125.063 87.936 147.554 1.00 69.60 65 LEU D CA 1
ATOM 5646 C C . LEU D 1 65 ? 126.442 88.574 147.470 1.00 71.49 65 LEU D C 1
ATOM 5647 O O . LEU D 1 65 ? 127.173 88.366 146.494 1.00 75.01 65 LEU D O 1
ATOM 5652 N N . TYR D 1 66 ? 126.819 89.352 148.486 1.00 69.74 66 TYR D N 1
ATOM 5653 C CA . TYR D 1 66 ? 128.143 89.965 148.503 1.00 70.20 66 TYR D CA 1
ATOM 5654 C C . TYR D 1 66 ? 129.239 88.909 148.587 1.00 70.47 66 TYR D C 1
ATOM 5655 O O . TYR D 1 66 ? 130.269 89.009 147.905 1.00 75.99 66 TYR D O 1
ATOM 5664 N N . GLN D 1 67 ? 129.031 87.882 149.413 1.00 75.84 67 GLN D N 1
ATOM 5665 C CA . GLN D 1 67 ? 130.010 86.805 149.515 1.00 80.55 67 GLN D CA 1
ATOM 5666 C C . GLN D 1 67 ? 130.154 86.067 148.192 1.00 81.08 67 GLN D C 1
ATOM 5667 O O . GLN D 1 67 ? 131.268 85.715 147.786 1.00 81.93 67 GLN D O 1
ATOM 5673 N N . GLU D 1 68 ? 129.037 85.818 147.506 1.00 80.38 68 GLU D N 1
ATOM 5674 C CA . GLU D 1 68 ? 129.104 85.172 146.200 1.00 78.85 68 GLU D CA 1
ATOM 5675 C C . GLU D 1 68 ? 129.822 86.052 145.186 1.00 77.30 68 GLU D C 1
ATOM 5676 O O . GLU D 1 68 ? 130.602 85.557 144.365 1.00 81.22 68 GLU D O 1
ATOM 5682 N N . SER D 1 69 ? 129.572 87.363 145.227 1.00 72.71 69 SER D N 1
ATOM 5683 C CA . SER D 1 69 ? 130.214 88.273 144.285 1.00 75.68 69 SER D CA 1
ATOM 5684 C C . SER D 1 69 ? 131.710 88.394 144.543 1.00 75.20 69 SER D C 1
ATOM 5685 O O . SER D 1 69 ? 132.470 88.702 143.620 1.00 75.91 69 SER D O 1
ATOM 5688 N N . GLN D 1 70 ? 132.148 88.173 145.785 1.00 78.00 70 GLN D N 1
ATOM 5689 C CA . GLN D 1 70 ? 133.583 88.177 146.063 1.00 78.29 70 GLN D CA 1
ATOM 5690 C C . GLN D 1 70 ? 134.335 87.114 145.273 1.00 79.68 70 GLN D C 1
ATOM 5691 O O . GLN D 1 70 ? 135.539 87.267 145.045 1.00 79.40 70 GLN D O 1
ATOM 5697 N N . GLY D 1 71 ? 133.662 86.038 144.862 1.00 81.06 71 GLY D N 1
ATOM 5698 C CA . GLY D 1 71 ? 134.349 84.983 144.135 1.00 80.74 71 GLY D CA 1
ATOM 5699 C C . GLY D 1 71 ? 134.873 85.434 142.784 1.00 79.72 71 GLY D C 1
ATOM 5700 O O . GLY D 1 71 ? 136.013 85.135 142.420 1.00 81.71 71 GLY D O 1
ATOM 5701 N N . LYS D 1 72 ? 134.054 86.159 142.025 1.00 81.20 72 LYS D N 1
ATOM 5702 C CA . LYS D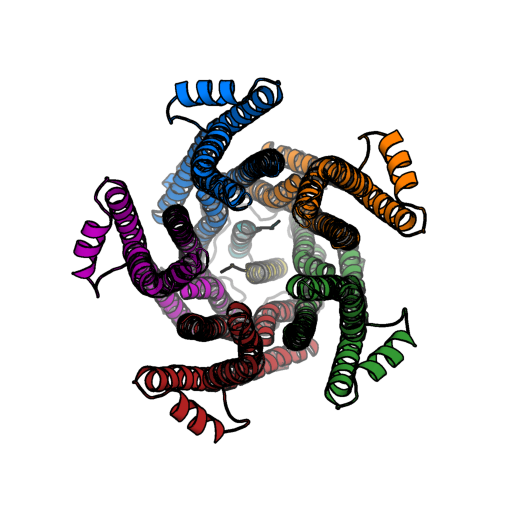 1 72 ? 134.437 86.612 140.688 1.00 83.13 72 LYS D CA 1
ATOM 5703 C C . LYS D 1 72 ? 135.146 87.965 140.761 1.00 85.58 72 LYS D C 1
ATOM 5704 O O . LYS D 1 72 ? 134.683 88.980 140.243 1.00 88.28 72 LYS D O 1
ATOM 5710 N N . ARG D 1 73 ? 136.296 87.959 141.427 1.00 90.17 73 ARG D N 1
ATOM 5711 C CA . ARG D 1 73 ? 137.094 89.170 141.554 1.00 89.17 73 ARG D CA 1
ATOM 5712 C C . ARG D 1 73 ? 137.695 89.559 140.210 1.00 88.22 73 ARG D C 1
ATOM 5713 O O . ARG D 1 73 ? 138.078 88.699 139.411 1.00 87.43 73 ARG D O 1
ATOM 5721 N N . ASP D 1 74 ? 137.766 90.868 139.961 1.00 88.51 74 ASP D N 1
ATOM 5722 C CA . ASP D 1 74 ? 138.379 91.425 138.753 1.00 91.45 74 ASP D CA 1
ATOM 5723 C C . ASP D 1 74 ? 137.680 90.951 137.481 1.00 91.40 74 ASP D C 1
ATOM 5724 O O . ASP D 1 74 ? 138.276 90.934 136.403 1.00 91.76 74 ASP D O 1
ATOM 5729 N N . ASN D 1 75 ? 136.408 90.570 137.594 1.00 80.09 75 ASN D N 1
ATOM 5730 C CA . ASN D 1 75 ? 135.635 90.148 136.435 1.00 77.40 75 ASN D CA 1
ATOM 5731 C C . ASN D 1 75 ? 134.230 90.730 136.400 1.00 79.49 75 ASN D C 1
ATOM 5732 O O . ASN D 1 75 ? 133.470 90.398 135.485 1.00 80.80 75 ASN D O 1
ATOM 5737 N N . LEU D 1 76 ? 133.857 91.576 137.355 1.00 66.36 76 LEU D N 1
ATOM 5738 C CA . LEU D 1 76 ? 132.507 92.113 137.412 1.00 62.49 76 LEU D CA 1
ATOM 5739 C C . LEU D 1 76 ? 132.328 93.242 136.409 1.00 65.83 76 LEU D C 1
ATOM 5740 O O . LEU D 1 76 ? 133.217 94.077 136.223 1.00 68.34 76 LEU D O 1
ATOM 5745 N N . THR D 1 77 ? 131.167 93.260 135.760 1.00 59.42 77 THR D N 1
ATOM 5746 C CA . THR D 1 77 ? 130.786 94.336 134.860 1.00 55.59 77 THR D CA 1
ATOM 5747 C C . THR D 1 77 ? 129.336 94.708 135.125 1.00 57.30 77 THR D C 1
ATOM 5748 O O . THR D 1 77 ? 128.532 93.872 135.544 1.00 61.30 77 THR D O 1
ATOM 5752 N N . GLY D 1 78 ? 129.008 95.971 134.876 1.00 55.44 78 GLY D N 1
ATOM 5753 C CA . GLY D 1 78 ? 127.644 96.433 135.030 1.00 55.84 78 GLY D CA 1
ATOM 5754 C C . GLY D 1 78 ? 127.272 96.804 136.450 1.00 62.01 78 GLY D C 1
ATOM 5755 O O . GLY D 1 78 ? 128.079 97.387 137.179 1.00 64.82 78 GLY D O 1
ATOM 5756 N N . SER D 1 79 ? 126.043 96.471 136.852 1.00 56.51 79 SER D N 1
ATOM 5757 C CA . SER D 1 79 ? 125.551 96.857 138.169 1.00 54.17 79 SER D CA 1
ATOM 5758 C C . SER D 1 79 ? 126.243 96.106 139.300 1.00 57.89 79 SER D C 1
ATOM 5759 O O . SER D 1 79 ? 126.232 96.585 140.442 1.00 64.49 79 SER D O 1
ATOM 5762 N N . GLU D 1 80 ? 126.836 94.945 139.015 1.00 53.55 80 GLU D N 1
ATOM 5763 C CA . GLU D 1 80 ? 127.542 94.210 140.059 1.00 51.50 80 GLU D CA 1
ATOM 5764 C C . GLU D 1 80 ? 128.726 95.008 140.587 1.00 59.74 80 GLU D C 1
ATOM 5765 O O . GLU D 1 80 ? 128.990 95.011 141.795 1.00 65.97 80 GLU D O 1
ATOM 5771 N N . GLN D 1 81 ? 129.449 95.692 139.699 1.00 51.84 81 GLN D N 1
ATOM 5772 C CA . GLN D 1 81 ? 130.570 96.517 140.135 1.00 51.06 81 GLN D CA 1
ATOM 5773 C C . GLN D 1 81 ? 130.102 97.650 141.040 1.00 56.67 81 GLN D C 1
ATOM 5774 O O . GLN D 1 81 ? 130.729 97.932 142.071 1.00 66.20 81 GLN D O 1
ATOM 5780 N N . ILE D 1 82 ? 128.999 98.307 140.674 1.00 50.19 82 ILE D N 1
ATOM 5781 C CA . ILE D 1 82 ? 128.463 99.393 141.492 1.00 47.89 82 ILE D CA 1
ATOM 5782 C C . ILE D 1 82 ? 128.074 98.873 142.868 1.00 50.61 82 ILE D C 1
ATOM 5783 O O . ILE D 1 82 ? 128.407 99.472 143.901 1.00 58.66 82 ILE D O 1
ATOM 5788 N N . PHE D 1 83 ? 127.366 97.742 142.899 1.00 40.07 83 PHE D N 1
ATOM 5789 C CA . PHE D 1 83 ? 126.933 97.164 144.166 1.00 39.65 83 PHE D CA 1
ATOM 5790 C C . PHE D 1 83 ? 128.128 96.808 145.041 1.00 45.21 83 PHE D C 1
ATOM 5791 O O . PHE D 1 83 ? 128.154 97.125 146.238 1.00 58.40 83 PHE D O 1
ATOM 5799 N N . TYR D 1 84 ? 129.140 96.170 144.449 1.00 44.24 84 TYR D N 1
ATOM 5800 C CA . TYR D 1 84 ? 130.316 95.765 145.209 1.00 43.08 84 TYR D CA 1
ATOM 5801 C C . TYR D 1 84 ? 131.044 96.972 145.783 1.00 52.23 84 TYR D C 1
ATOM 5802 O O . TYR D 1 84 ? 131.395 96.994 146.970 1.00 59.07 84 TYR D O 1
ATOM 5811 N N . SER D 1 85 ? 131.269 97.995 144.955 1.00 42.12 85 SER D N 1
ATOM 5812 C CA . SER D 1 85 ? 131.992 99.175 145.416 1.00 41.11 85 SER D CA 1
ATOM 5813 C C . SER D 1 85 ? 131.241 99.874 146.542 1.00 50.50 85 SER D C 1
ATOM 5814 O O . SER D 1 85 ? 131.829 100.225 147.576 1.00 61.45 85 SER D O 1
ATOM 5817 N N . GLY D 1 86 ? 129.933 100.075 146.364 1.00 44.92 86 GLY D N 1
ATOM 5818 C CA . GLY D 1 86 ? 129.159 100.756 147.387 1.00 40.29 86 GLY D CA 1
ATOM 5819 C C . GLY D 1 86 ? 129.139 99.999 148.699 1.00 44.68 86 GLY D C 1
ATOM 5820 O O . GLY D 1 86 ? 129.336 100.581 149.770 1.00 55.14 86 GLY D O 1
ATOM 5821 N N . PHE D 1 87 ? 128.913 98.684 148.634 1.00 40.91 87 PHE D N 1
ATOM 5822 C CA . PHE D 1 87 ? 128.866 97.893 149.857 1.00 42.10 87 PHE D CA 1
ATOM 5823 C C . PHE D 1 87 ? 130.214 97.886 150.566 1.00 47.07 87 PHE D C 1
ATOM 5824 O O . PHE D 1 87 ? 130.275 98.004 151.797 1.00 52.54 87 PHE D O 1
ATOM 5832 N N . LYS D 1 88 ? 131.308 97.743 149.810 1.00 51.38 88 LYS D N 1
ATOM 5833 C CA . LYS D 1 88 ? 132.628 97.723 150.431 1.00 45.79 88 LYS D CA 1
ATOM 5834 C C . LYS D 1 88 ? 132.936 99.047 151.113 1.00 44.23 88 LYS D C 1
ATOM 5835 O O . LYS D 1 88 ? 133.420 99.069 152.253 1.00 49.21 88 LYS D O 1
ATOM 5841 N N . GLU D 1 89 ? 132.650 100.165 150.440 1.00 38.85 89 GLU D N 1
ATOM 5842 C CA . GLU D 1 89 ? 132.893 101.466 151.055 1.00 38.24 89 GLU D CA 1
ATOM 5843 C C . GLU D 1 89 ? 132.042 101.653 152.305 1.00 42.05 89 GLU D C 1
ATOM 5844 O O . GLU D 1 89 ? 132.530 102.150 153.328 1.00 47.23 89 GLU D O 1
ATOM 5850 N N . PHE D 1 90 ? 130.768 101.255 152.244 1.00 47.67 90 PHE D N 1
ATOM 5851 C CA . PHE D 1 90 ? 129.887 101.378 153.402 1.00 43.94 90 PHE D CA 1
ATOM 5852 C C . PHE D 1 90 ? 130.432 100.599 154.591 1.00 35.51 90 PHE D C 1
ATOM 5853 O O . PHE D 1 90 ? 130.544 101.132 155.703 1.00 36.62 90 PHE D O 1
ATOM 5861 N N . VAL D 1 91 ? 130.792 99.333 154.370 1.00 40.22 91 VAL D N 1
ATOM 5862 C CA . VAL D 1 91 ? 131.258 98.492 155.469 1.00 38.09 91 VAL D CA 1
ATOM 5863 C C . VAL D 1 91 ? 132.559 99.033 156.043 1.00 42.52 91 VAL D C 1
ATOM 5864 O O . VAL D 1 91 ? 132.740 99.080 157.265 1.00 40.70 91 VAL D O 1
ATOM 5868 N N . ARG D 1 92 ? 133.487 99.448 155.176 1.00 58.25 92 ARG D N 1
ATOM 5869 C CA . ARG D 1 92 ? 134.766 99.953 155.665 1.00 51.73 92 ARG D CA 1
ATOM 5870 C C . ARG D 1 92 ? 134.589 101.234 156.470 1.00 48.36 92 ARG D C 1
ATOM 5871 O O . ARG D 1 92 ? 135.192 101.391 157.538 1.00 50.12 92 ARG D O 1
ATOM 5879 N N . LEU D 1 93 ? 133.758 102.159 155.986 1.00 49.83 93 LEU D N 1
ATOM 5880 C CA . LEU D 1 93 ? 133.645 103.452 156.651 1.00 45.95 93 LEU D CA 1
ATOM 5881 C C . LEU D 1 93 ? 132.810 103.371 157.923 1.00 49.39 93 LEU D C 1
ATOM 5882 O O . LEU D 1 93 ? 133.010 104.175 158.840 1.00 54.52 93 LEU D O 1
ATOM 5887 N N . HIS D 1 94 ? 131.875 102.420 158.009 1.00 55.77 94 HIS D N 1
ATOM 5888 C CA . HIS D 1 94 ? 131.063 102.314 159.218 1.00 54.12 94 HIS D CA 1
ATOM 5889 C C . HIS D 1 94 ? 131.867 101.799 160.405 1.00 50.78 94 HIS D C 1
ATOM 5890 O O . HIS D 1 94 ? 131.559 102.137 161.553 1.00 52.05 94 HIS D O 1
ATOM 5897 N N . ARG D 1 95 ? 132.894 100.986 160.154 1.00 57.91 95 ARG D N 1
ATOM 5898 C CA . ARG D 1 95 ? 133.603 100.325 161.245 1.00 60.28 95 ARG D CA 1
ATOM 5899 C C . ARG D 1 95 ? 134.432 101.310 162.062 1.00 60.90 95 ARG D C 1
ATOM 5900 O O . ARG D 1 95 ? 134.519 101.185 163.288 1.00 57.34 95 ARG D O 1
ATOM 5908 N N . ALA D 1 96 ? 135.047 102.295 161.407 1.00 62.76 96 ALA D N 1
ATOM 5909 C CA . ALA D 1 96 ? 135.939 103.211 162.112 1.00 60.26 96 ALA D CA 1
ATOM 5910 C C . ALA D 1 96 ? 135.160 104.272 162.881 1.00 58.99 96 ALA D C 1
ATOM 5911 O O . ALA D 1 96 ? 135.240 104.348 164.111 1.00 57.88 96 ALA D O 1
ATOM 5913 N N . ASN D 1 97 ? 134.397 105.098 162.171 1.00 65.56 97 ASN D N 1
ATOM 5914 C CA . ASN D 1 97 ? 133.604 106.161 162.779 1.00 66.20 97 ASN D CA 1
ATOM 5915 C C . ASN D 1 97 ? 132.151 105.703 162.841 1.00 68.61 97 ASN D C 1
ATOM 5916 O O . ASN D 1 97 ? 131.567 105.329 161.819 1.00 71.36 97 ASN D O 1
ATOM 5921 N N . SER D 1 98 ? 131.570 105.735 164.040 1.00 74.95 98 SER D N 1
ATOM 5922 C CA . SER D 1 98 ? 130.193 105.311 164.251 1.00 80.40 98 SER D CA 1
ATOM 5923 C C . SER D 1 98 ? 129.320 106.425 164.818 1.00 82.43 98 SER D C 1
ATOM 5924 O O . SER D 1 98 ? 128.235 106.152 165.339 1.00 82.70 98 SER D O 1
ATOM 5927 N N . HIS D 1 99 ? 129.770 107.675 164.728 1.00 87.10 99 HIS D N 1
ATOM 5928 C CA . HIS D 1 99 ? 129.032 108.808 165.274 1.00 86.23 99 HIS D CA 1
ATOM 5929 C C . HIS D 1 99 ? 128.250 109.569 164.211 1.00 85.73 99 HIS D C 1
ATOM 5930 O O . HIS D 1 99 ? 127.037 109.746 164.346 1.00 89.18 99 HIS D O 1
ATOM 5937 N N . ALA D 1 100 ? 128.917 110.024 163.158 1.00 69.77 100 ALA D N 1
ATOM 5938 C CA . ALA D 1 100 ? 128.247 110.799 162.124 1.00 70.22 100 ALA D CA 1
ATOM 5939 C C . ALA D 1 100 ? 127.480 109.870 161.192 1.00 72.21 100 ALA D C 1
ATOM 5940 O O . ALA D 1 100 ? 128.094 109.011 160.550 1.00 80.07 100 ALA D O 1
ATOM 5942 N N . PRO D 1 101 ? 126.161 110.000 161.088 1.00 58.37 101 PRO D N 1
ATOM 5943 C CA . PRO D 1 101 ? 125.399 109.118 160.196 1.00 58.63 101 PRO D CA 1
ATOM 5944 C C . PRO D 1 101 ? 125.435 109.554 158.740 1.00 63.23 101 PRO D C 1
ATOM 5945 O O . PRO D 1 101 ? 125.412 108.713 157.837 1.00 69.76 101 PRO D O 1
ATOM 5949 N N . GLU D 1 102 ? 125.489 110.864 158.497 1.00 57.17 102 GLU D N 1
ATOM 5950 C CA . GLU D 1 102 ? 125.420 111.375 157.133 1.00 60.45 102 GLU D CA 1
ATOM 5951 C C . GLU D 1 102 ? 126.701 111.124 156.347 1.00 64.98 102 GLU D C 1
ATOM 5952 O O . GLU D 1 102 ? 126.647 110.955 155.122 1.00 68.36 102 GLU D O 1
ATOM 5958 N N . ALA D 1 103 ? 127.851 111.108 157.025 1.00 64.16 103 ALA D N 1
ATOM 5959 C CA . ALA D 1 103 ? 129.121 110.930 156.329 1.00 64.39 103 ALA D CA 1
ATOM 5960 C C . ALA D 1 103 ? 129.206 109.560 155.671 1.00 65.89 103 ALA D C 1
ATOM 5961 O O . ALA D 1 103 ? 129.757 109.424 154.572 1.00 69.35 103 ALA D O 1
ATOM 5963 N N . VAL D 1 104 ? 128.673 108.531 156.331 1.00 51.61 104 VAL D N 1
ATOM 5964 C CA . VAL D 1 104 ? 128.712 107.184 155.770 1.00 46.14 104 VAL D CA 1
ATOM 5965 C C . VAL D 1 104 ? 127.926 107.128 154.466 1.00 53.76 104 VAL D C 1
ATOM 5966 O O . VAL D 1 104 ? 128.388 106.570 153.462 1.00 65.99 104 VAL D O 1
ATOM 5970 N N . VAL D 1 105 ? 126.730 107.718 154.460 1.00 47.86 105 VAL D N 1
ATOM 5971 C CA . VAL D 1 105 ? 125.908 107.718 153.255 1.00 50.59 105 VAL D CA 1
ATOM 5972 C C . VAL D 1 105 ? 126.565 108.545 152.159 1.00 52.21 105 VAL D C 1
ATOM 5973 O O . VAL D 1 105 ? 126.549 108.164 150.981 1.00 60.00 105 VAL D O 1
ATOM 5977 N N . GLU D 1 106 ? 127.165 109.681 152.524 1.00 54.94 106 GLU D N 1
ATOM 5978 C CA . GLU D 1 106 ? 127.852 110.499 151.529 1.00 59.89 106 GLU D CA 1
ATOM 5979 C C . GLU D 1 106 ? 129.003 109.736 150.885 1.00 61.77 106 GLU D C 1
ATOM 5980 O O . GLU D 1 106 ? 129.166 109.761 149.659 1.00 63.66 106 GLU D O 1
ATOM 5986 N N . GLY D 1 107 ? 129.803 109.039 151.693 1.00 53.29 107 GLY D N 1
ATOM 5987 C CA . GLY D 1 107 ? 130.900 108.263 151.140 1.00 54.35 107 GLY D CA 1
ATOM 5988 C C . GLY D 1 107 ? 130.427 107.116 150.269 1.00 58.30 107 GLY D C 1
ATOM 5989 O O . GLY D 1 107 ? 130.999 106.855 149.204 1.00 69.00 107 GLY D O 1
ATOM 5990 N N . ALA D 1 108 ? 129.375 106.417 150.703 1.00 46.04 108 ALA D N 1
ATOM 5991 C CA . ALA D 1 108 ? 128.842 105.321 149.904 1.00 46.79 108 ALA D CA 1
ATOM 5992 C C . ALA D 1 108 ? 128.324 105.819 148.563 1.00 46.63 108 ALA D C 1
ATOM 5993 O O . ALA D 1 108 ? 128.541 105.179 147.529 1.00 51.04 108 ALA D O 1
ATOM 5995 N N . SER D 1 109 ? 127.633 106.961 148.559 1.00 36.48 109 SER D N 1
ATOM 5996 C CA . SER D 1 109 ? 127.156 107.528 147.304 1.00 38.93 109 SER D CA 1
ATOM 5997 C C . SER D 1 109 ? 128.312 107.959 146.412 1.00 49.79 109 SER D C 1
ATOM 5998 O O . SER D 1 109 ? 128.270 107.758 145.193 1.00 52.99 109 SER D O 1
ATOM 6001 N N . ARG D 1 110 ? 129.351 108.562 146.998 1.00 57.81 110 ARG D N 1
ATOM 6002 C CA . ARG D 1 110 ? 130.488 109.010 146.201 1.00 53.39 110 ARG D CA 1
ATOM 6003 C C . ARG D 1 110 ? 131.240 107.842 145.580 1.00 50.27 110 ARG D C 1
ATOM 6004 O O . ARG D 1 110 ? 131.764 107.965 144.468 1.00 53.79 110 ARG D O 1
ATOM 6012 N N . ALA D 1 111 ? 131.297 106.704 146.271 1.00 41.87 111 ALA D N 1
ATOM 6013 C CA . ALA D 1 111 ? 132.052 105.565 145.761 1.00 34.45 111 ALA D CA 1
ATOM 6014 C C . ALA D 1 111 ? 131.448 104.945 144.507 1.00 47.19 111 ALA D C 1
ATOM 6015 O O . ALA D 1 111 ? 132.108 104.111 143.878 1.00 51.27 111 ALA D O 1
ATOM 6017 N N . MET D 1 112 ? 130.226 105.317 144.127 1.00 56.60 112 MET D N 1
ATOM 6018 C CA . MET D 1 112 ? 129.537 104.681 143.010 1.00 53.05 112 MET D CA 1
ATOM 6019 C C . MET D 1 112 ? 129.606 105.478 141.714 1.00 52.12 112 MET D C 1
ATOM 6020 O O . MET D 1 112 ? 129.542 104.883 140.628 1.00 58.17 112 MET D O 1
ATOM 6025 N N . ARG D 1 113 ? 129.721 106.806 141.799 1.00 45.07 113 ARG D N 1
ATOM 6026 C CA . ARG D 1 113 ? 129.777 107.622 140.592 1.00 48.73 113 ARG D CA 1
ATOM 6027 C C . ARG D 1 113 ? 131.015 107.303 139.768 1.00 62.78 113 ARG D C 1
ATOM 6028 O O . ARG D 1 113 ? 130.963 107.301 138.533 1.00 66.70 113 ARG D O 1
ATOM 6036 N N . ILE D 1 114 ? 132.140 107.039 140.435 1.00 57.04 114 ILE D N 1
ATOM 6037 C CA . ILE D 1 114 ? 133.367 106.699 139.722 1.00 56.27 114 ILE D CA 1
ATOM 6038 C C . ILE D 1 114 ? 133.171 105.431 138.903 1.00 62.41 114 ILE D C 1
ATOM 6039 O O . ILE D 1 114 ? 133.531 105.372 137.718 1.00 69.85 114 ILE D O 1
ATOM 6044 N N . SER D 1 115 ? 132.582 104.401 139.514 1.00 49.04 115 SER D N 1
ATOM 6045 C CA . SER D 1 115 ? 132.341 103.156 138.796 1.00 45.54 115 SER D CA 1
ATOM 6046 C C . SER D 1 115 ? 131.384 103.366 137.630 1.00 49.18 115 SER D C 1
ATOM 6047 O O . SER D 1 115 ? 131.634 102.877 136.518 1.00 61.43 115 SER D O 1
ATOM 6050 N N . MET D 1 116 ? 130.289 104.098 137.861 1.00 39.06 116 MET D N 1
ATOM 6051 C CA . MET D 1 116 ? 129.332 104.343 136.786 1.00 40.55 116 MET D CA 1
ATOM 6052 C C . MET D 1 116 ? 129.992 105.060 135.617 1.00 49.15 116 MET D C 1
ATOM 6053 O O . MET D 1 116 ? 129.776 104.698 134.452 1.00 60.31 116 MET D O 1
ATOM 6058 N N . ASN D 1 117 ? 130.806 106.075 135.911 1.00 51.69 117 ASN D N 1
ATOM 6059 C CA . ASN D 1 117 ? 131.503 106.795 134.855 1.00 54.59 117 ASN D CA 1
ATOM 6060 C C . ASN D 1 117 ? 132.461 105.877 134.111 1.00 57.65 117 ASN D C 1
ATOM 6061 O O . ASN D 1 117 ? 132.598 105.975 132.886 1.00 64.01 117 ASN D O 1
ATOM 6066 N N . ARG D 1 118 ? 133.124 104.970 134.829 1.00 49.84 118 ARG D N 1
ATOM 6067 C CA . ARG D 1 118 ? 134.042 104.046 134.170 1.00 44.61 118 ARG D CA 1
ATOM 6068 C C . ARG D 1 118 ? 133.310 103.141 133.183 1.00 53.87 118 ARG D C 1
ATOM 6069 O O . ARG D 1 118 ? 133.748 102.977 132.035 1.00 60.08 118 ARG D O 1
ATOM 6077 N N . GLU D 1 119 ? 132.183 102.549 133.598 1.00 53.56 119 GLU D N 1
ATOM 6078 C CA . GLU D 1 119 ? 131.471 101.681 132.658 1.00 49.80 119 GLU D CA 1
ATOM 6079 C C . GLU D 1 119 ? 130.900 102.476 131.488 1.00 53.45 119 GLU D C 1
ATOM 6080 O O . GLU D 1 119 ? 130.926 102.008 130.340 1.00 59.78 119 GLU D O 1
ATOM 6086 N N . LEU D 1 120 ? 130.376 103.676 131.751 1.00 48.44 120 LEU D N 1
ATOM 6087 C CA . LEU D 1 120 ? 129.841 104.486 130.661 1.00 48.95 120 LEU D CA 1
ATOM 6088 C C . LEU D 1 120 ? 130.930 104.854 129.660 1.00 53.46 120 LEU D C 1
ATOM 6089 O O . LEU D 1 120 ? 130.686 104.873 128.448 1.00 58.43 120 LEU D O 1
ATOM 6094 N N . GLU D 1 121 ? 132.137 105.155 130.147 1.00 56.07 121 GLU D N 1
ATOM 6095 C CA . GLU D 1 121 ? 133.259 105.391 129.243 1.00 52.05 121 GLU D CA 1
ATOM 6096 C C . GLU D 1 121 ? 133.586 104.141 128.440 1.00 54.08 121 GLU D C 1
ATOM 6097 O O . GLU D 1 121 ? 133.885 104.223 127.243 1.00 59.29 121 GLU D O 1
ATOM 6103 N N . ASN D 1 122 ? 133.545 102.975 129.086 1.00 50.95 122 ASN D N 1
ATOM 6104 C CA . ASN D 1 122 ? 133.883 101.735 128.394 1.00 49.63 122 ASN D CA 1
ATOM 6105 C C . ASN D 1 122 ? 132.903 101.444 127.262 1.00 53.16 122 ASN D C 1
ATOM 6106 O O . ASN D 1 122 ? 133.303 100.971 126.193 1.00 55.89 122 ASN D O 1
ATOM 6111 N N . LEU D 1 123 ? 131.617 101.727 127.469 1.00 54.40 123 LEU D N 1
ATOM 6112 C CA . LEU D 1 123 ? 130.595 101.334 126.502 1.00 49.55 123 LEU D CA 1
ATOM 6113 C C . LEU D 1 123 ? 130.427 102.306 125.337 1.00 48.18 123 LEU D C 1
ATOM 6114 O O . LEU D 1 123 ? 129.530 102.096 124.515 1.00 51.96 123 LEU D O 1
ATOM 6119 N N . GLU D 1 124 ? 131.244 103.350 125.230 1.00 53.83 124 GLU D N 1
ATOM 6120 C CA . GLU D 1 124 ? 130.985 104.448 124.298 1.00 49.39 124 GLU D CA 1
ATOM 6121 C C . GLU D 1 124 ? 132.200 104.718 123.412 1.00 56.43 124 GLU D C 1
ATOM 6122 O O . GLU D 1 124 ? 132.690 105.844 123.312 1.00 60.93 124 GLU D O 1
ATOM 6128 N N . THR D 1 125 ? 132.714 103.681 122.759 1.00 52.30 125 THR D N 1
ATOM 6129 C CA . THR D 1 125 ? 133.890 103.804 121.908 1.00 51.65 125 THR D CA 1
ATOM 6130 C C . THR D 1 125 ? 133.511 103.757 120.430 1.00 56.03 125 THR D C 1
ATOM 6131 O O . THR D 1 125 ? 132.613 103.008 120.032 1.00 59.20 125 THR D O 1
ATOM 6135 N N . HIS D 1 126 ? 134.189 104.588 119.629 1.00 47.44 126 HIS D N 1
ATOM 6136 C CA . HIS D 1 126 ? 134.208 104.552 118.165 1.00 42.04 126 HIS D CA 1
ATOM 6137 C C . HIS D 1 126 ? 132.953 105.109 117.500 1.00 45.25 126 HIS D C 1
ATOM 6138 O O . HIS D 1 126 ? 132.733 104.858 116.310 1.00 57.16 126 HIS D O 1
ATOM 6145 N N . ILE D 1 127 ? 132.120 105.855 118.215 1.00 34.49 127 ILE D N 1
ATOM 6146 C CA . ILE D 1 127 ? 130.940 106.503 117.636 1.00 43.72 127 ILE D CA 1
ATOM 6147 C C . ILE D 1 127 ? 131.291 107.815 116.927 1.00 52.67 127 ILE D C 1
ATOM 6148 O O . ILE D 1 127 ? 130.767 108.081 115.824 1.00 57.18 127 ILE D O 1
ATOM 6153 N N . PRO D 1 128 ? 132.151 108.673 117.499 1.00 44.75 128 PRO D N 1
ATOM 6154 C CA . PRO D 1 128 ? 132.514 109.905 116.780 1.00 48.97 128 PRO D CA 1
ATOM 6155 C C . PRO D 1 128 ? 133.128 109.658 115.414 1.00 53.42 128 PRO D C 1
ATOM 6156 O O . PRO D 1 128 ? 133.012 110.519 114.532 1.00 55.72 128 PRO D O 1
ATOM 6160 N N . PHE D 1 129 ? 133.782 108.514 115.208 1.00 44.40 129 PHE D N 1
ATOM 6161 C CA . PHE D 1 129 ? 134.275 108.186 113.875 1.00 42.79 129 PHE D CA 1
ATOM 6162 C C . PHE D 1 129 ? 133.123 108.056 112.886 1.00 51.48 129 PHE D C 1
ATOM 6163 O O . PHE D 1 129 ? 133.201 108.556 111.754 1.00 59.73 129 PHE D O 1
ATOM 6171 N N . LEU D 1 130 ? 132.040 107.392 113.300 1.00 38.63 130 LEU D N 1
ATOM 6172 C CA . LEU D 1 130 ? 130.858 107.299 112.451 1.00 39.60 130 LEU D CA 1
ATOM 6173 C C . LEU D 1 130 ? 130.292 108.680 112.160 1.00 45.30 130 LEU D C 1
ATOM 6174 O O . LEU D 1 130 ? 129.927 108.987 111.013 1.00 51.19 130 LEU D O 1
ATOM 6179 N N . GLY D 1 131 ? 130.218 109.529 113.188 1.00 37.02 131 GLY D N 1
ATOM 6180 C CA . GLY D 1 131 ? 129.730 110.884 112.967 1.00 41.22 131 GLY D CA 1
ATOM 6181 C C . GLY D 1 131 ? 130.560 111.644 111.948 1.00 46.98 131 GLY D C 1
ATOM 6182 O O . GLY D 1 131 ? 130.023 112.295 111.044 1.00 51.11 131 GLY D O 1
ATOM 6183 N N . THR D 1 132 ? 131.886 111.558 112.073 1.00 43.39 132 THR D N 1
ATOM 6184 C CA . THR D 1 132 ? 132.772 112.265 111.152 1.00 35.53 132 THR D CA 1
ATOM 6185 C C . THR D 1 132 ? 132.624 111.752 109.726 1.00 37.94 132 THR D C 1
ATOM 6186 O O . THR D 1 132 ? 132.588 112.545 108.776 1.00 53.74 132 THR D O 1
ATOM 6190 N N . VAL D 1 133 ? 132.546 110.431 109.551 1.00 28.66 133 VAL D N 1
ATOM 6191 C CA . VAL D 1 133 ? 132.393 109.873 108.208 1.00 31.66 133 VAL D CA 1
ATOM 6192 C C . VAL D 1 133 ? 131.110 110.387 107.569 1.00 38.10 133 VAL D C 1
ATOM 6193 O O . VAL D 1 133 ? 131.104 110.872 106.421 1.00 49.45 133 VAL D O 1
ATOM 6197 N N . GLY D 1 134 ? 130.005 110.309 108.318 1.00 35.90 134 GLY D N 1
ATOM 6198 C CA . GLY D 1 134 ? 128.730 110.769 107.800 1.00 41.98 134 GLY D CA 1
ATOM 6199 C C . GLY D 1 134 ? 128.716 112.247 107.475 1.00 44.75 134 GLY D C 1
ATOM 6200 O O . GLY D 1 134 ? 128.040 112.673 106.535 1.00 51.86 134 GLY D O 1
ATOM 6201 N N . SER D 1 135 ? 129.454 113.050 108.240 1.00 41.38 135 SER D N 1
ATOM 6202 C CA . SER D 1 135 ? 129.508 114.479 107.961 1.00 42.17 135 SER D CA 1
ATOM 6203 C C . SER D 1 135 ? 130.441 114.840 106.810 1.00 42.76 135 SER D C 1
ATOM 6204 O O . SER D 1 135 ? 130.242 115.884 106.183 1.00 44.05 135 SER D O 1
ATOM 6207 N N . ILE D 1 136 ? 131.445 114.020 106.516 1.00 38.43 136 ILE D N 1
ATOM 6208 C CA . ILE D 1 136 ? 132.518 114.410 105.600 1.00 25.01 136 ILE D CA 1
ATOM 6209 C C . ILE D 1 136 ? 132.289 113.904 104.178 1.00 38.51 136 ILE D C 1
ATOM 6210 O O . ILE D 1 136 ? 132.522 114.639 103.218 1.00 53.68 136 ILE D O 1
ATOM 6215 N N . SER D 1 137 ? 131.829 112.659 104.012 1.00 36.04 137 SER D N 1
ATOM 6216 C CA . SER D 1 137 ? 131.907 112.000 102.702 1.00 34.55 137 SER D CA 1
ATOM 6217 C C . SER D 1 137 ? 131.342 112.793 101.515 1.00 40.72 137 SER D C 1
ATOM 6218 O O . SER D 1 137 ? 132.015 112.854 100.465 1.00 51.75 137 SER D O 1
ATOM 6221 N N . PRO D 1 138 ? 130.144 113.395 101.587 1.00 35.20 138 PRO D N 1
ATOM 6222 C CA . PRO D 1 138 ? 129.588 114.045 100.383 1.00 33.02 138 PRO D CA 1
ATOM 6223 C C . PRO D 1 138 ? 130.454 115.157 99.813 1.00 43.77 138 PRO D C 1
ATOM 6224 O O . PRO D 1 138 ? 130.482 115.348 98.588 1.00 51.65 138 PRO D O 1
ATOM 6228 N N . TYR D 1 139 ? 131.152 115.909 100.665 1.00 32.23 139 TYR D N 1
ATOM 6229 C CA . TYR D 1 139 ? 132.005 116.982 100.169 1.00 28.64 139 TYR D CA 1
ATOM 6230 C C . TYR D 1 139 ? 133.156 116.434 99.335 1.00 39.54 139 TYR D C 1
ATOM 6231 O O . TYR D 1 139 ? 133.508 117.009 98.295 1.00 49.52 139 TYR D O 1
ATOM 6240 N N . ILE D 1 140 ? 133.751 115.322 99.771 1.00 28.85 140 ILE D N 1
ATOM 6241 C CA . ILE D 1 140 ? 134.799 114.682 98.982 1.00 30.01 140 ILE D CA 1
ATOM 6242 C C . ILE D 1 140 ? 134.243 114.223 97.640 1.00 37.66 140 ILE D C 1
ATOM 6243 O O . ILE D 1 140 ? 134.883 114.398 96.588 1.00 49.71 140 ILE D O 1
ATOM 6248 N N . GLY D 1 141 ? 133.044 113.634 97.651 1.00 25.33 141 GLY D N 1
ATOM 6249 C CA . GLY D 1 141 ? 132.427 113.250 96.387 1.00 31.97 141 GLY D CA 1
ATOM 6250 C C . GLY D 1 141 ? 132.246 114.421 95.435 1.00 34.73 141 GLY D C 1
ATOM 6251 O O . GLY D 1 141 ? 132.560 114.326 94.240 1.00 44.23 141 GLY D O 1
ATOM 6252 N N . LEU D 1 142 ? 131.747 115.545 95.952 1.00 29.10 142 LEU D N 1
ATOM 6253 C CA . LEU D 1 142 ? 131.532 116.719 95.109 1.00 27.10 142 LEU D CA 1
ATOM 6254 C C . LEU D 1 142 ? 132.847 117.269 94.571 1.00 34.61 142 LEU D C 1
ATOM 6255 O O . LEU D 1 142 ? 132.912 117.721 93.420 1.00 44.17 142 LEU D O 1
ATOM 6260 N N . PHE D 1 143 ? 133.900 117.260 95.392 1.00 24.41 143 PHE D N 1
ATOM 6261 C CA . PHE D 1 143 ? 135.202 117.716 94.916 1.00 17.81 143 PHE D CA 1
ATOM 6262 C C . PHE D 1 143 ? 135.691 116.859 93.757 1.00 27.61 143 PHE D C 1
ATOM 6263 O O . PHE D 1 143 ? 136.188 117.383 92.747 1.00 44.53 143 PHE D O 1
ATOM 6271 N N . GLY D 1 144 ? 135.549 115.538 93.879 1.00 25.37 144 GLY D N 1
ATOM 6272 C CA . GLY D 1 144 ? 135.931 114.668 92.778 1.00 25.17 144 GLY D CA 1
ATOM 6273 C C . GLY D 1 144 ? 135.147 114.956 91.512 1.00 29.04 144 GLY D C 1
ATOM 6274 O O . GLY D 1 144 ? 135.712 115.004 90.412 1.00 38.49 144 GLY D O 1
ATOM 6275 N N . THR D 1 145 ? 133.835 115.169 91.651 1.00 28.75 145 THR D N 1
ATOM 6276 C CA . THR D 1 145 ? 133.006 115.464 90.484 1.00 25.18 145 THR D CA 1
ATOM 6277 C C . THR D 1 145 ? 133.437 116.760 89.803 1.00 31.03 145 THR D C 1
ATOM 6278 O O . THR D 1 145 ? 133.547 116.819 88.569 1.00 40.53 145 THR D O 1
ATOM 6282 N N . VAL D 1 146 ? 133.696 117.806 90.593 1.00 35.62 146 VAL D N 1
ATOM 6283 C CA . VAL D 1 146 ? 134.101 119.091 90.027 1.00 26.94 146 VAL D CA 1
ATOM 6284 C C . VAL D 1 146 ? 135.423 118.956 89.285 1.00 31.18 146 VAL D C 1
ATOM 6285 O O . VAL D 1 146 ? 135.590 119.484 88.176 1.00 37.17 146 VAL D O 1
ATOM 6289 N N . TRP D 1 147 ? 136.386 118.254 89.884 1.00 34.52 147 TRP D N 1
ATOM 6290 C CA . TRP D 1 147 ? 137.681 118.075 89.235 1.00 29.20 147 TRP D CA 1
ATOM 6291 C C . TRP D 1 147 ? 137.541 117.326 87.913 1.00 38.52 147 TRP D C 1
ATOM 6292 O O . TRP D 1 147 ? 138.130 117.720 86.890 1.00 48.30 147 TRP D O 1
ATOM 6303 N N . GLY D 1 148 ? 136.746 116.253 87.908 1.00 39.91 148 GLY D N 1
ATOM 6304 C CA . GLY D 1 148 ? 136.548 115.505 86.679 1.00 33.42 148 GLY D CA 1
ATOM 6305 C C . GLY D 1 148 ? 135.913 116.338 85.584 1.00 30.41 148 GLY D C 1
ATOM 6306 O O . GLY D 1 148 ? 136.310 116.258 84.418 1.00 35.76 148 GLY D O 1
ATOM 6307 N N . ILE D 1 149 ? 134.922 117.155 85.941 1.00 34.76 149 ILE D N 1
ATOM 6308 C CA . ILE D 1 149 ? 134.246 117.967 84.933 1.00 34.96 149 ILE D CA 1
ATOM 6309 C C . ILE D 1 149 ? 135.164 119.068 84.408 1.00 40.45 149 ILE D C 1
ATOM 6310 O O . ILE D 1 149 ? 135.111 119.424 83.223 1.00 43.15 149 ILE D O 1
ATOM 6315 N N . MET D 1 150 ? 136.032 119.617 85.264 1.00 45.90 150 MET D N 1
ATOM 6316 C CA . MET D 1 150 ? 137.021 120.574 84.772 1.00 36.66 150 MET D CA 1
ATOM 6317 C C . MET D 1 150 ? 137.937 119.935 83.737 1.00 32.51 150 MET D C 1
ATOM 6318 O O . MET D 1 150 ? 138.205 120.522 82.680 1.00 40.16 150 MET D O 1
ATOM 6323 N N . HIS D 1 151 ? 138.434 118.728 84.021 1.00 47.50 151 HIS D N 1
ATOM 6324 C CA . HIS D 1 151 ? 139.268 118.052 83.027 1.00 49.07 151 HIS D CA 1
ATOM 6325 C C . HIS D 1 151 ? 138.493 117.753 81.750 1.00 50.65 151 HIS D C 1
ATOM 6326 O O . HIS D 1 151 ? 139.041 117.856 80.645 1.00 52.54 151 HIS D O 1
ATOM 6333 N N . ALA D 1 152 ? 137.219 117.378 81.877 1.00 53.45 152 ALA D N 1
ATOM 6334 C CA . ALA D 1 152 ? 136.411 117.118 80.689 1.00 52.14 152 ALA D CA 1
ATOM 6335 C C . ALA D 1 152 ? 136.293 118.363 79.819 1.00 46.02 152 ALA D C 1
ATOM 6336 O O . ALA D 1 152 ? 136.449 118.291 78.595 1.00 46.77 152 ALA D O 1
ATOM 6338 N N . PHE D 1 153 ? 136.028 119.519 80.435 1.00 55.84 153 PHE D N 1
ATOM 6339 C CA . PHE D 1 153 ? 135.926 120.755 79.661 1.00 53.92 153 PHE D CA 1
ATOM 6340 C C . PHE D 1 153 ? 137.257 121.134 79.027 1.00 56.10 153 PHE D C 1
ATOM 6341 O O . PHE D 1 153 ? 137.291 121.603 77.884 1.00 56.29 153 PHE D O 1
ATOM 6349 N N . ILE D 1 154 ? 138.362 120.968 79.759 1.00 63.11 154 ILE D N 1
ATOM 6350 C CA . ILE D 1 154 ? 139.666 121.305 79.191 1.00 54.85 154 ILE D CA 1
ATOM 6351 C C . ILE D 1 154 ? 139.958 120.433 77.980 1.00 57.39 154 ILE D C 1
ATOM 6352 O O . ILE D 1 154 ? 140.434 120.918 76.947 1.00 63.40 154 ILE D O 1
ATOM 6357 N N . ALA D 1 155 ? 139.671 119.133 78.081 1.00 69.54 155 ALA D N 1
ATOM 6358 C CA . ALA D 1 155 ? 139.873 118.245 76.941 1.00 71.02 155 ALA D CA 1
ATOM 6359 C C . ALA D 1 155 ? 138.971 118.629 75.774 1.00 67.33 155 ALA D C 1
ATOM 6360 O O . ALA D 1 155 ? 139.397 118.593 74.614 1.00 67.01 155 ALA D O 1
ATOM 6362 N N . LEU D 1 156 ? 137.717 118.990 76.059 1.00 72.82 156 LEU D N 1
ATOM 6363 C CA . LEU D 1 156 ? 136.787 119.345 74.991 1.00 74.97 156 LEU D CA 1
ATOM 6364 C C . LEU D 1 156 ? 137.219 120.613 74.264 1.00 74.52 156 LEU D C 1
ATOM 6365 O O . LEU D 1 156 ? 137.125 120.690 73.033 1.00 76.50 156 LEU D O 1
ATOM 6370 N N . GLY D 1 157 ? 137.695 121.615 75.004 1.00 72.50 157 GLY D N 1
ATOM 6371 C CA . GLY D 1 157 ? 137.982 122.910 74.409 1.00 73.50 157 GLY D CA 1
ATOM 6372 C C . GLY D 1 157 ? 139.117 122.910 73.405 1.00 78.13 157 GLY D C 1
ATOM 6373 O O . GLY D 1 157 ? 139.165 123.794 72.544 1.00 75.05 157 GLY D O 1
ATOM 6374 N N . ALA D 1 158 ? 140.032 121.944 73.496 1.00 87.82 158 ALA D N 1
ATOM 6375 C CA . ALA D 1 158 ? 141.175 121.926 72.588 1.00 84.64 158 ALA D CA 1
ATOM 6376 C C . ALA D 1 158 ? 140.755 121.577 71.165 1.00 83.58 158 ALA D C 1
ATOM 6377 O O . ALA D 1 158 ? 141.219 122.202 70.205 1.00 80.48 158 ALA D O 1
ATOM 6379 N N . VAL D 1 159 ? 139.878 120.587 71.008 1.00 97.53 159 VAL D N 1
ATOM 6380 C CA . VAL D 1 159 ? 139.479 120.143 69.678 1.00 100.10 159 VAL D CA 1
ATOM 6381 C C . VAL D 1 159 ? 138.377 121.046 69.133 1.00 97.80 159 VAL D C 1
ATOM 6382 O O . VAL D 1 159 ? 137.699 121.768 69.869 1.00 98.07 159 VAL D O 1
ATOM 6386 N N . LYS D 1 160 ? 138.201 121.001 67.813 1.00 101.16 160 LYS D N 1
ATOM 6387 C CA . LYS D 1 160 ? 137.188 121.801 67.139 1.00 102.88 160 LYS D CA 1
ATOM 6388 C C . LYS D 1 160 ? 135.819 121.134 67.108 1.00 103.53 160 LYS D C 1
ATOM 6389 O O . LYS D 1 160 ? 134.840 121.785 66.726 1.00 103.54 160 LYS D O 1
ATOM 6395 N N . GLN D 1 161 ? 135.724 119.865 67.495 1.00 106.59 161 GLN D N 1
ATOM 6396 C CA . GLN D 1 161 ? 134.440 119.178 67.536 1.00 107.51 161 GLN D CA 1
ATOM 6397 C C . GLN D 1 161 ? 133.646 119.644 68.750 1.00 107.23 161 GLN D C 1
ATOM 6398 O O . GLN D 1 161 ? 134.146 119.615 69.879 1.00 107.19 161 GLN D O 1
ATOM 6404 N N . ALA D 1 162 ? 132.406 120.072 68.516 1.00 104.98 162 ALA D N 1
ATOM 6405 C CA . ALA D 1 162 ? 131.579 120.650 69.564 1.00 104.72 162 ALA D CA 1
ATOM 6406 C C . ALA D 1 162 ? 130.327 119.843 69.872 1.00 102.95 162 ALA D C 1
ATOM 6407 O O . ALA D 1 162 ? 129.518 120.281 70.699 1.00 101.17 162 ALA D O 1
ATOM 6409 N N . THR D 1 163 ? 130.139 118.688 69.242 1.00 95.58 163 THR D N 1
ATOM 6410 C CA . THR D 1 163 ? 128.953 117.890 69.498 1.00 98.82 163 THR D CA 1
ATOM 6411 C C . THR D 1 163 ? 129.084 117.145 70.826 1.00 96.02 163 THR D C 1
ATOM 6412 O O . THR D 1 163 ? 130.154 117.082 71.437 1.00 97.58 163 THR D O 1
ATOM 6416 N N . LEU D 1 164 ? 127.966 116.579 71.275 1.00 76.70 164 LEU D N 1
ATOM 6417 C CA . LEU D 1 164 ? 127.876 115.991 72.604 1.00 76.94 164 LEU D CA 1
ATOM 6418 C C . LEU D 1 164 ? 128.408 114.566 72.682 1.00 80.82 164 LEU D C 1
ATOM 6419 O O . LEU D 1 164 ? 128.604 114.061 73.795 1.00 86.16 164 LEU D O 1
ATOM 6424 N N . GLN D 1 165 ? 128.651 113.908 71.547 1.00 85.53 165 GLN D N 1
ATOM 6425 C CA . GLN D 1 165 ? 128.923 112.474 71.584 1.00 90.01 165 GLN D CA 1
ATOM 6426 C C . GLN D 1 165 ? 130.273 112.156 72.217 1.00 91.39 165 GLN D C 1
ATOM 6427 O O . GLN D 1 165 ? 130.403 111.133 72.900 1.00 91.57 165 GLN D O 1
ATOM 6433 N N . MET D 1 166 ? 131.285 113.000 72.014 1.00 83.75 166 MET D N 1
ATOM 6434 C CA . MET D 1 166 ? 132.596 112.735 72.595 1.00 82.89 166 MET D CA 1
ATOM 6435 C C . MET D 1 166 ? 132.795 113.378 73.961 1.00 83.33 166 MET D C 1
ATOM 6436 O O . MET D 1 166 ? 133.839 113.157 74.582 1.00 87.64 166 MET D O 1
ATOM 6441 N N . VAL D 1 167 ? 131.834 114.162 74.444 1.00 67.94 167 VAL D N 1
ATOM 6442 C CA . VAL D 1 167 ? 131.930 114.736 75.780 1.00 69.30 167 VAL D CA 1
ATOM 6443 C C . VAL D 1 167 ? 130.986 114.060 76.772 1.00 72.69 167 VAL D C 1
ATOM 6444 O O . VAL D 1 167 ? 131.202 114.173 77.989 1.00 73.64 167 VAL D O 1
ATOM 6448 N N . ALA D 1 168 ? 129.960 113.353 76.295 1.00 60.37 168 ALA D N 1
ATOM 6449 C CA . ALA D 1 168 ? 129.033 112.685 77.207 1.00 53.34 168 ALA D CA 1
ATOM 6450 C C . ALA D 1 168 ? 129.701 111.649 78.105 1.00 55.98 168 ALA D C 1
ATOM 6451 O O . ALA D 1 168 ? 129.395 111.629 79.312 1.00 62.77 168 ALA D O 1
ATOM 6453 N N . PRO D 1 169 ? 130.577 110.760 77.613 1.00 54.54 169 PRO D N 1
ATOM 6454 C CA . PRO D 1 169 ? 131.168 109.760 78.522 1.00 55.87 169 PRO D CA 1
ATOM 6455 C C . PRO D 1 169 ? 131.944 110.358 79.682 1.00 58.35 169 PRO D C 1
ATOM 6456 O O . PRO D 1 169 ? 131.930 109.792 80.782 1.00 64.17 169 PRO D O 1
ATOM 6460 N N . GLY D 1 170 ? 132.625 111.485 79.474 1.00 52.76 170 GLY D N 1
ATOM 6461 C CA . GLY D 1 170 ? 133.339 112.111 80.574 1.00 51.27 170 GLY D CA 1
ATOM 6462 C C . GLY D 1 170 ? 132.413 112.569 81.684 1.00 52.03 170 GLY D C 1
ATOM 6463 O O . GLY D 1 170 ? 132.670 112.319 82.866 1.00 53.75 170 GLY D O 1
ATOM 6464 N N . ILE D 1 171 ? 131.318 113.237 81.320 1.00 55.31 171 ILE D N 1
ATOM 6465 C CA . ILE D 1 171 ? 130.341 113.664 82.316 1.00 48.57 171 ILE D CA 1
ATOM 6466 C C . ILE D 1 171 ? 129.715 112.455 82.996 1.00 54.97 171 ILE D C 1
ATOM 6467 O O . ILE D 1 171 ? 129.458 112.469 84.206 1.00 65.56 171 ILE D O 1
ATOM 6472 N N . ALA D 1 172 ? 129.457 111.391 82.231 1.00 58.10 172 ALA D N 1
ATOM 6473 C CA . ALA D 1 172 ? 128.872 110.189 82.815 1.00 54.30 172 ALA D CA 1
ATOM 6474 C C . ALA D 1 172 ? 129.801 109.562 83.846 1.00 55.49 172 ALA D C 1
ATOM 6475 O O . ALA D 1 172 ? 129.352 109.126 84.913 1.00 62.24 172 ALA D O 1
ATOM 6477 N N . GLU D 1 173 ? 131.098 109.503 83.547 1.00 62.64 173 GLU D N 1
ATOM 6478 C CA . GLU D 1 173 ? 132.055 108.900 84.467 1.00 58.40 173 GLU D CA 1
ATOM 6479 C C . GLU D 1 173 ? 132.449 109.825 85.609 1.00 60.77 173 GLU D C 1
ATOM 6480 O O . GLU D 1 173 ? 133.012 109.352 86.600 1.00 63.14 173 GLU D O 1
ATOM 6486 N N . ALA D 1 174 ? 132.181 111.125 85.493 1.00 49.78 174 ALA D N 1
ATOM 6487 C CA . ALA D 1 174 ? 132.538 112.052 86.557 1.00 42.23 174 ALA D CA 1
ATOM 6488 C C . ALA D 1 174 ? 131.493 112.138 87.660 1.00 40.23 174 ALA D C 1
ATOM 6489 O O . ALA D 1 174 ? 131.707 112.869 88.632 1.00 46.83 174 ALA D O 1
ATOM 6491 N N . LEU D 1 175 ? 130.379 111.416 87.546 1.00 35.00 175 LEU D N 1
ATOM 6492 C CA . LEU D 1 175 ? 129.289 111.501 88.508 1.00 32.26 175 LEU D CA 1
ATOM 6493 C C . LEU D 1 175 ? 129.168 110.255 89.381 1.00 35.53 175 LEU D C 1
ATOM 6494 O O . LEU D 1 175 ? 128.093 109.998 89.932 1.00 45.63 175 LEU D O 1
ATOM 6499 N N . ILE D 1 176 ? 130.242 109.479 89.520 1.00 35.77 176 ILE D N 1
ATOM 6500 C CA . ILE D 1 176 ? 130.193 108.296 90.374 1.00 33.52 176 ILE D CA 1
ATOM 6501 C C . ILE D 1 176 ? 130.639 108.627 91.795 1.00 43.38 176 ILE D C 1
ATOM 6502 O O . ILE D 1 176 ? 130.222 107.961 92.759 1.00 56.82 176 ILE D O 1
ATOM 6507 N N . ALA D 1 177 ? 131.479 109.653 91.950 1.00 27.65 177 ALA D N 1
ATOM 6508 C CA . ALA D 1 177 ? 132.000 110.000 93.266 1.00 27.56 177 ALA D CA 1
ATOM 6509 C C . ALA D 1 177 ? 130.883 110.410 94.216 1.00 36.41 177 ALA D C 1
ATOM 6510 O O . ALA D 1 177 ? 130.891 110.033 95.393 1.00 46.93 177 ALA D O 1
ATOM 6512 N N . THR D 1 178 ? 129.912 111.186 93.727 1.00 30.57 178 THR D N 1
ATOM 6513 C CA . THR D 1 178 ? 128.819 111.632 94.587 1.00 31.03 178 THR D CA 1
ATOM 6514 C C . THR D 1 178 ? 127.974 110.457 95.062 1.00 42.25 178 THR D C 1
ATOM 6515 O O . THR D 1 178 ? 127.581 110.394 96.237 1.00 47.42 178 THR D O 1
ATOM 6519 N N . ALA D 1 179 ? 127.677 109.520 94.159 1.00 37.61 179 ALA D N 1
ATOM 6520 C CA . ALA D 1 179 ? 126.905 108.346 94.543 1.00 35.37 179 ALA D CA 1
ATOM 6521 C C . ALA D 1 179 ? 127.645 107.522 95.585 1.00 38.60 179 ALA D C 1
ATOM 6522 O O . ALA D 1 179 ? 127.048 107.079 96.577 1.00 47.84 179 ALA D O 1
ATOM 6524 N N . ILE D 1 180 ? 128.952 107.325 95.392 1.00 26.39 180 ILE D N 1
ATOM 6525 C CA . ILE D 1 180 ? 129.728 106.567 96.370 1.00 26.50 180 ILE D CA 1
ATOM 6526 C C . ILE D 1 180 ? 129.739 107.284 97.715 1.00 34.70 180 ILE D C 1
ATOM 6527 O O . ILE D 1 180 ? 129.624 106.654 98.776 1.00 44.56 180 ILE D O 1
ATOM 6532 N N . GLY D 1 181 ? 129.856 108.613 97.694 1.00 26.19 181 GLY D N 1
ATOM 6533 C CA . GLY D 1 181 ? 129.867 109.363 98.938 1.00 28.22 181 GLY D CA 1
ATOM 6534 C C . GLY D 1 181 ? 128.571 109.230 99.712 1.00 34.68 181 GLY D C 1
ATOM 6535 O O . GLY D 1 181 ? 128.577 108.993 100.921 1.00 45.07 181 GLY D O 1
ATOM 6536 N N . LEU D 1 182 ? 127.437 109.375 99.023 1.00 28.42 182 LEU D N 1
ATOM 6537 C CA . LEU D 1 182 ? 126.152 109.247 99.707 1.00 31.98 182 LEU D CA 1
ATOM 6538 C C . LEU D 1 182 ? 125.940 107.827 100.227 1.00 35.00 182 LEU D C 1
ATOM 6539 O O . LEU D 1 182 ? 125.401 107.627 101.333 1.00 42.37 182 LEU D O 1
ATOM 6544 N N . PHE D 1 183 ? 126.357 106.831 99.437 1.00 29.15 183 PHE D N 1
ATOM 6545 C CA . PHE D 1 183 ? 126.230 105.439 99.851 1.00 30.85 183 PHE D CA 1
ATOM 6546 C C . PHE D 1 183 ? 127.045 105.162 101.105 1.00 37.32 183 PHE D C 1
ATOM 6547 O O . PHE D 1 183 ? 126.616 104.399 101.978 1.00 46.91 183 PHE D O 1
ATOM 6555 N N . ALA D 1 184 ? 128.229 105.766 101.210 1.00 32.50 184 ALA D N 1
ATOM 6556 C CA . ALA D 1 184 ? 129.010 105.627 102.434 1.00 28.58 184 ALA D CA 1
ATOM 6557 C C . ALA D 1 184 ? 128.416 106.436 103.582 1.00 29.97 184 ALA D C 1
ATOM 6558 O O . ALA D 1 184 ? 128.583 106.066 104.749 1.00 34.93 184 ALA D O 1
ATOM 6560 N N . ALA D 1 185 ? 127.730 107.539 103.277 1.00 29.55 185 ALA D N 1
ATOM 6561 C CA . ALA D 1 185 ? 127.264 108.445 104.322 1.00 28.48 185 ALA D CA 1
ATOM 6562 C C . ALA D 1 185 ? 126.056 107.907 105.082 1.00 31.91 185 ALA D C 1
ATOM 6563 O O . ALA D 1 185 ? 126.000 108.027 106.311 1.00 39.80 185 ALA D O 1
ATOM 6565 N N . ILE D 1 186 ? 125.074 107.331 104.380 1.00 36.31 186 ILE D N 1
ATOM 6566 C CA . ILE D 1 186 ? 123.783 107.029 105.025 1.00 36.14 186 ILE D CA 1
ATOM 6567 C C . ILE D 1 186 ? 123.904 106.067 106.210 1.00 37.50 186 ILE D C 1
ATOM 6568 O O . ILE D 1 186 ? 123.410 106.401 107.306 1.00 45.28 186 ILE D O 1
ATOM 6573 N N . PRO D 1 187 ? 124.521 104.883 106.075 1.00 29.46 187 PRO D N 1
ATOM 6574 C CA . PRO D 1 187 ? 124.544 103.947 107.212 1.00 28.05 187 PRO D CA 1
ATOM 6575 C C . PRO D 1 187 ? 125.227 104.500 108.445 1.00 37.51 187 PRO D C 1
ATOM 6576 O O . PRO D 1 187 ? 124.831 104.156 109.566 1.00 50.06 187 PRO D O 1
ATOM 6580 N N . ALA D 1 188 ? 126.249 105.339 108.275 1.00 31.37 188 ALA D N 1
ATOM 6581 C CA . ALA D 1 188 ? 126.934 105.913 109.425 1.00 33.21 188 ALA D CA 1
ATOM 6582 C C . ALA D 1 188 ? 125.979 106.748 110.266 1.00 42.65 188 ALA D C 1
ATOM 6583 O O . ALA D 1 188 ? 125.953 106.631 111.498 1.00 47.84 188 ALA D O 1
ATOM 6585 N N . VAL D 1 189 ? 125.170 107.583 109.613 1.00 39.05 189 VAL D N 1
ATOM 6586 C CA . VAL D 1 189 ? 124.217 108.421 110.338 1.00 33.70 189 VAL D CA 1
ATOM 6587 C C . VAL D 1 189 ? 123.183 107.557 111.048 1.00 42.99 189 VAL D C 1
ATOM 6588 O O . VAL D 1 189 ? 122.868 107.776 112.230 1.00 50.35 189 VAL D O 1
ATOM 6592 N N . MET D 1 190 ? 122.644 106.553 110.345 1.00 34.11 190 MET D N 1
ATOM 6593 C CA . MET D 1 190 ? 121.640 105.699 110.980 1.00 32.49 190 MET D CA 1
ATOM 6594 C C . MET D 1 190 ? 122.202 105.001 112.219 1.00 44.05 190 MET D C 1
ATOM 6595 O O . MET D 1 190 ? 121.573 104.996 113.291 1.00 49.15 190 MET D O 1
ATOM 6600 N N . ALA D 1 191 ? 123.398 104.417 112.094 1.00 36.21 191 ALA D N 1
ATOM 6601 C CA . ALA D 1 191 ? 123.994 103.691 113.210 1.00 27.01 191 ALA D CA 1
ATOM 6602 C C . ALA D 1 191 ? 124.324 104.619 114.370 1.00 34.10 191 ALA D C 1
ATOM 6603 O O . ALA D 1 191 ? 124.135 104.251 115.535 1.00 50.19 191 ALA D O 1
ATOM 6605 N N . TYR D 1 192 ? 124.843 105.812 114.074 1.00 27.92 192 TYR D N 1
ATOM 6606 C CA . TYR D 1 192 ? 125.106 106.802 115.112 1.00 35.31 192 TYR D CA 1
ATOM 6607 C C . TYR D 1 192 ? 123.848 107.077 115.924 1.00 45.40 192 TYR D C 1
ATOM 6608 O O . TYR D 1 192 ? 123.851 106.998 117.166 1.00 48.67 192 TYR D O 1
ATOM 6617 N N . ASN D 1 193 ? 122.747 107.372 115.224 1.00 42.79 193 ASN D N 1
AT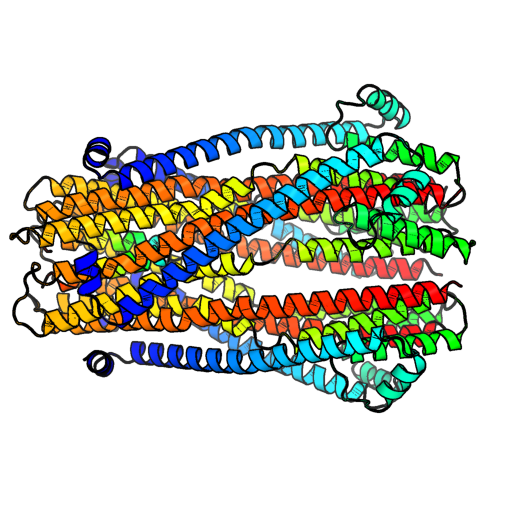OM 6618 C CA . ASN D 1 193 ? 121.507 107.716 115.910 1.00 34.37 193 ASN D CA 1
ATOM 6619 C C . ASN D 1 193 ? 120.999 106.559 116.761 1.00 33.20 193 ASN D C 1
ATOM 6620 O O . ASN D 1 193 ? 120.511 106.771 117.876 1.00 40.06 193 ASN D O 1
ATOM 6625 N N . ARG D 1 194 ? 121.101 105.327 116.257 1.00 38.36 194 ARG D N 1
ATOM 6626 C CA . ARG D 1 194 ? 120.591 104.190 117.025 1.00 43.09 194 ARG D CA 1
ATOM 6627 C C . ARG D 1 194 ? 121.453 103.907 118.257 1.00 50.43 194 ARG D C 1
ATOM 6628 O O . ARG D 1 194 ? 120.932 103.685 119.365 1.00 56.11 194 ARG D O 1
ATOM 6636 N N . LEU D 1 195 ? 122.779 103.914 118.087 1.00 43.25 195 LEU D N 1
ATOM 6637 C CA . LEU D 1 195 ? 123.667 103.560 119.187 1.00 35.95 195 LEU D CA 1
ATOM 6638 C C . LEU D 1 195 ? 123.614 104.582 120.314 1.00 39.32 195 LEU D C 1
ATOM 6639 O O . LEU D 1 195 ? 123.718 104.206 121.491 1.00 46.85 195 LEU D O 1
ATOM 6644 N N . ASN D 1 196 ? 123.453 105.871 119.991 1.00 42.22 196 ASN D N 1
ATOM 6645 C CA . ASN D 1 196 ? 123.345 106.858 121.064 1.00 39.56 196 ASN D CA 1
ATOM 6646 C C . ASN D 1 196 ? 122.127 106.589 121.947 1.00 44.34 196 ASN D C 1
ATOM 6647 O O . ASN D 1 196 ? 122.211 106.664 123.183 1.00 46.34 196 ASN D O 1
ATOM 6652 N N . GLN D 1 197 ? 120.989 106.261 121.330 1.00 46.67 197 GLN D N 1
ATOM 6653 C CA . GLN D 1 197 ? 119.790 105.944 122.098 1.00 44.45 197 GLN D CA 1
ATOM 6654 C C . GLN D 1 197 ? 119.992 104.701 122.953 1.00 44.71 197 GLN D C 1
ATOM 6655 O O . GLN D 1 197 ? 119.538 104.650 124.105 1.00 53.78 197 GLN D O 1
ATOM 6661 N N . ARG D 1 198 ? 120.661 103.682 122.406 1.00 36.46 198 ARG D N 1
ATOM 6662 C CA . ARG D 1 198 ? 120.911 102.483 123.204 1.00 30.24 198 ARG D CA 1
ATOM 6663 C C . ARG D 1 198 ? 121.773 102.798 124.426 1.00 37.27 198 ARG D C 1
ATOM 6664 O O . ARG D 1 198 ? 121.511 102.296 125.530 1.00 46.26 198 ARG D O 1
ATOM 6672 N N . VAL D 1 199 ? 122.789 103.647 124.257 1.00 42.99 199 VAL D N 1
ATOM 6673 C CA . VAL D 1 199 ? 123.637 104.018 125.390 1.00 36.74 199 VAL D CA 1
ATOM 6674 C C . VAL D 1 199 ? 122.836 104.777 126.444 1.00 39.98 199 VAL D C 1
ATOM 6675 O O . VAL D 1 199 ? 122.994 104.544 127.651 1.00 48.56 199 VAL D O 1
ATOM 6679 N N . ASN D 1 200 ? 121.972 105.703 126.014 1.00 44.63 200 ASN D N 1
ATOM 6680 C CA . ASN D 1 200 ? 121.157 106.440 126.981 1.00 41.25 200 ASN D CA 1
ATOM 6681 C C . ASN D 1 200 ? 120.229 105.507 127.755 1.00 46.86 200 ASN D C 1
ATOM 6682 O O . ASN D 1 200 ? 120.049 105.656 128.977 1.00 50.63 200 ASN D O 1
ATOM 6687 N N . LYS D 1 201 ? 119.627 104.540 127.058 1.00 46.12 201 LYS D N 1
ATOM 6688 C CA . LYS D 1 201 ? 118.764 103.576 127.732 1.00 37.95 201 LYS D CA 1
ATOM 6689 C C . LYS D 1 201 ? 119.544 102.762 128.755 1.00 46.31 201 LYS D C 1
ATOM 6690 O O . LYS D 1 201 ? 119.031 102.461 129.839 1.00 48.85 201 LYS D O 1
ATOM 6696 N N . LEU D 1 202 ? 120.784 102.387 128.429 1.00 48.02 202 LEU D N 1
ATOM 6697 C CA . LEU D 1 202 ? 121.610 101.691 129.414 1.00 35.30 202 LEU D CA 1
ATOM 6698 C C . LEU D 1 202 ? 121.916 102.578 130.616 1.00 36.35 202 LEU D C 1
ATOM 6699 O O . LEU D 1 202 ? 121.949 102.098 131.754 1.00 45.20 202 LEU D O 1
ATOM 6704 N N . GLU D 1 203 ? 122.153 103.870 130.384 1.00 40.83 203 GLU D N 1
ATOM 6705 C CA . GLU D 1 203 ? 122.529 104.764 131.478 1.00 40.12 203 GLU D CA 1
ATOM 6706 C C . GLU D 1 203 ? 121.384 104.969 132.467 1.00 48.92 203 GLU D C 1
ATOM 6707 O O . GLU D 1 203 ? 121.613 105.069 133.685 1.00 54.46 203 GLU D O 1
ATOM 6713 N N . LEU D 1 204 ? 120.150 105.056 131.963 1.00 49.19 204 LEU D N 1
ATOM 6714 C CA . LEU D 1 204 ? 119.019 105.341 132.850 1.00 39.64 204 LEU D CA 1
ATOM 6715 C C . LEU D 1 204 ? 118.831 104.251 133.906 1.00 45.58 204 LEU D C 1
ATOM 6716 O O . LEU D 1 204 ? 118.544 104.552 135.075 1.00 52.22 204 LEU D O 1
ATOM 6721 N N . ASN D 1 205 ? 118.979 102.982 133.517 1.00 45.78 205 ASN D N 1
ATOM 6722 C CA . ASN D 1 205 ? 118.825 101.891 134.476 1.00 45.76 205 ASN D CA 1
ATOM 6723 C C . ASN D 1 205 ? 119.873 101.967 135.580 1.00 52.18 205 ASN D C 1
ATOM 6724 O O . ASN D 1 205 ? 119.563 101.747 136.759 1.00 58.30 205 ASN D O 1
ATOM 6729 N N . TYR D 1 206 ? 121.123 102.267 135.216 1.00 47.14 206 TYR D N 1
ATOM 6730 C CA . TYR D 1 206 ? 122.169 102.412 136.221 1.00 35.42 206 TYR D CA 1
ATOM 6731 C C . TYR D 1 206 ? 121.847 103.544 137.185 1.00 37.47 206 TYR D C 1
ATOM 6732 O O . TYR D 1 206 ? 122.039 103.408 138.401 1.00 46.74 206 TYR D O 1
ATOM 6741 N N . ASP D 1 207 ? 121.358 104.672 136.661 1.00 46.09 207 ASP D N 1
ATOM 6742 C CA . ASP D 1 207 ? 121.000 105.789 137.535 1.00 43.59 207 ASP D CA 1
ATOM 6743 C C . ASP D 1 207 ? 119.913 105.384 138.526 1.00 51.42 207 ASP D C 1
ATOM 6744 O O . ASP D 1 207 ? 120.004 105.674 139.729 1.00 58.79 207 ASP D O 1
ATOM 6749 N N . ASN D 1 208 ? 118.874 104.704 138.033 1.00 55.24 208 ASN D N 1
ATOM 6750 C CA . ASN D 1 208 ? 117.779 104.296 138.909 1.00 52.35 208 ASN D CA 1
ATOM 6751 C C . ASN D 1 208 ? 118.258 103.326 139.982 1.00 53.87 208 ASN D C 1
ATOM 6752 O O . ASN D 1 208 ? 117.869 103.440 141.153 1.00 61.61 208 ASN D O 1
ATOM 6757 N N . PHE D 1 209 ? 119.101 102.362 139.603 1.00 45.74 209 PHE D N 1
ATOM 6758 C CA . PHE D 1 209 ? 119.608 101.399 140.577 1.00 43.36 209 PHE D CA 1
ATOM 6759 C C . PHE D 1 209 ? 120.452 102.087 141.642 1.00 52.72 209 PHE D C 1
ATOM 6760 O O . PHE D 1 209 ? 120.348 101.772 142.835 1.00 57.97 209 PHE D O 1
ATOM 6768 N N . MET D 1 210 ? 121.303 103.030 141.226 1.00 60.00 210 MET D N 1
ATOM 6769 C CA . MET D 1 210 ? 122.099 103.782 142.192 1.00 51.58 210 MET D CA 1
ATOM 6770 C C . MET D 1 210 ? 121.211 104.515 143.186 1.00 55.19 210 MET D C 1
ATOM 6771 O O . MET D 1 210 ? 121.447 104.459 144.402 1.00 61.97 210 MET D O 1
ATOM 6776 N N . GLU D 1 211 ? 120.184 105.211 142.690 1.00 58.30 211 GLU D N 1
ATOM 6777 C CA . GLU D 1 211 ? 119.311 105.959 143.591 1.00 56.52 211 GLU D CA 1
ATOM 6778 C C . GLU D 1 211 ? 118.581 105.032 144.555 1.00 58.73 211 GLU D C 1
ATOM 6779 O O . GLU D 1 211 ? 118.460 105.336 145.749 1.00 63.00 211 GLU D O 1
ATOM 6785 N N . GLU D 1 212 ? 118.099 103.889 144.063 1.00 52.80 212 GLU D N 1
ATOM 6786 C CA . GLU D 1 212 ? 117.362 102.975 144.930 1.00 47.21 212 GLU D CA 1
ATOM 6787 C C . GLU D 1 212 ? 118.263 102.375 146.007 1.00 53.39 212 GLU D C 1
ATOM 6788 O O . GLU D 1 212 ? 117.844 102.218 147.162 1.00 60.75 212 GLU D O 1
ATOM 6794 N N . PHE D 1 213 ? 119.509 102.039 145.655 1.00 42.76 213 PHE D N 1
ATOM 6795 C CA . PHE D 1 213 ? 120.421 101.494 146.659 1.00 30.60 213 PHE D CA 1
ATOM 6796 C C . PHE D 1 213 ? 120.817 102.552 147.685 1.00 36.84 213 PHE D C 1
ATOM 6797 O O . PHE D 1 213 ? 120.947 102.252 148.880 1.00 36.49 213 PHE D O 1
ATOM 6805 N N . THR D 1 214 ? 121.000 103.799 147.248 1.00 44.28 214 THR D N 1
ATOM 6806 C CA . THR D 1 214 ? 121.243 104.868 148.211 1.00 38.82 214 THR D CA 1
ATOM 6807 C C . THR D 1 214 ? 120.061 105.019 149.159 1.00 44.96 214 THR D C 1
ATOM 6808 O O . THR D 1 214 ? 120.240 105.218 150.368 1.00 54.28 214 THR D O 1
ATOM 6812 N N . ALA D 1 215 ? 118.841 104.912 148.628 1.00 44.76 215 ALA D N 1
ATOM 6813 C CA . ALA D 1 215 ? 117.653 105.012 149.469 1.00 40.08 215 ALA D CA 1
ATOM 6814 C C . ALA D 1 215 ? 117.609 103.893 150.503 1.00 37.51 215 ALA D C 1
ATOM 6815 O O . ALA D 1 215 ? 117.307 104.132 151.677 1.00 41.46 215 ALA D O 1
ATOM 6817 N N . ILE D 1 216 ? 117.901 102.659 150.086 1.00 43.05 216 ILE D N 1
ATOM 6818 C CA . ILE D 1 216 ? 117.819 101.554 151.041 1.00 38.61 216 ILE D CA 1
ATOM 6819 C C . ILE D 1 216 ? 118.932 101.654 152.080 1.00 32.84 216 ILE D C 1
ATOM 6820 O O . ILE D 1 216 ? 118.766 101.200 153.218 1.00 34.83 216 ILE D O 1
ATOM 6825 N N . LEU D 1 217 ? 120.077 102.248 151.727 1.00 47.71 217 LEU D N 1
ATOM 6826 C CA . LEU D 1 217 ? 121.112 102.470 152.738 1.00 47.01 217 LEU D CA 1
ATOM 6827 C C . LEU D 1 217 ? 120.735 103.583 153.712 1.00 47.14 217 LEU D C 1
ATOM 6828 O O . LEU D 1 217 ? 121.096 103.520 154.895 1.00 45.09 217 LEU D O 1
ATOM 6833 N N . HIS D 1 218 ? 120.021 104.607 153.235 1.00 53.59 218 HIS D N 1
ATOM 6834 C CA . HIS D 1 218 ? 119.698 105.751 154.085 1.00 40.93 218 HIS D CA 1
ATOM 6835 C C . HIS D 1 218 ? 118.862 105.340 155.290 1.00 42.06 218 HIS D C 1
ATOM 6836 O O . HIS D 1 218 ? 119.092 105.822 156.404 1.00 45.09 218 HIS D O 1
ATOM 6843 N N . ARG D 1 219 ? 117.880 104.459 155.089 1.00 56.55 219 ARG D N 1
ATOM 6844 C CA . ARG D 1 219 ? 117.048 104.010 156.200 1.00 54.91 219 ARG D CA 1
ATOM 6845 C C . ARG D 1 219 ? 117.847 103.264 157.258 1.00 56.94 219 ARG D C 1
ATOM 6846 O O . ARG D 1 219 ? 117.548 103.395 158.448 1.00 60.61 219 ARG D O 1
ATOM 6854 N N . GLN D 1 220 ? 118.844 102.480 156.855 1.00 61.01 220 GLN D N 1
ATOM 6855 C CA . GLN D 1 220 ? 119.705 101.791 157.805 1.00 55.97 220 GLN D CA 1
ATOM 6856 C C . GLN D 1 220 ? 120.705 102.720 158.476 1.00 59.98 220 GLN D C 1
ATOM 6857 O O . GLN D 1 220 ? 121.151 102.427 159.591 1.00 54.47 220 GLN D O 1
ATOM 6863 N N . ALA D 1 221 ? 121.057 103.837 157.831 1.00 67.06 221 ALA D N 1
ATOM 6864 C CA . ALA D 1 221 ? 122.008 104.769 158.432 1.00 61.32 221 ALA D CA 1
ATOM 6865 C C . ALA D 1 221 ? 121.500 105.291 159.772 1.00 55.61 221 ALA D C 1
ATOM 6866 O O . ALA D 1 221 ? 122.248 105.340 160.755 1.00 60.56 221 ALA D O 1
ATOM 6868 N N . PHE D 1 222 ? 120.230 105.681 159.833 1.00 51.43 222 PHE D N 1
ATOM 6869 C CA . PHE D 1 222 ? 119.599 106.114 161.073 1.00 50.38 222 PHE D CA 1
ATOM 6870 C C . PHE D 1 222 ? 118.717 104.993 161.605 1.00 54.37 222 PHE D C 1
ATOM 6871 O O . PHE D 1 222 ? 117.820 104.518 160.903 1.00 59.34 222 PHE D O 1
ATOM 6879 N N . THR D 1 223 ? 118.958 104.584 162.844 1.00 54.06 223 THR D N 1
ATOM 6880 C CA . THR D 1 223 ? 118.150 103.538 163.457 1.00 53.05 223 THR D CA 1
ATOM 6881 C C . THR D 1 223 ? 117.382 104.075 164.659 1.00 54.71 223 THR D C 1
ATOM 6885 N N . ASN E 1 5 ? 100.437 110.033 84.119 1.00 136.33 5 ASN E N 1
ATOM 6886 C CA . ASN E 1 5 ? 101.411 111.068 84.443 1.00 138.62 5 ASN E CA 1
ATOM 6887 C C . ASN E 1 5 ? 102.492 110.518 85.368 1.00 138.57 5 ASN E C 1
ATOM 6888 O O . ASN E 1 5 ? 103.554 110.093 84.914 1.00 136.64 5 ASN E O 1
ATOM 6893 N N . ILE E 1 6 ? 102.211 110.537 86.673 1.00 136.38 6 ILE E N 1
ATOM 6894 C CA . ILE E 1 6 ? 103.155 109.995 87.646 1.00 136.12 6 ILE E CA 1
ATOM 6895 C C . ILE E 1 6 ? 103.313 108.491 87.458 1.00 134.89 6 ILE E C 1
ATOM 6896 O O . ILE E 1 6 ? 104.423 107.953 87.551 1.00 133.87 6 ILE E O 1
ATOM 6901 N N . LEU E 1 7 ? 102.207 107.791 87.193 1.00 136.14 7 LEU E N 1
ATOM 6902 C CA . LEU E 1 7 ? 102.262 106.340 87.043 1.00 136.94 7 LEU E CA 1
ATOM 6903 C C . LEU E 1 7 ? 103.102 105.937 85.837 1.00 137.52 7 LEU E C 1
ATOM 6904 O O . LEU E 1 7 ? 103.828 104.936 85.885 1.00 137.09 7 LEU E O 1
ATOM 6909 N N . ASP E 1 8 ? 103.013 106.698 84.744 1.00 137.04 8 ASP E N 1
ATOM 6910 C CA . ASP E 1 8 ? 103.803 106.384 83.557 1.00 136.21 8 ASP E CA 1
ATOM 6911 C C . ASP E 1 8 ? 105.296 106.483 83.851 1.00 134.29 8 ASP E C 1
ATOM 6912 O O . ASP E 1 8 ? 106.077 105.603 83.470 1.00 133.31 8 ASP E O 1
ATOM 6917 N N . LEU E 1 9 ? 105.709 107.550 84.540 1.00 122.37 9 LEU E N 1
ATOM 6918 C CA . LEU E 1 9 ? 107.118 107.701 84.890 1.00 122.09 9 LEU E CA 1
ATOM 6919 C C . LEU E 1 9 ? 107.555 106.638 85.888 1.00 120.65 9 LEU E C 1
ATOM 6920 O O . LEU E 1 9 ? 108.688 106.145 85.824 1.00 120.14 9 LEU E O 1
ATOM 6925 N N . PHE E 1 10 ? 106.673 106.278 86.824 1.00 124.77 10 PHE E N 1
ATOM 6926 C CA . PHE E 1 10 ? 106.997 105.232 87.788 1.00 126.69 10 PHE E CA 1
ATOM 6927 C C . PHE E 1 10 ? 107.217 103.894 87.093 1.00 126.56 10 PHE E C 1
ATOM 6928 O O . PHE E 1 10 ? 108.144 103.151 87.436 1.00 124.59 10 PHE E O 1
ATOM 6936 N N . LEU E 1 11 ? 106.371 103.569 86.113 1.00 132.39 11 LEU E N 1
ATOM 6937 C CA . LEU E 1 11 ? 106.528 102.315 85.383 1.00 132.93 11 LEU E CA 1
ATOM 6938 C C . LEU E 1 11 ? 107.761 102.342 84.488 1.00 133.54 11 LEU E C 1
ATOM 6939 O O . LEU E 1 11 ? 108.468 101.335 84.367 1.00 132.48 11 LEU E O 1
ATOM 6944 N N . LYS E 1 12 ? 108.036 103.483 83.852 1.00 126.64 12 LYS E N 1
ATOM 6945 C CA . LYS E 1 12 ? 109.180 103.586 82.955 1.00 124.17 12 LYS E CA 1
ATOM 6946 C C . LYS E 1 12 ? 110.510 103.684 83.692 1.00 124.02 12 LYS E C 1
ATOM 6947 O O . LYS E 1 12 ? 111.560 103.570 83.051 1.00 125.54 12 LYS E O 1
ATOM 6953 N N . ALA E 1 13 ? 110.495 103.890 85.006 1.00 110.60 13 ALA E N 1
ATOM 6954 C CA . ALA E 1 13 ? 111.729 104.047 85.756 1.00 109.83 13 ALA E CA 1
ATOM 6955 C C . ALA E 1 13 ? 112.422 102.699 85.947 1.00 110.15 13 ALA E C 1
ATOM 6956 O O . ALA E 1 13 ? 111.864 101.631 85.679 1.00 110.85 13 ALA E O 1
ATOM 6958 N N . SER E 1 14 ? 113.665 102.762 86.419 1.00 95.45 14 SER E N 1
ATOM 6959 C CA . SER E 1 14 ? 114.447 101.568 86.696 1.00 93.59 14 SER E CA 1
ATOM 6960 C C . SER E 1 14 ? 114.039 100.968 88.040 1.00 92.61 14 SER E C 1
ATOM 6961 O O . SER E 1 14 ? 113.154 101.472 88.737 1.00 95.62 14 SER E O 1
ATOM 6964 N N . LEU E 1 15 ? 114.697 99.867 88.408 1.00 89.87 15 LEU E N 1
ATOM 6965 C CA . LEU E 1 15 ? 114.366 99.189 89.657 1.00 94.34 15 LEU E CA 1
ATOM 6966 C C . LEU E 1 15 ? 114.776 100.016 90.872 1.00 96.95 15 LEU E C 1
ATOM 6967 O O . LEU E 1 15 ? 114.038 100.079 91.864 1.00 99.25 15 LEU E O 1
ATOM 6972 N N . LEU E 1 16 ? 115.951 100.649 90.816 1.00 82.23 16 LEU E N 1
ATOM 6973 C CA . LEU E 1 16 ? 116.447 101.390 91.972 1.00 83.10 16 LEU E CA 1
ATOM 6974 C C . LEU E 1 16 ? 115.537 102.561 92.318 1.00 87.09 16 LEU E C 1
ATOM 6975 O O . LEU E 1 16 ? 115.276 102.828 93.499 1.00 89.71 16 LEU E O 1
ATOM 6980 N N . VAL E 1 17 ? 115.043 103.272 91.303 1.00 77.99 17 VAL E N 1
ATOM 6981 C CA . VAL E 1 17 ? 114.141 104.392 91.551 1.00 79.37 17 VAL E CA 1
ATOM 6982 C C . VAL E 1 17 ? 112.861 103.907 92.222 1.00 85.72 17 VAL E C 1
ATOM 6983 O O . VAL E 1 17 ? 112.362 104.529 93.171 1.00 88.27 17 VAL E O 1
ATOM 6987 N N . LYS E 1 18 ? 112.314 102.786 91.745 1.00 83.08 18 LYS E N 1
ATOM 6988 C CA . LYS E 1 18 ? 111.104 102.234 92.344 1.00 80.21 18 LYS E CA 1
ATOM 6989 C C . LYS E 1 18 ? 111.336 101.839 93.798 1.00 80.43 18 LYS E C 1
ATOM 6990 O O . LYS E 1 18 ? 110.492 102.102 94.666 1.00 86.36 18 LYS E O 1
ATOM 6996 N N . LEU E 1 19 ? 112.478 101.208 94.083 1.00 66.41 19 LEU E N 1
ATOM 6997 C CA . LEU E 1 19 ? 112.789 100.842 95.461 1.00 71.93 19 LEU E CA 1
ATOM 6998 C C . LEU E 1 19 ? 112.908 102.077 96.345 1.00 76.28 19 LEU E C 1
ATOM 6999 O O . LEU E 1 19 ? 112.443 102.079 97.494 1.00 81.28 19 LEU E O 1
ATOM 7004 N N . ILE E 1 20 ? 113.530 103.137 95.826 1.00 64.10 20 ILE E N 1
ATOM 7005 C CA . ILE E 1 20 ? 113.669 104.373 96.590 1.00 65.11 20 ILE E CA 1
ATOM 7006 C C . ILE E 1 20 ? 112.297 104.948 96.923 1.00 68.00 20 ILE E C 1
ATOM 7007 O O . ILE E 1 20 ? 112.029 105.360 98.063 1.00 73.57 20 ILE E O 1
ATOM 7012 N N . MET E 1 21 ? 111.403 104.977 95.930 1.00 59.88 21 MET E N 1
ATOM 7013 C CA . MET E 1 21 ? 110.059 105.495 96.168 1.00 62.81 21 MET E CA 1
ATOM 7014 C C . MET E 1 21 ? 109.327 104.668 97.218 1.00 69.63 21 MET E C 1
ATOM 7015 O O . MET E 1 21 ? 108.656 105.223 98.101 1.00 75.19 21 MET E O 1
ATOM 7020 N N . LEU E 1 22 ? 109.446 103.340 97.142 1.00 62.51 22 LEU E N 1
ATOM 7021 C CA . LEU E 1 22 ? 108.786 102.483 98.125 1.00 61.15 22 LEU E CA 1
ATOM 7022 C C . LEU E 1 22 ? 109.306 102.750 99.535 1.00 60.92 22 LEU E C 1
ATOM 7023 O O . LEU E 1 22 ? 108.520 102.846 100.490 1.00 64.57 22 LEU E O 1
ATOM 7028 N N . ILE E 1 23 ? 110.627 102.881 99.681 1.00 50.58 23 ILE E N 1
ATOM 7029 C CA . ILE E 1 23 ? 111.209 103.137 100.997 1.00 53.97 23 ILE E CA 1
ATOM 7030 C C . ILE E 1 23 ? 110.693 104.456 101.558 1.00 58.98 23 ILE E C 1
ATOM 7031 O O . ILE E 1 23 ? 110.323 104.553 102.738 1.00 63.47 23 ILE E O 1
ATOM 7036 N N . LEU E 1 24 ? 110.663 105.494 100.720 1.00 47.93 24 LEU E N 1
ATOM 7037 C CA . LEU E 1 24 ? 110.221 106.800 101.201 1.00 45.07 24 LEU E CA 1
ATOM 7038 C C . LEU E 1 24 ? 108.747 106.782 101.600 1.00 51.94 24 LEU E C 1
ATOM 7039 O O . LEU E 1 24 ? 108.362 107.394 102.608 1.00 61.21 24 LEU E O 1
ATOM 7044 N N . ILE E 1 25 ? 107.909 106.080 100.833 1.00 44.05 25 ILE E N 1
ATOM 7045 C CA . ILE E 1 25 ? 106.495 105.978 101.191 1.00 42.57 25 ILE E CA 1
ATOM 7046 C C . ILE E 1 25 ? 106.331 105.270 102.532 1.00 47.94 25 ILE E C 1
ATOM 7047 O O . ILE E 1 25 ? 105.528 105.689 103.382 1.00 52.85 25 ILE E O 1
ATOM 7052 N N . GLY E 1 26 ? 107.081 104.186 102.742 1.00 46.32 26 GLY E N 1
ATOM 7053 C CA . GLY E 1 26 ? 107.018 103.502 104.025 1.00 44.57 26 GLY E CA 1
ATOM 7054 C C . GLY E 1 26 ? 107.426 104.394 105.183 1.00 45.22 26 GLY E C 1
ATOM 7055 O O . GLY E 1 26 ? 106.791 104.384 106.246 1.00 54.59 26 GLY E O 1
ATOM 7056 N N . PHE E 1 27 ? 108.490 105.179 104.993 1.00 43.25 27 PHE E N 1
ATOM 7057 C CA . PHE E 1 27 ? 108.914 106.102 106.042 1.00 41.89 27 PHE E CA 1
ATOM 7058 C C . PHE E 1 27 ? 107.825 107.119 106.362 1.00 48.21 27 PHE E C 1
ATOM 7059 O O . PHE E 1 27 ? 107.569 107.419 107.537 1.00 56.83 27 PHE E O 1
ATOM 7067 N N . SER E 1 28 ? 107.175 107.664 105.330 1.00 40.08 28 SER E N 1
ATOM 7068 C CA . SER E 1 28 ? 106.104 108.629 105.567 1.00 41.16 28 SER E CA 1
ATOM 7069 C C . SER E 1 28 ? 104.956 108.005 106.356 1.00 50.66 28 SER E C 1
ATOM 7070 O O . SER E 1 28 ? 104.422 108.622 107.292 1.00 56.10 28 SER E O 1
ATOM 7073 N N . ILE E 1 29 ? 104.568 106.779 105.994 1.00 47.58 29 ILE E N 1
ATOM 7074 C CA . ILE E 1 29 ? 103.479 106.104 106.700 1.00 38.56 29 ILE E CA 1
ATOM 7075 C C . ILE E 1 29 ? 103.834 105.914 108.171 1.00 47.07 29 ILE E C 1
ATOM 7076 O O . ILE E 1 29 ? 103.022 106.185 109.069 1.00 57.89 29 ILE E O 1
ATOM 7081 N N . ALA E 1 30 ? 105.060 105.452 108.437 1.00 41.45 30 ALA E N 1
ATOM 7082 C CA . ALA E 1 30 ? 105.477 105.236 109.820 1.00 40.06 30 ALA E CA 1
ATOM 7083 C C . ALA E 1 30 ? 105.464 106.536 110.613 1.00 42.37 30 ALA E C 1
ATOM 7084 O O . ALA E 1 30 ? 105.011 106.568 111.768 1.00 51.65 30 ALA E O 1
ATOM 7086 N N . SER E 1 31 ? 105.955 107.622 110.011 1.00 40.80 31 SER E N 1
ATOM 7087 C CA . SER E 1 31 ? 105.991 108.900 110.715 1.00 44.66 31 SER E CA 1
ATOM 7088 C C . SER E 1 31 ? 104.586 109.365 111.080 1.00 48.18 31 SER E C 1
ATOM 7089 O O . SER E 1 31 ? 104.334 109.806 112.213 1.00 53.34 31 SER E O 1
ATOM 7092 N N . TRP E 1 32 ? 103.653 109.272 110.128 1.00 40.91 32 TRP E N 1
ATOM 7093 C CA . TRP E 1 32 ? 102.290 109.715 110.406 1.00 42.15 32 TRP E CA 1
ATOM 7094 C C . TRP E 1 32 ? 101.649 108.873 111.503 1.00 45.56 32 TRP E C 1
ATOM 7095 O O . TRP E 1 32 ? 100.965 109.407 112.391 1.00 53.42 32 TRP E O 1
ATOM 7106 N N . ALA E 1 33 ? 101.869 107.555 111.467 1.00 39.12 33 ALA E N 1
ATOM 7107 C CA . ALA E 1 33 ? 101.314 106.695 112.507 1.00 38.41 33 ALA E CA 1
ATOM 7108 C C . ALA E 1 33 ? 101.854 107.066 113.884 1.00 41.79 33 ALA E C 1
ATOM 7109 O O . ALA E 1 33 ? 101.097 107.123 114.862 1.00 47.55 33 ALA E O 1
ATOM 7111 N N . ILE E 1 34 ? 103.160 107.332 113.980 1.00 45.23 34 ILE E N 1
ATOM 7112 C CA . ILE E 1 34 ? 103.744 107.683 115.274 1.00 42.19 34 ILE E CA 1
ATOM 7113 C C . ILE E 1 34 ? 103.167 108.996 115.789 1.00 45.94 34 ILE E C 1
ATOM 7114 O O . ILE E 1 34 ? 102.857 109.128 116.982 1.00 48.97 34 ILE E O 1
ATOM 7119 N N . ILE E 1 35 ? 103.017 109.989 114.908 1.00 44.83 35 ILE E N 1
ATOM 7120 C CA . ILE E 1 35 ? 102.467 111.276 115.337 1.00 40.48 35 ILE E CA 1
ATOM 7121 C C . ILE E 1 35 ? 101.052 111.097 115.880 1.00 47.44 35 ILE E C 1
ATOM 7122 O O . ILE E 1 35 ? 100.696 111.624 116.950 1.00 50.98 35 ILE E O 1
ATOM 7127 N N . ILE E 1 36 ? 100.224 110.347 115.145 1.00 47.09 36 ILE E N 1
ATOM 7128 C CA . ILE E 1 36 ? 98.847 110.120 115.574 1.00 44.20 36 ILE E CA 1
ATOM 7129 C C . ILE E 1 36 ? 98.818 109.409 116.921 1.00 47.48 36 ILE E C 1
ATOM 7130 O O . ILE E 1 36 ? 98.011 109.742 117.797 1.00 51.39 36 ILE E O 1
ATOM 7135 N N . GLN E 1 37 ? 99.699 108.425 117.111 1.00 52.45 37 GLN E N 1
ATOM 7136 C CA . GLN E 1 37 ? 99.725 107.702 118.380 1.00 50.54 37 GLN E CA 1
ATOM 7137 C C . GLN E 1 37 ? 100.126 108.610 119.539 1.00 49.39 37 GLN E C 1
ATOM 7138 O O . GLN E 1 37 ? 99.546 108.529 120.627 1.00 52.86 37 GLN E O 1
ATOM 7144 N N . ARG E 1 38 ? 101.115 109.482 119.328 1.00 47.00 38 ARG E N 1
ATOM 7145 C CA . ARG E 1 38 ? 101.660 110.258 120.440 1.00 46.30 38 ARG E CA 1
ATOM 7146 C C . ARG E 1 38 ? 100.756 111.408 120.870 1.00 53.16 38 ARG E C 1
ATOM 7147 O O . ARG E 1 38 ? 100.718 111.745 122.067 1.00 60.41 38 ARG E O 1
ATOM 7155 N N . THR E 1 39 ? 100.051 112.039 119.921 1.00 52.02 39 THR E N 1
ATOM 7156 C CA . THR E 1 39 ? 99.304 113.251 120.260 1.00 47.79 39 THR E CA 1
ATOM 7157 C C . THR E 1 39 ? 98.231 112.985 121.316 1.00 50.95 39 THR E C 1
ATOM 7158 O O . THR E 1 39 ? 98.068 113.772 122.261 1.00 54.92 39 THR E O 1
ATOM 7162 N N . ARG E 1 40 ? 97.495 111.880 121.178 1.00 53.91 40 ARG E N 1
ATOM 7163 C CA . ARG E 1 40 ? 96.406 111.590 122.108 1.00 53.22 40 ARG E CA 1
ATOM 7164 C C . ARG E 1 40 ? 96.917 111.385 123.530 1.00 58.16 40 ARG E C 1
ATOM 7165 O O . ARG E 1 40 ? 96.327 111.897 124.491 1.00 64.08 40 ARG E O 1
ATOM 7173 N N . ILE E 1 41 ? 98.006 110.629 123.684 1.00 51.58 41 ILE E N 1
ATOM 7174 C CA . ILE E 1 41 ? 98.570 110.391 125.009 1.00 46.42 41 ILE E CA 1
ATOM 7175 C C . ILE E 1 41 ? 99.051 111.697 125.625 1.00 49.37 41 ILE E C 1
ATOM 7176 O O . ILE E 1 41 ? 98.811 111.972 126.813 1.00 57.21 41 ILE E O 1
ATOM 7181 N N . LEU E 1 42 ? 99.741 112.523 124.831 1.00 43.15 42 LEU E N 1
ATOM 7182 C CA . LEU E 1 42 ? 100.240 113.783 125.371 1.00 46.66 42 LEU E CA 1
ATOM 7183 C C . LEU E 1 42 ? 99.102 114.708 125.786 1.00 53.22 42 LEU E C 1
ATOM 7184 O O . LEU E 1 42 ? 99.256 115.489 126.732 1.00 54.37 42 LEU E O 1
ATOM 7189 N N . ASN E 1 43 ? 97.958 114.642 125.101 1.00 60.42 43 ASN E N 1
ATOM 7190 C CA . ASN E 1 43 ? 96.813 115.452 125.519 1.00 57.76 43 ASN E CA 1
ATOM 7191 C C . ASN E 1 43 ? 96.181 114.912 126.800 1.00 61.62 43 ASN E C 1
ATOM 7192 O O . ASN E 1 43 ? 95.845 115.683 127.714 1.00 66.94 43 ASN E O 1
ATOM 7197 N N . ALA E 1 44 ? 96.002 113.590 126.877 1.00 55.73 44 ALA E N 1
ATOM 7198 C CA . ALA E 1 44 ? 95.348 112.998 128.040 1.00 52.36 44 ALA E CA 1
ATOM 7199 C C . ALA E 1 44 ? 96.150 113.235 129.312 1.00 53.12 44 ALA E C 1
ATOM 7200 O O . ALA E 1 44 ? 95.574 113.430 130.391 1.00 58.84 44 ALA E O 1
ATOM 7202 N N . ALA E 1 45 ? 97.482 113.214 129.212 1.00 55.60 45 ALA E N 1
ATOM 7203 C CA . ALA E 1 45 ? 98.304 113.457 130.395 1.00 57.19 45 ALA E CA 1
ATOM 7204 C C . ALA E 1 45 ? 98.049 114.847 130.969 1.00 60.66 45 ALA E C 1
ATOM 7205 O O . ALA E 1 45 ? 97.882 115.014 132.186 1.00 63.30 45 ALA E O 1
ATOM 7207 N N . ALA E 1 46 ? 98.006 115.860 130.100 1.00 62.45 46 ALA E N 1
ATOM 7208 C CA . ALA E 1 46 ? 97.749 117.221 130.557 1.00 65.54 46 ALA E CA 1
ATOM 7209 C C . ALA E 1 46 ? 96.352 117.346 131.148 1.00 61.49 46 ALA E C 1
ATOM 7210 O O . ALA E 1 46 ? 96.158 118.024 132.168 1.00 63.04 46 ALA E O 1
ATOM 7212 N N . ARG E 1 47 ? 95.366 116.699 130.521 1.00 59.72 47 ARG E N 1
ATOM 7213 C CA . ARG E 1 47 ? 94.012 116.737 131.067 1.00 60.48 47 ARG E CA 1
ATOM 7214 C C . ARG E 1 47 ? 93.976 116.165 132.480 1.00 59.28 47 ARG E C 1
ATOM 7215 O O . ARG E 1 47 ? 93.375 116.754 133.389 1.00 65.29 47 ARG E O 1
ATOM 7223 N N . GLU E 1 48 ? 94.634 115.021 132.688 1.00 64.50 48 GLU E N 1
ATOM 7224 C CA . GLU E 1 48 ? 94.632 114.397 134.009 1.00 62.86 48 GLU E CA 1
ATOM 7225 C C . GLU E 1 48 ? 95.345 115.262 135.042 1.00 62.04 48 GLU E C 1
ATOM 7226 O O . GLU E 1 48 ? 94.887 115.374 136.186 1.00 65.57 48 GLU E O 1
ATOM 7232 N N . ALA E 1 49 ? 96.473 115.871 134.667 1.00 55.74 49 ALA E N 1
ATOM 7233 C CA . ALA E 1 49 ? 97.191 116.724 135.612 1.00 54.81 49 ALA E CA 1
ATOM 7234 C C . ALA E 1 49 ? 96.342 117.922 136.027 1.00 58.63 49 ALA E C 1
ATOM 7235 O O . ALA E 1 49 ? 96.264 118.268 137.218 1.00 58.05 49 ALA E O 1
ATOM 7237 N N . GLU E 1 50 ? 95.697 118.569 135.051 1.00 66.91 50 GLU E N 1
ATOM 7238 C CA . GLU E 1 50 ? 94.838 119.706 135.365 1.00 61.33 50 GLU E CA 1
ATOM 7239 C C . GLU E 1 50 ? 93.668 119.281 136.241 1.00 59.74 50 GLU E C 1
ATOM 7240 O O . GLU E 1 50 ? 93.247 120.027 137.132 1.00 62.42 50 GLU E O 1
ATOM 7246 N N . ALA E 1 51 ? 93.125 118.086 135.999 1.00 58.07 51 ALA E N 1
ATOM 7247 C CA . ALA E 1 51 ? 92.037 117.593 136.835 1.00 55.76 51 ALA E CA 1
ATOM 7248 C C . ALA E 1 51 ? 92.495 117.357 138.269 1.00 55.97 51 ALA E C 1
ATOM 7249 O O . ALA E 1 51 ? 91.765 117.667 139.216 1.00 62.80 51 ALA E O 1
ATOM 7251 N N . PHE E 1 52 ? 93.697 116.805 138.451 1.00 58.33 52 PHE E N 1
ATOM 7252 C CA . PHE E 1 52 ? 94.143 116.454 139.798 1.00 53.26 52 PHE E CA 1
ATOM 7253 C C . PHE E 1 52 ? 94.564 117.666 140.621 1.00 51.97 52 PHE E C 1
ATOM 7254 O O . PHE E 1 52 ? 94.421 117.646 141.851 1.00 55.98 52 PHE E O 1
ATOM 7262 N N . GLU E 1 53 ? 95.106 118.708 139.984 1.00 60.07 53 GLU E N 1
ATOM 7263 C CA . GLU E 1 53 ? 95.541 119.875 140.752 1.00 59.67 53 GLU E CA 1
ATOM 7264 C C . GLU E 1 53 ? 94.380 120.496 141.524 1.00 62.77 53 GLU E C 1
ATOM 7265 O O . GLU E 1 53 ? 94.506 120.820 142.715 1.00 63.11 53 GLU E O 1
ATOM 7271 N N . ASP E 1 54 ? 93.232 120.657 140.862 1.00 67.24 54 ASP E N 1
ATOM 7272 C CA . ASP E 1 54 ? 92.075 121.264 141.510 1.00 65.37 54 ASP E CA 1
ATOM 7273 C C . ASP E 1 54 ? 91.591 120.422 142.682 1.00 63.35 54 ASP E C 1
ATOM 7274 O O . ASP E 1 54 ? 91.229 120.961 143.734 1.00 67.93 54 ASP E O 1
ATOM 7279 N N . LYS E 1 55 ? 91.570 119.098 142.519 1.00 56.14 55 LYS E N 1
ATOM 7280 C CA . LYS E 1 55 ? 91.160 118.230 143.617 1.00 55.73 55 LYS E CA 1
ATOM 7281 C C . LYS E 1 55 ? 92.125 118.337 144.789 1.00 56.00 55 LYS E C 1
ATOM 7282 O O . LYS E 1 55 ? 91.705 118.309 145.951 1.00 60.67 55 LYS E O 1
ATOM 7288 N N . PHE E 1 56 ? 93.425 118.449 144.505 1.00 59.13 56 PHE E N 1
ATOM 7289 C CA . PHE E 1 56 ? 94.391 118.600 145.589 1.00 56.99 56 PHE E CA 1
ATOM 7290 C C . PHE E 1 56 ? 94.174 119.901 146.347 1.00 54.76 56 PHE E C 1
ATOM 7291 O O . PHE E 1 56 ? 94.263 119.930 147.579 1.00 53.75 56 PHE E O 1
ATOM 7299 N N . TRP E 1 57 ? 93.892 120.988 145.634 1.00 59.98 57 TRP E N 1
ATOM 7300 C CA . TRP E 1 57 ? 93.715 122.280 146.285 1.00 54.92 57 TRP E CA 1
ATOM 7301 C C . TRP E 1 57 ? 92.272 122.566 146.685 1.00 56.87 57 TRP E C 1
ATOM 7302 O O . TRP E 1 57 ? 91.997 123.649 147.211 1.00 58.63 57 TRP E O 1
ATOM 7313 N N . SER E 1 58 ? 91.350 121.626 146.464 1.00 70.62 58 SER E N 1
ATOM 7314 C CA . SER E 1 58 ? 89.936 121.888 146.710 1.00 67.36 58 SER E CA 1
ATOM 7315 C C . SER E 1 58 ? 89.617 122.100 148.184 1.00 64.24 58 SER E C 1
ATOM 7316 O O . SER E 1 58 ? 88.584 122.701 148.498 1.00 66.79 58 SER E O 1
ATOM 7319 N N . GLY E 1 59 ? 90.465 121.626 149.090 1.00 64.51 59 GLY E N 1
ATOM 7320 C CA . GLY E 1 59 ? 90.228 121.768 150.511 1.00 67.54 59 GLY E CA 1
ATOM 7321 C C . GLY E 1 59 ? 89.928 120.487 151.260 1.00 66.17 59 GLY E C 1
ATOM 7322 O O . GLY E 1 59 ? 89.562 120.555 152.438 1.00 67.37 59 GLY E O 1
ATOM 7323 N N . ILE E 1 60 ? 90.062 119.331 150.623 1.00 74.51 60 ILE E N 1
ATOM 7324 C CA . ILE E 1 60 ? 89.872 118.057 151.305 1.00 75.77 60 ILE E CA 1
ATOM 7325 C C . ILE E 1 60 ? 91.130 117.723 152.096 1.00 78.95 60 ILE E C 1
ATOM 7326 O O . ILE E 1 60 ? 92.240 118.143 151.748 1.00 81.56 60 ILE E O 1
ATOM 7331 N N . GLU E 1 61 ? 90.959 116.979 153.184 1.00 79.46 61 GLU E N 1
ATOM 7332 C CA . GLU E 1 61 ? 92.093 116.585 154.005 1.00 78.55 61 GLU E CA 1
ATOM 7333 C C . GLU E 1 61 ? 92.998 115.620 153.246 1.00 82.08 61 GLU E C 1
ATOM 7334 O O . GLU E 1 61 ? 92.545 114.839 152.405 1.00 87.24 61 GLU E O 1
ATOM 7340 N N . LEU E 1 62 ? 94.296 115.685 153.551 1.00 71.84 62 LEU E N 1
ATOM 7341 C CA . LEU E 1 62 ? 95.260 114.833 152.861 1.00 72.59 62 LEU E CA 1
ATOM 7342 C C . LEU E 1 62 ? 95.075 113.363 153.210 1.00 74.78 62 LEU E C 1
ATOM 7343 O O . LEU E 1 62 ? 95.324 112.493 152.368 1.00 81.41 62 LEU E O 1
ATOM 7348 N N . SER E 1 63 ? 94.652 113.064 154.441 1.00 71.17 63 SER E N 1
ATOM 7349 C CA . SER E 1 63 ? 94.467 111.673 154.839 1.00 71.95 63 SER E CA 1
ATOM 7350 C C . SER E 1 63 ? 93.378 110.999 154.014 1.00 73.63 63 SER E C 1
ATOM 7351 O O . SER E 1 63 ? 93.536 109.851 153.580 1.00 79.97 63 SER E O 1
ATOM 7354 N N . ARG E 1 64 ? 92.264 111.696 153.783 1.00 73.72 64 ARG E N 1
ATOM 7355 C CA . ARG E 1 64 ? 91.191 111.117 152.983 1.00 75.09 64 ARG E CA 1
ATOM 7356 C C . ARG E 1 64 ? 91.617 110.940 151.532 1.00 77.36 64 ARG E C 1
ATOM 7357 O O . ARG E 1 64 ? 91.233 109.960 150.881 1.00 83.25 64 ARG E O 1
ATOM 7365 N N . LEU E 1 65 ? 92.417 111.870 151.008 1.00 68.05 65 LEU E N 1
ATOM 7366 C CA . LEU E 1 65 ? 92.936 111.710 149.654 1.00 66.89 65 LEU E CA 1
ATOM 7367 C C . LEU E 1 65 ? 93.860 110.502 149.563 1.00 67.79 65 LEU E C 1
ATOM 7368 O O . LEU E 1 65 ? 93.825 109.756 148.578 1.00 73.65 65 LEU E O 1
ATOM 7373 N N . TYR E 1 66 ? 94.686 110.285 150.589 1.00 67.38 66 TYR E N 1
ATOM 7374 C CA . TYR E 1 66 ? 95.534 109.097 150.622 1.00 68.03 66 TYR E CA 1
ATOM 7375 C C . TYR E 1 66 ? 94.700 107.824 150.675 1.00 70.22 66 TYR E C 1
ATOM 7376 O O . TYR E 1 66 ? 95.024 106.828 150.015 1.00 77.92 66 TYR E O 1
ATOM 7385 N N . GLN E 1 67 ? 93.630 107.833 151.473 1.00 77.37 67 GLN E N 1
ATOM 7386 C CA . GLN E 1 67 ? 92.756 106.667 151.552 1.00 78.93 67 GLN E CA 1
ATOM 7387 C C . GLN E 1 67 ? 92.094 106.386 150.210 1.00 78.42 67 GLN E C 1
ATOM 7388 O O . GLN E 1 67 ? 91.932 105.225 149.820 1.00 80.58 67 GLN E O 1
ATOM 7394 N N . GLU E 1 68 ? 91.684 107.436 149.500 1.00 74.96 68 GLU E N 1
ATOM 7395 C CA . GLU E 1 68 ? 91.116 107.243 148.170 1.00 74.82 68 GLU E CA 1
ATOM 7396 C C . GLU E 1 68 ? 92.156 106.695 147.201 1.00 76.41 68 GLU E C 1
ATOM 7397 O O . GLU E 1 68 ? 91.850 105.829 146.374 1.00 79.72 68 GLU E O 1
ATOM 7403 N N . SER E 1 69 ? 93.392 107.188 147.289 1.00 78.33 69 SER E N 1
ATOM 7404 C CA . SER E 1 69 ? 94.412 106.797 146.322 1.00 79.38 69 SER E CA 1
ATOM 7405 C C . SER E 1 69 ? 94.915 105.378 146.555 1.00 80.10 69 SER E C 1
ATOM 7406 O O . SER E 1 69 ? 95.306 104.702 145.597 1.00 83.54 69 SER E O 1
ATOM 7409 N N . GLN E 1 70 ? 94.922 104.908 147.805 1.00 82.47 70 GLN E N 1
ATOM 7410 C CA . GLN E 1 70 ? 95.472 103.582 148.077 1.00 82.70 70 GLN E CA 1
ATOM 7411 C C . GLN E 1 70 ? 94.616 102.461 147.500 1.00 84.19 70 GLN E C 1
ATOM 7412 O O . GLN E 1 70 ? 95.088 101.323 147.416 1.00 82.96 70 GLN E O 1
ATOM 7418 N N . GLY E 1 71 ? 93.376 102.749 147.107 1.00 80.39 71 GLY E N 1
ATOM 7419 C CA . GLY E 1 71 ? 92.558 101.753 146.439 1.00 77.52 71 GLY E CA 1
ATOM 7420 C C . GLY E 1 71 ? 92.862 101.559 144.971 1.00 76.92 71 GLY E C 1
ATOM 7421 O O . GLY E 1 71 ? 92.306 100.649 144.349 1.00 79.85 71 GLY E O 1
ATOM 7422 N N . LYS E 1 72 ? 93.729 102.396 144.405 1.00 75.10 72 LYS E N 1
ATOM 7423 C CA . LYS E 1 72 ? 94.123 102.300 143.005 1.00 76.15 72 LYS E CA 1
ATOM 7424 C C . LYS E 1 72 ? 95.631 102.118 142.906 1.00 78.06 72 LYS E C 1
ATOM 7425 O O . LYS E 1 72 ? 96.299 102.822 142.143 1.00 82.19 72 LYS E O 1
ATOM 7431 N N . ARG E 1 73 ? 96.169 101.176 143.686 1.00 83.11 73 ARG E N 1
ATOM 7432 C CA . ARG E 1 73 ? 97.615 101.076 143.870 1.00 84.11 73 ARG E CA 1
ATOM 7433 C C . ARG E 1 73 ? 98.347 100.841 142.553 1.00 87.04 73 ARG E C 1
ATOM 7434 O O . ARG E 1 73 ? 99.447 101.368 142.347 1.00 87.94 73 ARG E O 1
ATOM 7442 N N . ASP E 1 74 ? 97.762 100.055 141.649 1.00 91.07 74 ASP E N 1
ATOM 7443 C CA . ASP E 1 74 ? 98.444 99.635 140.430 1.00 91.71 74 ASP E CA 1
ATOM 7444 C C . ASP E 1 74 ? 97.859 100.293 139.184 1.00 89.39 74 ASP E C 1
ATOM 7445 O O . ASP E 1 74 ? 98.009 99.776 138.075 1.00 87.55 74 ASP E O 1
ATOM 7450 N N . ASN E 1 75 ? 97.195 101.438 139.345 1.00 79.68 75 ASN E N 1
ATOM 7451 C CA . ASN E 1 75 ? 96.625 102.158 138.214 1.00 77.28 75 ASN E CA 1
ATOM 7452 C C . ASN E 1 75 ? 96.944 103.648 138.242 1.00 81.99 75 ASN E C 1
ATOM 7453 O O . ASN E 1 75 ? 96.417 104.396 137.411 1.00 82.78 75 ASN E O 1
ATOM 7458 N N . LEU E 1 76 ? 97.786 104.097 139.168 1.00 71.51 76 LEU E N 1
ATOM 7459 C CA . LEU E 1 76 ? 98.124 105.509 139.255 1.00 64.37 76 LEU E CA 1
ATOM 7460 C C . LEU E 1 76 ? 99.000 105.929 138.081 1.00 66.59 76 LEU E C 1
ATOM 7461 O O . LEU E 1 76 ? 99.792 105.144 137.553 1.00 69.15 76 LEU E O 1
ATOM 7466 N N . THR E 1 77 ? 98.847 107.185 137.670 1.00 63.35 77 THR E N 1
ATOM 7467 C CA . THR E 1 77 ? 99.648 107.753 136.597 1.00 61.91 77 THR E CA 1
ATOM 7468 C C . THR E 1 77 ? 99.776 109.251 136.823 1.00 64.31 77 THR E C 1
ATOM 7469 O O . THR E 1 77 ? 98.797 109.917 137.167 1.00 68.13 77 THR E O 1
ATOM 7473 N N . GLY E 1 78 ? 100.984 109.773 136.631 1.00 60.45 78 GLY E N 1
ATOM 7474 C CA . GLY E 1 78 ? 101.190 111.205 136.719 1.00 57.07 78 GLY E CA 1
ATOM 7475 C C . GLY E 1 78 ? 101.398 111.696 138.142 1.00 57.31 78 GLY E C 1
ATOM 7476 O O . GLY E 1 78 ? 101.962 111.005 138.994 1.00 68.05 78 GLY E O 1
ATOM 7477 N N . SER E 1 79 ? 100.916 112.917 138.395 1.00 50.65 79 SER E N 1
ATOM 7478 C CA . SER E 1 79 ? 101.191 113.596 139.658 1.00 53.60 79 SER E CA 1
ATOM 7479 C C . SER E 1 79 ? 100.733 112.783 140.860 1.00 56.14 79 SER E C 1
ATOM 7480 O O . SER E 1 79 ? 101.393 112.808 141.907 1.00 60.52 79 SER E O 1
ATOM 7483 N N . GLU E 1 80 ? 99.622 112.053 140.731 1.00 55.28 80 GLU E N 1
ATOM 7484 C CA . GLU E 1 80 ? 99.152 111.210 141.825 1.00 53.44 80 GLU E CA 1
ATOM 7485 C C . GLU E 1 80 ? 100.260 110.287 142.311 1.00 58.73 80 GLU E C 1
ATOM 7486 O O . GLU E 1 80 ? 100.515 110.182 143.517 1.00 66.88 80 GLU E O 1
ATOM 7492 N N . GLN E 1 81 ? 100.957 109.639 141.375 1.00 50.30 81 GLN E N 1
ATOM 7493 C CA . GLN E 1 81 ? 102.077 108.782 141.745 1.00 45.62 81 GLN E CA 1
ATOM 7494 C C . GLN E 1 81 ? 103.121 109.56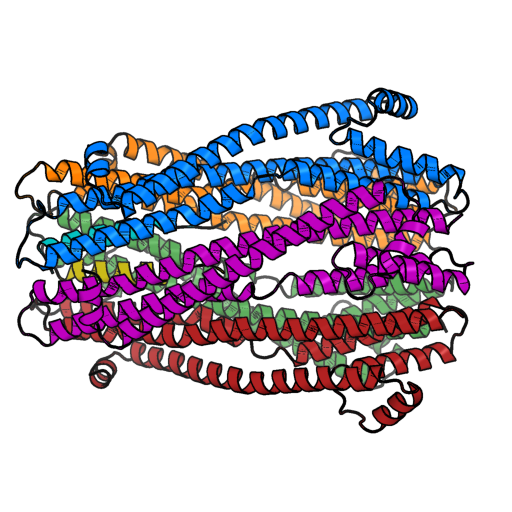3 142.531 1.00 47.58 81 GLN E C 1
ATOM 7495 O O . GLN E 1 81 ? 103.574 109.120 143.593 1.00 58.11 81 GLN E O 1
ATOM 7501 N N . ILE E 1 82 ? 103.484 110.753 142.042 1.00 34.57 82 ILE E N 1
ATOM 7502 C CA . ILE E 1 82 ? 104.457 111.582 142.747 1.00 37.07 82 ILE E CA 1
ATOM 7503 C C . ILE E 1 82 ? 103.965 111.894 144.150 1.00 36.86 82 ILE E C 1
ATOM 7504 O O . ILE E 1 82 ? 104.760 111.986 145.093 1.00 45.30 82 ILE E O 1
ATOM 7509 N N . PHE E 1 83 ? 102.652 112.040 144.318 1.00 38.33 83 PHE E N 1
ATOM 7510 C CA . PHE E 1 83 ? 102.091 112.199 145.653 1.00 33.97 83 PHE E CA 1
ATOM 7511 C C . PHE E 1 83 ? 102.221 110.908 146.452 1.00 40.94 83 PHE E C 1
ATOM 7512 O O . PHE E 1 83 ? 102.729 110.911 147.581 1.00 53.25 83 PHE E O 1
ATOM 7520 N N . TYR E 1 84 ? 101.814 109.783 145.857 1.00 43.59 84 TYR E N 1
ATOM 7521 C CA . TYR E 1 84 ? 101.710 108.536 146.609 1.00 35.95 84 TYR E CA 1
ATOM 7522 C C . TYR E 1 84 ? 103.070 108.068 147.103 1.00 46.21 84 TYR E C 1
ATOM 7523 O O . TYR E 1 84 ? 103.195 107.580 148.231 1.00 48.60 84 TYR E O 1
ATOM 7532 N N . SER E 1 85 ? 104.102 108.200 146.269 1.00 41.06 85 SER E N 1
ATOM 7533 C CA . SER E 1 85 ? 105.438 107.798 146.686 1.00 32.43 85 SER E CA 1
ATOM 7534 C C . SER E 1 85 ? 105.979 108.698 147.788 1.00 41.84 85 SER E C 1
ATOM 7535 O O . SER E 1 85 ? 106.839 108.270 148.565 1.00 50.35 85 SER E O 1
ATOM 7538 N N . GLY E 1 86 ? 105.497 109.935 147.875 1.00 45.70 86 GLY E N 1
ATOM 7539 C CA . GLY E 1 86 ? 105.996 110.848 148.884 1.00 39.89 86 GLY E CA 1
ATOM 7540 C C . GLY E 1 86 ? 105.456 110.543 150.263 1.00 41.38 86 GLY E C 1
ATOM 7541 O O . GLY E 1 86 ? 106.217 110.252 151.192 1.00 48.11 86 GLY E O 1
ATOM 7542 N N . PHE E 1 87 ? 104.128 110.583 150.386 1.00 38.87 87 PHE E N 1
ATOM 7543 C CA . PHE E 1 87 ? 103.473 110.395 151.677 1.00 42.36 87 PHE E CA 1
ATOM 7544 C C . PHE E 1 87 ? 103.932 109.108 152.350 1.00 52.76 87 PHE E C 1
ATOM 7545 O O . PHE E 1 87 ? 104.284 109.106 153.536 1.00 56.56 87 PHE E O 1
ATOM 7553 N N . LYS E 1 88 ? 103.964 108.006 151.595 1.00 56.85 88 LYS E N 1
ATOM 7554 C CA . LYS E 1 88 ? 104.334 106.714 152.166 1.00 47.57 88 LYS E CA 1
ATOM 7555 C C . LYS E 1 88 ? 105.718 106.758 152.798 1.00 47.71 88 LYS E C 1
ATOM 7556 O O . LYS E 1 88 ? 105.966 106.099 153.813 1.00 51.99 88 LYS E O 1
ATOM 7562 N N . GLU E 1 89 ? 106.638 107.524 152.211 1.00 51.68 89 GLU E N 1
ATOM 7563 C CA . GLU E 1 89 ? 107.940 107.698 152.842 1.00 47.80 89 GLU E CA 1
ATOM 7564 C C . GLU E 1 89 ? 107.818 108.527 154.113 1.00 56.20 89 GLU E C 1
ATOM 7565 O O . GLU E 1 89 ? 108.313 108.131 155.177 1.00 65.07 89 GLU E O 1
ATOM 7571 N N . PHE E 1 90 ? 107.123 109.665 154.028 1.00 55.78 90 PHE E N 1
ATOM 7572 C CA . PHE E 1 90 ? 107.024 110.573 155.165 1.00 52.71 90 PHE E CA 1
ATOM 7573 C C . PHE E 1 90 ? 106.391 109.895 156.370 1.00 49.99 90 PHE E C 1
ATOM 7574 O O . PHE E 1 90 ? 106.735 110.212 157.512 1.00 54.37 90 PHE E O 1
ATOM 7582 N N . VAL E 1 91 ? 105.467 108.965 156.137 1.00 48.65 91 VAL E N 1
ATOM 7583 C CA . VAL E 1 91 ? 104.847 108.244 157.241 1.00 52.13 91 VAL E CA 1
ATOM 7584 C C . VAL E 1 91 ? 105.843 107.291 157.888 1.00 61.82 91 VAL E C 1
ATOM 7585 O O . VAL E 1 91 ? 105.895 107.168 159.118 1.00 67.06 91 VAL E O 1
ATOM 7589 N N . ARG E 1 92 ? 106.659 106.612 157.079 1.00 72.21 92 ARG E N 1
ATOM 7590 C CA . ARG E 1 92 ? 107.491 105.534 157.607 1.00 67.69 92 ARG E CA 1
ATOM 7591 C C . ARG E 1 92 ? 108.661 106.082 158.414 1.00 66.93 92 ARG E C 1
ATOM 7592 O O . ARG E 1 92 ? 108.809 105.777 159.604 1.00 72.40 92 ARG E O 1
ATOM 7600 N N . LEU E 1 93 ? 109.498 106.908 157.782 1.00 61.77 93 LEU E N 1
ATOM 7601 C CA . LEU E 1 93 ? 110.690 107.414 158.451 1.00 66.13 93 LEU E CA 1
ATOM 7602 C C . LEU E 1 93 ? 110.339 108.197 159.710 1.00 71.84 93 LEU E C 1
ATOM 7603 O O . LEU E 1 93 ? 111.031 108.076 160.728 1.00 78.51 93 LEU E O 1
ATOM 7608 N N . HIS E 1 94 ? 109.267 108.991 159.666 1.00 75.68 94 HIS E N 1
ATOM 7609 C CA . HIS E 1 94 ? 108.853 109.762 160.832 1.00 76.66 94 HIS E CA 1
ATOM 7610 C C . HIS E 1 94 ? 108.512 108.876 162.021 1.00 71.24 94 HIS E C 1
ATOM 7611 O O . HIS E 1 94 ? 108.575 109.342 163.164 1.00 70.31 94 HIS E O 1
ATOM 7618 N N . ARG E 1 95 ? 108.150 107.614 161.785 1.00 71.65 95 ARG E N 1
ATOM 7619 C CA . ARG E 1 95 ? 107.880 106.711 162.895 1.00 75.82 95 ARG E CA 1
ATOM 7620 C C . ARG E 1 95 ? 109.156 106.258 163.596 1.00 82.78 95 ARG E C 1
ATOM 7621 O O . ARG E 1 95 ? 109.105 105.898 164.777 1.00 82.35 95 ARG E O 1
ATOM 7629 N N . ALA E 1 96 ? 110.299 106.285 162.910 1.00 82.83 96 ALA E N 1
ATOM 7630 C CA . ALA E 1 96 ? 111.541 105.778 163.487 1.00 77.22 96 ALA E CA 1
ATOM 7631 C C . ALA E 1 96 ? 112.336 106.876 164.190 1.00 74.96 96 ALA E C 1
ATOM 7632 O O . ALA E 1 96 ? 112.591 106.790 165.395 1.00 74.26 96 ALA E O 1
ATOM 7634 N N . ASN E 1 97 ? 112.729 107.913 163.452 1.00 86.72 97 ASN E N 1
ATOM 7635 C CA . ASN E 1 97 ? 113.518 109.022 163.992 1.00 91.55 97 ASN E CA 1
ATOM 7636 C C . ASN E 1 97 ? 112.830 110.326 163.604 1.00 95.35 97 ASN E C 1
ATOM 7637 O O . ASN E 1 97 ? 113.067 110.866 162.519 1.00 93.13 97 ASN E O 1
ATOM 7642 N N . SER E 1 98 ? 111.981 110.832 164.494 1.00 107.27 98 SER E N 1
ATOM 7643 C CA . SER E 1 98 ? 111.325 112.114 164.284 1.00 107.18 98 SER E CA 1
ATOM 7644 C C . SER E 1 98 ? 112.129 113.286 164.828 1.00 106.87 98 SER E C 1
ATOM 7645 O O . SER E 1 98 ? 111.723 114.437 164.636 1.00 106.70 98 SER E O 1
ATOM 7648 N N . HIS E 1 99 ? 113.249 113.023 165.503 1.00 109.77 99 HIS E N 1
ATOM 7649 C CA . HIS E 1 99 ? 114.050 114.108 166.061 1.00 112.19 99 HIS E CA 1
ATOM 7650 C C . HIS E 1 99 ? 114.707 114.935 164.963 1.00 111.36 99 HIS E C 1
ATOM 7651 O O . HIS E 1 99 ? 114.761 116.167 165.055 1.00 112.15 99 HIS E O 1
ATOM 7658 N N . ALA E 1 100 ? 115.211 114.282 163.923 1.00 92.36 100 ALA E N 1
ATOM 7659 C CA . ALA E 1 100 ? 115.884 114.991 162.845 1.00 91.61 100 ALA E CA 1
ATOM 7660 C C . ALA E 1 100 ? 114.859 115.706 161.975 1.00 92.53 100 ALA E C 1
ATOM 7661 O O . ALA E 1 100 ? 113.965 115.053 161.427 1.00 95.11 100 ALA E O 1
ATOM 7663 N N . PRO E 1 101 ? 114.944 117.027 161.824 1.00 92.82 101 PRO E N 1
ATOM 7664 C CA . PRO E 1 101 ? 113.996 117.752 160.972 1.00 91.62 101 PRO E CA 1
ATOM 7665 C C . PRO E 1 101 ? 114.423 117.900 159.521 1.00 92.12 101 PRO E C 1
ATOM 7666 O O . PRO E 1 101 ? 113.667 118.478 158.733 1.00 97.39 101 PRO E O 1
ATOM 7670 N N . GLU E 1 102 ? 115.601 117.402 159.146 1.00 86.85 102 GLU E N 1
ATOM 7671 C CA . GLU E 1 102 ? 116.100 117.529 157.784 1.00 87.42 102 GLU E CA 1
ATOM 7672 C C . GLU E 1 102 ? 116.206 116.207 157.043 1.00 90.93 102 GLU E C 1
ATOM 7673 O O . GLU E 1 102 ? 116.166 116.202 155.811 1.00 93.73 102 GLU E O 1
ATOM 7679 N N . ALA E 1 103 ? 116.347 115.090 157.759 1.00 84.67 103 ALA E N 1
ATOM 7680 C CA . ALA E 1 103 ? 116.439 113.791 157.100 1.00 85.88 103 ALA E CA 1
ATOM 7681 C C . ALA E 1 103 ? 115.139 113.435 156.389 1.00 89.91 103 ALA E C 1
ATOM 7682 O O . ALA E 1 103 ? 115.156 112.893 155.275 1.00 90.32 103 ALA E O 1
ATOM 7684 N N . VAL E 1 104 ? 114.000 113.732 157.019 1.00 75.40 104 VAL E N 1
ATOM 7685 C CA . VAL E 1 104 ? 112.713 113.309 156.479 1.00 68.86 104 VAL E CA 1
ATOM 7686 C C . VAL E 1 104 ? 112.415 114.020 155.164 1.00 72.29 104 VAL E C 1
ATOM 7687 O O . VAL E 1 104 ? 111.826 113.433 154.247 1.00 79.79 104 VAL E O 1
ATOM 7691 N N . VAL E 1 105 ? 112.831 115.282 155.037 1.00 73.87 105 VAL E N 1
ATOM 7692 C CA . VAL E 1 105 ? 112.572 116.028 153.808 1.00 79.34 105 VAL E CA 1
ATOM 7693 C C . VAL E 1 105 ? 113.302 115.388 152.631 1.00 82.42 105 VAL E C 1
ATOM 7694 O O . VAL E 1 105 ? 112.726 115.188 151.555 1.00 84.02 105 VAL E O 1
ATOM 7698 N N . GLU E 1 106 ? 114.580 115.051 152.819 1.00 84.37 106 GLU E N 1
ATOM 7699 C CA . GLU E 1 106 ? 115.338 114.407 151.749 1.00 87.12 106 GLU E CA 1
ATOM 7700 C C . GLU E 1 106 ? 114.799 113.013 151.450 1.00 87.76 106 GLU E C 1
ATOM 7701 O O . GLU E 1 106 ? 114.724 112.603 150.281 1.00 89.75 106 GLU E O 1
ATOM 7707 N N . GLY E 1 107 ? 114.424 112.269 152.495 1.00 75.37 107 GLY E N 1
ATOM 7708 C CA . GLY E 1 107 ? 113.848 110.953 152.280 1.00 75.57 107 GLY E CA 1
ATOM 7709 C C . GLY E 1 107 ? 112.564 111.007 151.477 1.00 75.97 107 GLY E C 1
ATOM 7710 O O . GLY E 1 107 ? 112.284 110.114 150.673 1.00 80.20 107 GLY E O 1
ATOM 7711 N N . ALA E 1 108 ? 111.765 112.055 151.682 1.00 68.83 108 ALA E N 1
ATOM 7712 C CA . ALA E 1 108 ? 110.552 112.219 150.890 1.00 68.00 108 ALA E CA 1
ATOM 7713 C C . ALA E 1 108 ? 110.871 112.684 149.474 1.00 70.18 108 ALA E C 1
ATOM 7714 O O . ALA E 1 108 ? 110.209 112.267 148.516 1.00 78.15 108 ALA E O 1
ATOM 7716 N N . SER E 1 109 ? 111.877 113.547 149.319 1.00 62.45 109 SER E N 1
ATOM 7717 C CA . SER E 1 109 ? 112.183 114.099 148.003 1.00 66.74 109 SER E CA 1
ATOM 7718 C C . SER E 1 109 ? 112.761 113.053 147.058 1.00 68.40 109 SER E C 1
ATOM 7719 O O . SER E 1 109 ? 112.528 113.121 145.841 1.00 75.72 109 SER E O 1
ATOM 7722 N N . ARG E 1 110 ? 113.526 112.094 147.587 1.00 57.41 110 ARG E N 1
ATOM 7723 C CA . ARG E 1 110 ? 114.158 111.102 146.720 1.00 61.63 110 ARG E CA 1
ATOM 7724 C C . ARG E 1 110 ? 113.123 110.273 145.962 1.00 68.94 110 ARG E C 1
ATOM 7725 O O . ARG E 1 110 ? 113.265 110.035 144.753 1.00 71.72 110 ARG E O 1
ATOM 7733 N N . ALA E 1 111 ? 112.073 109.824 146.656 1.00 53.97 111 ALA E N 1
ATOM 7734 C CA . ALA E 1 111 ? 111.052 109.006 146.009 1.00 50.02 111 ALA E CA 1
ATOM 7735 C C . ALA E 1 111 ? 110.312 109.792 144.933 1.00 50.95 111 ALA E C 1
ATOM 7736 O O . ALA E 1 111 ? 110.011 109.258 143.855 1.00 60.76 111 ALA E O 1
ATOM 7738 N N . MET E 1 112 ? 110.004 111.060 145.210 1.00 45.20 112 MET E N 1
ATOM 7739 C CA . MET E 1 112 ? 109.348 111.895 144.213 1.00 54.26 112 MET E CA 1
ATOM 7740 C C . MET E 1 112 ? 110.225 112.072 142.982 1.00 57.94 112 MET E C 1
ATOM 7741 O O . MET E 1 112 ? 109.729 112.026 141.850 1.00 65.16 112 MET E O 1
ATOM 7746 N N . ARG E 1 113 ? 111.531 112.268 143.181 1.00 57.52 113 ARG E N 1
ATOM 7747 C CA . ARG E 1 113 ? 112.431 112.385 142.037 1.00 57.98 113 ARG E CA 1
ATOM 7748 C C . ARG E 1 113 ? 112.446 111.104 141.211 1.00 63.95 113 ARG E C 1
ATOM 7749 O O . ARG E 1 113 ? 112.410 111.153 139.974 1.00 70.20 113 ARG E O 1
ATOM 7757 N N . ILE E 1 114 ? 112.492 109.948 141.877 1.00 53.78 114 ILE E N 1
ATOM 7758 C CA . ILE E 1 114 ? 112.510 108.675 141.154 1.00 54.78 114 ILE E CA 1
ATOM 7759 C C . ILE E 1 114 ? 111.240 108.513 140.325 1.00 60.44 114 ILE E C 1
ATOM 7760 O O . ILE E 1 114 ? 111.285 108.140 139.141 1.00 66.72 114 ILE E O 1
ATOM 7765 N N . SER E 1 115 ? 110.085 108.794 140.934 1.00 49.00 115 SER E N 1
ATOM 7766 C CA . SER E 1 115 ? 108.820 108.632 140.223 1.00 44.23 115 SER E CA 1
ATOM 7767 C C . SER E 1 115 ? 108.714 109.598 139.049 1.00 49.24 115 SER E C 1
ATOM 7768 O O . SER E 1 115 ? 108.232 109.226 137.969 1.00 58.80 115 SER E O 1
ATOM 7771 N N . MET E 1 116 ? 109.152 110.843 139.241 1.00 50.50 116 MET E N 1
ATOM 7772 C CA . MET E 1 116 ? 109.133 111.808 138.148 1.00 51.64 116 MET E CA 1
ATOM 7773 C C . MET E 1 116 ? 110.014 111.348 136.996 1.00 57.37 116 MET E C 1
ATOM 7774 O O . MET E 1 116 ? 109.633 111.471 135.824 1.00 66.96 116 MET E O 1
ATOM 7779 N N . ASN E 1 117 ? 111.199 110.817 137.309 1.00 53.53 117 ASN E N 1
ATOM 7780 C CA . ASN E 1 117 ? 112.087 110.322 136.262 1.00 54.08 117 ASN E CA 1
ATOM 7781 C C . ASN E 1 117 ? 111.434 109.188 135.483 1.00 56.44 117 ASN E C 1
ATOM 7782 O O . ASN E 1 117 ? 111.488 109.157 134.247 1.00 60.89 117 ASN E O 1
ATOM 7787 N N . ARG E 1 118 ? 110.801 108.249 136.190 1.00 53.43 118 ARG E N 1
ATOM 7788 C CA . ARG E 1 118 ? 110.151 107.138 135.498 1.00 50.01 118 ARG E CA 1
ATOM 7789 C C . ARG E 1 118 ? 109.019 107.622 134.597 1.00 60.75 118 ARG E C 1
ATOM 7790 O O . ARG E 1 118 ? 108.888 107.165 133.453 1.00 68.60 118 ARG E O 1
ATOM 7798 N N . GLU E 1 119 ? 108.194 108.551 135.087 1.00 60.09 119 GLU E N 1
ATOM 7799 C CA . GLU E 1 119 ? 107.085 109.051 134.275 1.00 51.90 119 GLU E CA 1
ATOM 7800 C C . GLU E 1 119 ? 107.590 109.777 133.033 1.00 52.22 119 GLU E C 1
ATOM 7801 O O . GLU E 1 119 ? 107.075 109.574 131.925 1.00 59.67 119 GLU E O 1
ATOM 7807 N N . LEU E 1 120 ? 108.607 110.626 133.197 1.00 45.82 120 LEU E N 1
ATOM 7808 C CA . LEU E 1 120 ? 109.140 111.355 132.051 1.00 49.35 120 LEU E CA 1
ATOM 7809 C C . LEU E 1 120 ? 109.769 110.409 131.038 1.00 52.15 120 LEU E C 1
ATOM 7810 O O . LEU E 1 120 ? 109.659 110.625 129.826 1.00 57.54 120 LEU E O 1
ATOM 7815 N N . GLU E 1 121 ? 110.443 109.358 131.512 1.00 53.24 121 GLU E N 1
ATOM 7816 C CA . GLU E 1 121 ? 110.981 108.361 130.592 1.00 52.48 121 GLU E CA 1
ATOM 7817 C C . GLU E 1 121 ? 109.864 107.659 129.832 1.00 49.94 121 GLU E C 1
ATOM 7818 O O . GLU E 1 121 ? 109.985 107.402 128.629 1.00 53.49 121 GLU E O 1
ATOM 7824 N N . ASN E 1 122 ? 108.764 107.347 130.519 1.00 43.45 122 ASN E N 1
ATOM 7825 C CA . ASN E 1 122 ? 107.649 106.670 129.867 1.00 43.62 122 ASN E CA 1
ATOM 7826 C C . ASN E 1 122 ? 106.973 107.553 128.824 1.00 49.05 122 ASN E C 1
ATOM 7827 O O . ASN E 1 122 ? 106.483 107.043 127.812 1.00 50.36 122 ASN E O 1
ATOM 7832 N N . LEU E 1 123 ? 106.931 108.868 129.048 1.00 57.47 123 LEU E N 1
ATOM 7833 C CA . LEU E 1 123 ? 106.218 109.742 128.117 1.00 49.62 123 LEU E CA 1
ATOM 7834 C C . LEU E 1 123 ? 106.914 109.850 126.763 1.00 47.70 123 LEU E C 1
ATOM 7835 O O . LEU E 1 123 ? 106.240 110.000 125.739 1.00 54.37 123 LEU E O 1
ATOM 7840 N N . GLU E 1 124 ? 108.242 109.785 126.728 1.00 54.19 124 GLU E N 1
ATOM 7841 C CA . GLU E 1 124 ? 109.019 110.000 125.504 1.00 52.55 124 GLU E CA 1
ATOM 7842 C C . GLU E 1 124 ? 109.398 108.653 124.892 1.00 57.90 124 GLU E C 1
ATOM 7843 O O . GLU E 1 124 ? 110.397 108.041 125.273 1.00 62.50 124 GLU E O 1
ATOM 7849 N N . THR E 1 125 ? 108.598 108.196 123.931 1.00 59.60 125 THR E N 1
ATOM 7850 C CA . THR E 1 125 ? 108.908 107.010 123.148 1.00 56.80 125 THR E CA 1
ATOM 7851 C C . THR E 1 125 ? 108.724 107.316 121.668 1.00 59.89 125 THR E C 1
ATOM 7852 O O . THR E 1 125 ? 107.851 108.099 121.283 1.00 64.75 125 THR E O 1
ATOM 7856 N N . HIS E 1 126 ? 109.571 106.700 120.844 1.00 49.49 126 HIS E N 1
ATOM 7857 C CA . HIS E 1 126 ? 109.544 106.742 119.385 1.00 47.32 126 HIS E CA 1
ATOM 7858 C C . HIS E 1 126 ? 109.836 108.119 118.800 1.00 49.52 126 HIS E C 1
ATOM 7859 O O . HIS E 1 126 ? 109.788 108.271 117.574 1.00 56.30 126 HIS E O 1
ATOM 7866 N N . ILE E 1 127 ? 110.129 109.126 119.622 1.00 46.35 127 ILE E N 1
ATOM 7867 C CA . ILE E 1 127 ? 110.436 110.454 119.085 1.00 53.74 127 ILE E CA 1
ATOM 7868 C C . ILE E 1 127 ? 111.710 110.473 118.244 1.00 62.94 127 ILE E C 1
ATOM 7869 O O . ILE E 1 127 ? 111.691 111.067 117.153 1.00 68.36 127 ILE E O 1
ATOM 7874 N N . PRO E 1 128 ? 112.829 109.866 118.665 1.00 53.44 128 PRO E N 1
ATOM 7875 C CA . PRO E 1 128 ? 114.061 109.974 117.857 1.00 55.34 128 PRO E CA 1
ATOM 7876 C C . PRO E 1 128 ? 113.947 109.401 116.451 1.00 52.55 128 PRO E C 1
ATOM 7877 O O . PRO E 1 128 ? 114.754 109.766 115.583 1.00 58.14 128 PRO E O 1
ATOM 7881 N N . PHE E 1 129 ? 112.987 108.509 116.200 1.00 40.80 129 PHE E N 1
ATOM 7882 C CA . PHE E 1 129 ? 112.790 108.000 114.847 1.00 43.94 129 PHE E CA 1
ATOM 7883 C C . PHE E 1 129 ? 112.433 109.126 113.885 1.00 55.10 129 PHE E C 1
ATOM 7884 O O . PHE E 1 129 ? 112.863 109.124 112.724 1.00 63.70 129 PHE E O 1
ATOM 7892 N N . LEU E 1 130 ? 111.645 110.098 114.351 1.00 50.85 130 LEU E N 1
ATOM 7893 C CA . LEU E 1 130 ? 111.288 111.232 113.507 1.00 49.34 130 LEU E CA 1
ATOM 7894 C C . LEU E 1 130 ? 112.522 112.039 113.120 1.00 55.86 130 LEU E C 1
ATOM 7895 O O . LEU E 1 130 ? 112.675 112.438 111.958 1.00 63.20 130 LEU E O 1
ATOM 7900 N N . GLY E 1 131 ? 113.418 112.278 114.078 1.00 46.01 131 GLY E N 1
ATOM 7901 C CA . GLY E 1 131 ? 114.649 112.983 113.763 1.00 48.05 131 GLY E CA 1
ATOM 7902 C C . GLY E 1 131 ? 115.534 112.207 112.808 1.00 52.75 131 GLY E C 1
ATOM 7903 O O . GLY E 1 131 ? 116.156 112.786 111.912 1.00 61.13 131 GLY E O 1
ATOM 7904 N N . THR E 1 132 ? 115.603 110.885 112.985 1.00 47.72 132 THR E N 1
ATOM 7905 C CA . THR E 1 132 ? 116.380 110.064 112.059 1.00 41.75 132 THR E CA 1
ATOM 7906 C C . THR E 1 132 ? 115.826 110.158 110.642 1.00 39.75 132 THR E C 1
ATOM 7907 O O . THR E 1 132 ? 116.588 110.303 109.677 1.00 48.18 132 THR E O 1
ATOM 7911 N N . VAL E 1 133 ? 114.501 110.093 110.499 1.00 41.10 133 VAL E N 1
ATOM 7912 C CA . VAL E 1 133 ? 113.884 110.219 109.179 1.00 45.28 133 VAL E CA 1
ATOM 7913 C C . VAL E 1 133 ? 114.200 111.582 108.576 1.00 47.33 133 VAL E C 1
ATOM 7914 O O . VAL E 1 133 ? 114.572 111.695 107.399 1.00 52.03 133 VAL E O 1
ATOM 7918 N N . GLY E 1 134 ? 114.063 112.638 109.380 1.00 43.42 134 GLY E N 1
ATOM 7919 C CA . GLY E 1 134 ? 114.324 113.977 108.877 1.00 45.01 134 GLY E CA 1
ATOM 7920 C C . GLY E 1 134 ? 115.761 114.171 108.437 1.00 48.37 134 GLY E C 1
ATOM 7921 O O . GLY E 1 134 ? 116.033 114.883 107.468 1.00 53.78 134 GLY E O 1
ATOM 7922 N N . SER E 1 135 ? 116.701 113.543 109.142 1.00 46.18 135 SER E N 1
ATOM 7923 C CA . SER E 1 135 ? 118.105 113.660 108.768 1.00 47.24 135 SER E CA 1
ATOM 7924 C C . SER E 1 135 ? 118.466 112.792 107.567 1.00 45.80 135 SER E C 1
ATOM 7925 O O . SER E 1 135 ? 119.383 113.140 106.816 1.00 46.48 135 SER E O 1
ATOM 7928 N N . ILE E 1 136 ? 117.773 111.674 107.366 1.00 46.61 136 ILE E N 1
ATOM 7929 C CA . ILE E 1 136 ? 118.198 110.708 106.355 1.00 43.47 136 ILE E CA 1
ATOM 7930 C C . ILE E 1 136 ? 117.525 110.943 105.006 1.00 50.19 136 ILE E C 1
ATOM 7931 O O . ILE E 1 136 ? 118.153 110.748 103.962 1.00 59.75 136 ILE E O 1
ATOM 7936 N N . SER E 1 137 ? 116.264 111.384 104.988 1.00 46.78 137 SER E N 1
ATOM 7937 C CA . SER E 1 137 ? 115.448 111.299 103.773 1.00 42.52 137 SER E CA 1
ATOM 7938 C C . SER E 1 137 ? 116.054 111.945 102.527 1.00 48.27 137 SER E C 1
ATOM 7939 O O . SER E 1 137 ? 116.059 111.289 101.473 1.00 56.55 137 SER E O 1
ATOM 7942 N N . PRO E 1 138 ? 116.559 113.186 102.549 1.00 44.82 138 PRO E N 1
ATOM 7943 C CA . PRO E 1 138 ? 117.062 113.780 101.293 1.00 45.31 138 PRO E CA 1
ATOM 7944 C C . PRO E 1 138 ? 118.252 113.051 100.681 1.00 50.09 138 PRO E C 1
ATOM 7945 O O . PRO E 1 138 ? 118.476 113.149 99.463 1.00 51.00 138 PRO E O 1
ATOM 7949 N N . TYR E 1 139 ? 119.028 112.328 101.492 1.00 44.42 139 TYR E N 1
ATOM 7950 C CA . TYR E 1 139 ? 120.208 111.640 100.987 1.00 34.78 139 TYR E CA 1
ATOM 7951 C C . TYR E 1 139 ? 119.860 110.484 100.061 1.00 43.51 139 TYR E C 1
ATOM 7952 O O . TYR E 1 139 ? 120.731 110.020 99.319 1.00 53.42 139 TYR E O 1
ATOM 7961 N N . ILE E 1 140 ? 118.619 110.008 100.085 1.00 35.28 140 ILE E N 1
ATOM 7962 C CA . ILE E 1 140 ? 118.189 108.969 99.156 1.00 40.71 140 ILE E CA 1
ATOM 7963 C C . ILE E 1 140 ? 117.642 109.573 97.866 1.00 48.25 140 ILE E C 1
ATOM 7964 O O . ILE E 1 140 ? 117.854 109.031 96.774 1.00 56.72 140 ILE E O 1
ATOM 7969 N N . GLY E 1 141 ? 116.937 110.701 97.973 1.00 37.20 141 GLY E N 1
ATOM 7970 C CA . GLY E 1 141 ? 116.517 111.411 96.778 1.00 39.79 141 GLY E CA 1
ATOM 7971 C C . GLY E 1 141 ? 117.692 111.879 95.942 1.00 47.97 141 GLY E C 1
ATOM 7972 O O . GLY E 1 141 ? 117.639 111.855 94.707 1.00 58.50 141 GLY E O 1
ATOM 7973 N N . LEU E 1 142 ? 118.771 112.311 96.600 1.00 36.10 142 LEU E N 1
ATOM 7974 C CA . LEU E 1 142 ? 119.978 112.667 95.857 1.00 35.87 142 LEU E CA 1
ATOM 7975 C C . LEU E 1 142 ? 120.530 111.471 95.090 1.00 40.25 142 LEU E C 1
ATOM 7976 O O . LEU E 1 142 ? 120.945 111.604 93.931 1.00 45.49 142 LEU E O 1
ATOM 7981 N N . PHE E 1 143 ? 120.550 110.297 95.723 1.00 31.66 143 PHE E N 1
ATOM 7982 C CA . PHE E 1 143 ? 121.014 109.089 95.050 1.00 25.78 143 PHE E CA 1
ATOM 7983 C C . PHE E 1 143 ? 120.162 108.790 93.825 1.00 28.87 143 PHE E C 1
ATOM 7984 O O . PHE E 1 143 ? 120.685 108.475 92.746 1.00 47.32 143 PHE E O 1
ATOM 7992 N N . GLY E 1 144 ? 118.840 108.892 93.974 1.00 26.64 144 GLY E N 1
ATOM 7993 C CA . GLY E 1 144 ? 117.960 108.650 92.841 1.00 31.95 144 GLY E CA 1
ATOM 7994 C C . GLY E 1 144 ? 118.202 109.614 91.696 1.00 37.70 144 GLY E C 1
ATOM 7995 O O . GLY E 1 144 ? 118.274 109.208 90.530 1.00 42.65 144 GLY E O 1
ATOM 7996 N N . THR E 1 145 ? 118.346 110.903 92.014 1.00 35.55 145 THR E N 1
ATOM 7997 C CA . THR E 1 145 ? 118.582 111.903 90.976 1.00 29.83 145 THR E CA 1
ATOM 7998 C C . THR E 1 145 ? 119.898 111.652 90.250 1.00 38.70 145 THR E C 1
ATOM 7999 O O . THR E 1 145 ? 119.964 111.739 89.016 1.00 49.68 145 THR E O 1
ATOM 8003 N N . VAL E 1 146 ? 120.956 111.335 91.000 1.00 35.16 146 VAL E N 1
ATOM 8004 C CA . VAL E 1 146 ? 122.258 111.100 90.383 1.00 24.92 146 VAL E CA 1
ATOM 8005 C C . VAL E 1 146 ? 122.207 109.879 89.474 1.00 33.24 146 VAL E C 1
ATOM 8006 O O . VAL E 1 146 ? 122.736 109.897 88.355 1.00 46.06 146 VAL E O 1
ATOM 8010 N N . TRP E 1 147 ? 121.566 108.801 89.934 1.00 25.65 147 TRP E N 1
ATOM 8011 C CA . TRP E 1 147 ? 121.452 107.609 89.100 1.00 23.03 147 TRP E CA 1
ATOM 8012 C C . TRP E 1 147 ? 120.679 107.900 87.819 1.00 35.44 147 TRP E C 1
ATOM 8013 O O . TRP E 1 147 ? 121.078 107.465 86.728 1.00 47.92 147 TRP E O 1
ATOM 8024 N N . GLY E 1 148 ? 119.576 108.645 87.927 1.00 34.61 148 GLY E N 1
ATOM 8025 C CA . GLY E 1 148 ? 118.806 108.974 86.740 1.00 31.20 148 GLY E CA 1
ATOM 8026 C C . GLY E 1 148 ? 119.590 109.809 85.745 1.00 32.05 148 GLY E C 1
ATOM 8027 O O . GLY E 1 148 ? 119.546 109.557 84.536 1.00 41.37 148 GLY E O 1
ATOM 8028 N N . ILE E 1 149 ? 120.323 110.810 86.237 1.00 32.70 149 ILE E N 1
ATOM 8029 C CA . ILE E 1 149 ? 121.110 111.656 85.343 1.00 32.81 149 ILE E CA 1
ATOM 8030 C C . ILE E 1 149 ? 122.209 110.845 84.666 1.00 38.22 149 ILE E C 1
ATOM 8031 O O . ILE E 1 149 ? 122.475 111.014 83.468 1.00 39.81 149 ILE E O 1
ATOM 8036 N N . MET E 1 150 ? 122.866 109.953 85.415 1.00 41.04 150 MET E N 1
ATOM 8037 C CA . MET E 1 150 ? 123.899 109.114 84.816 1.00 36.75 150 MET E CA 1
ATOM 8038 C C . MET E 1 150 ? 123.330 108.234 83.713 1.00 43.40 150 MET E C 1
ATOM 8039 O O . MET E 1 150 ? 123.931 108.107 82.638 1.00 55.93 150 MET E O 1
ATOM 8044 N N . HIS E 1 151 ? 122.176 107.609 83.961 1.00 47.75 151 HIS E N 1
ATOM 8045 C CA . HIS E 1 151 ? 121.575 106.770 82.929 1.00 42.95 151 HIS E CA 1
ATOM 8046 C C . HIS E 1 151 ? 121.192 107.589 81.703 1.00 47.06 151 HIS E C 1
ATOM 8047 O O . HIS E 1 151 ? 121.411 107.154 80.565 1.00 58.73 151 HIS E O 1
ATOM 8054 N N . ALA E 1 152 ? 120.630 108.782 81.910 1.00 40.12 152 ALA E N 1
ATOM 8055 C CA . ALA E 1 152 ? 120.263 109.621 80.773 1.00 45.37 152 ALA E CA 1
ATOM 8056 C C . ALA E 1 152 ? 121.487 109.997 79.946 1.00 47.29 152 ALA E C 1
ATOM 8057 O O . ALA E 1 152 ? 121.460 109.925 78.711 1.00 47.16 152 ALA E O 1
ATOM 8059 N N . PHE E 1 153 ? 122.578 110.383 80.611 1.00 47.79 153 PHE E N 1
ATOM 8060 C CA . PHE E 1 153 ? 123.771 110.796 79.880 1.00 38.91 153 PHE E CA 1
ATOM 8061 C C . PHE E 1 153 ? 124.417 109.628 79.147 1.00 35.45 153 PHE E C 1
ATOM 8062 O O . PHE E 1 153 ? 124.886 109.789 78.015 1.00 44.91 153 PHE E O 1
ATOM 8070 N N . ILE E 1 154 ? 124.461 108.445 79.763 1.00 39.30 154 ILE E N 1
ATOM 8071 C CA . ILE E 1 154 ? 125.068 107.308 79.075 1.00 33.54 154 ILE E CA 1
ATOM 8072 C C . ILE E 1 154 ? 124.205 106.874 77.895 1.00 34.95 154 ILE E C 1
ATOM 8073 O O . ILE E 1 154 ? 124.724 106.470 76.847 1.00 47.89 154 ILE E O 1
ATOM 8078 N N . ALA E 1 155 ? 122.879 106.966 78.032 1.00 41.58 155 ALA E N 1
ATOM 8079 C CA . ALA E 1 155 ? 122.006 106.675 76.901 1.00 47.77 155 ALA E CA 1
ATOM 8080 C C . ALA E 1 155 ? 122.230 107.666 75.768 1.00 49.40 155 ALA E C 1
ATOM 8081 O O . ALA E 1 155 ? 122.242 107.283 74.592 1.00 51.37 155 ALA E O 1
ATOM 8083 N N . LEU E 1 156 ? 122.402 108.948 76.100 1.00 60.31 156 LEU E N 1
ATOM 8084 C CA . LEU E 1 156 ? 122.679 109.944 75.068 1.00 61.60 156 LEU E CA 1
ATOM 8085 C C . LEU E 1 156 ? 124.019 109.678 74.394 1.00 56.03 156 LEU E C 1
ATOM 8086 O O . LEU E 1 156 ? 124.160 109.858 73.180 1.00 51.58 156 LEU E O 1
ATOM 8091 N N . GLY E 1 157 ? 125.021 109.264 75.171 1.00 63.04 157 GLY E N 1
ATOM 8092 C CA . GLY E 1 157 ? 126.312 108.936 74.593 1.00 59.26 157 GLY E CA 1
ATOM 8093 C C . GLY E 1 157 ? 126.276 107.719 73.693 1.00 62.50 157 GLY E C 1
ATOM 8094 O O . GLY E 1 157 ? 127.021 107.648 72.711 1.00 64.08 157 GLY E O 1
ATOM 8095 N N . ALA E 1 158 ? 125.425 106.741 74.015 1.00 70.87 158 ALA E N 1
ATOM 8096 C CA . ALA E 1 158 ? 125.347 105.528 73.206 1.00 70.77 158 ALA E CA 1
ATOM 8097 C C . ALA E 1 158 ? 124.827 105.816 71.801 1.00 68.09 158 ALA E C 1
ATOM 8098 O O . ALA E 1 158 ? 125.333 105.257 70.822 1.00 67.85 158 ALA E O 1
ATOM 8100 N N . VAL E 1 159 ? 123.821 106.681 71.681 1.00 85.45 159 VAL E N 1
ATOM 8101 C CA . VAL E 1 159 ? 123.177 106.950 70.399 1.00 89.61 159 VAL E CA 1
ATOM 8102 C C . VAL E 1 159 ? 124.017 107.923 69.583 1.00 88.93 159 VAL E C 1
ATOM 8103 O O . VAL E 1 159 ? 124.960 108.533 70.100 1.00 91.72 159 VAL E O 1
ATOM 8107 N N . LYS E 1 160 ? 123.682 108.071 68.301 1.00 93.82 160 LYS E N 1
ATOM 8108 C CA . LYS E 1 160 ? 124.403 108.956 67.395 1.00 96.76 160 LYS E CA 1
ATOM 8109 C C . LYS E 1 160 ? 123.644 110.244 67.096 1.00 97.02 160 LYS E C 1
ATOM 8110 O O . LYS E 1 160 ? 124.066 111.010 66.223 1.00 92.60 160 LYS E O 1
ATOM 8116 N N . GLN E 1 161 ? 122.538 110.502 67.791 1.00 106.34 161 GLN E N 1
ATOM 8117 C CA . GLN E 1 161 ? 121.744 111.709 67.595 1.00 105.88 161 GLN E CA 1
ATOM 8118 C C . GLN E 1 161 ? 121.787 112.540 68.869 1.00 104.44 161 GLN E C 1
ATOM 8119 O O . GLN E 1 161 ? 121.435 112.048 69.946 1.00 103.88 161 GLN E O 1
ATOM 8125 N N . ALA E 1 162 ? 122.210 113.796 68.743 1.00 88.00 162 ALA E N 1
ATOM 8126 C CA . ALA E 1 162 ? 122.309 114.698 69.889 1.00 91.87 162 ALA E CA 1
ATOM 8127 C C . ALA E 1 162 ? 121.006 115.482 70.036 1.00 91.14 162 ALA E C 1
ATOM 8128 O O . ALA E 1 162 ? 120.943 116.700 69.867 1.00 92.10 162 ALA E O 1
ATOM 8130 N N . THR E 1 163 ? 119.953 114.746 70.374 1.00 92.88 163 THR E N 1
ATOM 8131 C CA . THR E 1 163 ? 118.612 115.297 70.464 1.00 95.52 163 THR E CA 1
ATOM 8132 C C . THR E 1 163 ? 118.162 115.361 71.917 1.00 93.65 163 THR E C 1
ATOM 8133 O O . THR E 1 163 ? 118.500 114.503 72.737 1.00 95.38 163 THR E O 1
ATOM 8137 N N . LEU E 1 164 ? 117.390 116.399 72.223 1.00 91.38 164 LEU E N 1
ATOM 8138 C CA . LEU E 1 164 ? 116.860 116.615 73.561 1.00 91.98 164 LEU E CA 1
ATOM 8139 C C . LEU E 1 164 ? 115.632 115.765 73.850 1.00 93.44 164 LEU E C 1
ATOM 8140 O O . LEU E 1 164 ? 115.273 115.596 75.022 1.00 94.59 164 LEU E O 1
ATOM 8145 N N . GLN E 1 165 ? 114.988 115.228 72.812 1.00 100.31 165 GLN E N 1
ATOM 8146 C CA . GLN E 1 165 ? 113.760 114.463 72.976 1.00 105.05 165 GLN E CA 1
ATOM 8147 C C . GLN E 1 165 ? 113.971 113.160 73.732 1.00 105.51 165 GLN E C 1
ATOM 8148 O O . GLN E 1 165 ? 113.006 112.627 74.290 1.00 104.41 165 GLN E O 1
ATOM 8154 N N . MET E 1 166 ? 115.194 112.634 73.764 1.00 100.48 166 MET E N 1
ATOM 8155 C CA . MET E 1 166 ? 115.488 111.424 74.513 1.00 101.27 166 MET E CA 1
ATOM 8156 C C . MET E 1 166 ? 116.222 111.685 75.820 1.00 98.10 166 MET E C 1
ATOM 8157 O O . MET E 1 166 ? 116.525 110.728 76.539 1.00 100.40 166 MET E O 1
ATOM 8162 N N . VAL E 1 167 ? 116.514 112.941 76.148 1.00 72.88 167 VAL E N 1
ATOM 8163 C CA . VAL E 1 167 ? 117.157 113.259 77.416 1.00 79.70 167 VAL E CA 1
ATOM 8164 C C . VAL E 1 167 ? 116.145 113.941 78.327 1.00 84.87 167 VAL E C 1
ATOM 8165 O O . VAL E 1 167 ? 116.312 113.962 79.551 1.00 90.90 167 VAL E O 1
ATOM 8169 N N . ALA E 1 168 ? 115.090 114.502 77.737 1.00 73.46 168 ALA E N 1
ATOM 8170 C CA . ALA E 1 168 ? 114.052 115.141 78.544 1.00 72.18 168 ALA E CA 1
ATOM 8171 C C . ALA E 1 168 ? 113.341 114.172 79.485 1.00 71.52 168 ALA E C 1
ATOM 8172 O O . ALA E 1 168 ? 113.164 114.520 80.666 1.00 78.70 168 ALA E O 1
ATOM 8174 N N . PRO E 1 169 ? 112.897 112.983 79.055 1.00 62.70 169 PRO E N 1
ATOM 8175 C CA . PRO E 1 169 ? 112.219 112.084 80.005 1.00 67.95 169 PRO E CA 1
ATOM 8176 C C . PRO E 1 169 ? 113.080 111.657 81.182 1.00 72.04 169 PRO E C 1
ATOM 8177 O O . PRO E 1 169 ? 112.554 111.490 82.290 1.00 78.57 169 PRO E O 1
ATOM 8181 N N . GLY E 1 170 ? 114.386 111.467 80.983 1.00 62.98 170 GLY E N 1
ATOM 8182 C CA . GLY E 1 170 ? 115.240 111.095 82.100 1.00 63.53 170 GLY E CA 1
ATOM 8183 C C . GLY E 1 170 ? 115.318 112.185 83.150 1.00 63.23 170 GLY E C 1
ATOM 8184 O O . GLY E 1 170 ? 115.215 111.922 84.353 1.00 67.41 170 GLY E O 1
ATOM 8185 N N . ILE E 1 171 ? 115.486 113.432 82.707 1.00 59.23 171 ILE E N 1
ATOM 8186 C CA . ILE E 1 171 ? 115.496 114.548 83.641 1.00 59.26 171 ILE E CA 1
ATOM 8187 C C . ILE E 1 171 ? 114.137 114.693 84.311 1.00 61.25 171 ILE E C 1
ATOM 8188 O O . ILE E 1 171 ? 114.054 115.054 85.491 1.00 65.91 171 ILE E O 1
ATOM 8193 N N . ALA E 1 172 ? 113.054 114.417 83.581 1.00 61.50 172 ALA E N 1
ATOM 8194 C CA . ALA E 1 172 ? 111.726 114.475 84.183 1.00 62.85 172 ALA E CA 1
ATOM 8195 C C . ALA E 1 172 ? 111.571 113.436 85.286 1.00 61.22 172 ALA E C 1
ATOM 8196 O O . ALA E 1 172 ? 111.010 113.726 86.349 1.00 68.16 172 ALA E O 1
ATOM 8198 N N . GLU E 1 173 ? 112.060 112.220 85.052 1.00 66.67 173 GLU E N 1
ATOM 8199 C CA . GLU E 1 173 ? 111.966 111.162 86.050 1.00 68.16 173 GLU E CA 1
ATOM 8200 C C . GLU E 1 173 ? 112.937 111.351 87.207 1.00 70.44 173 GLU E C 1
ATOM 8201 O O . GLU E 1 173 ? 112.729 110.765 88.274 1.00 75.48 173 GLU E O 1
ATOM 8207 N N . ALA E 1 174 ? 113.995 112.141 87.017 1.00 57.05 174 ALA E N 1
ATOM 8208 C CA . ALA E 1 174 ? 114.980 112.323 88.079 1.00 55.14 174 ALA E CA 1
ATOM 8209 C C . ALA E 1 174 ? 114.400 113.054 89.288 1.00 55.85 174 ALA E C 1
ATOM 8210 O O . ALA E 1 174 ? 114.704 112.700 90.433 1.00 65.24 174 ALA E O 1
ATOM 8212 N N . LEU E 1 175 ? 113.569 114.074 89.063 1.00 52.40 175 LEU E N 1
ATOM 8213 C CA . LEU E 1 175 ? 113.164 114.984 90.131 1.00 55.12 175 LEU E CA 1
ATOM 8214 C C . LEU E 1 175 ? 112.086 114.418 91.053 1.00 58.22 175 LEU E C 1
ATOM 8215 O O . LEU E 1 175 ? 111.840 114.998 92.124 1.00 65.07 175 LEU E O 1
ATOM 8220 N N . ILE E 1 176 ? 111.444 113.311 90.673 1.00 50.12 176 ILE E N 1
ATOM 8221 C CA . ILE E 1 176 ? 110.444 112.694 91.540 1.00 52.91 176 ILE E CA 1
ATOM 8222 C C . ILE E 1 176 ? 111.074 112.275 92.861 1.00 57.43 176 ILE E C 1
ATOM 8223 O O . ILE E 1 176 ? 110.445 112.364 93.926 1.00 64.79 176 ILE E O 1
ATOM 8228 N N . ALA E 1 177 ? 112.323 111.807 92.813 1.00 44.65 177 ALA E N 1
ATOM 8229 C CA . ALA E 1 177 ? 113.005 111.376 94.027 1.00 49.93 177 ALA E CA 1
ATOM 8230 C C . ALA E 1 177 ? 113.146 112.524 95.016 1.00 54.31 177 ALA E C 1
ATOM 8231 O O . ALA E 1 177 ? 112.832 112.376 96.203 1.00 64.67 177 ALA E O 1
ATOM 8233 N N . THR E 1 178 ? 113.603 113.685 94.543 1.00 41.23 178 THR E N 1
ATOM 8234 C CA . THR E 1 178 ? 113.749 114.835 95.430 1.00 47.51 178 THR E CA 1
ATOM 8235 C C . THR E 1 178 ? 112.398 115.314 95.944 1.00 56.05 178 THR E C 1
ATOM 8236 O O . THR E 1 178 ? 112.269 115.681 97.123 1.00 59.40 178 THR E O 1
ATOM 8240 N N . ALA E 1 179 ? 111.382 115.323 95.076 1.00 48.03 179 ALA E N 1
ATOM 8241 C CA . ALA E 1 179 ? 110.050 115.731 95.513 1.00 43.85 179 ALA E CA 1
ATOM 8242 C C . ALA E 1 179 ? 109.559 114.861 96.664 1.00 47.18 179 ALA E C 1
ATOM 8243 O O . ALA E 1 179 ? 109.145 115.370 97.717 1.00 57.17 179 ALA E O 1
ATOM 8245 N N . ILE E 1 180 ? 109.621 113.539 96.490 1.00 39.87 180 ILE E N 1
ATOM 8246 C CA . ILE E 1 180 ? 109.124 112.641 97.526 1.00 45.45 180 ILE E CA 1
ATOM 8247 C C . ILE E 1 180 ? 110.005 112.703 98.771 1.00 47.08 180 ILE E C 1
ATOM 8248 O O . ILE E 1 180 ? 109.507 112.567 99.897 1.00 52.76 180 ILE E O 1
ATOM 8253 N N . GLY E 1 181 ? 111.309 112.936 98.606 1.00 41.14 181 GLY E N 1
ATOM 8254 C CA . GLY E 1 181 ? 112.171 113.082 99.767 1.00 40.03 181 GLY E CA 1
ATOM 8255 C C . GLY E 1 181 ? 111.787 114.268 100.630 1.00 47.26 181 GLY E C 1
ATOM 8256 O O . GLY E 1 181 ? 111.680 114.153 101.854 1.00 52.57 181 GLY E O 1
ATOM 8257 N N . LEU E 1 182 ? 111.556 115.423 100.002 1.00 50.12 182 LEU E N 1
ATOM 8258 C CA . LEU E 1 182 ? 111.123 116.594 100.762 1.00 48.99 182 LEU E CA 1
ATOM 8259 C C . LEU E 1 182 ? 109.759 116.361 101.404 1.00 45.03 182 LEU E C 1
ATOM 8260 O O . LEU E 1 182 ? 109.520 116.764 102.557 1.00 53.30 182 LEU E O 1
ATOM 8265 N N . PHE E 1 183 ? 108.854 115.706 100.668 1.00 37.94 183 PHE E N 1
ATOM 8266 C CA . PHE E 1 183 ? 107.526 115.418 101.198 1.00 37.01 183 PHE E CA 1
ATOM 8267 C C . PHE E 1 183 ? 107.604 114.558 102.450 1.00 45.31 183 PHE E C 1
ATOM 8268 O O . PHE E 1 183 ? 106.887 114.802 103.427 1.00 52.73 183 PHE E O 1
ATOM 8276 N N . ALA E 1 184 ? 108.468 113.542 102.441 1.00 48.51 184 ALA E N 1
ATOM 8277 C CA . ALA E 1 184 ? 108.631 112.709 103.627 1.00 42.83 184 ALA E CA 1
ATOM 8278 C C . ALA E 1 184 ? 109.359 113.447 104.742 1.00 38.91 184 ALA E C 1
ATOM 8279 O O . ALA E 1 184 ? 109.103 113.188 105.922 1.00 43.10 184 ALA E O 1
ATOM 8281 N N . ALA E 1 185 ? 110.264 114.365 104.396 1.00 35.22 185 ALA E N 1
ATOM 8282 C CA . ALA E 1 185 ? 111.104 114.995 105.408 1.00 33.15 185 ALA E CA 1
ATOM 8283 C C . ALA E 1 185 ? 110.356 116.032 106.240 1.00 41.56 185 ALA E C 1
ATOM 8284 O O . ALA E 1 185 ? 110.543 116.090 107.460 1.00 54.18 185 ALA E O 1
ATOM 8286 N N . ILE E 1 186 ? 109.521 116.867 105.610 1.00 43.17 186 ILE E N 1
ATOM 8287 C CA . ILE E 1 186 ? 109.003 118.058 106.304 1.00 39.52 186 ILE E CA 1
ATOM 8288 C C . ILE E 1 186 ? 108.182 117.729 107.553 1.00 43.33 186 ILE E C 1
ATOM 8289 O O . ILE E 1 186 ? 108.502 118.260 108.635 1.00 54.19 186 ILE E O 1
ATOM 8294 N N . PRO E 1 187 ? 107.129 116.901 107.489 1.00 30.14 187 PRO E N 1
ATOM 8295 C CA . PRO E 1 187 ? 106.283 116.720 108.683 1.00 37.60 187 PRO E CA 1
ATOM 8296 C C . PRO E 1 187 ? 107.013 116.150 109.885 1.00 48.31 187 PRO E C 1
ATOM 8297 O O . PRO E 1 187 ? 106.686 116.517 111.021 1.00 54.77 187 PRO E O 1
ATOM 8301 N N . ALA E 1 188 ? 107.986 115.261 109.677 1.00 42.25 188 ALA E N 1
ATOM 8302 C CA . ALA E 1 188 ? 108.749 114.730 110.802 1.00 41.02 188 ALA E CA 1
ATOM 8303 C C . ALA E 1 188 ? 109.535 115.831 111.498 1.00 45.34 188 ALA E C 1
ATOM 8304 O O . ALA E 1 188 ? 109.600 115.878 112.735 1.00 56.28 188 ALA E O 1
ATOM 8306 N N . VAL E 1 189 ? 110.134 116.732 110.717 1.00 43.75 189 VAL E N 1
ATOM 8307 C CA . VAL E 1 189 ? 110.899 117.830 111.292 1.00 45.16 189 VAL E CA 1
ATOM 8308 C C . VAL E 1 189 ? 109.988 118.758 112.085 1.00 51.41 189 VAL E C 1
ATOM 8309 O O . VAL E 1 189 ? 110.382 119.283 113.134 1.00 55.46 189 VAL E O 1
ATOM 8313 N N . MET E 1 190 ? 108.759 118.977 111.609 1.00 49.46 190 MET E N 1
ATOM 8314 C CA . MET E 1 190 ? 107.817 119.764 112.409 1.00 49.67 190 MET E CA 1
ATOM 8315 C C . MET E 1 190 ? 107.462 119.052 113.716 1.00 55.47 190 MET E C 1
ATOM 8316 O O . MET E 1 190 ? 107.536 119.639 114.810 1.00 60.73 190 MET E O 1
ATOM 8321 N N . ALA E 1 191 ? 107.080 117.776 113.616 1.00 52.42 191 ALA E N 1
ATOM 8322 C CA . ALA E 1 191 ? 106.542 117.058 114.765 1.00 51.99 191 ALA E CA 1
ATOM 8323 C C . ALA E 1 191 ? 107.584 116.851 115.853 1.00 54.10 191 ALA E C 1
ATOM 8324 O O . ALA E 1 191 ? 107.236 116.828 117.038 1.00 64.51 191 ALA E O 1
ATOM 8326 N N . TYR E 1 192 ? 108.855 116.690 115.481 1.00 44.43 192 TYR E N 1
ATOM 8327 C CA . TYR E 1 192 ? 109.903 116.518 116.483 1.00 49.95 192 TYR E CA 1
ATOM 8328 C C . TYR E 1 192 ? 109.915 117.682 117.471 1.00 57.53 192 TYR E C 1
ATOM 8329 O O . TYR E 1 192 ? 109.799 117.490 118.694 1.00 62.61 192 TYR E O 1
ATOM 8338 N N . ASN E 1 193 ? 110.000 118.905 116.945 1.00 60.63 193 ASN E N 1
ATOM 8339 C CA . ASN E 1 193 ? 110.023 120.085 117.798 1.00 59.28 193 ASN E CA 1
ATOM 8340 C C . ASN E 1 193 ? 108.699 120.266 118.526 1.00 57.98 193 ASN E C 1
ATOM 8341 O O . ASN E 1 193 ? 108.682 120.642 119.707 1.00 62.51 193 ASN E O 1
ATOM 8346 N N . ARG E 1 194 ? 107.579 120.000 117.845 1.00 53.37 194 ARG E N 1
ATOM 8347 C CA . ARG E 1 194 ? 106.283 120.163 118.500 1.00 54.50 194 ARG E CA 1
ATOM 8348 C C . ARG E 1 194 ? 106.170 119.267 119.731 1.00 63.85 194 ARG E C 1
ATOM 8349 O O . ARG E 1 194 ? 105.752 119.715 120.808 1.00 63.68 194 ARG E O 1
ATOM 8357 N N . LEU E 1 195 ? 106.572 118.000 119.601 1.00 58.48 195 LEU E N 1
ATOM 8358 C CA . LEU E 1 195 ? 106.432 117.066 120.713 1.00 48.69 195 LEU E CA 1
ATOM 8359 C C . LEU E 1 195 ? 107.415 117.375 121.835 1.00 51.11 195 LEU E C 1
ATOM 8360 O O . LEU E 1 195 ? 107.076 117.235 123.019 1.00 58.64 195 LEU E O 1
ATOM 8365 N N . ASN E 1 196 ? 108.638 117.798 121.497 1.00 54.48 196 ASN E N 1
ATOM 8366 C CA . ASN E 1 196 ? 109.564 118.190 122.557 1.00 56.91 196 ASN E CA 1
ATOM 8367 C C . ASN E 1 196 ? 109.023 119.378 123.351 1.00 60.77 196 ASN E C 1
ATOM 8368 O O . ASN E 1 196 ? 109.092 119.399 124.593 1.00 64.96 196 ASN E O 1
ATOM 8373 N N . GLN E 1 197 ? 108.464 120.370 122.650 1.00 65.74 197 GLN E N 1
ATOM 8374 C CA . GLN E 1 197 ? 107.865 121.508 123.336 1.00 64.30 197 GLN E CA 1
ATOM 8375 C C . GLN E 1 197 ? 106.693 121.071 124.205 1.00 64.12 197 GLN E C 1
ATOM 8376 O O . GLN E 1 197 ? 106.486 121.613 125.297 1.00 69.92 197 GLN E O 1
ATOM 8382 N N . ARG E 1 198 ? 105.910 120.099 123.733 1.00 59.66 198 ARG E N 1
ATOM 8383 C CA . ARG E 1 198 ? 104.808 119.587 124.544 1.00 55.13 198 ARG E CA 1
ATOM 8384 C C . ARG E 1 198 ? 105.315 118.945 125.831 1.00 58.75 198 ARG E C 1
ATOM 8385 O O . ARG E 1 198 ? 104.725 119.132 126.900 1.00 63.07 198 ARG E O 1
ATOM 8393 N N . VAL E 1 199 ? 106.405 118.180 125.746 1.00 62.41 199 VAL E N 1
ATOM 8394 C CA . VAL E 1 199 ? 106.908 117.469 126.922 1.00 59.94 199 VAL E CA 1
ATOM 8395 C C . VAL E 1 199 ? 107.479 118.443 127.953 1.00 61.52 199 VAL E C 1
ATOM 8396 O O . VAL E 1 199 ? 107.345 118.234 129.172 1.00 68.48 199 VAL E O 1
ATOM 8400 N N . ASN E 1 200 ? 108.133 119.512 127.486 1.00 64.36 200 ASN E N 1
ATOM 8401 C CA . ASN E 1 200 ? 108.786 120.433 128.418 1.00 62.53 200 ASN E CA 1
ATOM 8402 C C . ASN E 1 200 ? 107.792 121.065 129.395 1.00 67.21 200 ASN E C 1
ATOM 8403 O O . ASN E 1 200 ? 108.108 121.261 130.577 1.00 68.50 200 ASN E O 1
ATOM 8408 N N . LYS E 1 201 ? 106.589 121.401 128.920 1.00 63.08 201 LYS E N 1
ATOM 8409 C CA . LYS E 1 201 ? 105.593 122.016 129.794 1.00 63.07 201 LYS E CA 1
ATOM 8410 C C . LYS E 1 201 ? 105.177 121.074 130.919 1.00 70.20 201 LYS E C 1
ATOM 8411 O O . LYS E 1 201 ? 105.024 121.498 132.074 1.00 71.49 201 LYS E O 1
ATOM 8417 N N . LEU E 1 202 ? 104.973 119.795 130.599 1.00 64.53 202 LEU E N 1
ATOM 8418 C CA . LEU E 1 202 ? 104.641 118.823 131.634 1.00 58.41 202 LEU E CA 1
ATOM 8419 C C . LEU E 1 202 ? 105.784 118.674 132.626 1.00 58.11 202 LEU E C 1
ATOM 8420 O O . LEU E 1 202 ? 105.553 118.515 133.833 1.00 65.17 202 LEU E O 1
ATOM 8425 N N . GLU E 1 203 ? 107.025 118.728 132.137 1.00 58.83 203 GLU E N 1
ATOM 8426 C CA . GLU E 1 203 ? 108.165 118.697 133.051 1.00 58.46 203 GLU E CA 1
ATOM 8427 C C . GLU E 1 203 ? 108.103 119.859 134.036 1.00 64.82 203 GLU E C 1
ATOM 8428 O O . GLU E 1 203 ? 108.301 119.682 135.248 1.00 71.83 203 GLU E O 1
ATOM 8434 N N . LEU E 1 204 ? 107.814 121.060 133.527 1.00 64.43 204 LEU E N 1
ATOM 8435 C CA . LEU E 1 204 ? 107.735 122.234 134.394 1.00 61.31 204 LEU E CA 1
ATOM 8436 C C . LEU E 1 204 ? 106.613 122.100 135.420 1.00 62.79 204 LEU E C 1
ATOM 8437 O O . LEU E 1 204 ? 106.793 122.450 136.595 1.00 65.26 204 LEU E O 1
ATOM 8442 N N . ASN E 1 205 ? 105.449 121.604 134.995 1.00 65.22 205 ASN E N 1
ATOM 8443 C CA . ASN E 1 205 ? 104.336 121.439 135.927 1.00 65.43 205 ASN E CA 1
ATOM 8444 C C . ASN E 1 205 ? 104.677 120.445 137.031 1.00 68.43 205 ASN E C 1
ATOM 8445 O O . ASN E 1 205 ? 104.372 120.681 138.211 1.00 71.65 205 ASN E O 1
ATOM 8450 N N . TYR E 1 206 ? 105.308 119.324 136.669 1.00 63.64 206 TYR E N 1
ATOM 8451 C CA . TYR E 1 206 ? 105.700 118.345 137.679 1.00 53.74 206 TYR E CA 1
ATOM 8452 C C . TYR E 1 206 ? 106.696 118.943 138.663 1.00 52.02 206 TYR E C 1
ATOM 8453 O O . TYR E 1 206 ? 106.588 118.725 139.879 1.00 60.85 206 TYR E O 1
ATOM 8462 N N . ASP E 1 207 ? 107.669 119.708 138.159 1.00 58.00 207 ASP E N 1
ATOM 8463 C CA . ASP E 1 207 ? 108.637 120.343 139.050 1.00 62.25 207 ASP E CA 1
ATOM 8464 C C . ASP E 1 207 ? 107.955 121.304 140.018 1.00 68.94 207 ASP E C 1
ATOM 8465 O O . ASP E 1 207 ? 108.271 121.321 141.215 1.00 72.23 207 ASP E O 1
ATOM 8470 N N . ASN E 1 208 ? 107.013 122.109 139.519 1.00 66.09 208 ASN E N 1
ATOM 8471 C CA . ASN E 1 208 ? 106.324 123.061 140.387 1.00 62.37 208 ASN E CA 1
ATOM 8472 C C . ASN E 1 208 ? 105.517 122.350 141.468 1.00 66.66 208 ASN E C 1
ATOM 8473 O O . ASN E 1 208 ? 105.534 122.760 142.639 1.00 71.66 208 ASN E O 1
ATOM 8478 N N . PHE E 1 209 ? 104.797 121.286 141.097 1.00 58.21 209 PHE E N 1
ATOM 8479 C CA . PHE E 1 209 ? 104.028 120.551 142.098 1.00 57.84 209 PHE E CA 1
ATOM 8480 C C . PHE E 1 209 ? 104.938 119.936 143.151 1.00 56.79 209 PHE E C 1
ATOM 8481 O O . PHE E 1 209 ? 104.625 119.964 144.351 1.00 60.70 209 PHE E O 1
ATOM 8489 N N . MET E 1 210 ? 106.063 119.361 142.721 1.00 61.66 210 MET E N 1
ATOM 8490 C CA . MET E 1 210 ? 106.993 118.770 143.675 1.00 61.70 210 MET E CA 1
ATOM 8491 C C . MET E 1 210 ? 107.528 119.826 144.631 1.00 65.66 210 MET E C 1
ATOM 8492 O O . MET E 1 210 ? 107.642 119.584 145.838 1.00 70.47 210 MET E O 1
ATOM 8497 N N . GLU E 1 211 ? 107.844 121.015 144.110 1.00 69.07 211 GLU E N 1
ATOM 8498 C CA . GLU E 1 211 ? 108.337 122.087 144.971 1.00 67.95 211 GLU E CA 1
ATOM 8499 C C . GLU E 1 211 ? 107.292 122.507 145.998 1.00 71.63 211 GLU E C 1
ATOM 8500 O O . GLU E 1 211 ? 107.615 122.699 147.177 1.00 72.84 211 GLU E O 1
ATOM 8506 N N . GLU E 1 212 ? 106.033 122.652 145.576 1.00 61.86 212 GLU E N 1
ATOM 8507 C CA . GLU E 1 212 ? 104.996 123.065 146.523 1.00 55.96 212 GLU E CA 1
ATOM 8508 C C . GLU E 1 212 ? 104.769 122.014 147.609 1.00 60.43 212 GLU E C 1
ATOM 8509 O O . GLU E 1 212 ? 104.644 122.353 148.797 1.00 64.42 212 GLU E O 1
ATOM 8515 N N . PHE E 1 213 ? 104.710 120.734 147.230 1.00 51.37 213 PHE E N 1
ATOM 8516 C CA . PHE E 1 213 ? 104.517 119.694 148.238 1.00 46.24 213 PHE E CA 1
ATOM 8517 C C . PHE E 1 213 ? 105.709 119.613 149.182 1.00 50.83 213 PHE E C 1
ATOM 8518 O O . PHE E 1 213 ? 105.544 119.391 150.391 1.00 52.40 213 PHE E O 1
ATOM 8526 N N . THR E 1 214 ? 106.922 119.779 148.648 1.00 59.07 214 THR E N 1
ATOM 8527 C CA . THR E 1 214 ? 108.103 119.803 149.499 1.00 54.13 214 THR E CA 1
ATOM 8528 C C . THR E 1 214 ? 108.033 120.960 150.482 1.00 57.63 214 THR E C 1
ATOM 8529 O O . THR E 1 214 ? 108.407 120.812 151.649 1.00 60.01 214 THR E O 1
ATOM 8533 N N . ALA E 1 215 ? 107.542 122.117 150.032 1.00 60.94 215 ALA E N 1
ATOM 8534 C CA . ALA E 1 215 ? 107.383 123.256 150.931 1.00 58.53 215 ALA E CA 1
ATOM 8535 C C . ALA E 1 215 ? 106.398 122.948 152.051 1.00 57.04 215 ALA E C 1
ATOM 8536 O O . ALA E 1 215 ? 106.639 123.296 153.214 1.00 61.28 215 ALA E O 1
ATOM 8538 N N . ILE E 1 216 ? 105.276 122.307 151.721 1.00 52.08 216 ILE E N 1
ATOM 8539 C CA . ILE E 1 216 ? 104.285 121.994 152.752 1.00 48.41 216 ILE E CA 1
ATOM 8540 C C . ILE E 1 216 ? 104.863 121.023 153.778 1.00 46.20 216 ILE E C 1
ATOM 8541 O O . ILE E 1 216 ? 104.715 121.215 154.996 1.00 47.36 216 ILE E O 1
ATOM 8546 N N . LEU E 1 217 ? 105.540 119.971 153.307 1.00 55.22 217 LEU E N 1
ATOM 8547 C CA . LEU E 1 217 ? 106.145 119.020 154.238 1.00 49.59 217 LEU E CA 1
ATOM 8548 C C . LEU E 1 217 ? 107.229 119.685 155.074 1.00 53.41 217 LEU E C 1
ATOM 8549 O O . LEU E 1 217 ? 107.356 119.410 156.273 1.00 55.98 217 LEU E O 1
ATOM 8554 N N . HIS E 1 218 ? 108.017 120.565 154.454 1.00 66.94 218 HIS E N 1
ATOM 8555 C CA . HIS E 1 218 ? 109.042 121.320 155.165 1.00 64.82 218 HIS E CA 1
ATOM 8556 C C . HIS E 1 218 ? 108.443 122.152 156.286 1.00 64.01 218 HIS E C 1
ATOM 8557 O O . HIS E 1 218 ? 108.979 122.186 157.399 1.00 64.91 218 HIS E O 1
ATOM 8564 N N . ARG E 1 219 ? 107.337 122.840 156.007 1.00 63.48 219 ARG E N 1
ATOM 8565 C CA . ARG E 1 219 ? 106.685 123.637 157.039 1.00 59.53 219 ARG E CA 1
ATOM 8566 C C . ARG E 1 219 ? 106.178 122.754 158.168 1.00 58.24 219 ARG E C 1
ATOM 8567 O O . ARG E 1 219 ? 106.303 123.106 159.346 1.00 58.71 219 ARG E O 1
ATOM 8575 N N . GLN E 1 220 ? 105.602 121.600 157.831 1.00 65.87 220 GLN E N 1
ATOM 8576 C CA . GLN E 1 220 ? 105.073 120.734 158.879 1.00 63.08 220 GLN E CA 1
ATOM 8577 C C . GLN E 1 220 ? 106.192 120.153 159.739 1.00 62.65 220 GLN E C 1
ATOM 8578 O O . GLN E 1 220 ? 106.022 119.985 160.951 1.00 59.13 220 GLN E O 1
ATOM 8584 N N . ALA E 1 221 ? 107.347 119.851 159.136 1.00 73.96 221 ALA E N 1
ATOM 8585 C CA . ALA E 1 221 ? 108.361 119.058 159.830 1.00 70.53 221 ALA E CA 1
ATOM 8586 C C . ALA E 1 221 ? 108.903 119.768 161.067 1.00 68.82 221 ALA E C 1
ATOM 8587 O O . ALA E 1 221 ? 108.992 119.166 162.142 1.00 70.75 221 ALA E O 1
ATOM 8589 N N . PHE E 1 222 ? 109.262 121.046 160.945 1.00 73.48 222 PHE E N 1
ATOM 8590 C CA . PHE E 1 222 ? 109.927 121.719 162.056 1.00 74.06 222 PHE E CA 1
ATOM 8591 C C . PHE E 1 222 ? 109.037 121.858 163.281 1.00 77.75 222 PHE E C 1
ATOM 8592 O O . PHE E 1 222 ? 109.548 121.836 164.405 1.00 78.42 222 PHE E O 1
ATOM 8600 N N . THR E 1 223 ? 107.732 121.998 163.094 1.00 88.09 223 THR E N 1
ATOM 8601 C CA . THR E 1 223 ? 106.812 122.109 164.214 1.00 86.15 223 THR E CA 1
ATOM 8602 C C . THR E 1 223 ? 106.679 120.770 164.929 1.00 77.97 223 THR E C 1
ATOM 8606 N N . SER F 2 14 ? 123.554 134.315 112.616 1.00 89.43 14 SER F N 1
ATOM 8607 C CA . SER F 2 14 ? 123.207 133.045 113.242 1.00 92.61 14 SER F CA 1
ATOM 8608 C C . SER F 2 14 ? 123.237 131.907 112.227 1.00 95.26 14 SER F C 1
ATOM 8609 O O . SER F 2 14 ? 124.104 131.035 112.283 1.00 92.86 14 SER F O 1
ATOM 8612 N N . GLU F 2 15 ? 122.283 131.922 111.298 1.00 93.75 15 GLU F N 1
ATOM 8613 C CA . GLU F 2 15 ? 122.182 130.897 110.271 1.00 91.08 15 GLU F CA 1
ATOM 8614 C C . GLU F 2 15 ? 121.933 131.559 108.925 1.00 89.94 15 GLU F C 1
ATOM 8615 O O . GLU F 2 15 ? 121.404 132.669 108.843 1.00 87.84 15 GLU F O 1
ATOM 8621 N N . ILE F 2 16 ? 122.325 130.860 107.863 1.00 75.38 16 ILE F N 1
ATOM 8622 C CA . ILE F 2 16 ? 122.108 131.311 106.493 1.00 73.66 16 ILE F CA 1
ATOM 8623 C C . ILE F 2 16 ? 121.243 130.275 105.789 1.00 74.67 16 ILE F C 1
ATOM 8624 O O . ILE F 2 16 ? 121.603 129.093 105.735 1.00 75.64 16 ILE F O 1
ATOM 8629 N N . ASN F 2 17 ? 120.108 130.716 105.252 1.00 72.30 17 ASN F N 1
ATOM 8630 C CA . ASN F 2 17 ? 119.189 129.851 104.522 1.00 72.89 17 ASN F CA 1
ATOM 8631 C C . ASN F 2 17 ? 119.104 130.333 103.082 1.00 75.54 17 ASN F C 1
ATOM 8632 O O . ASN F 2 17 ? 118.705 131.474 102.829 1.00 77.66 17 ASN F O 1
ATOM 8637 N N . ILE F 2 18 ? 119.478 129.464 102.143 1.00 66.83 18 ILE F N 1
ATOM 8638 C CA . ILE F 2 18 ? 119.491 129.808 100.726 1.00 62.99 18 ILE F CA 1
ATOM 8639 C C . ILE F 2 18 ? 118.581 128.826 99.994 1.00 67.83 18 ILE F C 1
ATOM 8640 O O . ILE F 2 18 ? 118.843 128.444 98.848 1.00 73.57 18 ILE F O 1
ATOM 8645 N N . VAL F 2 19 ? 117.516 128.389 100.669 1.00 62.06 19 VAL F N 1
ATOM 8646 C CA . VAL F 2 19 ? 116.591 127.432 100.056 1.00 56.82 19 VAL F CA 1
ATOM 8647 C C . VAL F 2 19 ? 115.961 127.973 98.777 1.00 61.25 19 VAL F C 1
ATOM 8648 O O . VAL F 2 19 ? 116.041 127.292 97.740 1.00 68.11 19 VAL F O 1
ATOM 8652 N N . PRO F 2 20 ? 115.360 129.171 98.756 1.00 55.53 20 PRO F N 1
ATOM 8653 C CA . PRO F 2 20 ? 114.641 129.599 97.543 1.00 54.09 20 PRO F CA 1
ATOM 8654 C C . PRO F 2 20 ? 115.516 129.697 96.309 1.00 61.94 20 PRO F C 1
ATOM 8655 O O . PRO F 2 20 ? 114.979 129.687 95.193 1.00 66.72 20 PRO F O 1
ATOM 8659 N N . LEU F 2 21 ? 116.839 129.788 96.467 1.00 54.59 21 LEU F N 1
ATOM 8660 C CA . LEU F 2 21 ? 117.721 129.807 95.305 1.00 52.77 21 LEU F CA 1
ATOM 8661 C C . LEU F 2 21 ? 117.489 128.589 94.423 1.00 58.25 21 LEU F C 1
ATOM 8662 O O . LEU F 2 21 ? 117.524 128.692 93.190 1.00 65.73 21 LEU F O 1
ATOM 8667 N N . LEU F 2 22 ? 117.221 127.430 95.036 1.00 55.65 22 LEU F N 1
ATOM 8668 C CA . LEU F 2 22 ? 116.916 126.240 94.249 1.00 53.63 22 LEU F CA 1
ATOM 8669 C C . LEU F 2 22 ? 115.758 126.500 93.297 1.00 59.05 22 LEU F C 1
ATOM 8670 O O . LEU F 2 22 ? 115.836 126.170 92.107 1.00 66.29 22 LEU F O 1
ATOM 8675 N N . ASP F 2 23 ? 114.693 127.134 93.796 1.00 56.57 23 ASP F N 1
ATOM 8676 C CA . ASP F 2 23 ? 113.540 127.430 92.955 1.00 56.49 23 ASP F CA 1
ATOM 8677 C C . ASP F 2 23 ? 113.932 128.241 91.730 1.00 58.16 23 ASP F C 1
ATOM 8678 O O . ASP F 2 23 ? 113.326 128.083 90.664 1.00 65.19 23 ASP F O 1
ATOM 8683 N N . VAL F 2 24 ? 114.934 129.110 91.856 1.00 51.90 24 VAL F N 1
ATOM 8684 C CA . VAL F 2 24 ? 115.398 129.860 90.695 1.00 55.01 24 VAL F CA 1
ATOM 8685 C C . VAL F 2 24 ? 116.101 128.931 89.712 1.00 56.67 24 VAL F C 1
ATOM 8686 O O . VAL F 2 24 ? 115.791 128.921 88.513 1.00 60.34 24 VAL F O 1
ATOM 8690 N N . LEU F 2 25 ? 117.022 128.102 90.215 1.00 52.80 25 LEU F N 1
ATOM 8691 C CA . LEU F 2 25 ? 117.894 127.333 89.331 1.00 54.11 25 LEU F CA 1
ATOM 8692 C C . LEU F 2 25 ? 117.087 126.444 88.397 1.00 60.37 25 LEU F C 1
ATOM 8693 O O . LEU F 2 25 ? 117.270 126.482 87.174 1.00 66.27 25 LEU F O 1
ATOM 8698 N N . LEU F 2 26 ? 116.158 125.664 88.958 1.00 57.56 26 LEU F N 1
ATOM 8699 C CA . LEU F 2 26 ? 115.326 124.787 88.142 1.00 56.48 26 LEU F CA 1
ATOM 8700 C C . LEU F 2 26 ? 114.643 125.560 87.024 1.00 58.89 26 LEU F C 1
ATOM 8701 O O . LEU F 2 26 ? 114.592 125.094 85.879 1.00 61.92 26 LEU F O 1
ATOM 8706 N N . VAL F 2 27 ? 114.151 126.763 87.327 1.00 53.69 27 VAL F N 1
ATOM 8707 C CA . VAL F 2 27 ? 113.469 127.558 86.311 1.00 49.72 27 VAL F CA 1
ATOM 8708 C C . VAL F 2 27 ? 114.404 127.820 85.141 1.00 53.50 27 VAL F C 1
ATOM 8709 O O . VAL F 2 27 ? 114.042 127.616 83.975 1.00 62.34 27 VAL F O 1
ATOM 8713 N N . LEU F 2 28 ? 115.640 128.229 85.437 1.00 48.43 28 LEU F N 1
ATOM 8714 C CA . LEU F 2 28 ? 116.599 128.479 84.369 1.00 47.49 28 LEU F CA 1
ATOM 8715 C C . LEU F 2 28 ? 116.859 127.212 83.569 1.00 53.36 28 LEU F C 1
ATOM 8716 O O . LEU F 2 28 ? 117.033 127.265 82.344 1.00 63.31 28 LEU F O 1
ATOM 8721 N N . LEU F 2 29 ? 116.846 126.056 84.238 1.00 48.24 29 LEU F N 1
ATOM 8722 C CA . LEU F 2 29 ? 117.089 124.801 83.539 1.00 47.81 29 LEU F CA 1
ATOM 8723 C C . LEU F 2 29 ? 116.033 124.541 82.474 1.00 53.64 29 LEU F C 1
ATOM 8724 O O . LEU F 2 29 ? 116.293 123.815 81.509 1.00 58.66 29 LEU F O 1
ATOM 8729 N N . LEU F 2 30 ? 114.841 125.126 82.623 1.00 57.14 30 LEU F N 1
ATOM 8730 C CA . LEU F 2 30 ? 113.832 124.996 81.578 1.00 48.35 30 LEU F CA 1
ATOM 8731 C C . LEU F 2 30 ? 114.275 125.674 80.290 1.00 47.86 30 LEU F C 1
ATOM 8732 O O . LEU F 2 30 ? 114.101 125.115 79.201 1.00 62.05 30 LEU F O 1
ATOM 8737 N N . ILE F 2 31 ? 114.860 126.870 80.397 1.00 48.74 31 ILE F N 1
ATOM 8738 C CA . ILE F 2 31 ? 115.134 127.680 79.212 1.00 53.47 31 ILE F CA 1
ATOM 8739 C C . ILE F 2 31 ? 116.009 126.910 78.237 1.00 61.51 31 ILE F C 1
ATOM 8740 O O . ILE F 2 31 ? 115.690 126.779 77.049 1.00 65.83 31 ILE F O 1
ATOM 8745 N N . PHE F 2 32 ? 117.116 126.364 78.736 1.00 63.51 32 PHE F N 1
ATOM 8746 C CA . PHE F 2 32 ? 118.062 125.677 77.874 1.00 62.05 32 PHE F CA 1
ATOM 8747 C C . PHE F 2 32 ? 117.536 124.330 77.406 1.00 65.41 32 PHE F C 1
ATOM 8748 O O . PHE F 2 32 ? 118.135 123.725 76.514 1.00 68.68 32 PHE F O 1
ATOM 8756 N N . MET F 2 33 ? 116.441 123.844 77.990 1.00 65.70 33 MET F N 1
ATOM 8757 C CA . MET F 2 33 ? 115.763 122.670 77.459 1.00 58.74 33 MET F CA 1
ATOM 8758 C C . MET F 2 33 ? 114.754 123.014 76.375 1.00 60.49 33 MET F C 1
ATOM 8759 O O . MET F 2 33 ? 114.270 122.105 75.692 1.00 66.30 33 MET F O 1
ATOM 8764 N N . ALA F 2 34 ? 114.420 124.293 76.203 1.00 75.15 34 ALA F N 1
ATOM 8765 C CA . ALA F 2 34 ? 113.418 124.662 75.211 1.00 81.14 34 ALA F CA 1
ATOM 8766 C C . ALA F 2 34 ? 113.972 124.594 73.794 1.00 84.29 34 ALA F C 1
ATOM 8767 O O . ALA F 2 34 ? 113.354 123.985 72.914 1.00 85.28 34 ALA F O 1
ATOM 8769 N N . THR F 2 35 ? 115.132 125.212 73.552 1.00 93.45 35 THR F N 1
ATOM 8770 C CA . THR F 2 35 ? 115.679 125.293 72.203 1.00 96.17 35 THR F CA 1
ATOM 8771 C C . THR F 2 35 ? 117.180 125.032 72.144 1.00 95.28 35 THR F C 1
ATOM 8772 O O . THR F 2 35 ? 117.844 125.557 71.240 1.00 96.12 35 THR F O 1
ATOM 8776 N N . ALA F 2 36 ? 117.740 124.248 73.058 1.00 96.61 36 ALA F N 1
ATOM 8777 C CA . ALA F 2 36 ? 119.185 124.080 73.131 1.00 97.45 36 ALA F CA 1
ATOM 8778 C C . ALA F 2 36 ? 119.481 122.759 73.826 1.00 98.22 36 ALA F C 1
ATOM 8779 O O . ALA F 2 36 ? 118.587 122.152 74.431 1.00 97.17 36 ALA F O 1
ATOM 8781 N N . PRO F 2 37 ? 120.727 122.262 73.732 1.00 99.68 37 PRO F N 1
ATOM 8782 C CA . PRO F 2 37 ? 121.146 121.118 74.545 1.00 96.11 37 PRO F CA 1
ATOM 8783 C C . PRO F 2 37 ? 121.896 121.542 75.804 1.00 93.82 37 PRO F C 1
ATOM 8787 N N . SER G 2 14 ? 117.280 115.495 112.064 1.00 86.11 14 SER G N 1
ATOM 8788 C CA . SER G 2 14 ? 116.991 116.669 112.878 1.00 86.31 14 SER G CA 1
ATOM 8789 C C . SER G 2 14 ? 117.086 117.945 112.047 1.00 90.06 14 SER G C 1
ATOM 8790 O O . SER G 2 14 ? 116.231 118.826 112.145 1.00 88.73 14 SER G O 1
ATOM 8793 N N . GLU G 2 15 ? 118.132 118.038 111.229 1.00 90.12 15 GLU G N 1
ATOM 8794 C CA . GLU G 2 15 ? 118.348 119.181 110.356 1.00 88.06 15 GLU G CA 1
ATOM 8795 C C . GLU G 2 15 ? 118.502 118.700 108.921 1.00 86.52 15 GLU G C 1
ATOM 8796 O O . GLU G 2 15 ? 118.925 117.568 108.670 1.00 85.74 15 GLU G O 1
ATOM 8802 N N . ILE G 2 16 ? 118.154 119.573 107.979 1.00 76.92 16 ILE G N 1
ATOM 8803 C CA . ILE G 2 16 ? 118.179 119.260 106.555 1.00 77.74 16 ILE G CA 1
ATOM 8804 C C . ILE G 2 16 ? 119.359 119.981 105.920 1.00 80.01 16 ILE G C 1
ATOM 8805 O O . ILE G 2 16 ? 119.488 121.205 106.045 1.00 82.51 16 ILE G O 1
ATOM 8810 N N . ASN G 2 17 ? 120.215 119.224 105.240 1.00 76.55 17 ASN G N 1
ATOM 8811 C CA . ASN G 2 17 ? 121.355 119.774 104.520 1.00 77.69 17 ASN G CA 1
ATOM 8812 C C . ASN G 2 17 ? 121.001 119.945 103.049 1.00 81.50 17 ASN G C 1
ATOM 8813 O O . ASN G 2 17 ? 120.393 119.061 102.438 1.00 84.26 17 ASN G O 1
ATOM 8818 N N . ILE G 2 18 ? 121.388 121.087 102.487 1.00 68.00 18 ILE G N 1
ATOM 8819 C CA . ILE G 2 18 ? 120.991 121.462 101.135 1.00 68.14 18 ILE G CA 1
ATOM 8820 C C . ILE G 2 18 ? 122.183 121.732 100.225 1.00 69.73 18 ILE G C 1
ATOM 8821 O O . ILE G 2 18 ? 122.022 121.715 98.994 1.00 71.50 18 ILE G O 1
ATOM 8826 N N . VAL G 2 19 ? 123.384 121.910 100.781 1.00 60.32 19 VAL G N 1
ATOM 8827 C CA . VAL G 2 19 ? 124.546 122.251 99.955 1.00 61.70 19 VAL G CA 1
ATOM 8828 C C . VAL G 2 19 ? 124.808 121.232 98.849 1.00 69.13 19 VAL G C 1
ATOM 8829 O O . VAL G 2 19 ? 125.095 121.650 97.714 1.00 73.75 19 VAL G O 1
ATOM 8833 N N . PRO G 2 20 ? 124.762 119.913 99.094 1.00 53.25 20 PRO G N 1
ATOM 8834 C CA . PRO G 2 20 ? 124.994 118.974 97.980 1.00 52.31 20 PRO G CA 1
ATOM 8835 C C . PRO G 2 20 ? 124.023 119.132 96.820 1.00 57.86 20 PRO G C 1
ATOM 8836 O O . PRO G 2 20 ? 124.444 119.085 95.655 1.00 62.99 20 PRO G O 1
ATOM 8840 N N . LEU G 2 21 ? 122.733 119.334 97.103 1.00 52.83 21 LEU G N 1
ATOM 8841 C CA . LEU G 2 21 ? 121.762 119.509 96.027 1.00 56.51 21 LEU G CA 1
ATOM 8842 C C . LEU G 2 21 ? 122.046 120.777 95.235 1.00 53.95 21 LEU G C 1
ATOM 8843 O O . LEU G 2 21 ? 121.979 120.779 93.999 1.00 54.32 21 LEU G O 1
ATOM 8848 N N . LEU G 2 22 ? 122.369 121.865 95.935 1.00 50.57 22 LEU G N 1
ATOM 8849 C CA . LEU G 2 22 ? 122.685 123.119 95.264 1.00 53.39 22 LEU G CA 1
ATOM 8850 C C . LEU G 2 22 ? 123.917 122.973 94.380 1.00 59.24 22 LEU G C 1
ATOM 8851 O O . LEU G 2 22 ? 123.938 123.466 93.246 1.00 62.26 22 LEU G O 1
ATOM 8856 N N . ASP G 2 23 ? 124.946 122.282 94.876 1.00 48.95 23 ASP G N 1
ATOM 8857 C CA . ASP G 2 23 ? 126.154 122.080 94.083 1.00 47.91 23 ASP G CA 1
ATOM 8858 C C . ASP G 2 23 ? 125.871 121.247 92.840 1.00 51.16 23 ASP G C 1
ATOM 8859 O O . ASP G 2 23 ? 126.332 121.581 91.740 1.00 58.74 23 ASP G O 1
ATOM 8864 N N . VAL G 2 24 ? 125.108 120.161 92.990 1.00 41.36 24 VAL G N 1
ATOM 8865 C CA . VAL G 2 24 ? 124.797 119.312 91.843 1.00 42.15 24 VAL G CA 1
ATOM 8866 C C . VAL G 2 24 ? 123.988 120.083 90.806 1.00 46.34 24 VAL G C 1
ATOM 8867 O O . VAL G 2 24 ? 124.245 119.988 89.596 1.00 49.64 24 VAL G O 1
ATOM 8871 N N . LEU G 2 25 ? 123.004 120.865 91.258 1.00 46.93 25 LEU G N 1
ATOM 8872 C CA . LEU G 2 25 ? 122.199 121.650 90.328 1.00 43.51 25 LEU G CA 1
ATOM 8873 C C . LEU G 2 25 ? 123.041 122.697 89.610 1.00 49.04 25 LEU G C 1
ATOM 8874 O O . LEU G 2 25 ? 122.869 122.922 88.406 1.00 56.89 25 LEU G O 1
ATOM 8879 N N . LEU G 2 26 ? 123.955 123.353 90.331 1.00 46.29 26 LEU G N 1
ATOM 8880 C CA . LEU G 2 26 ? 124.822 124.338 89.692 1.00 45.46 26 LEU G CA 1
ATOM 8881 C C . LEU G 2 26 ? 125.705 123.690 88.636 1.00 48.64 26 LEU G C 1
ATOM 8882 O O . LEU G 2 26 ? 125.899 124.249 87.550 1.00 55.26 26 LEU G O 1
ATOM 8887 N N . VAL G 2 27 ? 126.247 122.509 88.936 1.00 40.08 27 VAL G N 1
ATOM 8888 C CA . VAL G 2 27 ? 127.091 121.813 87.967 1.00 38.97 27 VAL G CA 1
ATOM 8889 C C . VAL G 2 27 ? 126.289 121.436 86.726 1.00 43.94 27 VAL G C 1
ATOM 8890 O O . VAL G 2 27 ? 126.765 121.572 85.589 1.00 55.27 27 VAL G O 1
ATOM 8894 N N . LEU G 2 28 ? 125.063 120.942 86.922 1.00 39.60 28 LEU G N 1
ATOM 8895 C CA . LEU G 2 28 ? 124.224 120.598 85.776 1.00 40.33 28 LEU G CA 1
ATOM 8896 C C . LEU G 2 28 ? 123.912 121.827 84.930 1.00 40.42 28 LEU G C 1
ATOM 8897 O O . LEU G 2 28 ? 123.945 121.770 83.691 1.00 46.12 28 LEU G O 1
ATOM 8902 N N . LEU G 2 29 ? 123.611 122.952 85.580 1.00 40.81 29 LEU G N 1
ATOM 8903 C CA . LEU G 2 29 ? 123.354 124.178 84.835 1.00 37.76 29 LEU G CA 1
ATOM 8904 C C . LEU G 2 29 ? 124.583 124.601 84.045 1.00 42.25 29 LEU G C 1
ATOM 8905 O O . LEU G 2 29 ? 124.470 125.016 82.887 1.00 50.23 29 LEU G O 1
ATOM 8910 N N . LEU G 2 30 ? 125.768 124.494 84.651 1.00 43.26 30 LEU G N 1
ATOM 8911 C CA . LEU G 2 30 ? 126.991 124.888 83.959 1.00 39.71 30 LEU G CA 1
ATOM 8912 C C . LEU G 2 30 ? 127.252 124.014 82.739 1.00 42.93 30 LEU G C 1
ATOM 8913 O O . LEU G 2 30 ? 127.610 124.525 81.671 1.00 48.52 30 LEU G O 1
ATOM 8918 N N . ILE G 2 31 ? 127.074 122.696 82.868 1.00 45.12 31 ILE G N 1
ATOM 8919 C CA . ILE G 2 31 ? 127.348 121.824 81.727 1.00 41.55 31 ILE G CA 1
ATOM 8920 C C . ILE G 2 31 ? 126.338 122.065 80.608 1.00 44.36 31 ILE G C 1
ATOM 8921 O O . ILE G 2 31 ? 126.707 122.101 79.428 1.00 53.37 31 ILE G O 1
ATOM 8926 N N . PHE G 2 32 ? 125.057 122.260 80.947 1.00 43.59 32 PHE G N 1
ATOM 8927 C CA . PHE G 2 32 ? 124.080 122.522 79.889 1.00 36.07 32 PHE G CA 1
ATOM 8928 C C . PHE G 2 32 ? 124.300 123.886 79.244 1.00 40.88 32 PHE G C 1
ATOM 8929 O O . PHE G 2 32 ? 124.044 124.059 78.047 1.00 48.06 32 PHE G O 1
ATOM 8937 N N . MET G 2 33 ? 124.765 124.870 80.016 1.00 48.52 33 MET G N 1
ATOM 8938 C CA . MET G 2 33 ? 125.052 126.182 79.447 1.00 38.08 33 MET G CA 1
ATOM 8939 C C . MET G 2 33 ? 126.253 126.128 78.517 1.00 32.61 33 MET G C 1
ATOM 8940 O O . MET G 2 33 ? 126.267 126.782 77.469 1.00 37.29 33 MET G O 1
ATOM 8945 N N . ALA G 2 34 ? 127.275 125.355 78.884 1.00 42.58 34 ALA G N 1
ATOM 8946 C CA . ALA G 2 34 ? 128.478 125.293 78.063 1.00 46.06 34 ALA G CA 1
ATOM 8947 C C . ALA G 2 34 ? 128.258 124.457 76.808 1.00 42.07 34 ALA G C 1
ATOM 8948 O O . ALA G 2 34 ? 128.802 124.775 75.745 1.00 50.03 34 ALA G O 1
ATOM 8950 N N . THR G 2 35 ? 127.476 123.379 76.910 1.00 52.07 35 THR G N 1
ATOM 8951 C CA . THR G 2 35 ? 127.245 122.531 75.743 1.00 51.51 35 THR G CA 1
ATOM 8952 C C . THR G 2 35 ? 126.500 123.282 74.649 1.00 48.93 35 THR G C 1
ATOM 8953 O O . THR G 2 35 ? 126.834 123.163 73.465 1.00 59.10 35 THR G O 1
ATOM 8957 N N . ALA G 2 36 ? 125.492 124.057 75.020 1.00 53.88 36 ALA G N 1
ATOM 8958 C CA . ALA G 2 36 ? 124.765 124.862 74.049 1.00 58.49 36 ALA G CA 1
ATOM 8959 C C . ALA G 2 36 ? 125.551 126.130 73.741 1.00 60.69 36 ALA G C 1
ATOM 8960 O O . ALA G 2 36 ? 125.839 126.904 74.660 1.00 65.89 36 ALA G O 1
ATOM 8962 N N . PRO G 2 37 ? 125.913 126.386 72.478 1.00 67.51 37 PRO G N 1
ATOM 8963 C CA . PRO G 2 37 ? 126.699 127.569 72.123 1.00 67.78 37 PRO G CA 1
ATOM 8964 C C . PRO G 2 37 ? 125.826 128.789 71.843 1.00 64.39 37 PRO G C 1
#

GO terms:
  GO:0032153 cell division site (C, IDA)
  GO:0005886 plasma membrane (C, IDA)
  GO:0030313 cell envelope (C, IDA)
  GO:0051301 cell division (P, EXP)
  GO:0090529 cell septum assembly (P, EXP)
  GO:0043213 bacteriocin transport (P, IMP)
  GO:0005515 protein binding (F, IPI)
  GO:0017038 protein import (P, IMP)